Protein AF-A0A482WLS4-F1 (afdb_monomer_lite)

pLDDT: mean 76.69, std 19.65, range [25.05, 97.94]

InterPro domains:
  IPR033290 Coiled-coil domain-containing protein 39 [PF24161] (4-563)
  IPR033290 Coiled-coil domain-containing protein 39 [PF24161] (566-747)
  IPR033290 Coiled-coil domain-containing protein 39 [PTHR18962] (8-554)

Radius of gyration: 111.26 Å; chains: 1; bounding box: 276×121×359 Å

Sequence (842 aa):
MLYQRQGQLENHRNKLQITQMEQNRTTHDISDMEKELEKFKTMQSDLQTEIDKMMHKLNKLKAKVEWGDDALNMWKEFMARSHDETSLVERIYRDDESEFKNLELTRQKLRADVLERKELLEGIMTRFIQYELQLQHLGKVYRSTYRRHLKLLKLWNNTVGLLRGRDRVIKKLHHKIRDLRLGAAEKCKALQEKQKFFEQQKRNNAELELSMKDVMKQRDDMKAALLRKMDANEELYSELKIIQNVIADLGSKLVQKRGESSLMSHKVEECENEIDDINNQIIILKSQHDLLKSEVLTQAGRVSKLEEIY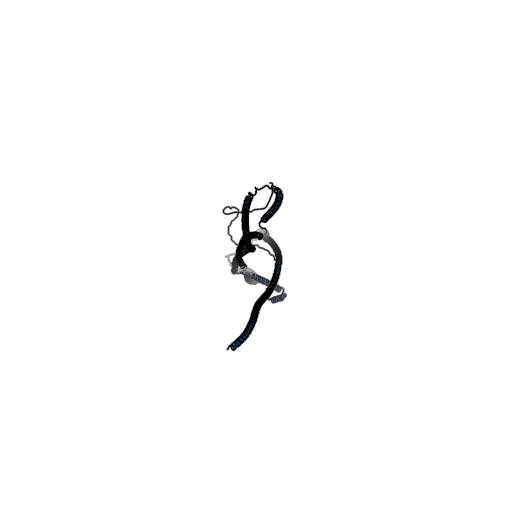EVSEKDLKKMDLEHEKLIDRHLSQQIQMEKARELDRLRSVDIKAHRLSSQATSKQTADISKELLRQLEIFHSSQFELKSLIAKICHLEGDHNSEERELHNRRIKELEKELQERKESCSLVEEQVKLAEQDSSKLALELQKGEVELQSLSDKKNERVRLAEGLQKTLSQRNRAYQQLQAELVLLQLKMSQAANLLKREGGAVFSLEKQRIEIETAMQEKKIEINAQKEVLHQQKRAILEEKSDVKHIIDHLTSRLLAQERTELQEKGDILDAKISSTEKEILAMENTLKLMNSTNHCYKQNLDSIDANSPEMADKQKLENECYSINSELRKKQKTLENVNSSIKHLEQMLLETEAADEAVQTEWRSKDREVRDLDRELGEQQAKLQRAGKQLKRVVRQVQLVKEPKFPVGLAERDIETREMQDINNAALQQLSDLCTRYIETVPVVNRYLTEKDLALPVVRSSMTASISSLTISRSGSEAASTSRSKVTSFGSEMSLTPSVINLDPFGKSDSQSAGRKSSQTRKSILKTKPPK

Secondary structure (DSSP, 8-state):
--HHHHHHHHHHHHHHHHHHHHHHHHHHHHHHHHHHHHHHHHHHHHHHHHHHHHHHHHHHHHHHHHHHHHHHHHHHHHHHHHHHHHHHHHHHHHHHHHHHHHHHHHHHHHHHHHHHHHHHHHHHHHHHHHHHHHHHHHHHHHHHHHHHHHHHHHHHHHHHHHHHHHHHHHHHHHHHHHHHHHHHHHHHHHHHHHHHHHHHHHHHHHHHHHHHHHHHHHHHHHHHHHHHHHHHHHHHHHHHHHHHHHHHHHHHHHHHHHHTTSSSSTTSTTSSSSSGGGSSSS-S----S-S-----SSS----TTSSHHHHHHHHHHHHHHHHHHHHHHHHHHHHHHHHHHHHHHHHHHHHHHHHHHHHHHHHHHHHHHHHHHHHHHHHHHHHHHHHHHHHHHHHHHTT---HHHHHHHHHHHHHHHHHHHHHHHHHHHHHHHHHHHHHHHHHHHHHHHHHHHHHHHHHHHHHHHHHHHHHHHHHHHHHHHHHHHHHHHHHHHHHHHHHHHHHHHHHHHHHHHHHHHHHHHHHHHHHHHHHHHHHHHHHHHHHHHHHHHHHHHHHHHH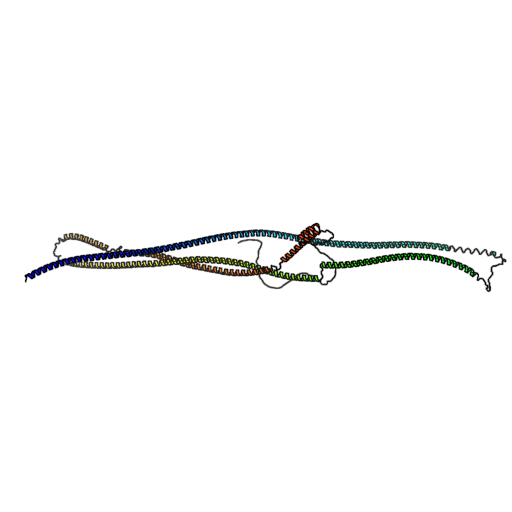HHHHHHTTSSTTS----STTTHHHHHHHHHHHHHHHHHHHHHHHHHHHHHHT---S-TT-HHHHHHHHHHHHHHHHHHHHHHHHHHHHHHHHHHHHHHHHHHHHHHHHHHHHHHHHHHHHHHHHHHHHHHHHHHHHHHHHHHHHHHHHHHHHHHS-SS-HHHHHHHHHHHHHHHHHHHHHHHHHHHHHH-GGGHHHHHHHHHTTT-------------------------------------------------------------------------------

Organism: Laodelphax striatellus (NCBI:txid195883)

Foldseek 3Di:
DPPVVVVVVVVVVVVVVVVVVVVVVVVVVVVVVVVVVVVVVVVVVVVVVVVVVVVVVVVVVVVVVVVVVVVVVVVVVVVVVVVVVVVVVVVVVVVVVVVVVVVVVVVVVVVVVVVVVVVVVVVVVVVVVVVVVVVVVVVVVVVVVVVVVVVVVVVVVVVVVVVVVVVVVVVVVQVVVFVVVVVVVVVVVVVVVVVVVVVVVVVVVVVVVVVVVVVVVVVVVVVVVVVVVVVVVVVVVVVVVVVVVVVVVVVVVVVVVVVVPPPPPPPPPPPPPPPPVVPPPVDDDPDDDDDDDDAAPPNDDDDPPPPVVPVVVVVVVVVVVVVVVVVVVVVVVVVVVVVVVVVVVVVVVVVVVVVVVVVVVVVVVVVVVVVVVVVVVVVVVVVVVVVVVVVVVVCVVVPVDPPVVVVVVVVVVVVVVVVVVVVVVVVVVLVVVLVVLVVVLVVLVVVLVVLVVVLVVLVVVLVVLVVVLVVLVVVLVVLVVVLVVLVVVLVVLVVVLVVLVVVLVVLVVVLVVLVVVLVVLVVVVVVVVVVVVVVVVVVVVVVVVVVVVVVVVVVVVVVVVVVVVPPPPPPDDPPDCVVVVVVVVVVVVVVVVVVVVVVVVVVVVVVVVVPDDDDCPDPSNVVSVVSVVVSVVSVVVSVVSVVVSVVSVVVSVVSVVVSVVSVVVSVVSVVVSVVSVVVSVVSVVVSVVSVVVSVVSVVVSVVSVVVSVVSPPPPDPPVVVVVVVVVVVVVVVVLVVLAVVVVVCVVDVVCVVVSVVVCVVVVHDRDDDDDDDDDDDDDDDDDDDDDDDDDDDDDDDDDDDDDDDDDDDDDDDDDDDDDDDDDDDDDDDDDDDDDDDDDDDD

Structure (mmCIF, N/CA/C/O backbone):
data_AF-A0A482WLS4-F1
#
_entry.id   AF-A0A482WLS4-F1
#
loop_
_atom_site.group_PDB
_atom_site.id
_atom_site.type_symbol
_atom_site.label_atom_id
_atom_site.label_alt_id
_atom_site.label_comp_id
_atom_site.label_asym_id
_atom_site.label_entity_id
_atom_site.label_seq_id
_atom_site.pdbx_PDB_ins_code
_atom_site.Cartn_x
_atom_site.Cartn_y
_atom_site.Cartn_z
_atom_site.occupancy
_atom_site.B_iso_or_equiv
_atom_site.auth_seq_id
_atom_site.auth_comp_id
_atom_site.auth_asym_id
_atom_site.auth_atom_id
_atom_site.pdbx_PDB_model_num
ATOM 1 N N . MET A 1 1 ? -142.259 -67.752 112.654 1.00 52.19 1 MET A N 1
ATOM 2 C CA . MET A 1 1 ? -141.551 -66.940 111.634 1.00 52.19 1 MET A CA 1
ATOM 3 C C . MET A 1 1 ? -140.225 -66.306 112.094 1.00 52.19 1 MET A C 1
ATOM 5 O O . MET A 1 1 ? -139.543 -65.747 111.249 1.00 52.19 1 MET A O 1
ATOM 9 N N . LEU A 1 2 ? -139.787 -66.416 113.360 1.00 54.00 2 LEU A N 1
ATOM 10 C CA . LEU A 1 2 ? -138.505 -65.824 113.806 1.00 54.00 2 LEU A CA 1
ATOM 11 C C . LEU A 1 2 ? -137.274 -66.743 113.642 1.00 54.00 2 LEU A C 1
ATOM 13 O O . LEU A 1 2 ? -136.176 -66.245 113.428 1.00 54.00 2 LEU A O 1
ATOM 17 N N . TYR A 1 3 ? -137.448 -68.067 113.617 1.00 54.66 3 TYR A N 1
ATOM 18 C CA . TYR A 1 3 ? -136.326 -69.018 113.525 1.00 54.66 3 TYR A CA 1
ATOM 19 C C . TYR A 1 3 ? -135.678 -69.123 112.129 1.00 54.66 3 TYR A C 1
ATOM 21 O O . TYR A 1 3 ? -134.498 -69.427 112.004 1.00 54.66 3 TYR A O 1
ATOM 29 N N . GLN A 1 4 ? -136.420 -68.822 111.059 1.00 55.22 4 GLN A N 1
ATOM 30 C CA . GLN A 1 4 ? -135.930 -68.948 109.676 1.00 55.22 4 GLN A CA 1
ATOM 31 C C . GLN A 1 4 ? -135.048 -67.763 109.242 1.00 55.22 4 GLN A C 1
ATOM 33 O O . GLN A 1 4 ? -134.226 -67.891 108.339 1.00 55.22 4 GLN A O 1
ATOM 38 N N . ARG A 1 5 ? -135.190 -66.609 109.909 1.00 56.56 5 ARG A N 1
ATOM 39 C CA . ARG A 1 5 ? -134.484 -65.367 109.560 1.00 56.56 5 ARG A CA 1
ATOM 40 C C . ARG A 1 5 ? -133.095 -65.275 110.199 1.00 56.56 5 ARG A C 1
ATOM 42 O O . ARG A 1 5 ? -132.216 -64.622 109.649 1.00 56.56 5 ARG A O 1
ATOM 49 N N . GLN A 1 6 ? -132.877 -65.969 111.317 1.00 59.75 6 GLN A N 1
ATOM 50 C CA . GLN A 1 6 ? -131.599 -65.960 112.032 1.00 59.75 6 GLN A CA 1
ATOM 51 C C . GLN A 1 6 ? -130.558 -66.878 111.363 1.00 59.75 6 GLN A C 1
ATOM 53 O O . GLN A 1 6 ? -129.430 -66.449 111.136 1.00 59.75 6 GLN A O 1
ATOM 58 N N . GLY A 1 7 ? -130.960 -68.070 110.901 1.00 61.22 7 GLY A N 1
ATOM 59 C CA . GLY A 1 7 ? -130.067 -68.982 110.169 1.00 61.22 7 GLY A CA 1
ATOM 60 C C . GLY A 1 7 ? -129.636 -68.478 108.781 1.00 61.22 7 GLY A C 1
ATOM 61 O O . GLY A 1 7 ? -128.541 -68.790 108.319 1.00 61.22 7 GLY A O 1
ATOM 62 N N . GLN A 1 8 ? -130.450 -67.651 108.114 1.00 60.88 8 GLN A N 1
ATOM 63 C CA . GLN A 1 8 ? -130.057 -67.017 106.847 1.00 60.88 8 GLN A CA 1
ATOM 64 C C . GLN A 1 8 ? -129.008 -65.914 107.055 1.00 60.88 8 GLN A C 1
ATOM 66 O O . GLN A 1 8 ? -128.083 -65.794 106.253 1.00 60.88 8 GLN A O 1
ATOM 71 N N . LEU A 1 9 ? -129.100 -65.150 108.148 1.00 62.94 9 LEU A N 1
ATOM 72 C CA . LEU A 1 9 ? -128.139 -64.088 108.462 1.00 62.94 9 LEU A CA 1
ATOM 73 C C . LEU A 1 9 ? -126.740 -64.632 108.777 1.00 62.94 9 LEU A C 1
ATOM 75 O O . LEU A 1 9 ? -125.756 -64.057 108.314 1.00 62.94 9 LEU A O 1
ATOM 79 N N . GLU A 1 10 ? -126.631 -65.752 109.494 1.00 63.16 10 GLU A N 1
ATOM 80 C CA . GLU A 1 10 ? -125.332 -66.395 109.755 1.00 63.16 10 GLU A CA 1
ATOM 81 C C . GLU A 1 10 ? -124.701 -66.977 108.486 1.00 63.16 10 GLU A C 1
ATOM 83 O O . GLU A 1 10 ? -123.506 -66.795 108.253 1.00 63.16 10 GLU A O 1
ATOM 88 N N . ASN A 1 11 ? -125.500 -67.583 107.603 1.00 69.81 11 ASN A N 1
ATOM 89 C CA . ASN A 1 11 ? -125.003 -68.093 106.324 1.00 69.81 11 ASN A CA 1
ATOM 90 C C . ASN A 1 11 ? -124.508 -66.969 105.397 1.00 69.81 11 ASN A C 1
ATOM 92 O O . ASN A 1 11 ? -123.493 -67.124 104.715 1.00 69.81 11 ASN A O 1
ATOM 96 N N . HIS A 1 12 ? -125.188 -65.818 105.387 1.00 68.19 12 HIS A N 1
ATOM 97 C CA . HIS A 1 12 ? -124.716 -64.639 104.660 1.00 68.19 12 HIS A CA 1
ATOM 98 C C . HIS A 1 12 ? -123.439 -64.054 105.268 1.00 68.19 12 HIS A C 1
ATOM 100 O O . HIS A 1 12 ? -122.561 -63.641 104.515 1.00 68.19 12 HIS A O 1
ATOM 106 N N . ARG A 1 13 ? -123.287 -64.078 106.598 1.00 69.06 13 ARG A N 1
ATOM 107 C CA . ARG A 1 13 ? -122.060 -63.627 107.273 1.00 69.06 13 ARG A CA 1
ATOM 108 C C . ARG A 1 13 ? -120.857 -64.502 106.933 1.00 69.06 13 ARG A C 1
ATOM 110 O O . ARG A 1 13 ? -119.821 -63.965 106.555 1.00 69.06 13 ARG A O 1
ATOM 117 N N . ASN A 1 14 ? -121.012 -65.825 106.985 1.00 71.94 14 ASN A N 1
ATOM 118 C CA . ASN A 1 14 ? -119.937 -66.749 106.614 1.00 71.94 14 ASN A CA 1
ATOM 119 C C . ASN A 1 14 ? -119.558 -66.626 105.133 1.00 71.94 14 ASN A C 1
ATOM 121 O O . ASN A 1 14 ? -118.374 -66.588 104.811 1.00 71.94 14 ASN A O 1
ATOM 125 N N . LYS A 1 15 ? -120.533 -66.486 104.223 1.00 71.06 15 LYS A N 1
ATOM 126 C CA . LYS A 1 15 ? -120.236 -66.239 102.802 1.00 71.06 15 LYS A CA 1
ATOM 127 C C . LYS A 1 15 ? -119.515 -64.910 102.584 1.00 71.06 15 LYS A C 1
ATOM 129 O O . LYS A 1 15 ? -118.549 -64.885 101.833 1.00 71.06 15 LYS A O 1
ATOM 134 N N . LEU A 1 16 ? -119.932 -63.844 103.271 1.00 72.44 16 LEU A N 1
ATOM 135 C CA . LEU A 1 16 ? -119.275 -62.538 103.188 1.00 72.44 16 LEU A CA 1
ATOM 136 C C . LEU A 1 16 ? -117.815 -62.617 103.659 1.00 72.44 16 LEU A C 1
ATOM 138 O O . LEU A 1 16 ? -116.928 -62.061 103.016 1.00 72.44 16 LEU A O 1
ATOM 142 N N . GLN A 1 17 ? -117.557 -63.347 104.745 1.00 71.44 17 GLN A N 1
ATOM 143 C CA . GLN A 1 17 ? -116.212 -63.508 105.289 1.00 71.44 17 GLN A CA 1
ATOM 144 C C . GLN A 1 17 ? -115.302 -64.314 104.351 1.00 71.44 17 GLN A C 1
ATOM 146 O O . GLN A 1 17 ? -114.150 -63.934 104.153 1.00 71.44 17 GLN A O 1
ATOM 151 N N . ILE A 1 18 ? -115.817 -65.373 103.715 1.00 73.62 18 ILE A N 1
ATOM 152 C CA . ILE A 1 18 ? -115.072 -66.137 102.700 1.00 73.62 18 ILE A CA 1
ATOM 153 C C . ILE A 1 18 ? -114.763 -65.250 101.490 1.00 73.62 18 ILE A C 1
ATOM 155 O O . ILE A 1 18 ? -113.607 -65.168 101.083 1.00 73.62 18 ILE A O 1
ATOM 159 N N . THR A 1 19 ? -115.747 -64.500 100.981 1.00 72.81 19 THR A N 1
ATOM 160 C CA . THR A 1 19 ? -115.513 -63.578 99.859 1.00 72.81 19 THR A CA 1
ATOM 161 C C . THR A 1 19 ? -114.537 -62.461 100.215 1.00 72.81 19 THR A C 1
ATOM 163 O O . THR A 1 19 ? -113.747 -62.067 99.371 1.00 72.81 19 THR A O 1
ATOM 166 N N . GLN A 1 20 ? -114.525 -61.979 101.464 1.00 73.50 20 GLN A N 1
ATOM 167 C CA . GLN A 1 20 ? -113.540 -60.997 101.926 1.00 73.50 20 GLN A CA 1
ATOM 168 C C . GLN A 1 20 ? -112.134 -61.592 102.006 1.00 73.50 20 GLN A C 1
ATOM 170 O O . GLN A 1 20 ? -111.171 -60.912 101.669 1.00 73.50 20 GLN A O 1
ATOM 175 N N . MET A 1 21 ? -111.987 -62.852 102.416 1.00 74.00 21 MET A N 1
ATOM 176 C CA . MET A 1 21 ? -110.680 -63.513 102.417 1.00 74.00 21 MET A CA 1
ATOM 177 C C . MET A 1 21 ? -110.175 -63.801 101.001 1.00 74.00 21 MET A C 1
ATOM 179 O O . MET A 1 21 ? -108.997 -63.591 100.730 1.00 74.00 21 MET A O 1
ATOM 183 N N . GLU A 1 22 ? -111.049 -64.211 100.082 1.00 74.31 22 GLU A N 1
ATOM 184 C CA . GLU A 1 22 ? -110.708 -64.381 98.664 1.00 74.31 22 GLU A CA 1
ATOM 185 C C . GLU A 1 22 ? -110.401 -63.042 97.986 1.00 74.31 22 GLU A C 1
ATOM 187 O O . GLU A 1 22 ? -109.456 -62.948 97.204 1.00 74.31 22 GLU A O 1
ATOM 192 N N . GLN A 1 23 ? -111.133 -61.982 98.330 1.00 76.81 23 GLN A N 1
ATOM 193 C CA . GLN A 1 23 ? -110.853 -60.630 97.860 1.00 76.81 23 GLN A CA 1
ATOM 194 C C . GLN A 1 23 ? -109.506 -60.138 98.394 1.00 76.81 23 GLN A C 1
ATOM 196 O O . GLN A 1 23 ? -108.692 -59.654 97.624 1.00 76.81 23 GLN A O 1
ATOM 201 N N . ASN A 1 24 ? -109.211 -60.343 99.678 1.00 79.06 24 ASN A N 1
ATOM 202 C CA . ASN A 1 24 ? -107.918 -59.967 100.245 1.00 79.06 24 ASN A CA 1
ATOM 203 C C . ASN A 1 24 ? -106.768 -60.776 99.626 1.00 79.06 24 ASN A C 1
ATOM 205 O O . ASN A 1 24 ? -105.720 -60.213 99.312 1.00 79.06 24 ASN A O 1
ATOM 209 N N . ARG A 1 25 ? -106.972 -62.075 99.381 1.00 81.00 25 ARG A N 1
ATOM 210 C CA . ARG A 1 25 ? -105.995 -62.933 98.700 1.00 81.00 25 ARG A CA 1
ATOM 211 C C . ARG A 1 25 ? -105.756 -62.482 97.262 1.00 81.00 25 ARG A C 1
ATOM 213 O O . ARG A 1 25 ? -104.613 -62.271 96.893 1.00 81.00 25 ARG A O 1
ATOM 220 N N . THR A 1 26 ? -106.812 -62.237 96.491 1.00 75.50 26 THR A N 1
ATOM 221 C CA . THR A 1 26 ? -106.688 -61.727 95.116 1.00 75.50 26 THR A CA 1
ATOM 222 C C . THR A 1 26 ? -106.094 -60.325 95.073 1.00 75.50 26 THR A C 1
ATOM 224 O O . THR A 1 26 ? -105.295 -60.056 94.191 1.00 75.50 26 THR A O 1
ATOM 227 N N . THR A 1 27 ? -106.385 -59.438 96.031 1.00 78.75 27 THR A N 1
ATOM 228 C CA . THR A 1 27 ? -105.711 -58.130 96.109 1.00 78.75 27 THR A CA 1
ATOM 229 C C . THR A 1 27 ? -104.231 -58.255 96.457 1.00 78.75 27 THR A C 1
ATOM 231 O O . THR A 1 27 ? -103.431 -57.457 95.980 1.00 78.75 27 THR A O 1
ATOM 234 N N . HIS A 1 28 ? -103.852 -59.256 97.257 1.00 80.25 28 HIS A N 1
ATOM 235 C CA . HIS A 1 28 ? -102.450 -59.532 97.550 1.00 80.25 28 HIS A CA 1
ATOM 236 C C . HIS A 1 28 ? -101.741 -60.112 96.324 1.00 80.25 28 HIS A C 1
ATOM 238 O O . HIS A 1 28 ? -100.707 -59.584 95.932 1.00 80.25 28 HIS A O 1
ATOM 244 N N . ASP A 1 29 ? -102.356 -61.091 95.655 1.00 80.56 29 ASP A N 1
ATOM 245 C CA . ASP A 1 29 ? -101.852 -61.671 94.408 1.00 80.56 29 ASP A CA 1
ATOM 246 C C . ASP A 1 29 ? -101.745 -60.594 93.307 1.00 80.56 29 ASP A C 1
ATOM 248 O O . ASP A 1 29 ? -100.746 -60.538 92.599 1.00 80.56 29 ASP A O 1
ATOM 252 N N . ILE A 1 30 ? -102.716 -59.676 93.195 1.00 76.56 30 ILE A N 1
ATOM 253 C CA . ILE A 1 30 ? -102.656 -58.522 92.279 1.00 76.56 30 ILE A CA 1
ATOM 254 C C . ILE A 1 30 ? -101.509 -57.588 92.665 1.00 76.56 30 ILE A C 1
ATOM 256 O O . ILE A 1 30 ? -100.737 -57.210 91.793 1.00 76.56 30 ILE A O 1
ATOM 260 N N . SER A 1 31 ? -101.352 -57.245 93.946 1.00 80.94 31 SER A N 1
ATOM 261 C CA . SER A 1 31 ? -100.256 -56.380 94.400 1.00 80.94 31 SER A CA 1
ATOM 262 C C . SER A 1 31 ? -98.884 -57.010 94.151 1.00 80.94 31 SER A C 1
ATOM 264 O O . SER A 1 31 ? -97.933 -56.311 93.801 1.00 80.94 31 SER A O 1
ATOM 266 N N . ASP A 1 32 ? -98.760 -58.326 94.303 1.00 80.62 32 ASP A N 1
ATOM 267 C CA . ASP A 1 32 ? -97.517 -59.035 94.027 1.00 80.62 32 ASP A CA 1
ATOM 268 C C . ASP A 1 32 ? -97.252 -59.139 92.520 1.00 80.62 32 ASP A C 1
ATOM 270 O O . ASP A 1 32 ? -96.129 -58.865 92.095 1.00 80.62 32 ASP A O 1
ATOM 274 N N . MET A 1 33 ? -98.276 -59.375 91.692 1.00 81.38 33 MET A N 1
ATOM 275 C CA . MET A 1 33 ? -98.160 -59.304 90.228 1.00 81.38 33 MET A CA 1
ATOM 276 C C . MET A 1 33 ? -97.856 -57.884 89.730 1.00 81.38 33 MET A C 1
ATOM 278 O O . MET A 1 33 ? -97.113 -57.726 88.765 1.00 81.38 33 MET A O 1
ATOM 282 N N . GLU A 1 34 ? -98.371 -56.841 90.385 1.00 80.94 34 GLU A N 1
ATOM 283 C CA . GLU A 1 34 ? -98.032 -55.440 90.106 1.00 80.94 34 GLU A CA 1
ATOM 284 C C . GLU A 1 34 ? -96.573 -55.143 90.457 1.00 80.94 34 GLU A C 1
ATOM 286 O O . GLU A 1 34 ? -95.877 -54.509 89.667 1.00 80.94 34 GLU A O 1
ATOM 291 N N . LYS A 1 35 ? -96.068 -55.650 91.590 1.00 83.31 35 LYS A N 1
ATOM 292 C CA . LYS A 1 35 ? -94.640 -55.546 91.933 1.00 83.31 35 LYS A CA 1
ATOM 293 C C . LYS A 1 35 ? -93.767 -56.312 90.946 1.00 83.31 35 LYS A C 1
ATOM 295 O O . LYS A 1 35 ? -92.684 -55.834 90.618 1.00 83.31 35 LYS A O 1
ATOM 300 N N . GLU A 1 36 ? -94.188 -57.488 90.483 1.00 84.31 36 GLU A N 1
ATOM 301 C CA . GLU A 1 36 ? -93.461 -58.219 89.442 1.00 84.31 36 GLU A CA 1
ATOM 302 C C . GLU A 1 36 ? -93.488 -57.478 88.106 1.00 84.31 36 GLU A C 1
ATOM 304 O O . GLU A 1 36 ? -92.442 -57.327 87.481 1.00 84.31 36 GLU A O 1
ATOM 309 N N . LEU A 1 37 ? -94.635 -56.928 87.701 1.00 82.19 37 LEU A N 1
ATOM 310 C CA . LEU A 1 37 ? -94.743 -56.071 86.521 1.00 82.19 37 LEU A CA 1
ATOM 311 C C . LEU A 1 37 ? -93.838 -54.848 86.626 1.00 82.19 37 LEU A C 1
ATOM 313 O O . LEU A 1 37 ? -93.180 -54.499 85.650 1.00 82.19 37 LEU A O 1
ATOM 317 N N . GLU A 1 38 ? -93.768 -54.211 87.791 1.00 85.12 38 GLU A N 1
ATOM 318 C CA . GLU A 1 38 ? -92.903 -53.054 87.994 1.00 85.12 38 GLU A CA 1
ATOM 319 C C . GLU A 1 38 ? -91.422 -53.453 87.942 1.00 85.12 38 GLU A C 1
ATOM 321 O O . GLU A 1 38 ? -90.645 -52.779 87.273 1.00 85.12 38 GLU A O 1
ATOM 326 N N . LYS A 1 39 ? -91.041 -54.609 88.510 1.00 85.12 39 LYS A N 1
ATOM 327 C CA . LYS A 1 39 ? -89.693 -55.187 88.340 1.00 85.12 39 LYS A CA 1
ATOM 328 C C . LYS A 1 39 ? -89.376 -55.494 86.874 1.00 85.12 39 LYS A C 1
ATOM 330 O O . LYS A 1 39 ? -88.262 -55.237 86.420 1.00 85.12 39 LYS A O 1
ATOM 335 N N . PHE A 1 40 ? -90.334 -56.033 86.119 1.00 85.06 40 PHE A N 1
ATOM 336 C CA . PHE A 1 40 ? -90.157 -56.298 84.691 1.00 85.06 40 PHE A CA 1
ATOM 337 C C . PHE A 1 40 ? -90.028 -55.002 83.889 1.00 85.06 40 PHE A C 1
ATOM 339 O O . PHE A 1 40 ? -89.175 -54.934 83.009 1.00 85.06 40 PHE A O 1
ATOM 346 N N . LYS A 1 41 ? -90.794 -53.955 84.217 1.00 83.25 41 LYS A N 1
ATOM 347 C CA . LYS A 1 41 ? -90.657 -52.630 83.592 1.00 83.25 41 LYS A CA 1
ATOM 348 C C . LYS A 1 41 ? -89.320 -51.977 83.920 1.00 83.25 41 LYS A C 1
ATOM 350 O O . LYS A 1 41 ? -88.698 -51.424 83.017 1.00 83.25 41 LYS A O 1
ATOM 355 N N . THR A 1 42 ? -88.850 -52.053 85.168 1.00 84.00 42 THR A N 1
ATOM 356 C CA . THR A 1 42 ? -87.521 -51.533 85.524 1.00 84.00 42 THR A CA 1
ATOM 357 C C . THR A 1 42 ? -86.433 -52.306 84.793 1.00 84.00 42 THR A C 1
ATOM 359 O O . THR A 1 42 ? -85.577 -51.691 84.171 1.00 84.00 42 THR A O 1
ATOM 362 N N . MET A 1 43 ? -86.528 -53.639 84.738 1.00 87.06 43 MET A N 1
ATOM 363 C CA . MET A 1 43 ? -85.579 -54.466 83.988 1.00 87.06 43 MET A CA 1
ATOM 364 C C . MET A 1 43 ? -85.620 -54.169 82.481 1.00 87.06 43 MET A C 1
ATOM 366 O O . MET A 1 43 ? -84.579 -54.125 81.834 1.00 87.06 43 MET A O 1
ATOM 370 N N . GLN A 1 44 ? -86.801 -53.915 81.913 1.00 87.06 44 GLN A N 1
ATOM 371 C CA . GLN A 1 44 ? -86.953 -53.503 80.518 1.00 87.06 44 GLN A CA 1
ATOM 372 C C . GLN A 1 44 ? -86.337 -52.122 80.265 1.00 87.06 44 GLN A C 1
ATOM 374 O O . GLN A 1 44 ? -85.656 -51.942 79.259 1.00 87.06 44 GLN A O 1
ATOM 379 N N . SER A 1 45 ? -86.548 -51.161 81.166 1.00 84.81 45 SER A N 1
ATOM 380 C CA . SER A 1 45 ? -85.923 -49.838 81.094 1.00 84.81 45 SER A CA 1
ATOM 381 C C . SER A 1 45 ? -84.400 -49.949 81.172 1.00 84.81 45 SER A C 1
ATOM 383 O O . SER A 1 45 ? -83.703 -49.355 80.353 1.00 84.81 45 SER A O 1
ATOM 385 N N . ASP A 1 46 ? -83.873 -50.754 82.096 1.00 87.62 46 ASP A N 1
ATOM 386 C CA . ASP A 1 46 ? -82.436 -50.975 82.252 1.00 87.62 46 ASP A CA 1
ATOM 387 C C . ASP A 1 46 ? -81.834 -51.607 80.992 1.00 87.62 46 ASP A C 1
ATOM 389 O O . ASP A 1 46 ? -80.873 -51.065 80.441 1.00 87.62 46 ASP A O 1
ATOM 393 N N . LEU A 1 47 ? -82.459 -52.669 80.465 1.00 88.69 47 LEU A N 1
ATOM 394 C CA . LEU A 1 47 ? -82.062 -53.301 79.205 1.00 88.69 47 LEU A CA 1
ATOM 395 C C . LEU A 1 47 ? -82.130 -52.325 78.026 1.00 88.69 47 LEU A C 1
ATOM 397 O O . LEU A 1 47 ? -81.223 -52.318 77.198 1.00 88.69 47 LEU A O 1
ATOM 401 N N . GLN A 1 48 ? -83.152 -51.470 77.956 1.00 89.44 48 GLN A N 1
ATOM 402 C CA . GLN A 1 48 ? -83.260 -50.456 76.908 1.00 89.44 48 GLN A CA 1
ATOM 403 C C . GLN A 1 48 ? -82.132 -49.424 77.017 1.00 89.44 48 GLN A C 1
ATOM 405 O O . GLN A 1 48 ? -81.481 -49.122 76.018 1.00 89.44 48 GLN A O 1
ATOM 410 N N . THR A 1 49 ? -81.826 -48.940 78.226 1.00 88.81 49 THR A N 1
ATOM 411 C CA . THR A 1 49 ? -80.695 -48.021 78.418 1.00 88.81 49 THR A CA 1
ATOM 412 C C . THR A 1 49 ? -79.360 -48.681 78.078 1.00 88.81 49 THR A C 1
ATOM 414 O O . THR A 1 49 ? -78.442 -48.020 77.588 1.00 88.81 49 THR A O 1
ATOM 417 N N . GLU A 1 50 ? -79.225 -49.984 78.323 1.00 91.62 50 GLU A N 1
ATOM 418 C CA . GLU A 1 50 ? -78.032 -50.747 77.984 1.00 91.62 50 GLU A CA 1
ATOM 419 C C . GLU A 1 50 ? -77.914 -50.969 76.471 1.00 91.62 50 GLU A C 1
ATOM 421 O O . GLU A 1 50 ? -76.831 -50.773 75.916 1.00 91.62 50 GLU A O 1
ATOM 426 N N . ILE A 1 51 ? -79.025 -51.240 75.780 1.00 89.25 51 ILE A N 1
ATOM 427 C CA . ILE A 1 51 ? -79.099 -51.277 74.313 1.00 89.25 51 ILE A CA 1
ATOM 428 C C . ILE A 1 51 ? -78.708 -49.922 73.721 1.00 89.25 51 ILE A C 1
ATOM 430 O O . ILE A 1 51 ? -77.859 -49.887 72.834 1.00 89.25 51 ILE A O 1
ATOM 434 N N . ASP A 1 52 ? -79.230 -48.808 74.235 1.00 90.69 52 ASP A N 1
ATOM 435 C CA . ASP A 1 52 ? -78.894 -47.470 73.737 1.00 90.69 52 ASP A CA 1
ATOM 436 C C . ASP A 1 52 ? -77.409 -47.143 73.956 1.00 90.69 52 ASP A C 1
ATOM 438 O O . ASP A 1 52 ? -76.735 -46.607 73.069 1.00 90.69 52 ASP A O 1
ATOM 442 N N . LYS A 1 53 ? -76.845 -47.540 75.107 1.00 91.56 53 LYS A N 1
ATOM 443 C CA . LYS A 1 53 ? -75.399 -47.448 75.366 1.00 91.56 53 LYS A CA 1
ATOM 444 C C . LYS A 1 53 ? -74.601 -48.294 74.372 1.00 91.56 53 LYS A C 1
ATOM 446 O O . LYS A 1 53 ? -73.580 -47.820 73.866 1.00 91.56 53 LYS A O 1
ATOM 451 N N . MET A 1 54 ? -75.035 -49.521 74.080 1.00 89.00 54 MET A N 1
ATOM 452 C CA . MET A 1 54 ? -74.377 -50.398 73.105 1.00 89.00 54 MET A CA 1
ATOM 453 C C . MET A 1 54 ? -74.512 -49.869 71.675 1.00 89.00 54 MET A C 1
ATOM 455 O O . MET A 1 54 ? -73.525 -49.871 70.944 1.00 89.00 54 MET A O 1
ATOM 459 N N . MET A 1 55 ? -75.665 -49.325 71.289 1.00 89.00 55 MET A N 1
ATOM 460 C CA . MET A 1 55 ? -75.878 -48.656 70.004 1.00 89.00 55 MET A CA 1
ATOM 461 C C . MET A 1 55 ? -74.994 -47.421 69.860 1.00 89.00 55 MET A C 1
ATOM 463 O O . MET A 1 55 ? -74.370 -47.220 68.820 1.00 89.00 55 MET A O 1
ATOM 467 N N . HIS A 1 56 ? -74.876 -46.607 70.907 1.00 90.88 56 HIS A N 1
ATOM 468 C CA . HIS A 1 56 ? -74.002 -45.443 70.879 1.00 90.88 56 HIS A CA 1
ATOM 469 C C . HIS A 1 56 ? -72.522 -45.848 70.781 1.00 90.88 56 HIS A C 1
ATOM 471 O O . HIS A 1 56 ? -71.763 -45.242 70.022 1.00 90.88 56 HIS A O 1
ATOM 477 N N . LYS A 1 57 ? -72.106 -46.909 71.489 1.00 92.50 57 LYS A N 1
ATOM 478 C CA . LYS A 1 57 ? -70.771 -47.510 71.328 1.00 92.50 57 LYS A CA 1
ATOM 479 C C . LYS A 1 57 ? -70.562 -48.049 69.912 1.00 92.50 57 LYS A C 1
ATOM 481 O O . LYS A 1 57 ? -69.509 -47.800 69.333 1.00 92.50 57 LYS A O 1
ATOM 486 N N . LEU A 1 58 ? -71.555 -48.727 69.339 1.00 92.69 58 LEU A N 1
ATOM 487 C CA . LEU A 1 58 ? -71.508 -49.255 67.978 1.00 92.69 58 LEU A CA 1
ATOM 488 C C . LEU A 1 58 ? -71.363 -48.129 66.952 1.00 92.69 58 LEU A C 1
ATOM 490 O O . LEU A 1 58 ? -70.501 -48.215 66.088 1.00 92.69 58 LEU A O 1
ATOM 494 N N . ASN A 1 59 ? -72.133 -47.048 67.075 1.00 91.19 59 ASN A N 1
ATOM 495 C CA . ASN A 1 59 ? -72.032 -45.891 66.183 1.00 91.19 59 ASN A CA 1
ATOM 496 C C . ASN A 1 59 ? -70.679 -45.181 66.326 1.00 91.19 59 ASN A C 1
ATOM 498 O O . ASN A 1 59 ? -70.084 -44.792 65.325 1.00 91.19 59 ASN A O 1
ATOM 502 N N . LYS A 1 60 ? -70.135 -45.084 67.548 1.00 91.00 60 LYS A N 1
ATOM 503 C CA . LYS A 1 60 ? -68.763 -44.599 67.771 1.00 91.00 60 LYS A CA 1
ATOM 504 C C . LYS A 1 60 ? -67.714 -45.492 67.109 1.00 91.00 60 LYS A C 1
ATOM 506 O O . LYS A 1 60 ? -66.735 -44.974 66.584 1.00 91.00 60 LYS A O 1
ATOM 511 N N . LEU A 1 61 ? -67.884 -46.814 67.149 1.00 91.19 61 LEU A N 1
ATOM 512 C CA . LEU A 1 61 ? -66.984 -47.748 66.471 1.00 91.19 61 LEU A CA 1
ATOM 513 C C . LEU A 1 61 ? -67.126 -47.658 64.949 1.00 91.19 61 LEU A C 1
ATOM 515 O O . LEU A 1 61 ? -66.106 -47.608 64.276 1.00 91.19 61 LEU A O 1
ATOM 519 N N . LYS A 1 62 ? -68.347 -47.550 64.415 1.00 91.88 62 LYS A N 1
ATOM 520 C CA . LYS A 1 62 ? -68.591 -47.339 62.980 1.00 91.88 62 LYS A CA 1
ATOM 521 C C . LYS A 1 62 ? -67.918 -46.069 62.473 1.00 91.88 62 LYS A C 1
ATOM 523 O O . LYS A 1 62 ? -67.128 -46.162 61.551 1.00 91.88 62 LYS A O 1
ATOM 528 N N . ALA A 1 63 ? -68.108 -44.936 63.149 1.00 91.12 63 ALA A N 1
ATOM 529 C CA . ALA A 1 63 ? -67.447 -43.685 62.777 1.00 91.12 63 ALA A CA 1
ATOM 530 C C . ALA A 1 63 ? -65.909 -43.786 62.836 1.00 91.12 63 ALA A C 1
ATOM 532 O O . ALA A 1 63 ? -65.215 -43.196 62.016 1.00 91.12 63 ALA A O 1
ATOM 533 N N . LYS A 1 64 ? -65.354 -44.551 63.791 1.00 89.81 64 LYS A N 1
ATOM 534 C CA . LYS A 1 64 ? -63.906 -44.827 63.842 1.00 89.81 64 LYS A CA 1
ATOM 535 C C . LYS A 1 64 ? -63.430 -45.702 62.683 1.00 89.81 64 LYS A C 1
ATOM 537 O O . LYS A 1 64 ? -62.317 -45.496 62.213 1.00 89.81 64 LYS A O 1
ATOM 542 N N . VAL A 1 65 ? -64.233 -46.679 62.265 1.00 92.25 65 VAL A N 1
ATOM 543 C CA . VAL A 1 65 ? -63.932 -47.545 61.117 1.00 92.25 65 VAL A CA 1
ATOM 544 C C . VAL A 1 65 ? -64.029 -46.752 59.819 1.00 92.25 65 VAL A C 1
ATOM 546 O O . VAL A 1 65 ? -63.078 -46.777 59.055 1.00 92.25 65 VAL A O 1
ATOM 549 N N . GLU A 1 66 ? -65.094 -45.975 59.623 1.00 90.88 66 GLU A N 1
ATOM 550 C CA . GLU A 1 66 ? -65.273 -45.086 58.466 1.00 90.88 66 GLU A CA 1
ATOM 551 C C . GLU A 1 66 ? -64.115 -44.089 58.353 1.00 90.88 66 GLU A C 1
ATOM 553 O O . GLU A 1 66 ? -63.489 -43.986 57.305 1.00 90.88 66 GLU A O 1
ATOM 558 N N . TRP A 1 67 ? -63.735 -43.442 59.460 1.00 93.38 67 TRP A N 1
ATOM 559 C CA . TRP A 1 67 ? -62.556 -42.575 59.480 1.00 93.38 67 TRP A CA 1
ATOM 560 C C . TRP A 1 67 ? -61.258 -43.333 59.156 1.00 93.38 67 TRP A C 1
ATOM 562 O O . TRP A 1 67 ? -60.380 -42.801 58.479 1.00 93.38 67 TRP A O 1
ATOM 572 N N . GLY A 1 68 ? -61.121 -44.573 59.637 1.00 91.00 68 GLY A N 1
ATOM 573 C CA . GLY A 1 68 ? -59.979 -45.434 59.333 1.00 91.00 68 GLY A CA 1
ATOM 574 C C . GLY A 1 68 ? -59.902 -45.820 57.853 1.00 91.00 68 GLY A C 1
ATOM 575 O O . GLY A 1 68 ? -58.813 -45.789 57.280 1.00 91.00 68 GLY A O 1
ATOM 576 N N . ASP A 1 69 ? -61.038 -46.128 57.232 1.00 91.81 69 ASP A N 1
ATOM 577 C CA . ASP A 1 69 ? -61.151 -46.451 55.808 1.00 91.81 69 ASP A CA 1
ATOM 578 C C . ASP A 1 69 ? -60.887 -45.221 54.931 1.00 91.81 69 ASP A C 1
ATOM 580 O O . ASP A 1 69 ? -60.133 -45.310 53.958 1.00 91.81 69 ASP A O 1
ATOM 584 N N . ASP A 1 70 ? -61.423 -44.057 55.307 1.00 92.06 70 ASP A N 1
ATOM 585 C CA . ASP A 1 70 ? -61.154 -42.784 54.634 1.00 92.06 70 ASP A CA 1
ATOM 586 C C . ASP A 1 70 ? -59.667 -42.429 54.706 1.00 92.06 70 ASP A C 1
ATOM 588 O O . ASP A 1 70 ? -59.043 -42.123 53.686 1.00 92.06 70 ASP A O 1
ATOM 592 N N . ALA A 1 71 ? -59.060 -42.547 55.892 1.00 92.19 71 ALA A N 1
ATOM 593 C CA . ALA A 1 71 ? -57.628 -42.345 56.058 1.00 92.19 71 ALA A CA 1
ATOM 594 C C . ALA A 1 71 ? -56.834 -43.323 55.179 1.00 92.19 71 ALA A C 1
ATOM 596 O O . ALA A 1 71 ? -55.952 -42.897 54.435 1.00 92.19 71 ALA A O 1
ATOM 597 N N . LEU A 1 72 ? -57.155 -44.621 55.208 1.00 93.12 72 LEU A N 1
ATOM 598 C CA . LEU A 1 72 ? -56.487 -45.641 54.395 1.00 93.12 72 LEU A CA 1
ATOM 599 C C . LEU A 1 72 ? -56.580 -45.331 52.893 1.00 93.12 72 LEU A C 1
ATOM 601 O O . LEU A 1 72 ? -55.591 -45.486 52.175 1.00 93.12 72 LEU A O 1
ATOM 605 N N . ASN A 1 73 ? -57.742 -44.892 52.410 1.00 92.94 73 ASN A N 1
ATOM 606 C CA . ASN A 1 73 ? -57.932 -44.519 51.010 1.00 92.94 73 ASN A CA 1
ATOM 607 C C . ASN A 1 73 ? -57.102 -43.287 50.638 1.00 92.94 73 ASN A C 1
ATOM 609 O O . ASN A 1 73 ? -56.424 -43.310 49.611 1.00 92.94 73 ASN A O 1
ATOM 613 N N . MET A 1 74 ? -57.045 -42.272 51.504 1.00 90.25 74 MET A N 1
ATOM 614 C CA . MET A 1 74 ? -56.146 -41.130 51.310 1.00 90.25 74 MET A CA 1
ATOM 615 C C . MET A 1 74 ? -54.673 -41.555 51.250 1.00 90.25 74 MET A C 1
ATOM 617 O O . MET A 1 74 ? -53.931 -41.074 50.394 1.00 90.25 74 MET A O 1
ATOM 621 N N . TRP A 1 75 ? -54.243 -42.484 52.109 1.00 90.69 75 TRP A N 1
ATOM 622 C CA . TRP A 1 75 ? -52.882 -43.028 52.067 1.00 90.69 75 TRP A CA 1
ATOM 623 C C . TRP A 1 75 ? -52.611 -43.803 50.774 1.00 90.69 75 TRP A C 1
ATOM 625 O O . TRP A 1 75 ? -51.548 -43.637 50.180 1.00 90.69 75 TRP A O 1
ATOM 635 N N . LYS A 1 76 ? -53.562 -44.613 50.294 1.00 89.69 76 LYS A N 1
ATOM 636 C CA . LYS A 1 76 ? -53.434 -45.330 49.013 1.00 89.69 76 LYS A CA 1
ATOM 637 C C . LYS A 1 76 ? -53.312 -44.369 47.833 1.00 89.69 76 LYS A C 1
ATOM 639 O O . LYS A 1 76 ? -52.438 -44.563 46.994 1.00 89.69 76 LYS A O 1
ATOM 644 N N . GLU A 1 77 ? -54.139 -43.328 47.784 1.00 89.81 77 GLU A N 1
ATOM 645 C CA . GLU A 1 77 ? -54.039 -42.291 46.753 1.00 89.81 77 GLU A CA 1
ATOM 646 C C . GLU A 1 77 ? -52.712 -41.535 46.825 1.00 89.81 77 GLU A C 1
ATOM 648 O O . GLU A 1 77 ? -52.097 -41.281 45.793 1.00 89.81 77 GLU A O 1
ATOM 653 N N . PHE A 1 78 ? -52.249 -41.190 48.028 1.00 88.62 78 PHE A N 1
ATOM 654 C CA . PHE A 1 78 ? -50.964 -40.520 48.215 1.00 88.62 78 PHE A CA 1
ATOM 655 C C . PHE A 1 78 ? -49.798 -41.388 47.730 1.00 88.62 78 PHE A C 1
ATOM 657 O O . PHE A 1 78 ? -48.926 -40.906 47.011 1.00 88.62 78 PHE A O 1
ATOM 664 N N . MET A 1 79 ? -49.811 -42.683 48.054 1.00 83.62 79 MET A N 1
ATOM 665 C CA . MET A 1 79 ? -48.801 -43.631 47.579 1.00 83.62 79 MET A CA 1
ATOM 666 C C . MET A 1 79 ? -48.854 -43.821 46.058 1.00 83.62 79 MET A C 1
ATOM 668 O O . MET A 1 79 ? -47.802 -43.903 45.430 1.00 83.62 79 MET A O 1
ATOM 672 N N . ALA A 1 80 ? -50.046 -43.845 45.455 1.00 90.00 80 ALA A N 1
ATOM 673 C CA . ALA A 1 80 ? -50.202 -43.912 44.003 1.00 90.00 80 ALA A CA 1
ATOM 674 C C . ALA A 1 80 ? -49.661 -42.648 43.315 1.00 90.00 80 ALA A C 1
ATOM 676 O O . ALA A 1 80 ? -48.848 -42.760 42.404 1.00 90.00 80 ALA A O 1
ATOM 677 N N . ARG A 1 81 ? -50.012 -41.452 43.812 1.00 86.88 81 ARG A N 1
ATOM 678 C CA . ARG A 1 81 ? -49.466 -40.177 43.309 1.00 86.88 81 ARG A CA 1
ATOM 679 C C . ARG A 1 81 ? -47.946 -40.121 43.447 1.00 86.88 81 ARG A C 1
ATOM 681 O O . ARG A 1 81 ? -47.269 -39.739 42.503 1.00 86.88 81 ARG A O 1
ATOM 688 N N . SER A 1 82 ? -47.400 -40.562 44.580 1.00 87.12 82 SER A N 1
ATOM 689 C CA . SER A 1 82 ? -45.950 -40.631 44.786 1.00 87.12 82 SER A CA 1
ATOM 690 C C . SER A 1 82 ? -45.271 -41.632 43.837 1.00 87.12 82 SER A C 1
ATOM 692 O O . SER A 1 82 ? -44.175 -41.369 43.338 1.00 87.12 82 SER A O 1
ATOM 694 N N . HIS A 1 83 ? -45.914 -42.763 43.529 1.00 90.12 83 HIS A N 1
ATOM 695 C CA . HIS A 1 83 ? -45.408 -43.707 42.531 1.00 90.12 83 HIS A CA 1
ATOM 696 C C . HIS A 1 83 ? -45.441 -43.120 41.111 1.00 90.12 83 HIS A C 1
ATOM 698 O O . HIS A 1 83 ? -44.468 -43.239 40.369 1.00 90.12 83 HIS A O 1
ATOM 704 N N . ASP A 1 84 ? -46.515 -42.417 40.753 1.00 91.12 84 ASP A N 1
ATOM 705 C CA . ASP A 1 84 ? -46.625 -41.728 39.467 1.00 91.12 84 ASP A CA 1
ATOM 706 C C . ASP A 1 84 ? -45.560 -40.626 39.337 1.00 91.12 84 ASP A C 1
ATOM 708 O O . ASP A 1 84 ? -44.870 -40.555 38.319 1.00 91.12 84 ASP A O 1
ATOM 712 N N . GLU A 1 85 ? -45.348 -39.826 40.387 1.00 91.25 85 GLU A N 1
ATOM 713 C CA . GLU A 1 85 ? -44.297 -38.802 40.455 1.00 91.25 85 GLU A CA 1
ATOM 714 C C . GLU A 1 85 ? -42.894 -39.408 40.331 1.00 91.25 85 GLU A C 1
ATOM 716 O O . GLU A 1 85 ? -42.081 -38.928 39.540 1.00 91.25 85 GLU A O 1
ATOM 721 N N . THR A 1 86 ? -42.603 -40.492 41.054 1.00 92.50 86 THR A N 1
ATOM 722 C CA . THR A 1 86 ? -41.308 -41.187 40.943 1.00 92.50 86 THR A CA 1
ATOM 723 C C . THR A 1 86 ? -41.104 -41.793 39.555 1.00 92.50 86 THR A C 1
ATOM 725 O O . THR A 1 86 ? -40.020 -41.659 38.990 1.00 92.50 86 THR A O 1
ATOM 728 N N . SER A 1 87 ? -42.147 -42.360 38.942 1.00 92.81 87 SER A N 1
ATOM 729 C CA . SER A 1 87 ? -42.085 -42.876 37.568 1.00 92.81 87 SER A CA 1
ATOM 730 C C . SER A 1 87 ? -41.849 -41.773 36.527 1.00 92.81 87 SER A C 1
ATOM 732 O O . SER A 1 87 ? -41.141 -41.983 35.536 1.00 92.81 87 SER A O 1
ATOM 734 N N . LEU A 1 88 ? -42.410 -40.579 36.751 1.00 93.31 88 LEU A N 1
ATOM 735 C CA . LEU A 1 88 ? -42.193 -39.410 35.905 1.00 93.31 88 LEU A CA 1
ATOM 736 C C . LEU A 1 88 ? -40.749 -38.918 36.025 1.00 93.31 88 LEU A C 1
ATOM 738 O O . LEU A 1 88 ? -40.110 -38.668 35.005 1.00 93.31 88 LEU A O 1
ATOM 742 N N . VAL A 1 89 ? -40.217 -38.839 37.247 1.00 94.69 89 VAL A N 1
ATOM 743 C CA . VAL A 1 89 ? -38.815 -38.472 37.499 1.00 94.69 89 VAL A CA 1
ATOM 744 C C . VAL A 1 89 ? -37.858 -39.472 36.850 1.00 94.69 89 VAL A C 1
ATOM 746 O O . VAL A 1 89 ? -36.906 -39.056 36.196 1.00 94.69 89 VAL A O 1
ATOM 749 N N . GLU A 1 90 ? -38.118 -40.778 36.955 1.00 93.88 90 GLU A N 1
ATOM 750 C CA . GLU A 1 90 ? -37.305 -41.794 36.274 1.00 93.88 90 GLU A CA 1
ATOM 751 C C . GLU A 1 90 ? -37.334 -41.647 34.750 1.00 93.88 90 GLU A C 1
ATOM 753 O O . GLU A 1 90 ? -36.316 -41.861 34.089 1.00 93.88 90 GLU A O 1
ATOM 758 N N . ARG A 1 91 ? -38.487 -41.285 34.176 1.00 95.38 91 ARG A N 1
ATOM 759 C CA . ARG A 1 91 ? -38.603 -41.041 32.736 1.00 95.38 91 ARG A CA 1
ATOM 760 C C . ARG A 1 91 ? -37.780 -39.828 32.316 1.00 95.38 91 ARG A C 1
ATOM 762 O O . ARG A 1 91 ? -36.969 -39.962 31.408 1.00 95.38 91 ARG A O 1
ATOM 769 N N . ILE A 1 92 ? -37.932 -38.704 33.021 1.00 94.38 92 ILE A N 1
ATOM 770 C CA . ILE A 1 92 ? -37.153 -37.481 32.773 1.00 94.38 92 ILE A CA 1
ATOM 771 C C . ILE A 1 92 ? -35.655 -37.776 32.899 1.00 94.38 92 ILE A C 1
ATOM 773 O O . ILE A 1 92 ? -34.886 -37.387 32.032 1.00 94.38 92 ILE A O 1
ATOM 777 N N . TYR A 1 93 ? -35.239 -38.551 33.905 1.00 95.06 93 TYR A N 1
ATOM 778 C CA . TYR A 1 93 ? -33.840 -38.951 34.063 1.00 95.06 93 TYR A CA 1
ATOM 779 C C . TYR A 1 93 ? -33.311 -39.754 32.866 1.00 95.06 93 TYR A C 1
ATOM 781 O O . TYR A 1 93 ? -32.196 -39.515 32.410 1.00 95.06 93 TYR A O 1
ATOM 789 N N . ARG A 1 94 ? -34.091 -40.707 32.337 1.00 95.62 94 ARG A N 1
ATOM 790 C CA . ARG A 1 94 ? -33.688 -41.487 31.152 1.00 95.62 94 ARG A CA 1
ATOM 791 C C . ARG A 1 94 ? -33.609 -40.621 29.899 1.00 95.62 94 ARG A C 1
ATOM 793 O O . ARG A 1 94 ? -32.691 -40.812 29.099 1.00 95.62 94 ARG A O 1
ATOM 800 N N . ASP A 1 95 ? -34.550 -39.695 29.741 1.00 95.00 95 ASP A N 1
ATOM 801 C CA . ASP A 1 95 ? -34.559 -38.749 28.628 1.00 95.00 95 ASP A CA 1
ATOM 802 C C . ASP A 1 95 ? -33.316 -37.846 28.708 1.00 95.00 95 ASP A C 1
ATOM 804 O O . ASP A 1 95 ? -32.530 -37.827 27.757 1.00 95.00 95 ASP A O 1
ATOM 808 N N . ASP A 1 96 ? -33.037 -37.252 29.873 1.00 95.62 96 ASP A N 1
ATOM 809 C CA . ASP A 1 96 ? -31.832 -36.455 30.146 1.00 95.62 96 ASP A CA 1
ATOM 810 C C . ASP A 1 96 ? -30.538 -37.259 29.924 1.00 95.62 96 ASP A C 1
ATOM 812 O O . ASP A 1 96 ? -29.570 -36.755 29.352 1.00 95.62 96 ASP A O 1
ATOM 816 N N . GLU A 1 97 ? -30.493 -38.532 30.331 1.00 95.81 97 GLU A N 1
ATOM 817 C CA . GLU A 1 97 ? -29.332 -39.402 30.114 1.00 95.81 97 GLU A CA 1
ATOM 818 C C . GLU A 1 97 ? -29.111 -39.686 28.617 1.00 95.81 97 GLU A C 1
ATOM 820 O O . GLU A 1 97 ? -27.970 -39.755 28.142 1.00 95.81 97 GLU A O 1
ATOM 825 N N . SER A 1 98 ? -30.194 -39.838 27.851 1.00 93.88 98 SER A N 1
ATOM 826 C CA . SER A 1 98 ? -30.133 -40.017 26.400 1.00 93.88 98 SER A CA 1
ATOM 827 C C . SER A 1 98 ? -29.677 -38.738 25.688 1.00 93.88 98 SER A C 1
ATOM 829 O O . SER A 1 98 ? -28.809 -38.797 24.810 1.00 93.88 98 SER A O 1
ATOM 831 N N . GLU A 1 99 ? -30.178 -37.575 26.111 1.00 97.31 99 GLU A N 1
ATOM 832 C CA . GLU A 1 99 ? -29.754 -36.272 25.603 1.00 97.31 99 GLU A CA 1
ATOM 833 C C . GLU A 1 99 ? -28.290 -36.006 25.936 1.00 97.31 99 GLU A C 1
ATOM 835 O O . GLU A 1 99 ? -27.518 -35.616 25.059 1.00 97.31 99 GLU A O 1
ATOM 840 N N . PHE A 1 100 ? -27.863 -36.311 27.162 1.00 96.56 100 PHE A N 1
ATOM 841 C CA . PHE A 1 100 ? -26.469 -36.216 27.572 1.00 96.56 100 PHE A CA 1
ATOM 842 C C . PHE A 1 100 ? -25.561 -37.081 26.691 1.00 96.56 100 PHE A C 1
ATOM 844 O O . PHE A 1 100 ? -24.538 -36.597 26.207 1.00 96.56 100 PHE A O 1
ATOM 851 N N . LYS A 1 101 ? -25.940 -38.337 26.413 1.00 97.38 101 LYS A N 1
ATOM 852 C CA . LYS A 1 101 ? -25.182 -39.220 25.506 1.00 97.38 101 LYS A CA 1
ATOM 853 C C . LYS A 1 101 ? -25.096 -38.642 24.091 1.00 97.38 101 LYS A C 1
ATOM 855 O O . LYS A 1 101 ? -24.023 -38.669 23.487 1.00 97.38 101 LYS A O 1
ATOM 860 N N . ASN A 1 102 ? -26.183 -38.070 23.574 1.00 96.69 102 ASN A N 1
ATOM 861 C CA . ASN A 1 102 ? -26.194 -37.410 22.266 1.00 96.69 102 ASN A CA 1
ATOM 862 C C . ASN A 1 102 ? -25.291 -36.166 22.241 1.00 96.69 102 ASN A C 1
ATOM 864 O O . ASN A 1 102 ? -24.499 -35.983 21.311 1.00 96.69 102 ASN A O 1
ATOM 868 N N . LEU A 1 103 ? -25.350 -35.328 23.277 1.00 95.62 103 LEU A N 1
ATOM 869 C CA . LEU A 1 103 ? -24.485 -34.157 23.424 1.00 95.62 103 LEU A CA 1
ATOM 870 C C . LEU A 1 103 ? -23.012 -34.554 23.577 1.00 95.62 103 LEU A C 1
ATOM 872 O O . LEU A 1 103 ? -22.135 -33.936 22.978 1.00 95.62 103 LEU A O 1
ATOM 876 N N . GLU A 1 104 ? -22.716 -35.628 24.299 1.00 96.12 104 GLU A N 1
ATOM 877 C CA . GLU A 1 104 ? -21.354 -36.132 24.450 1.00 96.12 104 GLU A CA 1
ATOM 878 C C . GLU A 1 104 ? -20.805 -36.689 23.124 1.00 96.12 104 GLU A C 1
ATOM 880 O O . GLU A 1 104 ? -19.668 -36.392 22.752 1.00 96.12 104 GLU A O 1
ATOM 885 N N . LEU A 1 105 ? -21.624 -37.401 22.341 1.00 97.38 105 LEU A N 1
ATOM 886 C CA . LEU A 1 105 ? -21.255 -37.851 20.994 1.00 97.38 105 LEU A CA 1
ATOM 887 C C . LEU A 1 105 ? -21.026 -36.680 20.032 1.00 97.38 105 LEU A C 1
ATOM 889 O O . LEU A 1 105 ? -20.060 -36.689 19.266 1.00 97.38 105 LEU A O 1
ATOM 893 N N . THR A 1 106 ? -21.883 -35.656 20.058 1.00 96.25 106 THR A N 1
ATOM 894 C CA . THR A 1 106 ? -21.683 -34.457 19.224 1.00 96.25 106 THR A CA 1
ATOM 895 C C . THR A 1 106 ? -20.427 -33.696 19.641 1.00 96.25 106 THR A C 1
ATOM 897 O O . THR A 1 106 ? -19.644 -33.299 18.777 1.00 96.25 106 THR A O 1
ATOM 900 N N . ARG A 1 107 ? -20.149 -33.584 20.945 1.00 95.75 107 ARG A N 1
ATOM 901 C CA . ARG A 1 107 ? -18.899 -33.020 21.470 1.00 95.75 107 ARG A CA 1
ATOM 902 C C . ARG A 1 107 ? -17.677 -33.787 20.968 1.00 95.75 107 ARG A C 1
ATOM 904 O O . ARG A 1 107 ? -16.694 -33.160 20.576 1.00 95.75 107 ARG A O 1
ATOM 911 N N . GLN A 1 108 ? -17.714 -35.118 20.969 1.00 96.44 108 GLN A N 1
ATOM 912 C CA . GLN A 1 108 ? -16.614 -35.951 20.472 1.00 96.44 108 GLN A CA 1
ATOM 913 C C . GLN A 1 108 ? -16.389 -35.777 18.966 1.00 96.44 108 GLN A C 1
ATOM 915 O O . GLN A 1 108 ? -15.247 -35.590 18.552 1.00 96.44 108 GLN A O 1
ATOM 920 N N . LYS A 1 109 ? -17.459 -35.741 18.162 1.00 97.06 109 LYS A N 1
ATOM 921 C CA . LYS A 1 109 ? -17.370 -35.456 16.718 1.00 97.06 109 LYS A CA 1
ATOM 922 C C . LYS A 1 109 ? -16.757 -34.083 16.451 1.00 97.06 109 LYS A C 1
ATOM 924 O O . LYS A 1 109 ? -15.784 -33.979 15.718 1.00 97.06 109 LYS A O 1
ATOM 929 N N . LEU A 1 110 ? -17.241 -33.044 17.132 1.00 96.50 110 LEU A N 1
ATOM 930 C CA . LEU A 1 110 ? -16.688 -31.694 16.995 1.00 96.50 110 LEU A CA 1
ATOM 931 C C . LEU A 1 110 ? -15.218 -31.618 17.430 1.00 96.50 110 LEU A C 1
ATOM 933 O O . LEU A 1 110 ? -14.437 -30.881 16.834 1.00 96.50 110 LEU A O 1
ATOM 937 N N . ARG A 1 111 ? -14.813 -32.381 18.453 1.00 95.69 111 ARG A N 1
ATOM 938 C CA . ARG A 1 111 ? -13.401 -32.485 18.852 1.00 95.69 111 ARG A CA 1
ATOM 939 C C . ARG A 1 111 ? -12.542 -33.130 17.765 1.00 95.69 111 ARG A C 1
ATOM 941 O O . ARG A 1 111 ? -11.443 -32.632 17.533 1.00 95.69 111 ARG A O 1
ATOM 948 N N . ALA A 1 112 ? -13.035 -34.181 17.112 1.00 97.62 112 ALA A N 1
ATOM 949 C CA . ALA A 1 112 ? -12.353 -34.813 15.986 1.00 97.62 112 ALA A CA 1
ATOM 950 C C . ALA A 1 112 ? -12.213 -33.838 14.805 1.00 97.62 112 ALA A C 1
ATOM 952 O O . ALA A 1 112 ? -11.097 -33.601 14.356 1.00 97.62 112 ALA A O 1
ATOM 953 N N . ASP A 1 113 ? -13.293 -33.154 14.411 1.00 96.88 113 ASP A N 1
ATOM 954 C CA . ASP A 1 113 ? -13.269 -32.153 13.333 1.00 96.88 113 ASP A CA 1
ATOM 955 C C . ASP A 1 113 ? -12.283 -31.007 13.616 1.00 96.88 113 ASP A C 1
ATOM 957 O O . ASP A 1 113 ? -11.619 -30.485 12.718 1.00 96.88 113 ASP A O 1
ATOM 961 N N . VAL A 1 114 ? -12.196 -30.562 14.875 1.00 97.25 114 VAL A N 1
ATOM 962 C CA . VAL A 1 114 ? -11.228 -29.534 15.287 1.00 97.25 114 VAL A CA 1
ATOM 963 C C . VAL A 1 114 ? -9.798 -30.051 15.158 1.00 97.25 114 VAL A C 1
ATOM 965 O O . VAL A 1 114 ? -8.918 -29.283 14.768 1.00 97.25 114 VAL A O 1
ATOM 968 N N . LEU A 1 115 ? -9.551 -31.319 15.484 1.00 96.69 115 LEU A N 1
ATOM 969 C CA . LEU A 1 115 ? -8.231 -31.930 15.379 1.00 96.69 115 LEU A CA 1
ATOM 970 C C . LEU A 1 115 ? -7.821 -32.108 13.910 1.00 96.69 115 LEU A C 1
ATOM 972 O O . LEU A 1 115 ? -6.751 -31.637 13.538 1.00 96.69 115 LEU A O 1
ATOM 976 N N . GLU A 1 116 ? -8.705 -32.626 13.054 1.00 96.62 116 GLU A N 1
ATOM 977 C CA . GLU A 1 116 ? -8.461 -32.732 11.606 1.00 96.62 116 GLU A CA 1
ATOM 978 C C . GLU A 1 116 ? -8.167 -31.364 10.972 1.00 96.62 116 GLU A C 1
ATOM 980 O O . GLU A 1 116 ? -7.223 -31.203 10.196 1.00 96.62 116 GLU A O 1
ATOM 985 N N . ARG A 1 117 ? -8.933 -30.325 11.337 1.00 95.19 117 ARG A N 1
ATOM 986 C CA . ARG A 1 117 ? -8.679 -28.958 10.852 1.00 95.19 117 ARG A CA 1
ATOM 987 C C . ARG A 1 117 ? -7.331 -28.410 11.320 1.00 95.19 117 ARG A C 1
ATOM 989 O O . ARG A 1 117 ? -6.700 -27.671 10.564 1.00 95.19 117 ARG A O 1
ATOM 996 N N . LYS A 1 118 ? -6.886 -28.747 12.535 1.00 97.06 118 LYS A N 1
ATOM 997 C CA . LYS A 1 118 ? -5.556 -28.364 13.034 1.00 97.06 118 LYS A CA 1
ATOM 998 C C . LYS A 1 118 ? -4.447 -29.062 12.254 1.00 97.06 118 LYS A C 1
ATOM 1000 O O . LYS A 1 118 ? -3.529 -28.379 11.817 1.00 97.06 118 LYS A O 1
ATOM 1005 N N . GLU A 1 119 ? -4.566 -30.362 12.001 1.00 96.62 119 GLU A N 1
ATOM 1006 C CA . GLU A 1 119 ? -3.590 -31.112 11.197 1.00 96.62 119 GLU A CA 1
ATOM 1007 C C . GLU A 1 119 ? -3.502 -30.574 9.761 1.00 96.62 119 GLU A C 1
ATOM 1009 O O . GLU A 1 119 ? -2.410 -30.370 9.224 1.00 96.62 119 GLU A O 1
ATOM 1014 N N . LEU A 1 120 ? -4.645 -30.250 9.144 1.00 97.12 120 LEU A N 1
ATOM 1015 C CA . LEU A 1 120 ? -4.681 -29.601 7.831 1.00 97.12 120 LEU A CA 1
ATOM 1016 C C . LEU A 1 120 ? -3.990 -28.232 7.852 1.00 97.12 120 LEU A C 1
ATOM 1018 O O . LEU A 1 120 ? -3.224 -27.917 6.936 1.00 97.12 120 LEU A O 1
ATOM 1022 N N . LEU A 1 121 ? -4.240 -27.426 8.887 1.00 97.06 121 LEU A N 1
ATOM 1023 C CA . LEU A 1 121 ? -3.607 -26.120 9.053 1.00 97.06 121 LEU A CA 1
ATOM 1024 C C . LEU A 1 121 ? -2.090 -26.250 9.230 1.00 97.06 121 LEU A C 1
ATOM 1026 O O . LEU A 1 121 ? -1.344 -25.539 8.560 1.00 97.06 121 LEU A O 1
ATOM 1030 N N . GLU A 1 122 ? -1.624 -27.179 10.064 1.00 96.81 122 GLU A N 1
ATOM 1031 C CA . GLU A 1 122 ? -0.198 -27.477 10.247 1.00 96.81 122 GLU A CA 1
ATOM 1032 C C . GLU A 1 122 ? 0.449 -27.952 8.937 1.00 96.81 122 GLU A C 1
ATOM 1034 O O . GLU A 1 122 ? 1.535 -27.492 8.568 1.00 96.81 122 GLU A O 1
ATOM 1039 N N . GLY A 1 123 ? -0.246 -28.791 8.165 1.00 97.50 123 GLY A N 1
ATOM 1040 C CA . GLY A 1 123 ? 0.199 -29.231 6.844 1.00 97.50 123 GLY A CA 1
ATOM 1041 C C . GLY A 1 123 ? 0.269 -28.101 5.808 1.00 97.50 123 GLY A C 1
ATOM 1042 O O . GLY A 1 123 ? 1.157 -28.097 4.949 1.00 97.50 123 GLY A O 1
ATOM 1043 N N . ILE A 1 124 ? -0.645 -27.126 5.855 1.00 96.56 124 ILE A N 1
ATOM 1044 C CA . ILE A 1 124 ? -0.588 -25.920 5.010 1.00 96.56 124 ILE A CA 1
ATOM 1045 C C . ILE A 1 124 ? 0.552 -25.005 5.466 1.00 96.56 124 ILE A C 1
ATOM 1047 O O . ILE A 1 124 ? 1.319 -24.534 4.628 1.00 96.56 124 ILE A O 1
ATOM 1051 N N . MET A 1 125 ? 0.712 -24.797 6.773 1.00 97.19 125 MET A N 1
ATOM 1052 C CA . MET A 1 125 ? 1.753 -23.936 7.336 1.00 97.19 125 MET A CA 1
ATOM 1053 C C . MET A 1 125 ? 3.156 -24.480 7.037 1.00 97.19 125 MET A C 1
ATOM 1055 O O . MET A 1 125 ? 4.040 -23.729 6.633 1.00 97.19 125 MET A O 1
ATOM 1059 N N . THR A 1 126 ? 3.341 -25.799 7.114 1.00 97.31 126 THR A N 1
ATOM 1060 C CA . THR A 1 126 ? 4.600 -26.463 6.741 1.00 97.31 126 THR A CA 1
ATOM 1061 C C . THR A 1 126 ? 4.930 -26.256 5.261 1.00 97.31 126 THR A C 1
ATOM 1063 O O . THR A 1 126 ? 6.060 -25.905 4.918 1.00 97.31 126 THR A O 1
ATOM 1066 N N . ARG A 1 127 ? 3.940 -26.407 4.369 1.00 97.75 127 ARG A N 1
ATOM 1067 C CA . ARG A 1 127 ? 4.107 -26.142 2.928 1.00 97.75 127 ARG A CA 1
ATOM 1068 C C . ARG A 1 127 ? 4.408 -24.671 2.648 1.00 97.75 127 ARG A C 1
ATOM 1070 O O . ARG A 1 127 ? 5.263 -24.372 1.821 1.00 97.75 127 ARG A O 1
ATOM 1077 N N . PHE A 1 128 ? 3.749 -23.756 3.354 1.00 97.12 128 PHE A N 1
ATOM 1078 C CA . PHE A 1 128 ? 4.014 -22.324 3.251 1.00 97.12 128 PHE A CA 1
ATOM 1079 C C . PHE A 1 128 ? 5.470 -21.998 3.611 1.00 97.12 128 PHE A C 1
ATOM 1081 O O . PHE A 1 128 ? 6.167 -21.377 2.810 1.00 97.12 128 PHE A O 1
ATOM 1088 N N . ILE A 1 129 ? 5.967 -22.516 4.739 1.00 96.12 129 ILE A N 1
ATOM 1089 C CA . ILE A 1 129 ? 7.367 -22.349 5.162 1.00 96.12 129 ILE A CA 1
ATOM 1090 C C . ILE A 1 129 ? 8.338 -22.913 4.109 1.00 96.12 129 ILE A C 1
ATOM 1092 O O . ILE A 1 129 ? 9.363 -22.299 3.808 1.00 96.12 129 ILE A O 1
ATOM 1096 N N . GLN A 1 130 ? 8.020 -24.061 3.501 1.00 95.94 130 GLN A N 1
ATOM 1097 C CA . GLN A 1 130 ? 8.831 -24.628 2.418 1.00 95.94 130 GLN A CA 1
ATOM 1098 C C . GLN A 1 130 ? 8.883 -23.705 1.192 1.00 95.94 130 GLN A C 1
ATOM 1100 O O . GLN A 1 130 ? 9.968 -23.481 0.649 1.00 95.94 130 GLN A O 1
ATOM 1105 N N . TYR A 1 131 ? 7.749 -23.141 0.768 1.00 97.19 131 TYR A N 1
ATOM 1106 C CA . TYR A 1 131 ? 7.711 -22.196 -0.351 1.00 97.19 131 TYR A CA 1
ATOM 1107 C C . TYR A 1 131 ? 8.467 -20.903 -0.046 1.00 97.19 131 TYR A C 1
ATOM 1109 O O . TYR A 1 131 ? 9.207 -20.416 -0.903 1.00 97.19 131 TYR A O 1
ATOM 1117 N N . GLU A 1 132 ? 8.360 -20.372 1.173 1.00 94.94 132 GLU A N 1
ATOM 1118 C CA . GLU A 1 132 ? 9.156 -19.217 1.593 1.00 94.94 132 GLU A CA 1
ATOM 1119 C C . GLU A 1 132 ? 10.658 -19.511 1.521 1.00 94.94 132 GLU A C 1
ATOM 1121 O O . GLU A 1 132 ? 11.426 -18.709 0.981 1.00 94.94 132 GLU A O 1
ATOM 1126 N N . LEU A 1 133 ? 11.092 -20.684 1.992 1.00 95.94 133 LEU A N 1
ATOM 1127 C CA . LEU A 1 133 ? 12.494 -21.094 1.923 1.00 95.94 133 LEU A CA 1
ATOM 1128 C C . LEU A 1 133 ? 12.977 -21.234 0.469 1.00 95.94 133 LEU A C 1
ATOM 1130 O O . LEU A 1 133 ? 14.074 -20.776 0.131 1.00 95.94 133 LEU A O 1
ATOM 1134 N N . GLN A 1 134 ? 12.158 -21.821 -0.409 1.00 95.88 134 GLN A N 1
ATOM 1135 C CA . GLN A 1 134 ? 12.450 -21.922 -1.842 1.00 95.88 134 GLN A CA 1
ATOM 1136 C C . GLN A 1 134 ? 12.574 -20.539 -2.490 1.00 95.88 134 GLN A C 1
ATOM 1138 O O . GLN A 1 134 ? 13.521 -20.298 -3.243 1.00 95.88 134 GLN A O 1
ATOM 1143 N N . LEU A 1 135 ? 11.680 -19.606 -2.153 1.00 96.75 135 LEU A N 1
ATOM 1144 C CA . LEU A 1 135 ? 11.721 -18.230 -2.645 1.00 96.75 135 LEU A CA 1
ATOM 1145 C C . LEU A 1 135 ? 12.994 -17.509 -2.176 1.00 96.75 135 LEU A C 1
ATOM 1147 O O . LEU A 1 135 ? 13.667 -16.843 -2.966 1.00 96.75 135 LEU A O 1
ATOM 1151 N N . GLN A 1 136 ? 13.378 -17.679 -0.908 1.00 96.69 136 GLN A N 1
ATOM 1152 C CA . GLN A 1 136 ? 14.623 -17.126 -0.372 1.00 96.69 136 GLN A CA 1
ATOM 1153 C C . GLN A 1 136 ? 15.856 -17.708 -1.074 1.00 96.69 136 GLN A C 1
ATOM 1155 O O . GLN A 1 136 ? 16.795 -16.970 -1.394 1.00 96.69 136 GLN A O 1
ATOM 1160 N N . HIS A 1 137 ? 15.866 -19.017 -1.338 1.00 96.69 137 HIS A N 1
ATOM 1161 C CA . HIS A 1 137 ? 16.936 -19.670 -2.086 1.00 96.69 137 HIS A CA 1
ATOM 1162 C C . HIS A 1 137 ? 17.019 -19.142 -3.525 1.00 96.69 137 HIS A C 1
ATOM 1164 O O . HIS A 1 137 ? 18.096 -18.729 -3.964 1.00 96.69 137 HIS A O 1
ATOM 1170 N N . LEU A 1 138 ? 15.887 -19.051 -4.230 1.00 97.44 138 LEU A N 1
ATOM 1171 C CA . LEU A 1 138 ? 15.817 -18.483 -5.576 1.00 97.44 138 LEU A CA 1
ATOM 1172 C C . LEU A 1 138 ? 16.315 -17.031 -5.592 1.00 97.44 138 LEU A C 1
ATOM 1174 O O . LEU A 1 138 ? 17.118 -16.659 -6.448 1.00 97.44 138 LEU A O 1
ATOM 1178 N N . GLY A 1 139 ? 15.940 -16.234 -4.589 1.00 96.69 139 GLY A N 1
ATOM 1179 C CA . GLY A 1 139 ? 16.443 -14.874 -4.404 1.00 96.69 139 GLY A CA 1
ATOM 1180 C C . GLY A 1 139 ? 17.965 -14.812 -4.220 1.00 96.69 139 GLY A C 1
ATOM 1181 O O . GLY A 1 139 ? 18.625 -13.938 -4.790 1.00 96.69 139 GLY A O 1
ATOM 1182 N N . LYS A 1 140 ? 18.564 -15.751 -3.472 1.00 96.81 140 LYS A N 1
ATOM 1183 C CA . LYS A 1 140 ? 20.030 -15.854 -3.328 1.00 96.81 140 LYS A CA 1
ATOM 1184 C C . LYS A 1 140 ? 20.706 -16.200 -4.657 1.00 96.81 140 LYS A C 1
ATOM 1186 O O . LYS A 1 140 ? 21.696 -15.551 -5.013 1.00 96.81 140 LYS A O 1
ATOM 1191 N N . VAL A 1 141 ? 20.169 -17.171 -5.398 1.00 96.44 141 VAL A N 1
ATOM 1192 C CA . VAL A 1 141 ? 20.688 -17.568 -6.718 1.00 96.44 141 VAL A CA 1
ATOM 1193 C C . VAL A 1 141 ? 20.603 -16.399 -7.696 1.00 96.44 141 VAL A C 1
ATOM 1195 O O . VAL A 1 141 ? 21.619 -16.049 -8.295 1.00 96.44 141 VAL A O 1
ATOM 1198 N N . TYR A 1 142 ? 19.457 -15.721 -7.769 1.00 96.62 142 TYR A N 1
ATOM 1199 C CA . TYR A 1 142 ? 19.250 -14.556 -8.630 1.00 96.62 142 TYR A CA 1
ATOM 1200 C C . TYR A 1 142 ? 20.251 -13.427 -8.343 1.00 96.62 142 TYR A C 1
ATOM 1202 O O . TYR A 1 142 ? 20.891 -12.891 -9.244 1.00 96.62 142 TYR A O 1
ATOM 1210 N N . ARG A 1 143 ? 20.485 -13.088 -7.068 1.00 97.94 143 ARG A N 1
ATOM 1211 C CA . ARG A 1 143 ? 21.497 -12.074 -6.709 1.00 97.94 143 ARG A CA 1
ATOM 1212 C C . ARG A 1 143 ? 22.921 -12.512 -7.068 1.00 97.94 143 ARG A C 1
ATOM 1214 O O . ARG A 1 143 ? 23.779 -11.665 -7.324 1.00 97.94 143 ARG A O 1
ATOM 1221 N N . SER A 1 144 ? 23.214 -13.811 -7.032 1.00 94.25 144 SER A N 1
ATOM 1222 C CA . SER A 1 144 ? 24.520 -14.355 -7.423 1.00 94.25 144 SER A CA 1
ATOM 1223 C C . SER A 1 144 ? 24.730 -14.279 -8.937 1.00 94.25 144 SER A C 1
ATOM 1225 O O . SER A 1 144 ? 25.754 -13.759 -9.389 1.00 94.25 144 SER A O 1
ATOM 1227 N N . THR A 1 145 ? 23.744 -14.713 -9.727 1.00 93.75 145 THR A N 1
ATOM 1228 C CA . THR A 1 145 ? 23.786 -14.631 -11.194 1.00 93.75 145 THR A CA 1
ATOM 1229 C C . THR A 1 145 ? 23.842 -13.181 -11.657 1.00 93.75 145 THR A C 1
ATOM 1231 O O . THR A 1 145 ? 24.710 -12.837 -12.455 1.00 93.75 145 THR A O 1
ATOM 1234 N N . TYR A 1 146 ? 23.039 -12.292 -11.071 1.00 96.19 146 TYR A N 1
ATOM 1235 C CA . TYR A 1 146 ? 23.076 -10.862 -11.376 1.00 96.19 146 TYR A CA 1
ATOM 1236 C C . TYR A 1 146 ? 24.455 -10.239 -11.102 1.00 96.19 146 TYR A C 1
ATOM 1238 O O . TYR A 1 146 ? 24.997 -9.511 -11.935 1.00 96.19 146 TYR A O 1
ATOM 1246 N N . ARG A 1 147 ? 25.098 -10.591 -9.976 1.00 97.75 147 ARG A N 1
ATOM 1247 C CA . ARG A 1 147 ? 26.482 -10.165 -9.695 1.00 97.75 147 ARG A CA 1
ATOM 1248 C C . ARG A 1 147 ? 27.479 -10.679 -10.736 1.00 97.75 147 ARG A C 1
ATOM 1250 O O . ARG A 1 147 ? 28.418 -9.955 -11.065 1.00 97.75 147 ARG A O 1
ATOM 1257 N N . ARG A 1 148 ? 27.301 -11.895 -11.263 1.00 95.94 148 ARG A N 1
ATOM 1258 C CA . ARG A 1 148 ? 28.133 -12.427 -12.360 1.00 95.94 148 ARG A CA 1
ATOM 1259 C C . ARG A 1 148 ? 27.888 -11.673 -13.668 1.00 95.94 148 ARG A C 1
ATOM 1261 O O . ARG A 1 148 ? 28.862 -11.269 -14.296 1.00 95.94 148 ARG A O 1
ATOM 1268 N N . HIS A 1 149 ? 26.634 -11.394 -14.021 1.00 96.25 149 HIS A N 1
ATOM 1269 C CA . HIS A 1 149 ? 26.296 -10.590 -15.200 1.00 96.25 149 HIS A CA 1
ATOM 1270 C C . HIS A 1 149 ? 26.905 -9.190 -15.136 1.00 96.25 149 HIS A C 1
ATOM 1272 O O . HIS A 1 149 ? 27.536 -8.760 -16.095 1.00 96.25 149 HIS A O 1
ATOM 1278 N N . LEU A 1 150 ? 26.820 -8.507 -13.992 1.00 97.19 150 LEU A N 1
ATOM 1279 C CA . LEU A 1 150 ? 27.462 -7.203 -13.807 1.00 97.19 150 LEU A CA 1
ATOM 1280 C C . LEU A 1 150 ? 28.986 -7.259 -13.985 1.00 97.19 150 LEU A C 1
ATOM 1282 O O . LEU A 1 150 ? 29.573 -6.343 -14.559 1.00 97.19 150 LEU A O 1
ATOM 1286 N N . LYS A 1 151 ? 29.646 -8.322 -13.505 1.00 96.94 151 LYS A N 1
ATOM 1287 C CA . LYS A 1 151 ? 31.088 -8.522 -13.732 1.00 96.94 151 LYS A CA 1
ATOM 1288 C C . LYS A 1 151 ? 31.392 -8.736 -15.214 1.00 96.94 151 LYS A C 1
ATOM 1290 O O . LYS A 1 151 ? 32.317 -8.111 -15.723 1.00 96.94 151 LYS A O 1
ATOM 1295 N N . LEU A 1 152 ? 30.604 -9.562 -15.901 1.00 97.31 152 LEU A N 1
ATOM 1296 C CA . LEU A 1 152 ? 30.764 -9.807 -17.333 1.00 97.31 152 LEU A CA 1
ATOM 1297 C C . LEU A 1 152 ? 30.546 -8.526 -18.146 1.00 97.31 152 LEU A C 1
ATOM 1299 O O . LEU A 1 152 ? 31.342 -8.225 -19.025 1.00 97.31 152 LEU A O 1
ATOM 1303 N N . LEU A 1 153 ? 29.540 -7.724 -17.794 1.00 97.06 153 LEU A N 1
ATOM 1304 C CA . LEU A 1 153 ? 29.263 -6.445 -18.445 1.00 97.06 153 LEU A CA 1
ATOM 1305 C C . LEU A 1 153 ? 30.416 -5.449 -18.251 1.00 97.06 153 LEU A C 1
ATOM 1307 O O . LEU A 1 153 ? 30.791 -4.747 -19.185 1.00 97.06 153 LEU A O 1
ATOM 1311 N N . LYS A 1 154 ? 31.020 -5.406 -17.054 1.00 97.00 154 LYS A N 1
ATOM 1312 C CA . LYS A 1 154 ? 32.224 -4.599 -16.796 1.00 97.00 154 LYS A CA 1
ATOM 1313 C C . LYS A 1 154 ? 33.401 -5.055 -17.655 1.00 97.00 154 LYS A C 1
ATOM 1315 O O . LYS A 1 154 ? 34.065 -4.217 -18.257 1.00 97.00 154 LYS A O 1
ATOM 1320 N N . LEU A 1 155 ? 33.646 -6.364 -17.731 1.00 96.62 155 LEU A N 1
ATOM 1321 C CA . LEU A 1 155 ? 34.692 -6.917 -18.593 1.00 96.62 155 LEU A CA 1
ATOM 1322 C C . LEU A 1 155 ? 34.429 -6.574 -20.061 1.00 96.62 155 LEU A C 1
ATOM 1324 O O . LEU A 1 155 ? 35.329 -6.090 -20.740 1.00 96.62 155 LEU A O 1
ATOM 1328 N N . TRP A 1 156 ? 33.191 -6.732 -20.522 1.00 97.19 156 TRP A N 1
ATOM 1329 C CA . TRP A 1 156 ? 32.798 -6.401 -21.884 1.00 97.19 156 TRP A CA 1
ATOM 1330 C C . TRP A 1 156 ? 32.998 -4.912 -22.190 1.00 97.19 156 TRP A C 1
ATOM 1332 O O . TRP A 1 156 ? 33.681 -4.576 -23.155 1.00 97.19 156 TRP A O 1
ATOM 1342 N N . ASN A 1 157 ? 32.544 -4.008 -21.318 1.00 97.75 157 ASN A N 1
ATOM 1343 C CA . ASN A 1 157 ? 32.792 -2.570 -21.469 1.00 97.75 157 ASN A CA 1
ATOM 1344 C C . ASN A 1 157 ? 34.287 -2.234 -21.526 1.00 97.75 157 ASN A C 1
ATOM 1346 O O . ASN A 1 157 ? 34.702 -1.423 -22.355 1.00 97.75 157 ASN A O 1
ATOM 1350 N N . ASN A 1 158 ? 35.108 -2.886 -20.701 1.00 97.31 158 ASN A N 1
ATOM 1351 C CA . ASN A 1 158 ? 36.558 -2.717 -20.755 1.00 97.31 158 ASN A CA 1
ATOM 1352 C C . ASN A 1 158 ? 37.124 -3.194 -22.103 1.00 97.31 158 ASN A C 1
ATOM 1354 O O . ASN A 1 158 ? 37.924 -2.483 -22.710 1.00 97.31 158 ASN A O 1
ATOM 1358 N N . THR A 1 159 ? 36.682 -4.349 -22.615 1.00 97.19 159 THR A N 1
ATOM 1359 C CA . THR A 1 159 ? 37.117 -4.850 -23.933 1.00 97.19 159 THR A CA 1
ATOM 1360 C C . THR A 1 159 ? 36.684 -3.936 -25.077 1.00 97.19 159 THR A C 1
ATOM 1362 O O . THR A 1 159 ? 37.495 -3.637 -25.949 1.00 97.19 159 THR A O 1
ATOM 1365 N N . VAL A 1 160 ? 35.463 -3.397 -25.040 1.00 97.06 160 VAL A N 1
ATOM 1366 C CA . VAL A 1 160 ? 34.982 -2.407 -26.014 1.00 97.06 160 VAL A CA 1
ATOM 1367 C C . VAL A 1 160 ? 35.810 -1.123 -25.931 1.00 97.06 160 VAL A C 1
ATOM 1369 O O . VAL A 1 160 ? 36.169 -0.551 -26.959 1.00 97.06 160 VAL A O 1
ATOM 1372 N N . GLY A 1 161 ? 36.176 -0.683 -24.724 1.00 96.94 161 GLY A N 1
ATOM 1373 C CA . GLY A 1 161 ? 37.097 0.435 -24.517 1.00 96.94 161 GLY A CA 1
ATOM 1374 C C . GLY A 1 161 ? 38.467 0.196 -25.159 1.00 96.94 161 GLY A C 1
ATOM 1375 O O . GLY A 1 161 ? 38.973 1.070 -25.866 1.00 96.94 161 GLY A O 1
ATOM 1376 N N . LEU A 1 162 ? 39.037 -1.001 -24.981 1.00 96.00 162 LEU A N 1
ATOM 1377 C CA . LEU A 1 162 ? 40.298 -1.401 -25.613 1.00 96.00 162 LEU A CA 1
ATOM 1378 C C . LEU A 1 162 ? 40.188 -1.451 -27.143 1.00 96.00 162 LEU A C 1
ATOM 1380 O O . LEU A 1 162 ? 41.082 -0.951 -27.825 1.00 96.00 162 LEU A O 1
ATOM 1384 N N . LEU A 1 163 ? 39.095 -1.995 -27.689 1.00 94.62 163 LEU A N 1
ATOM 1385 C CA . LEU A 1 163 ? 38.841 -2.033 -29.134 1.00 94.62 163 LEU A CA 1
ATOM 1386 C C . LEU A 1 163 ? 38.731 -0.623 -29.719 1.00 94.62 163 LEU A C 1
ATOM 1388 O O . LEU A 1 163 ? 39.463 -0.296 -30.648 1.00 94.62 163 LEU A O 1
ATOM 1392 N N . ARG A 1 164 ? 37.949 0.267 -29.095 1.00 94.81 164 ARG A N 1
ATOM 1393 C CA . ARG A 1 164 ? 37.879 1.686 -29.489 1.00 94.81 164 ARG A CA 1
ATOM 1394 C C . ARG A 1 164 ? 39.247 2.370 -29.413 1.00 94.81 164 ARG A C 1
ATOM 1396 O O . ARG A 1 164 ? 39.560 3.220 -30.246 1.00 94.81 164 ARG A O 1
ATOM 1403 N N . GLY A 1 165 ? 40.066 2.023 -28.418 1.00 95.75 165 GLY A N 1
ATOM 1404 C CA . GLY A 1 165 ? 41.452 2.479 -28.309 1.00 95.75 165 GLY A CA 1
ATOM 1405 C C . GLY A 1 165 ? 42.305 2.030 -29.498 1.00 95.75 165 GLY A C 1
ATOM 1406 O O . GLY A 1 165 ? 42.982 2.857 -30.110 1.00 95.75 165 GLY A O 1
ATOM 1407 N N . ARG A 1 166 ? 42.217 0.749 -29.874 1.00 96.62 166 ARG A N 1
ATOM 1408 C CA . ARG A 1 166 ? 42.893 0.185 -31.053 1.00 96.62 166 ARG A CA 1
ATOM 1409 C C . ARG A 1 166 ? 42.413 0.830 -32.351 1.00 96.62 166 ARG A C 1
ATOM 1411 O O . ARG A 1 166 ? 43.254 1.228 -33.149 1.00 96.62 166 ARG A O 1
ATOM 1418 N N . ASP A 1 167 ? 41.114 1.053 -32.525 1.00 97.12 167 ASP A N 1
ATOM 1419 C CA . ASP A 1 167 ? 40.566 1.720 -33.715 1.00 97.12 167 ASP A CA 1
ATOM 1420 C C . ASP A 1 167 ? 41.110 3.139 -33.886 1.00 97.12 167 ASP A C 1
ATOM 1422 O O . ASP A 1 167 ? 41.435 3.563 -34.996 1.00 97.12 167 ASP A O 1
ATOM 1426 N N . ARG A 1 168 ? 41.271 3.889 -32.787 1.00 96.88 168 ARG A N 1
ATOM 1427 C CA . ARG A 1 168 ? 41.916 5.213 -32.832 1.00 96.88 168 ARG A CA 1
ATOM 1428 C C . ARG A 1 168 ? 43.364 5.112 -33.305 1.00 96.88 168 ARG A C 1
ATOM 1430 O O . ARG A 1 168 ? 43.799 5.956 -34.087 1.00 96.88 168 ARG A O 1
ATOM 1437 N N . VAL A 1 169 ? 44.108 4.101 -32.853 1.00 97.19 169 VAL A N 1
ATOM 1438 C CA . VAL A 1 169 ? 45.487 3.858 -33.304 1.00 97.19 169 VAL A CA 1
ATOM 1439 C C . VAL A 1 169 ? 45.513 3.468 -34.783 1.00 97.19 169 VAL A C 1
ATOM 1441 O O . VAL A 1 169 ? 46.280 4.058 -35.539 1.00 97.19 169 VAL A O 1
ATOM 1444 N N . ILE A 1 170 ? 44.634 2.567 -35.228 1.00 96.06 170 ILE A N 1
ATOM 1445 C CA . ILE A 1 170 ? 44.513 2.165 -36.638 1.00 96.06 170 ILE A CA 1
ATOM 1446 C C . ILE A 1 170 ? 44.190 3.373 -37.519 1.00 96.06 170 ILE A C 1
ATOM 1448 O O . ILE A 1 170 ? 44.807 3.542 -38.569 1.00 96.06 170 ILE A O 1
ATOM 1452 N N . LYS A 1 171 ? 43.286 4.258 -37.080 1.00 96.62 171 LYS A N 1
ATOM 1453 C CA . LYS A 1 171 ? 42.994 5.514 -37.784 1.00 96.62 171 LYS A CA 1
ATOM 1454 C C . LYS A 1 171 ? 44.234 6.399 -37.884 1.00 96.62 171 LYS A C 1
ATOM 1456 O O . LYS A 1 171 ? 44.522 6.882 -38.974 1.00 96.62 171 LYS A O 1
ATOM 1461 N N . LYS A 1 172 ? 44.996 6.591 -36.800 1.00 96.25 172 LYS A N 1
ATOM 1462 C CA . LYS A 1 172 ? 46.256 7.362 -36.838 1.00 96.25 172 LYS A CA 1
ATOM 1463 C C . LYS A 1 172 ? 47.275 6.747 -37.803 1.00 96.25 172 LYS A C 1
ATOM 1465 O O . LYS A 1 172 ? 47.875 7.475 -38.587 1.00 96.25 172 LYS A O 1
ATOM 1470 N N . LEU A 1 173 ? 47.430 5.422 -37.791 1.00 95.75 173 LEU A N 1
ATOM 1471 C CA . LEU A 1 173 ? 48.308 4.712 -38.725 1.00 95.75 173 LEU A CA 1
ATOM 1472 C C . LEU A 1 173 ? 47.843 4.870 -40.176 1.00 95.75 173 LEU A C 1
ATOM 1474 O O . LEU A 1 173 ? 48.668 5.126 -41.044 1.00 95.75 173 LEU A O 1
ATOM 1478 N N . HIS A 1 174 ? 46.537 4.805 -40.438 1.00 95.06 174 HIS A N 1
ATOM 1479 C CA . HIS A 1 174 ? 45.976 5.067 -41.764 1.00 95.06 174 HIS A CA 1
ATOM 1480 C C . HIS A 1 174 ? 46.303 6.474 -42.270 1.00 95.06 174 HIS A C 1
ATOM 1482 O O . HIS A 1 174 ? 46.712 6.618 -43.419 1.00 95.06 174 HIS A O 1
ATOM 1488 N N . HIS A 1 175 ? 46.168 7.499 -41.421 1.00 95.75 175 HIS A N 1
ATOM 1489 C CA . HIS A 1 175 ? 46.569 8.864 -41.780 1.00 95.75 175 HIS A CA 1
ATOM 1490 C C . HIS A 1 175 ? 48.071 8.930 -42.065 1.00 95.75 175 HIS A C 1
ATOM 1492 O O . HIS A 1 175 ? 48.472 9.466 -43.087 1.00 95.75 175 HIS A O 1
ATOM 1498 N N . LYS A 1 176 ? 48.908 8.284 -41.244 1.00 96.25 176 LYS A N 1
ATOM 1499 C CA . LYS A 1 176 ? 50.353 8.279 -41.489 1.00 96.25 176 LYS A CA 1
ATOM 1500 C C . LYS A 1 176 ? 50.736 7.577 -42.796 1.00 96.25 176 LYS A C 1
ATOM 1502 O O . LYS A 1 176 ? 51.620 8.050 -43.503 1.00 96.25 176 LYS A O 1
ATOM 1507 N N . ILE A 1 177 ? 50.075 6.466 -43.131 1.00 95.00 177 ILE A N 1
ATOM 1508 C CA . ILE A 1 177 ? 50.263 5.761 -44.408 1.00 95.00 177 ILE A CA 1
ATOM 1509 C C . ILE A 1 177 ? 49.847 6.658 -45.574 1.00 95.00 177 ILE A C 1
ATOM 1511 O O . ILE A 1 177 ? 50.550 6.701 -46.580 1.00 95.00 177 ILE A O 1
ATOM 1515 N N . ARG A 1 178 ? 48.732 7.379 -45.434 1.00 96.25 178 ARG A N 1
ATOM 1516 C CA . ARG A 1 178 ? 48.263 8.354 -46.417 1.00 96.25 178 ARG A CA 1
ATOM 1517 C C . ARG A 1 178 ? 49.310 9.435 -46.681 1.00 96.25 178 ARG A C 1
ATOM 1519 O O . ARG A 1 178 ? 49.736 9.595 -47.818 1.00 96.25 178 ARG A O 1
ATOM 1526 N N . ASP A 1 179 ? 49.790 10.092 -45.629 1.00 95.19 179 ASP A N 1
ATOM 1527 C CA . ASP A 1 179 ? 50.796 11.154 -45.741 1.00 95.19 179 ASP A CA 1
ATOM 1528 C C . ASP A 1 179 ? 52.074 10.646 -46.429 1.00 95.19 179 ASP A C 1
ATOM 1530 O O . ASP A 1 179 ? 52.656 11.323 -47.274 1.00 95.19 179 ASP A O 1
ATOM 1534 N N . LEU A 1 180 ? 52.498 9.417 -46.108 1.00 95.06 180 LEU A N 1
ATOM 1535 C CA . LEU A 1 180 ? 53.646 8.781 -46.758 1.00 95.06 180 LEU A CA 1
ATOM 1536 C C . LEU A 1 180 ? 53.393 8.484 -48.243 1.00 95.06 180 LEU A C 1
ATOM 1538 O O . LEU A 1 180 ? 54.314 8.630 -49.045 1.00 95.06 180 LEU A O 1
ATOM 1542 N N . ARG A 1 181 ? 52.175 8.082 -48.626 1.00 94.88 181 ARG A N 1
ATOM 1543 C CA . ARG A 1 181 ? 51.801 7.864 -50.034 1.00 94.88 181 ARG A CA 1
ATOM 1544 C C . ARG A 1 181 ? 51.773 9.170 -50.816 1.00 94.88 181 ARG A C 1
ATOM 1546 O O . ARG A 1 181 ? 52.330 9.204 -51.910 1.00 94.88 181 ARG A O 1
ATOM 1553 N N . LEU A 1 182 ? 51.208 10.233 -50.244 1.00 94.19 182 LEU A N 1
ATOM 1554 C CA . LEU A 1 182 ? 51.223 11.568 -50.845 1.00 94.19 182 LEU A CA 1
ATOM 1555 C C . LEU A 1 182 ? 52.661 12.056 -51.049 1.00 94.19 182 LEU A C 1
ATOM 1557 O O . LEU A 1 182 ? 53.041 12.380 -52.173 1.00 94.19 182 LEU A O 1
ATOM 1561 N N . GLY A 1 183 ? 53.504 11.975 -50.015 1.00 94.50 183 GLY A N 1
ATOM 1562 C CA . GLY A 1 183 ? 54.918 12.343 -50.130 1.00 94.50 183 GLY A CA 1
ATOM 1563 C C . GLY A 1 183 ? 55.698 11.480 -51.135 1.00 94.50 183 GLY A C 1
ATOM 1564 O O . GLY A 1 183 ? 56.599 11.971 -51.816 1.00 94.50 183 GLY A O 1
ATOM 1565 N N . ALA A 1 184 ? 55.362 10.193 -51.279 1.00 91.38 184 ALA A N 1
ATOM 1566 C CA . ALA A 1 184 ? 55.945 9.336 -52.312 1.00 91.38 184 ALA A CA 1
ATOM 1567 C C . ALA A 1 184 ? 55.482 9.735 -53.723 1.00 91.38 184 ALA A C 1
ATOM 1569 O O . ALA A 1 184 ? 56.304 9.779 -54.639 1.00 91.38 184 ALA A O 1
ATOM 1570 N N . ALA A 1 185 ? 54.199 10.063 -53.901 1.00 93.69 185 ALA A N 1
ATOM 1571 C CA . ALA A 1 185 ? 53.646 10.517 -55.173 1.00 93.69 185 ALA A CA 1
ATOM 1572 C C . ALA A 1 185 ? 54.266 11.850 -55.620 1.00 93.69 185 ALA A C 1
ATOM 1574 O O . ALA A 1 185 ? 54.641 11.987 -56.784 1.00 93.69 185 ALA A O 1
ATOM 1575 N N . GLU A 1 186 ? 54.452 12.800 -54.701 1.00 94.62 186 GLU A N 1
ATOM 1576 C CA . GLU A 1 186 ? 55.159 14.062 -54.958 1.00 94.62 186 GLU A CA 1
ATOM 1577 C C . GLU A 1 186 ? 56.602 13.823 -55.418 1.00 94.62 186 GLU A C 1
ATOM 1579 O O . GLU A 1 186 ? 57.029 14.364 -56.439 1.00 94.62 186 GLU A O 1
ATOM 1584 N N . LYS A 1 187 ? 57.344 12.942 -54.732 1.00 94.19 187 LYS A N 1
ATOM 1585 C CA . LYS A 1 187 ? 58.701 12.559 -55.155 1.00 94.19 187 LYS A CA 1
ATOM 1586 C C . LYS A 1 187 ? 58.712 11.880 -56.524 1.00 94.19 187 LYS A C 1
ATOM 1588 O O . LYS A 1 187 ? 59.605 12.155 -57.321 1.00 94.19 187 LYS A O 1
ATOM 1593 N N . CYS A 1 188 ? 57.733 11.025 -56.821 1.00 93.00 188 CYS A N 1
ATOM 1594 C CA . CYS A 1 188 ? 57.610 10.390 -58.134 1.00 93.00 188 CYS A CA 1
ATOM 1595 C C . CYS A 1 188 ? 57.345 11.422 -59.236 1.00 93.00 188 CYS A C 1
ATOM 1597 O O . CYS A 1 188 ? 57.986 11.352 -60.281 1.00 93.00 188 CYS A O 1
ATOM 1599 N N . LYS A 1 189 ? 56.468 12.407 -58.996 1.00 93.31 189 LYS A N 1
ATOM 1600 C CA . LYS A 1 189 ? 56.236 13.522 -59.929 1.00 93.31 189 LYS A CA 1
ATOM 1601 C C . LYS A 1 189 ? 57.521 14.314 -60.176 1.00 93.31 189 LYS A C 1
ATOM 1603 O O . LYS A 1 189 ? 57.903 14.494 -61.328 1.00 93.31 189 LYS A O 1
ATOM 1608 N N . ALA A 1 190 ? 58.250 14.672 -59.118 1.00 93.25 190 ALA A N 1
ATOM 1609 C CA . ALA A 1 190 ? 59.532 15.367 -59.244 1.00 93.25 190 ALA A CA 1
ATOM 1610 C C . ALA A 1 190 ? 60.579 14.545 -60.023 1.00 93.25 190 ALA A C 1
ATOM 1612 O O . ALA A 1 190 ? 61.337 15.091 -60.825 1.00 93.25 190 ALA A O 1
ATOM 1613 N N . LEU A 1 191 ? 60.628 13.222 -59.825 1.00 92.38 191 LEU A N 1
ATOM 1614 C CA . LEU A 1 191 ? 61.503 12.336 -60.601 1.00 92.38 191 LEU A CA 1
ATOM 1615 C C . LEU A 1 191 ? 61.075 12.241 -62.069 1.00 92.38 191 LEU A C 1
ATOM 1617 O O . LEU A 1 191 ? 61.936 12.269 -62.942 1.00 92.38 191 LEU A O 1
ATOM 1621 N N . GLN A 1 192 ? 59.773 12.176 -62.360 1.00 93.69 192 GLN A N 1
ATOM 1622 C CA . GLN A 1 192 ? 59.258 12.191 -63.732 1.00 93.69 192 GLN A CA 1
ATOM 1623 C C . GLN A 1 192 ? 59.577 13.506 -64.449 1.00 93.69 192 GLN A C 1
ATOM 1625 O O . GLN A 1 192 ? 59.953 13.485 -65.616 1.00 93.69 192 GLN A O 1
ATOM 1630 N N . GLU A 1 193 ? 59.461 14.646 -63.770 1.00 93.62 193 GLU A N 1
ATOM 1631 C CA . GLU A 1 193 ? 59.856 15.950 -64.315 1.00 93.62 193 GLU A CA 1
ATOM 1632 C C . GLU A 1 193 ? 61.357 15.998 -64.614 1.00 93.62 193 GLU A C 1
ATOM 1634 O O . GLU A 1 193 ? 61.750 16.390 -65.713 1.00 93.62 193 GLU A O 1
ATOM 1639 N N . LYS A 1 194 ? 62.198 15.512 -63.690 1.00 91.31 194 LYS A N 1
ATOM 1640 C CA . LYS A 1 194 ? 63.646 15.380 -63.919 1.00 91.31 194 LYS A CA 1
ATOM 1641 C C . LYS A 1 194 ? 63.970 14.438 -65.079 1.00 91.31 194 LYS A C 1
ATOM 1643 O O . LYS A 1 194 ? 64.850 14.751 -65.875 1.00 91.31 194 LYS A O 1
ATOM 1648 N N . GLN A 1 195 ? 63.253 13.323 -65.207 1.00 91.94 195 GLN A N 1
ATOM 1649 C CA . GLN A 1 195 ? 63.420 12.378 -66.312 1.00 91.94 195 GLN A CA 1
ATOM 1650 C C . GLN A 1 195 ? 63.037 13.014 -67.653 1.00 91.94 195 GLN A C 1
ATOM 1652 O O . GLN A 1 195 ? 63.803 12.927 -68.607 1.00 91.94 195 GLN A O 1
ATOM 1657 N N . LYS A 1 196 ? 61.896 13.713 -67.723 1.00 92.31 196 LYS A N 1
ATOM 1658 C CA . LYS A 1 196 ? 61.479 14.457 -68.923 1.00 92.31 196 LYS A CA 1
ATOM 1659 C C . LYS A 1 196 ? 62.495 15.529 -69.299 1.00 92.31 196 LYS A C 1
ATOM 1661 O O . LYS A 1 196 ? 62.828 15.663 -70.472 1.00 92.31 196 LYS A O 1
ATOM 1666 N N . PHE A 1 197 ? 63.013 16.261 -68.314 1.00 92.62 197 PHE A N 1
ATOM 1667 C CA . PHE A 1 197 ? 64.074 17.238 -68.533 1.00 92.62 197 PHE A CA 1
ATOM 1668 C C . PHE A 1 197 ? 65.341 16.577 -69.085 1.00 92.62 197 PHE A C 1
ATOM 1670 O O . PHE A 1 197 ? 65.906 17.056 -70.062 1.00 92.62 197 PHE A O 1
ATOM 1677 N N . PHE A 1 198 ? 65.762 15.447 -68.517 1.00 90.31 198 PHE A N 1
ATOM 1678 C CA . PHE A 1 198 ? 66.919 14.700 -69.002 1.00 90.31 198 PHE A CA 1
ATOM 1679 C C . PHE A 1 198 ? 66.727 14.168 -70.428 1.00 90.31 198 PHE A C 1
ATOM 1681 O O . PHE A 1 198 ? 67.629 14.283 -71.254 1.00 90.31 198 PHE A O 1
ATOM 1688 N N . GLU A 1 199 ? 65.552 13.629 -70.753 1.00 92.88 199 GLU A N 1
ATOM 1689 C CA . GLU A 1 199 ? 65.220 13.225 -72.122 1.00 92.88 199 GLU A CA 1
ATOM 1690 C C . GLU A 1 199 ? 65.213 14.411 -73.085 1.00 92.88 199 GLU A C 1
ATOM 1692 O O . GLU A 1 199 ? 65.696 14.280 -74.207 1.00 92.88 199 GLU A O 1
ATOM 1697 N N . GLN A 1 200 ? 64.717 15.574 -72.655 1.00 93.50 200 GLN A N 1
ATOM 1698 C CA . GLN A 1 200 ? 64.793 16.790 -73.456 1.00 93.50 200 GLN A CA 1
ATOM 1699 C C . GLN A 1 200 ? 66.245 17.208 -73.696 1.00 93.50 200 GLN A C 1
ATOM 1701 O O . GLN A 1 200 ? 66.597 17.520 -74.826 1.00 93.50 200 GLN A O 1
ATOM 1706 N N . GLN A 1 201 ? 67.109 17.148 -72.678 1.00 87.69 201 GLN A N 1
ATOM 1707 C CA . GLN A 1 201 ? 68.539 17.423 -72.847 1.00 87.69 201 GLN A CA 1
ATOM 1708 C C . GLN A 1 201 ? 69.211 16.413 -73.783 1.00 87.69 201 GLN A C 1
ATOM 1710 O O . GLN A 1 201 ? 70.028 16.800 -74.610 1.00 87.69 201 GLN A O 1
ATOM 1715 N N . LYS A 1 202 ? 68.830 15.129 -73.729 1.00 89.69 202 LYS A N 1
ATOM 1716 C CA . LYS A 1 202 ? 69.296 14.126 -74.698 1.00 89.69 202 LYS A CA 1
ATOM 1717 C C . LYS A 1 202 ? 68.862 14.450 -76.128 1.00 89.69 202 LYS A C 1
ATOM 1719 O O . LYS A 1 202 ? 69.682 14.325 -77.030 1.00 89.69 202 LYS A O 1
ATOM 1724 N N . ARG A 1 203 ? 67.604 14.861 -76.339 1.00 91.88 203 ARG A N 1
ATOM 1725 C CA . ARG A 1 203 ? 67.103 15.280 -77.662 1.00 91.88 203 ARG A CA 1
ATOM 1726 C C . ARG A 1 203 ? 67.848 16.514 -78.164 1.00 91.88 203 ARG A C 1
ATOM 1728 O O . ARG A 1 203 ? 68.379 16.469 -79.264 1.00 91.88 203 ARG A O 1
ATOM 1735 N N . ASN A 1 204 ? 67.986 17.540 -77.325 1.00 93.00 204 ASN A N 1
ATOM 1736 C CA . ASN A 1 204 ? 68.747 18.745 -77.655 1.00 93.00 204 ASN A CA 1
ATOM 1737 C C . ASN A 1 204 ? 70.204 18.409 -78.014 1.00 93.00 204 ASN A C 1
ATOM 1739 O O . ASN A 1 204 ? 70.722 18.908 -79.005 1.00 93.00 204 ASN A O 1
ATOM 1743 N N . ASN A 1 205 ? 70.865 17.533 -77.250 1.00 90.38 205 ASN A N 1
ATOM 1744 C CA . ASN A 1 205 ? 72.226 17.099 -77.564 1.00 90.38 205 ASN A CA 1
ATOM 1745 C C . ASN A 1 205 ? 72.293 16.332 -78.891 1.00 90.38 205 ASN A C 1
ATOM 1747 O O . ASN A 1 205 ? 73.207 16.574 -79.669 1.00 90.38 205 ASN A O 1
ATOM 1751 N N . ALA A 1 206 ? 71.326 15.459 -79.189 1.00 91.50 206 ALA A N 1
ATOM 1752 C CA . ALA A 1 206 ? 71.267 14.755 -80.470 1.00 91.50 206 ALA A CA 1
ATOM 1753 C C . ALA A 1 206 ? 71.030 15.713 -81.653 1.00 91.50 206 ALA A C 1
ATOM 1755 O O . ALA A 1 206 ? 71.645 15.551 -82.704 1.00 91.50 206 ALA A O 1
ATOM 1756 N N . GLU A 1 207 ? 70.178 16.729 -81.486 1.00 90.88 207 GLU A N 1
ATOM 1757 C CA . GLU A 1 207 ? 69.964 17.793 -82.477 1.00 90.88 207 GLU A CA 1
ATOM 1758 C C . GLU A 1 207 ? 71.236 18.624 -82.692 1.00 90.88 207 GLU A C 1
ATOM 1760 O O . GLU A 1 207 ? 71.602 18.906 -83.833 1.00 90.88 207 GLU A O 1
ATOM 1765 N N . LEU A 1 208 ? 71.955 18.956 -81.614 1.00 88.25 208 LEU A N 1
ATOM 1766 C CA . LEU A 1 208 ? 73.256 19.620 -81.692 1.00 88.25 208 LEU A CA 1
ATOM 1767 C C . LEU A 1 208 ? 74.300 18.742 -82.388 1.00 88.25 208 LEU A C 1
ATOM 1769 O O . LEU A 1 208 ? 75.034 19.247 -83.229 1.00 88.25 208 LEU A O 1
ATOM 1773 N N . GLU A 1 209 ? 74.353 17.439 -82.106 1.00 88.50 209 GLU A N 1
ATOM 1774 C CA . GLU A 1 209 ? 75.233 16.501 -82.814 1.00 88.50 209 GLU A CA 1
ATOM 1775 C C . GLU A 1 209 ? 74.907 16.426 -84.311 1.00 88.50 209 GLU A C 1
ATOM 1777 O O . GLU A 1 209 ? 75.815 16.322 -85.137 1.00 88.50 209 GLU A O 1
ATOM 1782 N N . LEU A 1 210 ? 73.624 16.477 -84.681 1.00 90.88 210 LEU A N 1
ATOM 1783 C CA . LEU A 1 210 ? 73.179 16.453 -86.076 1.00 90.88 210 LEU A CA 1
ATOM 1784 C C . LEU A 1 210 ? 73.545 17.761 -86.791 1.00 90.88 210 LEU A C 1
ATOM 1786 O O . LEU A 1 210 ? 74.144 17.720 -87.861 1.00 90.88 210 LEU A O 1
ATOM 1790 N N . SER A 1 211 ? 73.321 18.903 -86.137 1.00 89.81 211 SER A N 1
ATOM 1791 C CA . SER A 1 211 ? 73.781 20.218 -86.600 1.00 89.81 211 SER A CA 1
ATOM 1792 C C . SER A 1 211 ? 75.307 20.276 -86.743 1.00 89.81 211 SER A C 1
ATOM 1794 O O . SER A 1 211 ? 75.821 20.723 -87.766 1.00 89.81 211 SER A O 1
ATOM 1796 N N . MET A 1 212 ? 76.063 19.736 -85.778 1.00 82.62 212 MET A N 1
ATOM 1797 C CA . MET A 1 212 ? 77.521 19.618 -85.885 1.00 82.62 212 MET A CA 1
ATOM 1798 C C . MET A 1 212 ? 77.928 18.744 -87.073 1.00 82.62 212 MET A C 1
ATOM 1800 O O . MET A 1 212 ? 78.854 19.112 -87.792 1.00 82.62 212 MET A O 1
ATOM 1804 N N . LYS A 1 213 ? 77.242 17.620 -87.326 1.00 89.19 213 LYS A N 1
ATOM 1805 C CA . LYS A 1 213 ? 77.494 16.775 -88.507 1.00 89.19 213 LYS A CA 1
ATOM 1806 C C . LYS A 1 213 ? 77.214 17.517 -89.812 1.00 89.19 213 LYS A C 1
ATOM 1808 O O . LYS A 1 213 ? 78.001 17.381 -90.745 1.00 89.19 213 LYS A O 1
ATOM 1813 N N . ASP A 1 214 ? 76.149 18.307 -89.882 1.00 88.50 214 ASP A N 1
ATOM 1814 C CA . ASP A 1 214 ? 75.825 19.101 -91.070 1.00 88.50 214 ASP A CA 1
ATOM 1815 C C . ASP A 1 214 ? 76.857 20.209 -91.304 1.00 88.50 214 ASP A C 1
ATOM 1817 O O . ASP A 1 214 ? 77.346 20.365 -92.422 1.00 88.50 214 ASP A O 1
ATOM 1821 N N . VAL A 1 215 ? 77.290 20.908 -90.250 1.00 88.38 215 VAL A N 1
ATOM 1822 C CA . VAL A 1 215 ? 78.394 21.881 -90.325 1.00 88.38 215 VAL A CA 1
ATOM 1823 C C . VAL A 1 215 ? 79.706 21.199 -90.733 1.00 88.38 215 VAL A C 1
ATOM 1825 O O . VAL A 1 215 ? 80.465 21.741 -91.537 1.00 88.38 215 VAL A O 1
ATOM 1828 N N . MET A 1 216 ? 79.985 19.989 -90.237 1.00 86.50 216 MET A N 1
ATOM 1829 C CA . MET A 1 216 ? 81.153 19.206 -90.657 1.00 86.50 216 MET A CA 1
ATOM 1830 C C . MET A 1 216 ? 81.081 18.813 -92.137 1.00 86.50 216 MET A C 1
ATOM 1832 O O . MET A 1 216 ? 82.091 18.932 -92.827 1.00 86.50 216 MET A O 1
ATOM 1836 N N . LYS A 1 217 ? 79.908 18.410 -92.642 1.00 89.88 217 LYS A N 1
ATOM 1837 C CA . LYS A 1 217 ? 79.699 18.151 -94.074 1.00 89.88 217 LYS A CA 1
ATOM 1838 C C . LYS A 1 217 ? 79.908 19.410 -94.906 1.00 89.88 217 LYS A C 1
ATOM 1840 O O . LYS A 1 217 ? 80.677 19.364 -95.853 1.00 89.88 217 LYS A O 1
ATOM 1845 N N . GLN A 1 218 ? 79.324 20.542 -94.508 1.00 86.56 218 GLN A N 1
ATOM 1846 C CA . GLN A 1 218 ? 79.534 21.824 -95.191 1.00 86.56 218 GLN A CA 1
ATOM 1847 C C . GLN A 1 218 ? 81.018 22.206 -95.241 1.00 86.56 218 GLN A C 1
ATOM 1849 O O . GLN A 1 218 ? 81.518 22.633 -96.280 1.00 86.56 218 GLN A O 1
ATOM 1854 N N . ARG A 1 219 ? 81.751 22.004 -94.139 1.00 87.62 219 ARG A N 1
ATOM 1855 C CA . ARG A 1 219 ? 83.207 22.187 -94.095 1.00 87.62 219 ARG A CA 1
ATOM 1856 C C . ARG A 1 219 ? 83.921 21.268 -95.092 1.00 87.62 219 ARG A C 1
ATOM 1858 O O . ARG A 1 219 ? 84.853 21.713 -95.757 1.00 87.62 219 ARG A O 1
ATOM 1865 N N . ASP A 1 220 ? 83.537 20.000 -95.172 1.00 86.88 220 ASP A N 1
ATOM 1866 C CA . ASP A 1 220 ? 84.180 19.027 -96.061 1.00 86.88 220 ASP A CA 1
ATOM 1867 C C . ASP A 1 220 ? 83.851 19.280 -97.538 1.00 86.88 220 ASP A C 1
ATOM 1869 O O . ASP A 1 220 ? 84.750 19.218 -98.376 1.00 86.88 220 ASP A O 1
ATOM 1873 N N . ASP A 1 221 ? 82.625 19.699 -97.848 1.00 88.50 221 ASP A N 1
ATOM 1874 C CA . ASP A 1 221 ? 82.224 20.153 -99.181 1.00 88.50 221 ASP A CA 1
ATOM 1875 C C . ASP A 1 221 ? 83.005 21.406 -99.602 1.00 88.50 221 ASP A C 1
ATOM 1877 O O . ASP A 1 221 ? 83.501 21.481 -100.729 1.00 88.50 221 ASP A O 1
ATOM 1881 N N . MET A 1 222 ? 83.192 22.370 -98.690 1.00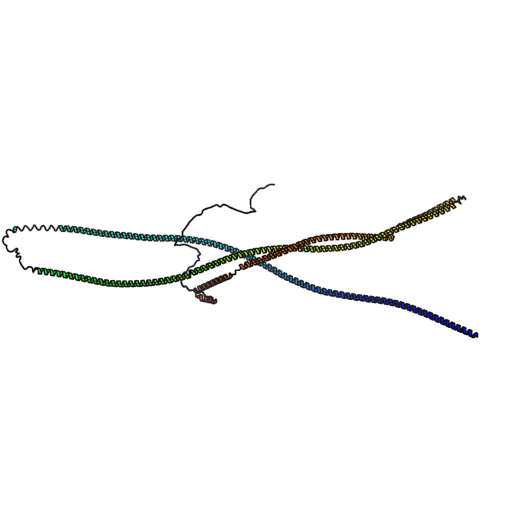 83.25 222 MET A N 1
ATOM 1882 C CA . MET A 1 222 ? 84.045 23.543 -98.922 1.00 83.25 222 MET A CA 1
ATOM 1883 C C . MET A 1 222 ? 85.505 23.150 -99.171 1.00 83.25 222 MET A C 1
ATOM 1885 O O . MET A 1 222 ? 86.134 23.690 -100.081 1.00 83.25 222 MET A O 1
ATOM 1889 N N . LYS A 1 223 ? 86.049 22.189 -98.412 1.00 86.94 223 LYS A N 1
ATOM 1890 C CA . LYS A 1 223 ? 87.402 21.658 -98.648 1.00 86.94 223 LYS A CA 1
ATOM 1891 C C . LYS A 1 223 ? 87.517 20.982 -100.013 1.00 86.94 223 LYS A C 1
ATOM 1893 O O . LYS A 1 223 ? 88.482 21.236 -100.724 1.00 86.94 223 LYS A O 1
ATOM 1898 N N . ALA A 1 224 ? 86.539 20.166 -100.404 1.00 85.56 224 ALA A N 1
ATOM 1899 C CA . ALA A 1 224 ? 86.520 19.516 -101.713 1.00 85.56 224 ALA A CA 1
ATOM 1900 C C . ALA A 1 224 ? 86.397 20.536 -102.858 1.00 85.56 224 ALA A C 1
ATOM 1902 O O . ALA A 1 224 ? 87.052 20.395 -103.888 1.00 85.56 224 ALA A O 1
ATOM 1903 N N . ALA A 1 225 ? 85.591 21.588 -102.681 1.00 85.75 225 ALA A N 1
ATOM 1904 C CA . ALA A 1 225 ? 85.487 22.682 -103.642 1.00 85.75 225 ALA A CA 1
ATOM 1905 C C . ALA A 1 225 ? 86.809 23.451 -103.783 1.00 85.75 225 ALA A C 1
ATOM 1907 O O . ALA A 1 225 ? 87.210 23.751 -104.905 1.00 85.75 225 ALA A O 1
ATOM 1908 N N . LEU A 1 226 ? 87.503 23.723 -102.673 1.00 83.44 226 LEU A N 1
ATOM 1909 C CA . LEU A 1 226 ? 88.843 24.314 -102.696 1.00 83.44 226 LEU A CA 1
ATOM 1910 C C . LEU A 1 226 ? 89.844 23.419 -103.431 1.00 83.44 226 LEU A C 1
ATOM 1912 O O . LEU A 1 226 ? 90.601 23.937 -104.245 1.00 83.44 226 LEU A O 1
ATOM 1916 N N . LEU A 1 227 ? 89.805 22.100 -103.210 1.00 87.94 227 LEU A N 1
ATOM 1917 C CA . LEU A 1 227 ? 90.676 21.153 -103.911 1.00 87.94 227 LEU A CA 1
ATOM 1918 C C . LEU A 1 227 ? 90.450 21.205 -105.429 1.00 87.94 227 LEU A C 1
ATOM 1920 O O . LEU A 1 227 ? 91.389 21.443 -106.172 1.00 87.94 227 LEU A O 1
ATOM 1924 N N . ARG A 1 228 ? 89.189 21.143 -105.885 1.00 85.94 228 ARG A N 1
ATOM 1925 C CA . ARG A 1 228 ? 88.852 21.274 -107.318 1.00 85.94 228 ARG A CA 1
ATOM 1926 C C . ARG A 1 228 ? 89.319 22.599 -107.921 1.00 85.94 228 ARG A C 1
ATOM 1928 O O . ARG A 1 228 ? 89.668 22.655 -109.094 1.00 85.94 228 ARG A O 1
ATOM 1935 N N . LYS A 1 229 ? 89.273 23.691 -107.148 1.00 80.50 229 LYS A N 1
ATOM 1936 C CA . LYS A 1 229 ? 89.793 24.996 -107.587 1.00 80.50 229 LYS A CA 1
ATOM 1937 C C . LYS A 1 229 ? 91.319 25.015 -107.651 1.00 80.50 229 LYS A C 1
ATOM 1939 O O . LYS A 1 229 ? 91.859 25.721 -108.494 1.00 80.50 229 LYS A O 1
ATOM 1944 N N . MET A 1 230 ? 91.992 24.259 -106.788 1.00 83.50 230 MET A N 1
ATOM 1945 C CA . MET A 1 230 ? 93.438 24.075 -106.832 1.00 83.50 230 MET A CA 1
ATOM 1946 C C . MET A 1 230 ? 93.843 23.266 -108.070 1.00 83.50 230 MET A C 1
ATOM 1948 O O . MET A 1 230 ? 94.669 23.748 -108.836 1.00 83.50 230 MET A O 1
ATOM 1952 N N . ASP A 1 231 ? 93.174 22.138 -108.328 1.00 86.00 231 ASP A N 1
ATOM 1953 C CA . ASP A 1 231 ? 93.410 21.294 -109.509 1.00 86.00 231 ASP A CA 1
ATOM 1954 C C . ASP A 1 231 ? 93.192 22.087 -110.812 1.00 86.00 231 ASP A C 1
ATOM 1956 O O . ASP A 1 231 ? 94.049 22.105 -111.690 1.00 86.00 231 ASP A O 1
ATOM 1960 N N . ALA A 1 232 ? 92.098 22.855 -110.906 1.00 84.25 232 ALA A N 1
ATOM 1961 C CA . ALA A 1 232 ? 91.837 23.722 -112.060 1.00 84.25 232 ALA A CA 1
ATOM 1962 C C . ALA A 1 232 ? 92.901 24.825 -112.241 1.00 84.25 232 ALA A C 1
ATOM 1964 O O . ALA A 1 232 ? 93.201 25.229 -113.362 1.00 84.25 232 ALA A O 1
ATOM 1965 N N . ASN A 1 233 ? 93.483 25.335 -111.150 1.00 79.31 233 ASN A N 1
ATOM 1966 C CA . ASN A 1 233 ? 94.596 26.282 -111.234 1.00 79.31 233 ASN A CA 1
ATOM 1967 C C . ASN A 1 233 ? 95.884 25.610 -111.727 1.00 79.31 233 ASN A C 1
ATOM 1969 O O . ASN A 1 233 ? 96.640 26.241 -112.463 1.00 79.31 233 ASN A O 1
ATOM 1973 N N . GLU A 1 234 ? 96.145 24.360 -111.340 1.00 85.06 234 GLU A N 1
ATOM 1974 C CA . GLU A 1 234 ? 97.274 23.585 -111.868 1.00 85.06 234 GLU A CA 1
ATOM 1975 C C . GLU A 1 234 ? 97.106 23.304 -113.368 1.00 85.06 234 GLU A C 1
ATOM 1977 O O . GLU A 1 234 ? 98.057 23.478 -114.134 1.00 85.06 234 GLU A O 1
ATOM 1982 N N . GLU A 1 235 ? 95.890 22.971 -113.810 1.00 82.88 235 GLU A N 1
ATOM 1983 C CA . GLU A 1 235 ? 95.547 22.835 -115.230 1.00 82.88 235 GLU A CA 1
ATOM 1984 C C . GLU A 1 235 ? 95.809 24.144 -115.991 1.00 82.88 235 GLU A C 1
ATOM 1986 O O . GLU A 1 235 ? 96.572 24.146 -116.959 1.00 82.88 235 GLU A O 1
ATOM 1991 N N . LEU A 1 236 ? 95.298 25.282 -115.505 1.00 82.88 236 LEU A N 1
ATOM 1992 C CA . LEU A 1 236 ? 95.558 26.600 -116.103 1.00 82.88 236 LEU A CA 1
ATOM 1993 C C . LEU A 1 236 ? 97.055 26.950 -116.136 1.00 82.88 236 LEU A C 1
ATOM 1995 O O . LEU A 1 236 ? 97.544 27.552 -117.096 1.00 82.88 236 LEU A O 1
ATOM 1999 N N . TYR A 1 237 ? 97.814 26.563 -115.109 1.00 81.81 237 TYR A N 1
ATOM 2000 C CA . TYR A 1 237 ? 99.263 26.756 -115.084 1.00 81.81 237 TYR A CA 1
ATOM 2001 C C . TYR A 1 237 ? 99.967 25.918 -116.163 1.00 81.81 237 TYR A C 1
ATOM 2003 O O . TYR A 1 237 ? 100.911 26.387 -116.808 1.00 81.81 237 TYR A O 1
ATOM 2011 N N . SER A 1 238 ? 99.492 24.693 -116.400 1.00 81.50 238 SER A N 1
ATOM 2012 C CA . SER A 1 238 ? 99.997 23.831 -117.470 1.00 81.50 238 SER A CA 1
ATOM 2013 C C . SER A 1 238 ? 99.672 24.384 -118.866 1.00 81.50 238 SER A C 1
ATOM 2015 O O . SER A 1 238 ? 100.549 24.404 -119.732 1.00 81.50 238 SER A O 1
ATOM 2017 N N . GLU A 1 239 ? 98.472 24.939 -119.064 1.00 81.69 239 GLU A N 1
ATOM 2018 C CA . GLU A 1 239 ? 98.063 25.588 -120.317 1.00 81.69 239 GLU A CA 1
ATOM 2019 C C . GLU A 1 239 ? 98.923 26.818 -120.632 1.00 81.69 239 GLU A C 1
ATOM 2021 O O . GLU A 1 239 ? 99.424 26.962 -121.751 1.00 81.69 239 GLU A O 1
ATOM 2026 N N . LEU A 1 240 ? 99.184 27.672 -119.635 1.00 76.62 240 LEU A N 1
ATOM 2027 C CA . LEU A 1 240 ? 100.095 28.813 -119.784 1.00 76.62 240 LEU A CA 1
ATOM 2028 C C . LEU A 1 240 ? 101.498 28.379 -120.224 1.00 76.62 240 LEU A C 1
ATOM 2030 O O . LEU A 1 240 ? 102.123 29.043 -121.054 1.00 76.62 240 LEU A O 1
ATOM 2034 N N . LYS A 1 241 ? 101.985 27.243 -119.716 1.00 79.12 241 LYS A N 1
ATOM 2035 C CA . LYS A 1 241 ? 103.297 26.704 -120.085 1.00 79.12 241 LYS A CA 1
ATOM 2036 C C . LYS A 1 241 ? 103.345 26.211 -121.533 1.00 79.12 241 LYS A C 1
ATOM 2038 O O . LYS A 1 241 ? 104.352 26.406 -122.212 1.00 79.12 241 LYS A O 1
ATOM 2043 N N . ILE A 1 242 ? 102.257 25.624 -122.031 1.00 78.75 242 ILE A N 1
ATOM 2044 C CA . ILE A 1 242 ? 102.135 25.220 -123.440 1.00 78.75 242 ILE A CA 1
ATOM 2045 C C . ILE A 1 242 ? 102.151 26.457 -124.346 1.00 78.75 242 ILE A C 1
ATOM 2047 O O . ILE A 1 242 ? 102.899 26.489 -125.324 1.00 78.75 242 ILE A O 1
ATOM 2051 N N . ILE A 1 243 ? 101.396 27.503 -123.996 1.00 77.00 243 ILE A N 1
ATOM 2052 C CA . ILE A 1 243 ? 101.366 28.767 -124.751 1.00 77.00 243 ILE A CA 1
ATOM 2053 C C . ILE A 1 243 ? 102.757 29.415 -124.793 1.00 77.00 243 ILE A C 1
ATOM 2055 O O . ILE A 1 243 ? 103.189 29.891 -125.844 1.00 77.00 243 ILE A O 1
ATOM 2059 N N . GLN A 1 244 ? 103.497 29.378 -123.683 1.00 76.94 244 GLN A N 1
ATOM 2060 C CA . GLN A 1 244 ? 104.868 29.883 -123.622 1.00 76.94 244 GLN A CA 1
ATOM 2061 C C . GLN A 1 244 ? 105.805 29.161 -124.611 1.00 76.94 244 GLN A C 1
ATOM 2063 O O . GLN A 1 244 ? 106.610 29.815 -125.276 1.00 76.94 244 GLN A O 1
ATOM 2068 N N . ASN A 1 245 ? 105.669 27.840 -124.764 1.00 75.12 245 ASN A N 1
ATOM 2069 C CA . ASN A 1 245 ? 106.475 27.058 -125.708 1.00 75.12 245 ASN A CA 1
ATOM 2070 C C . ASN A 1 245 ? 106.124 27.363 -127.178 1.00 75.12 245 ASN A C 1
ATOM 2072 O O . ASN A 1 245 ? 107.019 27.469 -128.013 1.00 75.12 245 ASN A O 1
ATOM 2076 N N . VAL A 1 246 ? 104.844 27.584 -127.500 1.00 77.00 246 VAL A N 1
ATOM 2077 C CA . VAL A 1 246 ? 104.404 27.930 -128.870 1.00 77.00 246 VAL A CA 1
ATOM 2078 C C . VAL A 1 246 ? 104.950 29.291 -129.324 1.00 77.00 246 VAL A C 1
ATOM 2080 O O . VAL A 1 246 ? 105.319 29.459 -130.487 1.00 77.00 246 VAL A O 1
ATOM 2083 N N . ILE A 1 247 ? 105.051 30.264 -128.414 1.00 74.69 247 ILE A N 1
ATOM 2084 C CA . ILE A 1 247 ? 105.649 31.576 -128.712 1.00 74.69 247 ILE A CA 1
ATOM 2085 C C . ILE A 1 247 ? 107.144 31.437 -129.054 1.00 74.69 247 ILE A C 1
ATOM 2087 O O . ILE A 1 247 ? 107.625 32.111 -129.968 1.00 74.69 247 ILE A O 1
ATOM 2091 N N . ALA A 1 248 ? 107.870 30.538 -128.381 1.00 75.81 248 ALA A N 1
ATOM 2092 C CA . ALA A 1 248 ? 109.279 30.277 -128.679 1.00 75.81 248 ALA A CA 1
ATOM 2093 C C . ALA A 1 248 ? 109.482 29.689 -130.095 1.00 75.81 248 ALA A C 1
ATOM 2095 O O . ALA A 1 248 ? 110.384 30.124 -130.816 1.00 75.81 248 ALA A O 1
ATOM 2096 N N . ASP A 1 249 ? 108.602 28.784 -130.539 1.00 73.12 249 ASP A N 1
ATOM 2097 C CA . ASP A 1 249 ? 108.651 28.171 -131.879 1.00 73.12 249 ASP A CA 1
ATOM 2098 C C . ASP A 1 249 ? 108.285 29.134 -133.022 1.00 73.12 249 ASP A C 1
ATOM 2100 O O . ASP A 1 249 ? 108.779 29.006 -134.146 1.00 73.12 249 ASP A O 1
ATOM 2104 N N . LEU A 1 250 ? 107.424 30.123 -132.770 1.00 71.81 250 LEU A N 1
ATOM 2105 C CA . LEU A 1 250 ? 107.132 31.169 -133.758 1.00 71.81 250 LEU A CA 1
ATOM 2106 C C . LEU A 1 250 ? 108.311 32.139 -133.930 1.00 71.81 250 LEU A C 1
ATOM 2108 O O . LEU A 1 250 ? 108.544 32.629 -135.038 1.00 71.81 250 LEU A O 1
ATOM 2112 N N . GLY A 1 251 ? 109.099 32.365 -132.874 1.00 70.62 251 GLY A N 1
ATOM 2113 C CA . GLY A 1 251 ? 110.319 33.171 -132.937 1.00 70.62 251 GLY A CA 1
ATOM 2114 C C . GLY A 1 251 ? 111.400 32.576 -133.848 1.00 70.62 251 GLY A C 1
ATOM 2115 O O . GLY A 1 251 ? 112.070 33.317 -134.570 1.00 70.62 251 GLY A O 1
ATOM 2116 N N . SER A 1 252 ? 111.545 31.248 -133.884 1.00 71.88 252 SER A N 1
ATOM 2117 C CA . SER A 1 252 ? 112.588 30.571 -134.672 1.00 71.88 252 SER A CA 1
ATOM 2118 C C . SER A 1 252 ? 112.302 30.553 -136.185 1.00 71.88 252 SER A C 1
ATOM 2120 O O . SER A 1 252 ? 113.217 30.752 -136.988 1.00 71.88 252 SER A O 1
ATOM 2122 N N . LYS A 1 253 ? 111.036 30.427 -136.607 1.00 71.56 253 LYS A N 1
ATOM 2123 C CA . LYS A 1 253 ? 110.639 30.401 -138.036 1.00 71.56 253 LYS A CA 1
ATOM 2124 C C . LYS A 1 253 ? 110.828 31.737 -138.768 1.00 71.56 253 LYS A C 1
ATOM 2126 O O . LYS A 1 253 ? 111.073 31.751 -139.974 1.00 71.56 253 LYS A O 1
ATOM 2131 N N . LEU A 1 254 ? 110.750 32.865 -138.060 1.00 72.50 254 LEU A N 1
ATOM 2132 C CA . LEU A 1 254 ? 110.887 34.200 -138.658 1.00 72.50 254 LEU A CA 1
ATOM 2133 C C . LEU A 1 254 ? 112.342 34.536 -139.044 1.00 72.50 254 LEU A C 1
ATOM 2135 O O . LEU A 1 254 ? 112.578 35.303 -139.977 1.00 72.50 254 LEU A O 1
ATOM 2139 N N . VAL A 1 255 ? 113.321 33.920 -138.375 1.00 73.94 255 VAL A N 1
ATOM 2140 C CA . VAL A 1 255 ? 114.755 34.081 -138.674 1.00 73.94 255 VAL A CA 1
ATOM 2141 C C . VAL A 1 255 ? 115.147 33.335 -139.955 1.00 73.94 255 VAL A C 1
ATOM 2143 O O . VAL A 1 255 ? 115.898 33.868 -140.769 1.00 73.94 255 VAL A O 1
ATOM 2146 N N . GLN A 1 256 ? 114.574 32.151 -140.197 1.00 70.81 256 GLN A N 1
ATOM 2147 C CA . GLN A 1 256 ? 114.872 31.321 -141.371 1.00 70.81 256 GLN A CA 1
ATOM 2148 C C . GLN A 1 256 ? 114.501 32.011 -142.697 1.00 70.81 256 GLN A C 1
ATOM 2150 O O . GLN A 1 256 ? 115.263 31.968 -143.660 1.00 70.81 256 GLN A O 1
ATOM 2155 N N . LYS A 1 257 ? 113.371 32.729 -142.738 1.00 63.69 257 LYS A N 1
ATOM 2156 C CA . LYS A 1 257 ? 112.894 33.406 -143.957 1.00 63.69 257 LYS A CA 1
ATOM 2157 C C . LYS A 1 257 ? 113.717 34.626 -144.380 1.00 63.69 257 LYS A C 1
ATOM 2159 O O . LYS A 1 257 ? 113.635 35.031 -145.534 1.00 63.69 257 LYS A O 1
ATOM 2164 N N . ARG A 1 258 ? 114.541 35.195 -143.494 1.00 69.00 258 ARG A N 1
ATOM 2165 C CA . ARG A 1 258 ? 115.425 36.322 -143.839 1.00 69.00 258 ARG A CA 1
ATOM 2166 C C . ARG A 1 258 ? 116.718 35.891 -144.546 1.00 69.00 258 ARG A C 1
ATOM 2168 O O . ARG A 1 258 ? 117.309 36.714 -145.234 1.00 69.00 258 ARG A O 1
ATOM 2175 N N . GLY A 1 259 ? 117.132 34.626 -144.429 1.00 64.69 259 GLY A N 1
ATOM 2176 C CA . GLY A 1 259 ? 118.356 34.111 -145.063 1.00 64.69 259 GLY A CA 1
ATOM 2177 C C . GLY A 1 259 ? 118.216 33.768 -146.553 1.00 64.69 259 GLY A C 1
ATOM 2178 O O . GLY A 1 259 ? 119.187 33.848 -147.294 1.00 64.69 259 GLY A O 1
ATOM 2179 N N . GLU A 1 260 ? 117.012 33.433 -147.020 1.00 64.81 260 GLU A N 1
ATOM 2180 C CA . GLU A 1 260 ? 116.772 32.970 -148.400 1.00 64.81 260 GLU A CA 1
ATOM 2181 C C . GLU A 1 260 ? 116.767 34.119 -149.438 1.00 64.81 260 GLU A C 1
ATOM 2183 O O . GLU A 1 260 ? 116.937 33.878 -150.630 1.00 64.81 260 GLU A O 1
ATOM 2188 N N . SER A 1 261 ? 116.626 35.380 -149.007 1.00 46.47 261 SER A N 1
ATOM 2189 C CA . SER A 1 261 ? 116.449 36.538 -149.902 1.00 46.47 261 SER A CA 1
ATOM 2190 C C . SER A 1 261 ? 117.750 37.179 -150.415 1.00 46.47 261 SER A C 1
ATOM 2192 O O . SER A 1 261 ? 117.678 37.988 -151.337 1.00 46.47 261 SER A O 1
ATOM 2194 N N . SER A 1 262 ? 118.928 36.861 -149.863 1.00 58.50 262 SER A N 1
ATOM 2195 C CA . SER A 1 262 ? 120.195 37.489 -150.292 1.00 58.50 262 SER A CA 1
ATOM 2196 C C . SER A 1 262 ? 120.903 36.761 -151.446 1.00 58.50 262 SER A C 1
ATOM 2198 O O . SER A 1 262 ? 121.741 37.351 -152.120 1.00 58.50 262 SER A O 1
ATOM 2200 N N . LEU A 1 263 ? 120.547 35.503 -151.730 1.00 55.47 263 LEU A N 1
ATOM 2201 C CA . LEU A 1 263 ? 121.256 34.630 -152.681 1.00 55.47 263 LEU A CA 1
ATOM 2202 C C . LEU A 1 263 ? 120.848 34.797 -154.158 1.00 55.47 263 LEU A C 1
ATOM 2204 O O . LEU A 1 263 ? 121.583 34.356 -155.039 1.00 55.47 263 LEU A O 1
ATOM 2208 N N . MET A 1 264 ? 119.711 35.434 -154.453 1.00 52.06 264 MET A N 1
ATOM 2209 C CA . MET A 1 264 ? 119.211 35.578 -155.833 1.00 52.06 264 MET A CA 1
ATOM 2210 C C . MET A 1 264 ? 119.711 36.836 -156.561 1.00 52.06 264 MET A C 1
ATOM 2212 O O . MET A 1 264 ? 119.575 36.916 -157.775 1.00 52.06 264 MET A O 1
ATOM 2216 N N . SER A 1 265 ? 120.325 37.796 -155.861 1.00 58.25 265 SER A N 1
ATOM 2217 C CA . SER A 1 265 ? 120.759 39.067 -156.466 1.00 58.25 265 SER A CA 1
ATOM 2218 C C . SER A 1 265 ? 122.136 39.003 -157.142 1.00 58.25 265 SER A C 1
ATOM 2220 O O . SER A 1 265 ? 122.417 39.821 -158.005 1.00 58.25 265 SER A O 1
ATOM 2222 N N . HIS A 1 266 ? 122.992 38.043 -156.777 1.00 56.38 266 HIS A N 1
ATOM 2223 C CA . HIS A 1 266 ? 124.414 38.038 -157.161 1.00 56.38 266 HIS A CA 1
ATOM 2224 C C . HIS A 1 266 ? 124.717 37.328 -158.499 1.00 56.38 266 HIS A C 1
ATOM 2226 O O . HIS A 1 266 ? 125.857 37.324 -158.941 1.00 56.38 266 HIS A O 1
ATOM 2232 N N . LYS A 1 267 ? 123.717 36.706 -159.146 1.00 55.38 267 LYS A N 1
ATOM 2233 C CA . LYS A 1 267 ? 123.895 35.899 -160.375 1.00 55.38 267 LYS A CA 1
ATOM 2234 C C . LYS A 1 267 ? 123.577 36.635 -161.686 1.00 55.38 267 LYS A C 1
ATOM 2236 O O . LYS A 1 267 ? 123.739 36.045 -162.746 1.00 55.38 267 LYS A O 1
ATOM 2241 N N . VAL A 1 268 ? 123.095 37.879 -161.631 1.00 54.75 268 VAL A N 1
ATOM 2242 C CA . VAL A 1 268 ? 122.691 38.644 -162.831 1.00 54.75 268 VAL A CA 1
ATOM 2243 C C . VAL A 1 268 ? 123.848 39.475 -163.410 1.00 54.75 268 VAL A C 1
ATOM 2245 O O . VAL A 1 268 ? 123.891 39.667 -164.617 1.00 54.75 268 VAL A O 1
ATOM 2248 N N . GLU A 1 269 ? 124.833 39.879 -162.601 1.00 53.78 269 GLU A N 1
ATOM 2249 C CA . GLU A 1 269 ? 125.949 40.745 -163.038 1.00 53.78 269 GLU A CA 1
ATOM 2250 C C . GLU A 1 269 ? 127.068 40.029 -163.825 1.00 53.78 269 GLU A C 1
ATOM 2252 O O . GLU A 1 269 ? 127.838 40.682 -164.521 1.00 53.78 269 GLU A O 1
ATOM 2257 N N . GLU A 1 270 ? 127.183 38.699 -163.770 1.00 58.03 270 GLU A N 1
ATOM 2258 C CA . GLU A 1 270 ? 128.348 37.988 -164.336 1.00 58.03 270 GLU A CA 1
ATOM 2259 C C . GLU A 1 270 ? 128.173 37.534 -165.802 1.00 58.03 270 GLU A C 1
ATOM 2261 O O . GLU A 1 270 ? 129.122 37.037 -166.398 1.00 58.03 270 GLU A O 1
ATOM 2266 N N . CYS A 1 271 ? 127.002 37.728 -166.427 1.00 56.19 271 CYS A N 1
ATOM 2267 C CA . CYS A 1 271 ? 126.751 37.300 -167.818 1.00 56.19 271 CYS A CA 1
ATOM 2268 C C . CYS 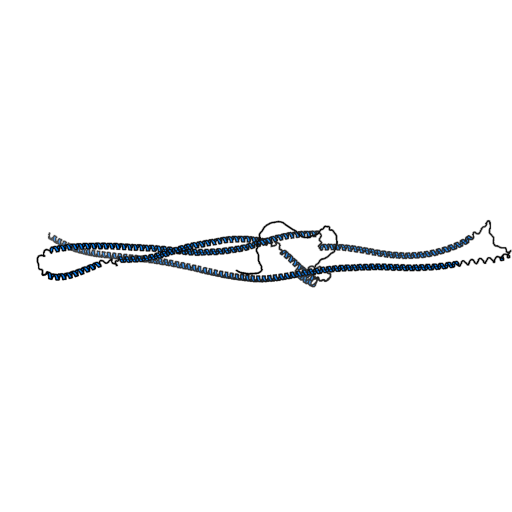A 1 271 ? 126.849 38.417 -168.882 1.00 56.19 271 CYS A C 1
ATOM 2270 O O . CYS A 1 271 ? 126.817 38.105 -170.070 1.00 56.19 271 CYS A O 1
ATOM 2272 N N . GLU A 1 272 ? 126.969 39.697 -168.505 1.00 53.38 272 GLU A N 1
ATOM 2273 C CA . GLU A 1 272 ? 126.910 40.829 -169.455 1.00 53.38 272 GLU A CA 1
ATOM 2274 C C . GLU A 1 272 ? 128.240 41.130 -170.186 1.00 53.38 272 GLU A C 1
ATOM 2276 O O . GLU A 1 272 ? 128.208 41.724 -171.257 1.00 53.38 272 GLU A O 1
ATOM 2281 N N . ASN A 1 273 ? 129.402 40.676 -169.691 1.00 52.75 273 ASN A N 1
ATOM 2282 C CA . ASN A 1 273 ? 130.713 41.157 -170.175 1.00 52.75 273 ASN A CA 1
ATOM 2283 C C . ASN A 1 273 ? 131.479 40.223 -171.136 1.00 52.75 273 ASN A C 1
ATOM 2285 O O . ASN A 1 273 ? 132.467 40.646 -171.727 1.00 52.75 273 ASN A O 1
ATOM 2289 N N . GLU A 1 274 ? 131.041 38.981 -171.354 1.00 57.41 274 GLU A N 1
ATOM 2290 C CA . GLU A 1 274 ? 131.723 38.034 -172.263 1.00 57.41 274 GLU A CA 1
ATOM 2291 C C . GLU A 1 274 ? 131.010 37.890 -173.639 1.00 57.41 274 GLU A C 1
ATOM 2293 O O . GLU A 1 274 ? 131.316 36.978 -174.407 1.00 57.41 274 GLU A O 1
ATOM 2298 N N . ILE A 1 275 ? 130.091 38.820 -173.984 1.00 50.97 275 ILE A N 1
ATOM 2299 C CA . ILE A 1 275 ? 129.324 38.881 -175.258 1.00 50.97 275 ILE A CA 1
ATOM 2300 C C . ILE A 1 275 ? 129.770 40.028 -176.210 1.00 50.97 275 ILE A C 1
ATOM 2302 O O . ILE A 1 275 ? 129.584 39.907 -177.424 1.00 50.97 275 ILE A O 1
ATOM 2306 N N . ASP A 1 276 ? 130.424 41.097 -175.733 1.00 51.22 276 ASP A N 1
ATOM 2307 C CA . ASP A 1 276 ? 130.724 42.292 -176.556 1.00 51.22 276 ASP A CA 1
ATOM 2308 C C . ASP A 1 276 ? 131.942 42.168 -177.509 1.00 51.22 276 ASP A C 1
ATOM 2310 O O . ASP A 1 276 ? 131.963 42.821 -178.554 1.00 51.22 276 ASP A O 1
ATOM 2314 N N . ASP A 1 277 ? 132.892 41.253 -177.267 1.00 48.31 277 ASP A N 1
ATOM 2315 C CA . ASP A 1 277 ? 134.098 41.061 -178.109 1.00 48.31 277 ASP A CA 1
ATOM 2316 C C . ASP A 1 277 ? 133.973 39.940 -179.176 1.00 48.31 277 ASP A C 1
ATOM 2318 O O . ASP A 1 277 ? 134.909 39.661 -179.929 1.00 48.31 277 ASP A O 1
ATOM 2322 N N . ILE A 1 278 ? 132.775 39.353 -179.331 1.00 52.72 278 ILE A N 1
ATOM 2323 C CA . ILE A 1 278 ? 132.396 38.449 -180.443 1.00 52.72 278 ILE A CA 1
ATOM 2324 C C . ILE A 1 278 ? 131.736 39.227 -181.625 1.00 52.72 278 ILE A C 1
ATOM 2326 O O . ILE A 1 278 ? 131.535 38.672 -182.707 1.00 52.72 278 ILE A O 1
ATOM 2330 N N . ASN A 1 279 ? 131.481 40.543 -181.501 1.00 46.53 279 ASN A N 1
ATOM 2331 C CA . ASN A 1 279 ? 130.603 41.327 -182.400 1.00 46.53 279 ASN A CA 1
ATOM 2332 C C . ASN A 1 279 ? 131.245 42.062 -183.603 1.00 46.53 279 ASN A C 1
ATOM 2334 O O . ASN A 1 279 ? 130.517 42.691 -184.370 1.00 46.53 279 ASN A O 1
ATOM 2338 N N . ASN A 1 280 ? 132.560 41.961 -183.843 1.00 49.38 280 ASN A N 1
ATOM 2339 C CA . ASN A 1 280 ? 133.193 42.581 -185.023 1.00 49.38 280 ASN A CA 1
ATOM 2340 C C . ASN A 1 280 ? 133.842 41.614 -186.032 1.00 49.38 280 ASN A C 1
ATOM 2342 O O . ASN A 1 280 ? 134.232 42.102 -187.082 1.00 49.38 280 ASN A O 1
ATOM 2346 N N . GLN A 1 281 ? 133.914 40.282 -185.830 1.00 42.78 281 GLN A N 1
ATOM 2347 C CA . GLN A 1 281 ? 134.592 39.386 -186.806 1.00 42.78 281 GLN A CA 1
ATOM 2348 C C . GLN A 1 281 ? 134.064 37.927 -186.970 1.00 42.78 281 GLN A C 1
ATOM 2350 O O . GLN A 1 281 ? 134.776 37.078 -187.496 1.00 42.78 281 GLN A O 1
ATOM 2355 N N . ILE A 1 282 ? 132.797 37.647 -186.630 1.00 45.50 282 ILE A N 1
ATOM 2356 C CA . ILE A 1 282 ? 131.919 36.615 -187.253 1.00 45.50 282 ILE A CA 1
ATOM 2357 C C . ILE A 1 282 ? 130.585 37.337 -187.591 1.00 45.50 282 ILE A C 1
ATOM 2359 O O . ILE A 1 282 ? 129.523 37.011 -187.082 1.00 45.50 282 ILE A O 1
ATOM 2363 N N . ILE A 1 283 ? 130.577 38.564 -188.130 1.00 42.09 283 ILE A N 1
ATOM 2364 C CA . ILE A 1 283 ? 130.763 38.981 -189.533 1.00 42.09 283 ILE A CA 1
ATOM 2365 C C . ILE A 1 283 ? 130.089 38.080 -190.567 1.00 42.09 283 ILE A C 1
ATOM 2367 O O . ILE A 1 283 ? 130.409 36.906 -190.701 1.00 42.09 283 ILE A O 1
ATOM 2371 N N . ILE A 1 284 ? 129.214 38.727 -191.349 1.00 38.75 284 ILE A N 1
ATOM 2372 C CA . ILE A 1 284 ? 129.035 38.548 -192.796 1.00 38.75 284 ILE A CA 1
ATOM 2373 C C . ILE A 1 284 ? 129.376 37.133 -193.253 1.00 38.75 284 ILE A C 1
ATOM 2375 O O . ILE A 1 284 ? 130.451 36.871 -193.787 1.00 38.75 284 ILE A O 1
ATOM 2379 N N . LEU A 1 285 ? 128.351 36.293 -193.134 1.00 34.38 285 LEU A N 1
ATOM 2380 C CA . LEU A 1 285 ? 128.229 34.939 -193.654 1.00 34.38 285 LEU A CA 1
ATOM 2381 C C . LEU A 1 285 ? 128.558 33.887 -192.576 1.00 34.38 285 LEU A C 1
ATOM 2383 O O . LEU A 1 285 ? 129.684 33.437 -192.430 1.00 34.38 285 LEU A O 1
ATOM 2387 N N . LYS A 1 286 ? 127.571 33.344 -191.874 1.00 34.06 286 LYS A N 1
ATOM 2388 C CA . LYS A 1 286 ? 126.359 32.838 -192.509 1.00 34.06 286 LYS A CA 1
ATOM 2389 C C . LYS A 1 286 ? 125.165 33.048 -191.595 1.00 34.06 286 LYS A C 1
ATOM 2391 O O . LYS A 1 286 ? 124.985 32.348 -190.614 1.00 34.06 286 LYS A O 1
ATOM 2396 N N . SER A 1 287 ? 124.380 34.101 -191.841 1.00 35.59 287 SER A N 1
ATOM 2397 C CA . SER A 1 287 ? 123.578 34.223 -193.067 1.00 35.59 287 SER A CA 1
ATOM 2398 C C . SER A 1 287 ? 122.999 32.874 -193.401 1.00 35.59 287 SER A C 1
ATOM 2400 O O . SER A 1 287 ? 123.749 31.982 -193.778 1.00 35.59 287 SER A O 1
ATOM 2402 N N . GLN A 1 288 ? 121.680 32.809 -193.423 1.00 34.34 288 GLN A N 1
ATOM 2403 C CA . GLN A 1 288 ? 120.998 31.667 -193.993 1.00 34.34 288 GLN A CA 1
ATOM 2404 C C . GLN A 1 288 ? 121.231 30.452 -193.080 1.00 34.34 288 GLN A C 1
ATOM 2406 O O . GLN A 1 288 ? 122.248 29.779 -193.099 1.00 34.34 288 GLN A O 1
ATOM 2411 N N . HIS A 1 289 ? 120.307 30.100 -192.230 1.00 32.66 289 HIS A N 1
ATOM 2412 C CA . HIS A 1 289 ? 118.906 30.105 -192.548 1.00 32.66 289 HIS A CA 1
ATOM 2413 C C . HIS A 1 289 ? 118.258 29.962 -191.192 1.00 32.66 289 HIS A C 1
ATOM 2415 O O . HIS A 1 289 ? 118.236 28.894 -190.594 1.00 32.66 289 HIS A O 1
ATOM 2421 N N . ASP A 1 290 ? 117.841 31.128 -190.732 1.00 40.53 290 ASP A N 1
ATOM 2422 C CA . ASP A 1 290 ? 116.533 31.319 -190.162 1.00 40.53 290 ASP A CA 1
ATOM 2423 C C . ASP A 1 290 ? 116.302 30.684 -188.785 1.00 40.53 290 ASP A C 1
ATOM 2425 O O . ASP A 1 290 ? 116.170 29.480 -188.625 1.00 40.53 290 ASP A O 1
ATOM 2429 N N . LEU A 1 291 ? 116.181 31.448 -187.701 1.00 28.78 291 LEU A N 1
ATOM 2430 C CA . LEU A 1 291 ? 115.553 32.763 -187.599 1.00 28.78 291 LEU A CA 1
ATOM 2431 C C . LEU A 1 291 ? 114.382 32.949 -188.567 1.00 28.78 291 LEU A C 1
ATOM 2433 O O . LEU A 1 291 ? 114.539 33.501 -189.647 1.00 28.78 291 LEU A O 1
ATOM 2437 N N . LEU A 1 292 ? 113.211 32.588 -188.049 1.00 33.78 292 LEU A N 1
ATOM 2438 C CA . LEU A 1 292 ? 111.994 33.378 -188.182 1.00 33.78 292 LEU A CA 1
ATOM 2439 C C . LEU A 1 292 ? 111.594 33.736 -189.604 1.00 33.78 292 LEU A C 1
ATOM 2441 O O . LEU A 1 292 ? 112.186 34.615 -190.222 1.00 33.78 292 LEU A O 1
ATOM 2445 N N . LYS A 1 293 ? 110.438 33.224 -190.004 1.00 25.05 293 LYS A N 1
ATOM 2446 C CA . LYS A 1 293 ? 109.402 33.973 -190.723 1.00 25.05 293 LYS A CA 1
ATOM 2447 C C . LYS A 1 293 ? 108.352 32.964 -191.163 1.00 25.05 293 LYS A C 1
ATOM 2449 O O . LYS A 1 293 ? 108.685 31.877 -191.604 1.00 25.05 293 LYS A O 1
ATOM 2454 N N . SER A 1 294 ? 107.070 33.237 -191.082 1.00 27.50 294 SER A N 1
ATOM 2455 C CA . SER A 1 294 ? 106.362 34.444 -190.679 1.00 27.50 294 SER A CA 1
ATOM 2456 C C . SER A 1 294 ? 104.891 34.083 -190.835 1.00 27.50 294 SER A C 1
ATOM 2458 O O . SER A 1 294 ? 104.543 33.336 -191.743 1.00 27.50 294 SER A O 1
ATOM 2460 N N . GLU A 1 295 ? 104.057 34.568 -189.924 1.00 27.25 295 GLU A N 1
ATOM 2461 C CA . GLU A 1 295 ? 103.094 35.616 -190.257 1.00 27.25 295 GLU A CA 1
ATOM 2462 C C . GLU A 1 295 ? 102.380 35.538 -191.635 1.00 27.25 295 GLU A C 1
ATOM 2464 O O . GLU A 1 295 ? 102.989 35.340 -192.686 1.00 27.25 295 GLU A O 1
ATOM 2469 N N . VAL A 1 296 ? 101.109 35.966 -191.602 1.00 28.47 296 VAL A N 1
ATOM 2470 C CA . VAL A 1 296 ? 100.574 37.037 -192.468 1.00 28.47 296 VAL A CA 1
ATOM 2471 C C . VAL A 1 296 ? 99.552 36.672 -193.578 1.00 28.47 296 VAL A C 1
ATOM 2473 O O . VAL A 1 296 ? 99.805 35.920 -194.508 1.00 28.47 296 VAL A O 1
ATOM 2476 N N . LEU A 1 297 ? 98.431 37.410 -193.495 1.00 39.09 297 LEU A N 1
ATOM 2477 C CA . LEU A 1 297 ? 97.567 37.987 -194.549 1.00 39.09 297 LEU A CA 1
ATOM 2478 C C . LEU A 1 297 ? 96.722 37.064 -195.462 1.00 39.09 297 LEU A C 1
ATOM 2480 O O . LEU A 1 297 ? 97.221 36.150 -196.086 1.00 39.09 297 LEU A O 1
ATOM 2484 N N . THR A 1 298 ? 95.415 37.286 -195.682 1.00 43.78 298 THR A N 1
ATOM 2485 C CA . THR A 1 298 ? 94.512 38.433 -195.402 1.00 43.78 298 THR A CA 1
ATOM 2486 C C . THR A 1 298 ? 93.378 38.193 -194.363 1.00 43.78 298 THR A C 1
ATOM 2488 O O . THR A 1 298 ? 92.229 37.946 -194.696 1.00 43.78 298 THR A O 1
ATOM 2491 N N . GLN A 1 299 ? 93.649 38.206 -193.056 1.00 45.56 299 GLN A N 1
ATOM 2492 C CA . GLN A 1 299 ? 94.874 37.621 -192.527 1.00 45.56 299 GLN A CA 1
ATOM 2493 C C . GLN A 1 299 ? 94.788 36.093 -192.422 1.00 45.56 299 GLN A C 1
ATOM 2495 O O . GLN A 1 299 ? 94.793 35.517 -191.351 1.00 45.56 299 GLN A O 1
ATOM 2500 N N . ALA A 1 300 ? 94.589 35.498 -193.606 1.00 41.34 300 ALA A N 1
ATOM 2501 C CA . ALA A 1 300 ? 94.459 34.105 -194.013 1.00 41.34 300 ALA A CA 1
ATOM 2502 C C . ALA A 1 300 ? 95.499 33.159 -193.384 1.00 41.34 300 ALA A C 1
ATOM 2504 O O . ALA A 1 300 ? 96.579 33.585 -193.012 1.00 41.34 300 ALA A O 1
ATOM 2505 N N . GLY A 1 301 ? 95.258 31.851 -193.266 1.00 39.34 301 GLY A N 1
ATOM 2506 C CA . GLY A 1 301 ? 94.224 31.014 -193.873 1.00 39.34 301 GLY A CA 1
ATOM 2507 C C . GLY A 1 301 ? 93.975 29.709 -193.092 1.00 39.34 301 GLY A C 1
ATOM 2508 O O . GLY A 1 301 ? 94.482 29.497 -191.998 1.00 39.34 301 GLY A O 1
ATOM 2509 N N . ARG A 1 302 ? 93.105 28.863 -193.654 1.00 48.28 302 ARG A N 1
ATOM 2510 C CA . ARG A 1 302 ? 92.486 27.642 -193.092 1.00 48.28 302 ARG A CA 1
ATOM 2511 C C . ARG A 1 302 ? 93.498 26.555 -192.648 1.00 48.28 302 ARG A C 1
ATOM 2513 O O . ARG A 1 302 ? 94.412 26.280 -193.412 1.00 48.28 302 ARG A O 1
ATOM 2520 N N . VAL A 1 303 ? 93.224 25.877 -191.508 1.00 40.62 303 VAL A N 1
ATOM 2521 C CA . VAL A 1 303 ? 93.219 24.390 -191.263 1.00 40.62 303 VAL A CA 1
ATOM 2522 C C . VAL A 1 303 ? 93.562 23.932 -189.809 1.00 40.62 303 VAL A C 1
ATOM 2524 O O . VAL A 1 303 ? 93.129 22.858 -189.412 1.00 40.62 303 VAL A O 1
ATOM 2527 N N . SER A 1 304 ? 94.147 24.742 -188.918 1.00 38.12 304 SER A N 1
ATOM 2528 C CA . SER A 1 304 ? 94.623 24.289 -187.575 1.00 38.12 304 SER A CA 1
ATOM 2529 C C . SER A 1 304 ? 93.569 24.116 -186.444 1.00 38.12 304 SER A C 1
ATOM 2531 O O . SER A 1 304 ? 93.908 24.202 -185.268 1.00 38.12 304 SER A O 1
ATOM 2533 N N . LYS A 1 305 ? 92.284 23.885 -186.754 1.00 41.03 305 LYS A N 1
ATOM 2534 C CA . LYS A 1 305 ? 91.184 23.794 -185.756 1.00 41.03 305 LYS A CA 1
ATOM 2535 C C . LYS A 1 305 ? 90.603 22.383 -185.549 1.00 41.03 305 LYS A C 1
ATOM 2537 O O . LYS A 1 305 ? 89.551 22.257 -184.934 1.00 41.03 305 LYS A O 1
ATOM 2542 N N . LEU A 1 306 ? 91.258 21.333 -186.057 1.00 46.69 306 LEU A N 1
ATOM 2543 C CA . LEU A 1 306 ? 90.797 19.938 -185.915 1.00 46.69 306 LEU A CA 1
ATOM 2544 C C . LEU A 1 306 ? 91.752 19.006 -185.141 1.00 46.69 306 LEU A C 1
ATOM 2546 O O . LEU A 1 306 ? 91.317 17.929 -184.749 1.00 46.69 306 LEU A O 1
ATOM 2550 N N . GLU A 1 307 ? 92.986 19.417 -184.824 1.00 49.38 307 GLU A N 1
ATOM 2551 C CA . GLU A 1 307 ? 93.928 18.604 -184.019 1.00 49.38 307 GLU A CA 1
ATOM 2552 C C . GLU A 1 307 ? 93.899 18.955 -182.514 1.00 49.38 307 GLU A C 1
ATOM 2554 O O . GLU A 1 307 ? 94.025 18.068 -181.675 1.00 49.38 307 GLU A O 1
ATOM 2559 N N . GLU A 1 308 ? 93.563 20.200 -182.146 1.00 54.56 308 GLU A N 1
ATOM 2560 C CA . GLU A 1 308 ? 93.343 20.636 -180.748 1.00 54.56 308 GLU A CA 1
ATOM 2561 C C . GLU A 1 308 ? 92.086 19.996 -180.112 1.00 54.56 308 GLU A C 1
ATOM 2563 O O . GLU A 1 308 ? 91.962 19.901 -178.893 1.00 54.56 308 GLU A O 1
ATOM 2568 N N . ILE A 1 309 ? 91.165 19.482 -180.939 1.00 58.03 309 ILE A N 1
ATOM 2569 C CA . ILE A 1 309 ? 89.940 18.814 -180.475 1.00 58.03 309 ILE A CA 1
ATOM 2570 C C . ILE A 1 309 ? 90.211 17.359 -180.026 1.00 58.03 309 ILE A C 1
ATOM 2572 O O . ILE A 1 309 ? 89.468 16.849 -179.188 1.00 58.03 309 ILE A O 1
ATOM 2576 N N . TYR A 1 310 ? 91.288 16.692 -180.478 1.00 59.00 310 TYR A N 1
ATOM 2577 C CA . TYR A 1 310 ? 91.564 15.293 -180.095 1.00 59.00 310 TYR A CA 1
ATOM 2578 C C . TYR A 1 310 ? 92.332 15.170 -178.758 1.00 59.00 310 TYR A C 1
ATOM 2580 O O . TYR A 1 310 ? 91.932 14.382 -177.902 1.00 59.00 310 TYR A O 1
ATOM 2588 N N . GLU A 1 311 ? 93.352 16.001 -178.495 1.00 59.66 311 GLU A N 1
ATOM 2589 C CA . GLU A 1 311 ? 94.129 15.958 -177.231 1.00 59.66 311 GLU A CA 1
ATOM 2590 C C . GLU A 1 311 ? 93.349 16.435 -175.993 1.00 59.66 311 GLU A C 1
ATOM 2592 O O . GLU A 1 311 ? 93.617 15.987 -174.872 1.00 59.66 311 GLU A O 1
ATOM 2597 N N . VAL A 1 312 ? 92.371 17.331 -176.172 1.00 62.69 312 VAL A N 1
ATOM 2598 C CA . VAL A 1 312 ? 91.461 17.739 -175.088 1.00 62.69 312 VAL A CA 1
ATOM 2599 C C . VAL A 1 312 ? 90.500 16.593 -174.747 1.00 62.69 312 VAL A C 1
ATOM 2601 O O . VAL A 1 312 ? 90.295 16.304 -173.569 1.00 62.69 312 VAL A O 1
ATOM 2604 N N . SER A 1 313 ? 90.016 15.848 -175.752 1.00 59.53 313 SER A N 1
ATOM 2605 C CA . SER A 1 313 ? 89.132 14.694 -175.529 1.00 59.53 313 SER A CA 1
ATOM 2606 C C . SER A 1 313 ? 89.814 13.531 -174.785 1.00 59.53 313 SER A C 1
ATOM 2608 O O . SER A 1 313 ? 89.190 12.882 -173.946 1.00 59.53 313 SER A O 1
ATOM 2610 N N . GLU A 1 314 ? 91.116 13.307 -175.000 1.00 62.00 314 GLU A N 1
ATOM 2611 C CA . GLU A 1 314 ? 91.864 12.219 -174.349 1.00 62.00 314 GLU A CA 1
ATOM 2612 C C . GLU A 1 314 ? 92.213 12.522 -172.874 1.00 62.00 314 GLU A C 1
ATOM 2614 O O . GLU A 1 314 ? 92.285 11.618 -172.034 1.00 62.00 314 GLU A O 1
ATOM 2619 N N . LYS A 1 315 ? 92.387 13.806 -172.521 1.00 65.25 315 LYS A N 1
ATOM 2620 C CA . LYS A 1 315 ? 92.611 14.259 -171.133 1.00 65.25 315 LYS A CA 1
ATOM 2621 C C . LYS A 1 315 ? 91.325 14.297 -170.306 1.00 65.25 315 LYS A C 1
ATOM 2623 O O . LYS A 1 315 ? 91.397 14.123 -169.088 1.00 65.25 315 LYS A O 1
ATOM 2628 N N . ASP A 1 316 ? 90.172 14.483 -170.944 1.00 62.75 316 ASP A N 1
ATOM 2629 C CA . ASP A 1 316 ? 88.874 14.455 -170.267 1.00 62.75 316 ASP A CA 1
ATOM 2630 C C . ASP A 1 316 ? 88.388 13.019 -169.989 1.00 62.75 316 ASP A C 1
ATOM 2632 O O . ASP A 1 316 ? 87.791 12.781 -168.937 1.00 62.75 316 ASP A O 1
ATOM 2636 N N . LEU A 1 317 ? 88.754 12.030 -170.822 1.00 61.00 317 LEU A N 1
ATOM 2637 C CA . LEU A 1 317 ? 88.432 10.615 -170.570 1.00 61.00 317 LEU A CA 1
ATOM 2638 C C . LEU A 1 317 ? 89.109 10.071 -169.288 1.00 61.00 317 LEU A C 1
ATOM 2640 O O . LEU A 1 317 ? 88.458 9.445 -168.457 1.00 61.00 317 LEU A O 1
ATOM 2644 N N . LYS A 1 318 ? 90.390 10.395 -169.049 1.00 64.88 318 LYS A N 1
ATOM 2645 C CA . LYS A 1 318 ? 91.141 9.918 -167.862 1.00 64.88 318 LYS A CA 1
ATOM 2646 C C . LYS A 1 318 ? 90.692 10.540 -166.532 1.00 64.88 318 LYS A C 1
ATOM 2648 O O . LYS A 1 318 ? 90.918 9.951 -165.477 1.00 64.88 318 LYS A O 1
ATOM 2653 N N . LYS A 1 319 ? 90.072 11.727 -166.548 1.00 70.62 319 LYS A N 1
ATOM 2654 C CA . LYS A 1 319 ? 89.497 12.339 -165.333 1.00 70.62 319 LYS A CA 1
ATOM 2655 C C . LYS A 1 319 ? 88.193 11.655 -164.926 1.00 70.62 319 LYS A C 1
ATOM 2657 O O . LYS A 1 319 ? 87.982 11.448 -163.734 1.00 70.62 319 LYS A O 1
ATOM 2662 N N . MET A 1 320 ? 87.371 11.265 -165.902 1.00 60.81 320 MET A N 1
ATOM 2663 C CA . MET A 1 320 ? 86.125 10.532 -165.657 1.00 60.81 320 MET A CA 1
ATOM 2664 C C . MET A 1 320 ? 86.386 9.148 -165.048 1.00 60.81 320 MET A C 1
ATOM 2666 O O . MET A 1 320 ? 85.696 8.768 -164.103 1.00 60.81 320 MET A O 1
ATOM 2670 N N . ASP A 1 321 ? 87.429 8.439 -165.490 1.00 69.75 321 ASP A N 1
ATOM 2671 C CA . ASP A 1 321 ? 87.789 7.134 -164.912 1.00 69.75 321 ASP A CA 1
ATOM 2672 C C . ASP A 1 321 ? 88.222 7.246 -163.434 1.00 69.75 321 ASP A C 1
ATOM 2674 O O . ASP A 1 321 ? 87.773 6.470 -162.588 1.00 69.75 321 ASP A O 1
ATOM 2678 N N . LEU A 1 322 ? 89.011 8.271 -163.077 1.00 73.88 322 LEU A N 1
ATOM 2679 C CA . LEU A 1 322 ? 89.455 8.492 -161.692 1.00 73.88 322 LEU A CA 1
ATOM 2680 C C . LEU A 1 322 ? 88.312 8.947 -160.757 1.00 73.88 322 LEU A C 1
ATOM 2682 O O . LEU A 1 322 ? 88.356 8.716 -159.545 1.00 73.88 322 LEU A O 1
ATOM 2686 N N . GLU A 1 323 ? 87.293 9.622 -161.295 1.00 71.69 323 GLU A N 1
ATOM 2687 C CA . GLU A 1 323 ? 86.069 9.959 -160.559 1.00 71.69 323 GLU A CA 1
ATOM 2688 C C . GLU A 1 323 ? 85.167 8.733 -160.364 1.00 71.69 323 GLU A C 1
ATOM 2690 O O . GLU A 1 323 ? 84.590 8.566 -159.283 1.00 71.69 323 GLU A O 1
ATOM 2695 N N . HIS A 1 324 ? 85.096 7.837 -161.352 1.00 73.69 324 HIS A N 1
ATOM 2696 C CA . HIS A 1 324 ? 84.304 6.616 -161.244 1.00 73.69 324 HIS A CA 1
ATOM 2697 C C . HIS A 1 324 ? 84.854 5.663 -160.169 1.00 73.69 324 HIS A C 1
ATOM 2699 O O . HIS A 1 324 ? 84.073 5.106 -159.391 1.00 73.69 324 HIS A O 1
ATOM 2705 N N . GLU A 1 325 ? 86.177 5.525 -160.059 1.00 72.19 325 GLU A N 1
ATOM 2706 C CA . GLU A 1 325 ? 86.821 4.651 -159.068 1.00 72.19 325 GLU A CA 1
ATOM 2707 C C . GLU A 1 325 ? 86.601 5.158 -157.625 1.00 72.19 325 GLU A C 1
ATOM 2709 O O . GLU A 1 325 ? 86.201 4.400 -156.740 1.00 72.19 325 GLU A O 1
ATOM 2714 N N . LYS A 1 326 ? 86.679 6.479 -157.399 1.00 77.38 326 LYS A N 1
ATOM 2715 C CA . LYS A 1 326 ? 86.339 7.099 -156.099 1.00 77.38 326 LYS A CA 1
ATOM 2716 C C . LYS A 1 326 ? 84.870 6.917 -155.708 1.00 77.38 326 LYS A C 1
ATOM 2718 O O . LYS A 1 326 ? 84.552 6.808 -154.519 1.00 77.38 326 LYS A O 1
ATOM 2723 N N . LEU A 1 327 ? 83.958 6.915 -156.682 1.00 75.31 327 LEU A N 1
ATOM 2724 C CA . LEU A 1 327 ? 82.538 6.666 -156.425 1.00 75.31 327 LEU A CA 1
ATOM 2725 C C . LEU A 1 327 ? 82.282 5.214 -155.999 1.00 75.31 327 LEU A C 1
ATOM 2727 O O . LEU A 1 327 ? 81.446 4.993 -155.118 1.00 75.31 327 LEU A O 1
ATOM 2731 N N . ILE A 1 328 ? 83.023 4.250 -156.552 1.00 77.56 328 ILE A N 1
ATOM 2732 C CA . ILE A 1 328 ? 82.927 2.832 -156.174 1.00 77.56 328 ILE A CA 1
ATOM 2733 C C . ILE A 1 328 ? 83.392 2.621 -154.724 1.00 77.56 328 ILE A C 1
ATOM 2735 O O . ILE A 1 328 ? 82.658 2.020 -153.933 1.00 77.56 328 ILE A O 1
ATOM 2739 N N . ASP A 1 329 ? 84.527 3.196 -154.321 1.00 77.31 329 ASP A N 1
ATOM 2740 C CA . ASP A 1 329 ? 85.031 3.081 -152.941 1.00 77.31 329 ASP A CA 1
ATOM 2741 C C . ASP A 1 329 ? 84.087 3.713 -151.906 1.00 77.31 329 ASP A C 1
ATOM 2743 O O . ASP A 1 329 ? 83.866 3.174 -150.809 1.00 77.31 329 ASP A O 1
ATOM 2747 N N . ARG A 1 330 ? 83.465 4.847 -152.258 1.00 77.12 330 ARG A N 1
ATOM 2748 C CA . ARG A 1 330 ? 82.458 5.494 -151.406 1.00 77.12 330 ARG A CA 1
ATOM 2749 C C . ARG A 1 330 ? 81.205 4.630 -151.272 1.00 77.12 330 ARG A C 1
ATOM 2751 O O . ARG A 1 330 ? 80.636 4.559 -150.182 1.00 77.12 330 ARG A O 1
ATOM 2758 N N . HIS A 1 331 ? 80.793 3.971 -152.355 1.00 79.50 331 HIS A N 1
ATOM 2759 C CA . HIS A 1 331 ? 79.636 3.083 -152.356 1.00 79.50 331 HIS A CA 1
ATOM 2760 C C . HIS A 1 331 ? 79.864 1.852 -151.467 1.00 79.50 331 HIS A C 1
ATOM 2762 O O . HIS A 1 331 ? 79.048 1.582 -150.583 1.00 79.50 331 HIS A O 1
ATOM 2768 N N . LEU A 1 332 ? 81.011 1.178 -151.606 1.00 78.94 332 LEU A N 1
ATOM 2769 C CA . LEU A 1 332 ? 81.388 0.035 -150.763 1.00 78.94 332 LEU A CA 1
ATOM 2770 C C . LEU A 1 332 ? 81.477 0.416 -149.276 1.00 78.94 332 LEU A C 1
ATOM 2772 O O . LEU A 1 332 ? 80.937 -0.285 -148.417 1.00 78.94 332 LEU A O 1
ATOM 2776 N N . SER A 1 333 ? 82.080 1.565 -148.960 1.00 80.50 333 SER A N 1
ATOM 2777 C CA . SER A 1 333 ? 82.176 2.055 -147.576 1.00 80.50 333 SER A CA 1
ATOM 2778 C C . SER A 1 333 ? 80.804 2.345 -146.954 1.00 80.50 333 SER A C 1
ATOM 2780 O O . SER A 1 333 ? 80.556 1.993 -145.798 1.00 80.50 333 SER A O 1
ATOM 2782 N N . GLN A 1 334 ? 79.886 2.950 -147.716 1.00 79.38 334 GLN A N 1
ATOM 2783 C CA . GLN A 1 334 ? 78.509 3.184 -147.266 1.00 79.38 334 GLN A CA 1
ATOM 2784 C C . GLN A 1 334 ? 77.742 1.874 -147.065 1.00 79.38 334 GLN A C 1
ATOM 2786 O O . GLN A 1 334 ? 76.997 1.748 -146.093 1.00 79.38 334 GLN A O 1
ATOM 2791 N N . GLN A 1 335 ? 77.949 0.878 -147.928 1.00 80.38 335 GLN A N 1
ATOM 2792 C CA . GLN A 1 335 ? 77.281 -0.417 -147.816 1.00 80.38 335 GLN A CA 1
ATOM 2793 C C . GLN A 1 335 ? 77.675 -1.159 -146.529 1.00 80.38 335 GLN A C 1
ATOM 2795 O O . GLN A 1 335 ? 76.797 -1.636 -145.806 1.00 80.38 335 GLN A O 1
ATOM 2800 N N . ILE A 1 336 ? 78.961 -1.142 -146.161 1.00 81.06 336 ILE A N 1
ATOM 2801 C CA . ILE A 1 336 ? 79.448 -1.720 -144.894 1.00 81.06 336 ILE A CA 1
ATOM 2802 C C . ILE A 1 336 ? 78.852 -0.993 -143.674 1.00 81.06 336 ILE A C 1
ATOM 2804 O O . ILE A 1 336 ? 78.500 -1.628 -142.676 1.00 81.06 336 ILE A O 1
ATOM 2808 N N . GLN A 1 337 ? 78.715 0.338 -143.720 1.00 80.94 337 GLN A N 1
ATOM 2809 C CA . GLN A 1 337 ? 78.084 1.098 -142.629 1.00 80.94 337 GLN A CA 1
ATOM 2810 C C . GLN A 1 337 ? 76.595 0.761 -142.477 1.00 80.94 337 GLN A C 1
ATOM 2812 O O . GLN A 1 337 ? 76.112 0.609 -141.353 1.00 80.94 337 GLN A O 1
ATOM 2817 N N . MET A 1 338 ? 75.881 0.587 -143.592 1.00 80.06 338 MET A N 1
ATOM 2818 C CA . MET A 1 338 ? 74.465 0.218 -143.585 1.00 80.06 338 MET A CA 1
ATOM 2819 C C . MET A 1 338 ? 74.227 -1.184 -143.011 1.00 80.06 338 MET A C 1
ATOM 2821 O O . MET A 1 338 ? 73.252 -1.382 -142.286 1.00 80.06 338 MET A O 1
ATOM 2825 N N . GLU A 1 339 ? 75.106 -2.154 -143.273 1.00 83.25 339 GLU A N 1
ATOM 2826 C CA . GLU A 1 339 ? 74.999 -3.493 -142.673 1.00 83.25 339 GLU A CA 1
ATOM 2827 C C . GLU A 1 339 ? 75.244 -3.479 -141.160 1.00 83.25 339 GLU A C 1
ATOM 2829 O O . GLU A 1 339 ? 74.467 -4.070 -140.409 1.00 83.25 339 GLU A O 1
ATOM 2834 N N . LYS A 1 340 ? 76.246 -2.728 -140.684 1.00 82.88 340 LYS A N 1
ATOM 2835 C CA . LYS A 1 340 ? 76.479 -2.558 -139.237 1.00 82.88 340 LYS A CA 1
ATOM 2836 C C . LYS A 1 340 ? 75.294 -1.892 -138.533 1.00 82.88 340 LYS A C 1
ATOM 2838 O O . LYS A 1 340 ? 74.930 -2.305 -137.433 1.00 82.88 340 LYS A O 1
ATOM 2843 N N . ALA A 1 341 ? 74.679 -0.888 -139.161 1.00 79.56 341 ALA A N 1
ATOM 2844 C CA . ALA A 1 341 ? 73.482 -0.241 -138.628 1.00 79.56 341 ALA A CA 1
ATOM 2845 C C . ALA A 1 341 ? 72.297 -1.220 -138.537 1.00 79.56 341 ALA A C 1
ATOM 2847 O O . ALA A 1 341 ? 71.630 -1.276 -137.504 1.00 79.56 341 ALA A O 1
ATOM 2848 N N . ARG A 1 342 ? 72.084 -2.054 -139.567 1.00 83.50 342 ARG A N 1
ATOM 2849 C CA . ARG A 1 342 ? 71.029 -3.083 -139.568 1.00 83.50 342 ARG A CA 1
ATOM 2850 C C . ARG A 1 342 ? 71.215 -4.122 -138.462 1.00 83.50 342 ARG A C 1
ATOM 2852 O O . ARG A 1 342 ? 70.231 -4.492 -137.823 1.00 83.50 342 ARG A O 1
ATOM 2859 N N . GLU A 1 343 ? 72.444 -4.569 -138.204 1.00 81.81 343 GLU A N 1
ATOM 2860 C CA . GLU A 1 343 ? 72.701 -5.539 -137.130 1.00 81.81 343 GLU A CA 1
ATOM 2861 C C . GLU A 1 343 ? 72.457 -4.927 -135.738 1.00 81.81 343 GLU A C 1
ATOM 2863 O O . GLU A 1 343 ? 71.826 -5.553 -134.884 1.00 81.81 343 GLU A O 1
ATOM 2868 N N . LEU A 1 344 ? 72.858 -3.666 -135.521 1.00 86.19 344 LEU A N 1
ATOM 2869 C CA . LEU A 1 344 ? 72.563 -2.939 -134.278 1.00 86.19 344 LEU A CA 1
ATOM 2870 C C . LEU A 1 344 ? 71.058 -2.743 -134.053 1.00 86.19 344 LEU A C 1
ATOM 2872 O O . LEU A 1 344 ? 70.579 -2.920 -132.930 1.00 86.19 344 LEU A O 1
ATOM 2876 N N . ASP A 1 345 ? 70.301 -2.418 -135.101 1.00 82.88 345 ASP A N 1
ATOM 2877 C CA . ASP A 1 345 ? 68.842 -2.310 -135.015 1.00 82.88 345 ASP A CA 1
ATOM 2878 C C . ASP A 1 345 ? 68.192 -3.661 -134.695 1.00 82.88 345 ASP A C 1
ATOM 2880 O O . ASP A 1 345 ? 67.246 -3.730 -133.902 1.00 82.88 345 ASP A O 1
ATOM 2884 N N . ARG A 1 346 ? 68.736 -4.761 -135.233 1.00 86.06 346 ARG A N 1
ATOM 2885 C CA . ARG A 1 346 ? 68.271 -6.115 -134.911 1.00 86.06 346 ARG A CA 1
ATOM 2886 C C . ARG A 1 346 ? 68.469 -6.432 -133.430 1.00 86.06 346 ARG A C 1
ATOM 2888 O O . ARG A 1 346 ? 67.512 -6.876 -132.793 1.00 86.06 346 ARG A O 1
ATOM 2895 N N . LEU A 1 347 ? 69.650 -6.157 -132.871 1.00 86.62 347 LEU A N 1
ATOM 2896 C CA . LEU A 1 347 ? 69.945 -6.370 -131.447 1.00 86.62 347 LEU A CA 1
ATOM 2897 C C . LEU A 1 347 ? 69.029 -5.533 -130.544 1.00 86.62 347 LEU A C 1
ATOM 2899 O O . LEU A 1 347 ? 68.349 -6.082 -129.678 1.00 86.62 347 LEU A O 1
ATOM 2903 N N . ARG A 1 348 ? 68.888 -4.232 -130.827 1.00 85.62 348 ARG A N 1
ATOM 2904 C CA . ARG A 1 348 ? 67.975 -3.345 -130.083 1.00 85.62 348 ARG A CA 1
ATOM 2905 C C . ARG A 1 348 ? 66.525 -3.820 -130.139 1.00 85.62 348 ARG A C 1
ATOM 2907 O O . ARG A 1 348 ? 65.805 -3.719 -129.149 1.00 85.62 348 ARG A O 1
ATOM 2914 N N . SER A 1 349 ? 66.082 -4.367 -131.272 1.00 88.31 349 SER A N 1
ATOM 2915 C CA . SER A 1 349 ? 64.723 -4.906 -131.398 1.00 88.31 349 SER A CA 1
ATOM 2916 C C . SER A 1 349 ? 64.473 -6.106 -130.474 1.00 88.31 349 SER A C 1
ATOM 2918 O O . SER A 1 349 ? 63.354 -6.277 -129.982 1.00 88.31 349 SER A O 1
ATOM 2920 N N . VAL A 1 350 ? 65.499 -6.926 -130.218 1.00 87.81 350 VAL A N 1
ATOM 2921 C CA . VAL A 1 350 ? 65.426 -8.060 -129.287 1.00 87.81 350 VAL A CA 1
ATOM 2922 C C . VAL A 1 350 ? 65.391 -7.556 -127.845 1.00 87.81 350 VAL A C 1
ATOM 2924 O O . VAL A 1 350 ? 64.512 -7.975 -127.092 1.00 87.81 350 VAL A O 1
ATOM 2927 N N . ASP A 1 351 ? 66.239 -6.591 -127.489 1.00 86.75 351 ASP A N 1
ATOM 2928 C CA . ASP A 1 351 ? 66.254 -5.994 -126.145 1.00 86.75 351 ASP A CA 1
ATOM 2929 C C . ASP A 1 351 ? 64.931 -5.295 -125.812 1.00 86.75 351 ASP A C 1
ATOM 2931 O O . ASP A 1 351 ? 64.365 -5.489 -124.734 1.00 86.75 351 ASP A O 1
ATOM 2935 N N . ILE A 1 352 ? 64.356 -4.550 -126.763 1.00 87.06 352 ILE A N 1
ATOM 2936 C CA . ILE A 1 352 ? 63.037 -3.923 -126.597 1.00 87.06 352 ILE A CA 1
ATOM 2937 C C . ILE A 1 352 ? 61.961 -4.987 -126.341 1.00 87.06 352 ILE A C 1
ATOM 2939 O O . ILE A 1 352 ? 61.097 -4.792 -125.483 1.00 87.06 352 ILE A O 1
ATOM 2943 N N . LYS A 1 353 ? 62.002 -6.128 -127.044 1.00 88.75 353 LYS A N 1
ATOM 2944 C CA . LYS A 1 353 ? 61.067 -7.238 -126.795 1.00 88.75 353 LYS A CA 1
ATOM 2945 C C . LYS A 1 353 ? 61.268 -7.839 -125.401 1.00 88.75 353 LYS A C 1
ATOM 2947 O O . LYS A 1 353 ? 60.275 -8.066 -124.711 1.00 88.75 353 LYS A O 1
ATOM 2952 N N . ALA A 1 354 ? 62.511 -8.037 -124.961 1.00 85.81 354 ALA A N 1
ATOM 2953 C CA . ALA A 1 354 ? 62.823 -8.555 -123.629 1.00 85.81 354 ALA A CA 1
ATOM 2954 C C . ALA A 1 354 ? 62.331 -7.613 -122.514 1.00 85.81 354 ALA A C 1
ATOM 2956 O O . ALA A 1 354 ? 61.618 -8.043 -121.603 1.00 85.81 354 ALA A O 1
ATOM 2957 N N . HIS A 1 355 ? 62.605 -6.311 -122.624 1.00 88.06 355 HIS A N 1
ATOM 2958 C CA . HIS A 1 355 ? 62.110 -5.310 -121.677 1.00 88.06 355 HIS A CA 1
ATOM 2959 C C . HIS A 1 355 ? 60.582 -5.210 -121.672 1.00 88.06 355 HIS A C 1
ATOM 2961 O O . HIS A 1 355 ? 59.981 -5.063 -120.608 1.00 88.06 355 HIS A O 1
ATOM 2967 N N . ARG A 1 356 ? 59.929 -5.347 -122.833 1.00 89.62 356 ARG A N 1
ATOM 2968 C CA . ARG A 1 356 ? 58.462 -5.335 -122.928 1.00 89.62 356 ARG A CA 1
ATOM 2969 C C . ARG A 1 356 ? 57.834 -6.524 -122.203 1.00 89.62 356 ARG A C 1
ATOM 2971 O O . ARG A 1 356 ? 56.855 -6.338 -121.486 1.00 89.62 356 ARG A O 1
ATOM 2978 N N . LEU A 1 357 ? 58.415 -7.717 -122.338 1.00 89.12 357 LEU A N 1
ATOM 2979 C CA . LEU A 1 357 ? 57.973 -8.904 -121.600 1.00 89.12 357 LEU A CA 1
ATOM 2980 C C . LEU A 1 357 ? 58.201 -8.745 -120.089 1.00 89.12 357 LEU A C 1
ATOM 2982 O O . LEU A 1 357 ? 57.297 -9.028 -119.304 1.00 89.12 357 LEU A O 1
ATOM 2986 N N . SER A 1 358 ? 59.356 -8.213 -119.677 1.00 87.25 358 SER A N 1
ATOM 2987 C CA . SER A 1 358 ? 59.638 -7.927 -118.264 1.00 87.25 358 SER A CA 1
ATOM 2988 C C . SER A 1 358 ? 58.676 -6.888 -117.674 1.00 87.25 358 SER A C 1
ATOM 2990 O O . SER A 1 358 ? 58.203 -7.060 -116.555 1.00 87.25 358 SER A O 1
ATOM 2992 N N . SER A 1 359 ? 58.352 -5.830 -118.420 1.00 88.06 359 SER A N 1
ATOM 2993 C CA . SER A 1 359 ? 57.399 -4.794 -118.000 1.00 88.06 359 SER A CA 1
ATOM 2994 C C . SER A 1 359 ? 55.969 -5.334 -117.890 1.00 88.06 359 SER A C 1
ATOM 2996 O O . SER A 1 359 ? 55.242 -4.989 -116.959 1.00 88.06 359 SER A O 1
ATOM 2998 N N . GLN A 1 360 ? 55.563 -6.237 -118.786 1.00 91.12 360 GLN A N 1
ATOM 2999 C CA . GLN A 1 360 ? 54.276 -6.925 -118.662 1.00 91.12 360 GLN A CA 1
ATOM 3000 C C . GLN A 1 360 ? 54.229 -7.848 -117.438 1.00 91.12 360 GLN A C 1
ATOM 3002 O O . GLN A 1 360 ? 53.191 -7.929 -116.783 1.00 91.12 360 GLN A O 1
ATOM 3007 N N . ALA A 1 361 ? 55.332 -8.522 -117.099 1.00 88.12 361 ALA A N 1
ATOM 3008 C CA . ALA A 1 361 ? 55.405 -9.363 -115.907 1.00 88.12 361 ALA A CA 1
ATOM 3009 C C . ALA A 1 361 ? 55.274 -8.542 -114.610 1.00 88.12 361 ALA A C 1
ATOM 3011 O O . ALA A 1 361 ? 54.465 -8.890 -113.748 1.00 88.12 361 ALA A O 1
ATOM 3012 N N . THR A 1 362 ? 55.984 -7.414 -114.493 1.00 87.69 362 THR A N 1
ATOM 3013 C CA . THR A 1 362 ? 55.875 -6.525 -113.321 1.00 87.69 362 THR A CA 1
ATOM 3014 C C . THR A 1 362 ? 54.508 -5.841 -113.236 1.00 87.69 362 THR A C 1
ATOM 3016 O O . THR A 1 362 ? 53.956 -5.684 -112.145 1.00 87.69 362 THR A O 1
ATOM 3019 N N . SER A 1 363 ? 53.902 -5.496 -114.376 1.00 91.56 363 SER A N 1
ATOM 3020 C CA . SER A 1 363 ? 52.533 -4.970 -114.431 1.00 91.56 363 SER A CA 1
ATOM 3021 C C . SER A 1 363 ? 51.490 -5.985 -113.940 1.00 91.56 363 SER A C 1
ATOM 3023 O O . SER A 1 363 ? 50.561 -5.614 -113.225 1.00 91.56 363 SER A O 1
ATOM 3025 N N . LYS A 1 364 ? 51.650 -7.278 -114.252 1.00 89.44 364 LYS A N 1
ATOM 3026 C CA . LYS A 1 364 ? 50.767 -8.327 -113.714 1.00 89.44 364 LYS A CA 1
ATOM 3027 C C . LYS A 1 364 ? 50.937 -8.491 -112.203 1.00 89.44 364 LYS A C 1
ATOM 3029 O O . LYS A 1 364 ? 49.944 -8.481 -111.486 1.00 89.44 364 LYS A O 1
ATOM 3034 N N . GLN A 1 365 ? 52.176 -8.538 -111.709 1.00 89.75 365 GLN A N 1
ATOM 3035 C CA . GLN A 1 365 ? 52.445 -8.640 -110.268 1.00 89.75 365 GLN A CA 1
ATOM 3036 C C . GLN A 1 365 ? 51.871 -7.457 -109.475 1.00 89.75 365 GLN A C 1
ATOM 3038 O O . GLN A 1 365 ? 51.290 -7.646 -108.410 1.00 89.75 365 GLN A O 1
ATOM 3043 N N . THR A 1 366 ? 51.984 -6.236 -109.999 1.00 87.06 366 THR A N 1
ATOM 3044 C CA . THR A 1 366 ? 51.396 -5.047 -109.357 1.00 87.06 366 THR A CA 1
ATOM 3045 C C . THR A 1 366 ? 49.866 -5.086 -109.348 1.00 87.06 366 THR A C 1
ATOM 3047 O O . THR A 1 366 ? 49.253 -4.693 -108.351 1.00 87.06 366 THR A O 1
ATOM 3050 N N . ALA A 1 367 ? 49.234 -5.615 -110.400 1.00 91.56 367 ALA A N 1
ATOM 3051 C CA . ALA A 1 367 ? 47.788 -5.827 -110.432 1.00 91.56 367 ALA A CA 1
ATOM 3052 C C . ALA A 1 367 ? 47.331 -6.885 -109.409 1.00 91.56 367 ALA A C 1
ATOM 3054 O O . ALA A 1 367 ? 46.325 -6.680 -108.731 1.00 91.56 367 ALA A O 1
ATOM 3055 N N . ASP A 1 368 ? 48.077 -7.980 -109.252 1.00 90.88 368 ASP A N 1
ATOM 3056 C CA . ASP A 1 368 ? 47.753 -9.038 -108.287 1.00 90.88 368 ASP A CA 1
ATOM 3057 C C . ASP A 1 368 ? 47.915 -8.563 -106.833 1.00 90.88 368 ASP A C 1
ATOM 3059 O O . ASP A 1 368 ? 47.032 -8.803 -106.009 1.00 90.88 368 ASP A O 1
ATOM 3063 N N . ILE A 1 369 ? 48.964 -7.785 -106.528 1.00 90.31 369 ILE A N 1
ATOM 3064 C CA . ILE A 1 369 ? 49.132 -7.139 -105.212 1.00 90.31 369 ILE A CA 1
ATOM 3065 C C . ILE A 1 369 ? 47.977 -6.170 -104.926 1.00 90.31 369 ILE A C 1
ATOM 3067 O O . ILE A 1 369 ? 47.455 -6.133 -103.812 1.00 90.31 369 ILE A O 1
ATOM 3071 N N . SER A 1 370 ? 47.541 -5.406 -105.932 1.00 89.19 370 SER A N 1
ATOM 3072 C CA . SER A 1 370 ? 46.423 -4.464 -105.781 1.00 89.19 370 SER A CA 1
ATOM 3073 C C . SER A 1 370 ? 45.102 -5.182 -105.473 1.00 89.19 370 SER A C 1
ATOM 3075 O O . SER A 1 370 ? 44.312 -4.696 -104.664 1.00 89.19 370 SER A O 1
ATOM 3077 N N . LYS A 1 371 ? 44.870 -6.360 -106.072 1.00 90.50 371 LYS A N 1
ATOM 3078 C CA . LYS A 1 371 ? 43.700 -7.201 -105.770 1.00 90.50 371 LYS A CA 1
ATOM 3079 C C . LYS A 1 371 ? 43.752 -7.775 -104.355 1.00 90.50 371 LYS A C 1
ATOM 3081 O O . LYS A 1 371 ? 42.739 -7.742 -103.662 1.00 90.50 371 LYS A O 1
ATOM 3086 N N . GLU A 1 372 ? 44.911 -8.263 -103.913 1.00 90.12 372 GLU A N 1
ATOM 3087 C CA . GLU A 1 372 ? 45.060 -8.783 -102.548 1.00 90.12 372 GLU A CA 1
ATOM 3088 C C . GLU A 1 372 ? 44.860 -7.674 -101.504 1.00 90.12 372 GLU A C 1
ATOM 3090 O O . GLU A 1 372 ? 44.184 -7.888 -100.502 1.00 90.12 372 GLU A O 1
ATOM 3095 N N . LEU A 1 373 ? 45.343 -6.455 -101.765 1.00 90.88 373 LEU A N 1
ATOM 3096 C CA . LEU A 1 373 ? 45.114 -5.311 -100.879 1.00 90.88 373 LEU A CA 1
ATOM 3097 C C . LEU A 1 373 ? 43.620 -4.982 -100.720 1.00 90.88 373 LEU A C 1
ATOM 3099 O O . LEU A 1 373 ? 43.163 -4.742 -99.603 1.00 90.88 373 LEU A O 1
ATOM 3103 N N . LEU A 1 374 ? 42.850 -4.998 -101.815 1.00 91.50 374 LEU A N 1
ATOM 3104 C CA . LEU A 1 374 ? 41.398 -4.780 -101.770 1.00 91.50 374 LEU A CA 1
ATOM 3105 C C . LEU A 1 374 ? 40.692 -5.843 -100.922 1.00 91.50 374 LEU A C 1
ATOM 3107 O O . LEU A 1 374 ? 39.894 -5.501 -100.051 1.00 91.50 374 LEU A O 1
ATOM 3111 N N . ARG A 1 375 ? 41.051 -7.117 -101.104 1.00 92.31 375 ARG A N 1
ATOM 3112 C CA . ARG A 1 375 ? 40.521 -8.221 -100.295 1.00 92.31 375 ARG A CA 1
ATOM 3113 C C . ARG A 1 375 ? 40.833 -8.037 -98.803 1.00 92.31 375 ARG A C 1
ATOM 3115 O O . ARG A 1 375 ? 39.963 -8.251 -97.963 1.00 92.31 375 ARG A O 1
ATOM 3122 N N . GLN A 1 376 ? 42.050 -7.614 -98.456 1.00 88.06 376 GLN A N 1
ATOM 3123 C CA . GLN A 1 376 ? 42.432 -7.348 -97.062 1.00 88.06 376 GLN A CA 1
ATOM 3124 C C . GLN A 1 376 ? 41.657 -6.162 -96.459 1.00 88.06 376 GLN A C 1
ATOM 3126 O O . GLN A 1 376 ? 41.276 -6.210 -95.289 1.00 88.06 376 GLN A O 1
ATOM 3131 N N . LEU A 1 377 ? 41.365 -5.120 -97.247 1.00 88.75 377 LEU A N 1
ATOM 3132 C CA . LEU A 1 377 ? 40.536 -3.990 -96.806 1.00 88.75 377 LEU A CA 1
ATOM 3133 C C . LEU A 1 377 ? 39.085 -4.404 -96.525 1.00 88.75 377 LEU A C 1
ATOM 3135 O O . LEU A 1 377 ? 38.507 -3.961 -95.532 1.00 88.75 377 LEU A O 1
ATOM 3139 N N . GLU A 1 378 ? 38.504 -5.275 -97.350 1.00 90.94 378 GLU A N 1
ATOM 3140 C CA . GLU A 1 378 ? 37.161 -5.822 -97.117 1.00 90.94 378 GLU A CA 1
ATOM 3141 C C . GLU A 1 378 ? 37.097 -6.629 -95.814 1.00 90.94 378 GLU A C 1
ATOM 3143 O O . GLU A 1 378 ? 36.198 -6.410 -95.000 1.00 90.94 378 GLU A O 1
ATOM 3148 N N . ILE A 1 379 ? 38.094 -7.489 -95.569 1.00 91.56 379 ILE A N 1
ATOM 3149 C CA . ILE A 1 379 ? 38.213 -8.265 -94.321 1.00 91.56 379 ILE A CA 1
ATOM 3150 C C . ILE A 1 379 ? 38.384 -7.338 -93.108 1.00 91.56 379 ILE A C 1
ATOM 3152 O O . ILE A 1 379 ? 37.803 -7.572 -92.045 1.00 91.56 379 ILE A O 1
ATOM 3156 N N . PHE A 1 380 ? 39.165 -6.263 -93.240 1.00 90.56 380 PHE A N 1
ATOM 3157 C CA . PHE A 1 380 ? 39.321 -5.283 -92.168 1.00 90.56 380 PHE A CA 1
ATOM 3158 C C . PHE A 1 380 ? 37.991 -4.590 -91.846 1.00 90.56 380 PHE A C 1
ATOM 3160 O O . PHE A 1 380 ? 37.624 -4.476 -90.676 1.00 90.56 380 PHE A O 1
ATOM 3167 N N . HIS A 1 381 ? 37.237 -4.167 -92.862 1.00 92.62 381 HIS A N 1
ATOM 3168 C CA . HIS A 1 381 ? 35.938 -3.528 -92.659 1.00 92.62 381 HIS A CA 1
ATOM 3169 C C . HIS A 1 381 ? 34.891 -4.476 -92.061 1.00 92.62 381 HIS A C 1
ATOM 3171 O O . HIS A 1 381 ? 34.160 -4.056 -91.160 1.00 92.62 381 HIS A O 1
ATOM 3177 N N . SER A 1 382 ? 34.836 -5.743 -92.489 1.00 91.25 382 SER A N 1
ATOM 3178 C CA . SER A 1 382 ? 33.931 -6.730 -91.884 1.00 91.25 382 SER A CA 1
ATOM 3179 C C . SER A 1 382 ? 34.273 -6.959 -90.409 1.00 91.25 382 SER A C 1
ATOM 3181 O O . SER A 1 382 ? 33.395 -6.882 -89.549 1.00 91.25 382 SER A O 1
ATOM 3183 N N . SER A 1 383 ? 35.563 -7.103 -90.095 1.00 83.50 383 SER A N 1
ATOM 3184 C CA . SER A 1 383 ? 36.048 -7.272 -88.719 1.00 83.50 383 SER A CA 1
ATOM 3185 C C . SER A 1 383 ? 35.746 -6.048 -87.842 1.00 83.50 383 SER A C 1
ATOM 3187 O O . SER A 1 383 ? 35.359 -6.185 -86.684 1.00 83.50 383 SER A O 1
ATOM 3189 N N . GLN A 1 384 ? 35.870 -4.831 -88.384 1.00 89.12 384 GLN A N 1
ATOM 3190 C CA . GLN A 1 384 ? 35.523 -3.587 -87.680 1.00 89.12 384 GLN A CA 1
ATOM 3191 C C . GLN A 1 384 ? 34.028 -3.492 -87.358 1.00 89.12 384 GLN A C 1
ATOM 3193 O O . GLN A 1 384 ? 33.650 -2.975 -86.305 1.00 89.12 384 GLN A O 1
ATOM 3198 N N . PHE A 1 385 ? 33.165 -3.977 -88.250 1.00 91.19 385 PHE A N 1
ATOM 3199 C CA . PHE A 1 385 ? 31.727 -3.997 -88.010 1.00 91.19 385 PHE A CA 1
ATOM 3200 C C . PHE A 1 385 ? 31.353 -4.985 -86.898 1.00 91.19 385 PHE A C 1
ATOM 3202 O O . PHE A 1 385 ? 30.617 -4.626 -85.977 1.00 91.19 385 PHE A O 1
ATOM 3209 N N . GLU A 1 386 ? 31.919 -6.192 -86.931 1.00 89.81 386 GLU A N 1
ATOM 3210 C CA . GLU A 1 386 ? 31.740 -7.188 -85.870 1.00 89.81 386 GLU A CA 1
ATOM 3211 C C . GLU A 1 386 ? 32.230 -6.662 -84.518 1.00 89.81 386 GLU A C 1
ATOM 3213 O O . GLU A 1 386 ? 31.521 -6.763 -83.516 1.00 89.81 386 GLU A O 1
ATOM 3218 N N . LEU A 1 387 ? 33.394 -6.007 -84.495 1.00 86.25 387 LEU A N 1
ATOM 3219 C CA . LEU A 1 387 ? 33.948 -5.405 -83.286 1.00 86.25 387 LEU A CA 1
ATOM 3220 C C . LEU A 1 387 ? 33.024 -4.317 -82.717 1.00 86.25 387 LEU A C 1
ATOM 3222 O O . LEU A 1 387 ? 32.768 -4.299 -81.516 1.00 86.25 387 LEU A O 1
ATOM 3226 N N . LYS A 1 388 ? 32.448 -3.453 -83.563 1.00 85.31 388 LYS A N 1
ATOM 3227 C CA . LYS A 1 388 ? 31.456 -2.451 -83.130 1.00 85.31 388 LYS A CA 1
ATOM 3228 C C . LYS A 1 388 ? 30.174 -3.084 -82.589 1.00 85.31 388 LYS A C 1
ATOM 3230 O O . LYS A 1 388 ? 29.638 -2.600 -81.596 1.00 85.31 388 LYS A O 1
ATOM 3235 N N . SER A 1 389 ? 29.695 -4.161 -83.210 1.00 84.81 389 SER A N 1
ATOM 3236 C CA . SER A 1 389 ? 28.520 -4.898 -82.731 1.00 84.81 389 SER A CA 1
ATOM 3237 C C . SER A 1 389 ? 28.772 -5.533 -81.358 1.00 84.81 389 SER A C 1
ATOM 3239 O O . SER A 1 389 ? 27.937 -5.422 -80.458 1.00 84.81 389 SER A O 1
ATOM 3241 N N . LEU A 1 390 ? 29.953 -6.127 -81.159 1.00 81.81 390 LEU A N 1
ATOM 3242 C CA . LEU A 1 390 ? 30.364 -6.686 -79.873 1.00 81.81 390 LEU A CA 1
ATOM 3243 C C . LEU A 1 390 ? 30.532 -5.606 -78.804 1.00 81.81 390 LEU A C 1
ATOM 3245 O O . LEU A 1 390 ? 30.055 -5.803 -77.692 1.00 81.81 390 LEU A O 1
ATOM 3249 N N . ILE A 1 391 ? 31.122 -4.453 -79.137 1.00 80.88 391 ILE A N 1
ATOM 3250 C CA . ILE A 1 391 ? 31.212 -3.307 -78.219 1.00 80.88 391 ILE A CA 1
ATOM 3251 C C . ILE A 1 391 ? 29.812 -2.851 -77.799 1.00 80.88 391 ILE A C 1
ATOM 3253 O O . ILE A 1 391 ? 29.561 -2.710 -76.610 1.00 80.88 391 ILE A O 1
ATOM 3257 N N . ALA A 1 392 ? 28.874 -2.698 -78.738 1.00 76.25 392 ALA A N 1
ATOM 3258 C CA . ALA A 1 392 ? 27.501 -2.314 -78.410 1.00 76.25 392 ALA A CA 1
ATOM 3259 C C . ALA A 1 392 ? 26.814 -3.341 -77.492 1.00 76.25 392 ALA A C 1
ATOM 3261 O O . ALA A 1 392 ? 26.107 -2.973 -76.554 1.00 76.25 392 ALA A O 1
ATOM 3262 N N . LYS A 1 393 ? 27.058 -4.636 -77.722 1.00 80.75 393 LYS A N 1
ATOM 3263 C CA . LYS A 1 393 ? 26.522 -5.709 -76.879 1.00 80.75 393 LYS A CA 1
ATOM 3264 C C . LYS A 1 393 ? 27.157 -5.734 -75.488 1.00 80.75 393 LYS A C 1
ATOM 3266 O O . LYS A 1 393 ? 26.451 -5.987 -74.518 1.00 80.75 393 LYS A O 1
ATOM 3271 N N . ILE A 1 394 ? 28.452 -5.441 -75.382 1.00 76.62 394 ILE A N 1
ATOM 3272 C CA . ILE A 1 394 ? 29.155 -5.286 -74.104 1.00 76.62 394 ILE A CA 1
ATOM 3273 C C . ILE A 1 394 ? 28.602 -4.078 -73.347 1.00 76.62 394 ILE A C 1
ATOM 3275 O O . ILE A 1 394 ? 28.199 -4.250 -72.206 1.00 76.62 394 ILE A O 1
ATOM 3279 N N . CYS A 1 395 ? 28.454 -2.909 -73.978 1.00 75.88 395 CYS A N 1
ATOM 3280 C CA . CYS A 1 395 ? 27.876 -1.725 -73.330 1.00 75.88 395 CYS A CA 1
ATOM 3281 C C . CYS A 1 395 ? 26.450 -1.976 -72.809 1.00 75.88 395 CYS A C 1
ATOM 3283 O O . CYS A 1 395 ? 26.096 -1.527 -71.720 1.00 75.88 395 CYS A O 1
ATOM 3285 N N . HIS A 1 396 ? 25.645 -2.744 -73.551 1.00 66.50 396 HIS A N 1
ATOM 3286 C CA . HIS A 1 396 ? 24.318 -3.156 -73.096 1.00 66.50 396 HIS A CA 1
ATOM 3287 C C . HIS A 1 396 ? 24.384 -4.080 -71.866 1.00 66.50 396 HIS A C 1
ATOM 3289 O O . HIS A 1 396 ? 23.648 -3.881 -70.904 1.00 66.50 396 HIS A O 1
ATOM 3295 N N . LEU A 1 397 ? 25.297 -5.059 -71.863 1.00 70.56 397 LEU A N 1
ATOM 3296 C CA . LEU A 1 397 ? 25.501 -5.976 -70.733 1.00 70.56 397 LEU A CA 1
ATOM 3297 C C . LEU A 1 397 ? 26.157 -5.304 -69.513 1.00 70.56 397 LEU A C 1
ATOM 3299 O O . LEU A 1 397 ? 25.907 -5.718 -68.385 1.00 70.56 397 LEU A O 1
ATOM 3303 N N . GLU A 1 398 ? 26.961 -4.260 -69.721 1.00 68.12 398 GLU A N 1
ATOM 3304 C CA . GLU A 1 398 ? 27.585 -3.436 -68.675 1.00 68.12 398 GLU A CA 1
ATOM 3305 C C . GLU A 1 398 ? 26.604 -2.436 -68.030 1.00 68.12 398 GLU A C 1
ATOM 3307 O O . GLU A 1 398 ? 26.963 -1.748 -67.075 1.00 68.12 398 GLU A O 1
ATOM 3312 N N . GLY A 1 399 ? 25.345 -2.393 -68.486 1.00 59.84 399 GLY A N 1
ATOM 3313 C CA . GLY A 1 399 ? 24.259 -1.661 -67.830 1.00 59.84 399 GLY A CA 1
ATOM 3314 C C . GLY A 1 399 ? 23.918 -0.301 -68.441 1.00 59.84 399 GLY A C 1
ATOM 3315 O O . GLY A 1 399 ? 23.063 0.405 -67.895 1.00 59.84 399 GLY A O 1
ATOM 3316 N N . ASP A 1 400 ? 24.502 0.061 -69.584 1.00 58.31 400 ASP A N 1
ATOM 3317 C CA . ASP A 1 400 ? 24.127 1.259 -70.339 1.00 58.31 400 ASP A CA 1
ATOM 3318 C C . ASP A 1 400 ? 22.844 0.970 -71.155 1.00 58.31 400 ASP A C 1
ATOM 3320 O O . ASP A 1 400 ? 22.850 0.756 -72.366 1.00 58.31 400 ASP A O 1
ATOM 3324 N N . HIS A 1 401 ? 21.709 0.909 -70.451 1.00 57.28 401 HIS A N 1
ATOM 3325 C CA . HIS A 1 401 ? 20.372 0.751 -71.038 1.00 57.28 401 HIS A CA 1
ATOM 3326 C C . HIS A 1 401 ? 19.976 2.012 -71.821 1.00 57.28 401 HIS A C 1
ATOM 3328 O O . HIS A 1 401 ? 20.477 3.103 -71.529 1.00 57.28 401 HIS A O 1
ATOM 3334 N N . ASN A 1 402 ? 19.055 1.906 -72.783 1.00 62.62 402 ASN A N 1
ATOM 3335 C CA . ASN A 1 402 ? 18.546 3.054 -73.544 1.00 62.62 402 ASN A CA 1
ATOM 3336 C C . ASN A 1 402 ? 18.108 4.202 -72.603 1.00 62.62 402 ASN A C 1
ATOM 3338 O O . ASN A 1 402 ? 17.591 3.959 -71.512 1.00 62.62 402 ASN A O 1
ATOM 3342 N N . SER A 1 403 ? 18.318 5.458 -73.018 1.00 66.44 403 SER A N 1
ATOM 3343 C CA . SER A 1 403 ? 18.021 6.677 -72.232 1.00 66.44 403 SER A CA 1
ATOM 3344 C C . SER A 1 403 ? 16.646 6.649 -71.538 1.00 66.44 403 SER A C 1
ATOM 3346 O O . SER A 1 403 ? 16.512 7.101 -70.403 1.00 66.44 403 SER A O 1
ATOM 3348 N N . GLU A 1 404 ? 15.634 6.072 -72.189 1.00 68.25 404 GLU A N 1
ATOM 3349 C CA . GLU A 1 404 ? 14.246 6.032 -71.712 1.00 68.25 404 GLU A CA 1
ATOM 3350 C C . GLU A 1 404 ? 14.026 5.111 -70.497 1.00 68.25 404 GLU A C 1
ATOM 3352 O O . GLU A 1 404 ? 13.312 5.481 -69.563 1.00 68.25 404 GLU A O 1
ATOM 3357 N N . GLU A 1 405 ? 14.665 3.939 -70.445 1.00 67.38 405 GLU A N 1
ATOM 3358 C CA . GLU A 1 405 ? 14.519 3.001 -69.318 1.00 67.38 405 GLU A CA 1
ATOM 3359 C C . GLU A 1 405 ? 15.185 3.553 -68.053 1.00 67.38 405 GLU A C 1
ATOM 3361 O O . GLU A 1 405 ? 14.631 3.475 -66.954 1.00 67.38 405 GLU A O 1
ATOM 3366 N N . ARG A 1 406 ? 16.338 4.218 -68.210 1.00 70.44 406 ARG A N 1
ATOM 3367 C CA . ARG A 1 406 ? 16.999 4.947 -67.117 1.00 70.44 406 ARG A CA 1
ATOM 3368 C C . ARG A 1 406 ? 16.122 6.062 -66.563 1.00 70.44 406 ARG A C 1
ATOM 3370 O O . ARG A 1 406 ? 16.067 6.246 -65.348 1.00 70.44 406 ARG A O 1
ATOM 3377 N N . GLU A 1 407 ? 15.416 6.795 -67.417 1.00 77.25 407 GLU A N 1
ATOM 3378 C CA . GLU A 1 407 ? 14.472 7.814 -66.962 1.00 77.25 407 GLU A CA 1
ATOM 3379 C C . GLU A 1 407 ? 13.288 7.220 -66.195 1.00 77.25 407 GLU A C 1
ATOM 3381 O O . GLU A 1 407 ? 12.917 7.766 -65.157 1.00 77.25 407 GLU A O 1
ATOM 3386 N N . LEU A 1 408 ? 12.722 6.099 -66.651 1.00 82.06 408 LEU A N 1
ATOM 3387 C CA . LEU A 1 408 ? 11.641 5.405 -65.944 1.00 82.06 408 LEU A CA 1
ATOM 3388 C C . LEU A 1 408 ? 12.092 4.895 -64.570 1.00 82.06 408 LEU A C 1
ATOM 3390 O O . LEU A 1 408 ? 11.405 5.132 -63.575 1.00 82.06 408 LEU A O 1
ATOM 3394 N N . HIS A 1 409 ? 13.271 4.275 -64.484 1.00 79.31 409 HIS A N 1
ATOM 3395 C CA . HIS A 1 409 ? 13.838 3.849 -63.205 1.00 79.31 409 HIS A CA 1
ATOM 3396 C C . HIS A 1 409 ? 14.133 5.036 -62.283 1.00 79.31 409 HIS A C 1
ATOM 3398 O O . HIS A 1 409 ? 13.790 4.984 -61.106 1.00 79.31 409 HIS A O 1
ATOM 3404 N N . ASN A 1 410 ? 14.673 6.140 -62.804 1.00 82.69 410 ASN A N 1
ATOM 3405 C CA . ASN A 1 410 ? 14.913 7.353 -62.017 1.00 82.69 410 ASN A CA 1
ATOM 3406 C C . ASN A 1 410 ? 13.614 8.008 -61.525 1.00 82.69 410 ASN A C 1
ATOM 3408 O O . ASN A 1 410 ? 13.571 8.511 -60.403 1.00 82.69 410 ASN A O 1
ATOM 3412 N N . ARG A 1 411 ? 12.541 8.000 -62.328 1.00 85.38 411 ARG A N 1
ATOM 3413 C CA . ARG A 1 411 ? 11.209 8.448 -61.886 1.00 85.38 411 ARG A CA 1
ATOM 3414 C C . ARG A 1 411 ? 10.687 7.546 -60.772 1.00 85.38 411 ARG A C 1
ATOM 3416 O O . ARG A 1 411 ? 10.268 8.056 -59.738 1.00 85.38 411 ARG A O 1
ATOM 3423 N N . ARG A 1 412 ? 10.815 6.224 -60.929 1.00 90.12 412 ARG A N 1
ATOM 3424 C CA . ARG A 1 412 ? 10.389 5.263 -59.909 1.00 90.12 412 ARG A CA 1
ATOM 3425 C C . ARG A 1 412 ? 11.180 5.393 -58.607 1.00 90.12 412 ARG A C 1
ATOM 3427 O O . ARG A 1 412 ? 10.594 5.302 -57.536 1.00 90.12 412 ARG A O 1
ATOM 3434 N N . ILE A 1 413 ? 12.486 5.645 -58.685 1.00 84.81 413 ILE A N 1
ATOM 3435 C CA . ILE A 1 413 ? 13.329 5.920 -57.514 1.00 84.81 413 ILE A CA 1
ATOM 3436 C C . ILE A 1 413 ? 12.840 7.181 -56.801 1.00 84.81 413 ILE A C 1
ATOM 3438 O O . ILE A 1 413 ? 12.615 7.130 -55.599 1.00 84.81 413 ILE A O 1
ATOM 3442 N N . LYS A 1 414 ? 12.582 8.275 -57.528 1.00 90.69 414 LYS A N 1
ATOM 3443 C CA . LYS A 1 414 ? 12.060 9.518 -56.933 1.00 90.69 414 LYS A CA 1
ATOM 3444 C C . LYS A 1 414 ? 10.696 9.333 -56.267 1.00 90.69 414 LYS A C 1
ATOM 3446 O O . LYS A 1 414 ? 10.456 9.900 -55.205 1.00 90.69 414 LYS A O 1
ATOM 3451 N N . GLU A 1 415 ? 9.802 8.551 -56.872 1.00 91.88 415 GLU A N 1
ATOM 3452 C CA . GLU A 1 415 ? 8.514 8.192 -56.264 1.00 91.88 415 GLU A CA 1
ATOM 3453 C C . GLU A 1 415 ? 8.713 7.414 -54.961 1.00 91.88 415 GLU A C 1
ATOM 3455 O O . GLU A 1 415 ? 8.153 7.790 -53.935 1.00 91.88 415 GLU A O 1
ATOM 3460 N N . LEU A 1 416 ? 9.560 6.381 -54.976 1.00 88.88 416 LEU A N 1
ATOM 3461 C CA . LEU A 1 416 ? 9.860 5.575 -53.791 1.00 88.88 416 LEU A CA 1
ATOM 3462 C C . LEU A 1 416 ? 10.576 6.384 -52.701 1.00 88.88 416 LEU A C 1
ATOM 3464 O O . LEU A 1 416 ? 10.315 6.179 -51.519 1.00 88.88 416 LEU A O 1
ATOM 3468 N N . GLU A 1 417 ? 11.451 7.320 -53.065 1.00 89.25 417 GLU A N 1
ATOM 3469 C CA . GLU A 1 417 ? 12.095 8.248 -52.129 1.00 89.25 417 GLU A CA 1
ATOM 3470 C C . GLU A 1 417 ? 11.073 9.179 -51.472 1.00 89.25 417 GLU A C 1
ATOM 3472 O O . GLU A 1 417 ? 11.140 9.408 -50.262 1.00 89.25 417 GLU A O 1
ATOM 3477 N N . LYS A 1 418 ? 10.097 9.671 -52.245 1.00 92.81 418 LYS A N 1
ATOM 3478 C CA . LYS A 1 418 ? 8.999 10.490 -51.728 1.00 92.81 418 LYS A CA 1
ATOM 3479 C C . LYS A 1 418 ? 8.097 9.685 -50.791 1.00 92.81 418 LYS A C 1
ATOM 3481 O O . LYS A 1 418 ? 7.846 10.129 -49.674 1.00 92.81 418 LYS A O 1
ATOM 3486 N N . GLU A 1 419 ? 7.682 8.486 -51.195 1.00 90.06 419 GLU A N 1
ATOM 3487 C CA . GLU A 1 419 ? 6.898 7.576 -50.350 1.00 90.06 419 GLU A CA 1
ATOM 3488 C C . GLU A 1 419 ? 7.654 7.228 -49.059 1.00 90.06 419 GLU A C 1
ATOM 3490 O O . GLU A 1 419 ? 7.080 7.247 -47.971 1.00 90.06 419 GLU A O 1
ATOM 3495 N N . LEU A 1 420 ? 8.961 6.959 -49.144 1.00 87.94 420 LEU A N 1
ATOM 3496 C CA . LEU A 1 420 ? 9.802 6.696 -47.977 1.00 87.94 420 LEU A CA 1
ATOM 3497 C C . LEU A 1 420 ? 9.843 7.903 -47.033 1.00 87.94 420 LEU A C 1
ATOM 3499 O O . LEU A 1 420 ? 9.787 7.722 -45.816 1.00 87.94 420 LEU A O 1
ATOM 3503 N N . GLN A 1 421 ? 9.952 9.119 -47.569 1.00 91.19 421 GLN A N 1
ATOM 3504 C CA . GLN A 1 421 ? 9.974 10.344 -46.776 1.00 91.19 421 GLN A CA 1
ATOM 3505 C C . GLN A 1 421 ? 8.626 10.591 -46.079 1.00 91.19 421 GLN A C 1
ATOM 3507 O O . GLN A 1 421 ? 8.606 10.786 -44.864 1.00 91.19 421 GLN A O 1
ATOM 3512 N N . GLU A 1 422 ? 7.506 10.460 -46.795 1.00 88.38 422 GLU A N 1
ATOM 3513 C CA . GLU A 1 422 ? 6.151 10.564 -46.228 1.00 88.38 422 GLU A CA 1
ATOM 3514 C C . GLU A 1 422 ? 5.916 9.515 -45.122 1.00 88.38 422 GLU A C 1
ATOM 3516 O O . GLU A 1 422 ? 5.318 9.796 -44.075 1.00 88.38 422 GLU A O 1
ATOM 3521 N N . ARG A 1 423 ? 6.438 8.293 -45.305 1.00 84.38 423 ARG A N 1
ATOM 3522 C CA . ARG A 1 423 ? 6.380 7.229 -44.290 1.00 84.38 423 ARG A CA 1
ATOM 3523 C C . ARG A 1 423 ? 7.275 7.514 -43.087 1.00 84.38 423 ARG A C 1
ATOM 3525 O O . ARG A 1 423 ? 6.849 7.243 -41.968 1.00 84.38 423 ARG A O 1
ATOM 3532 N N . LYS A 1 424 ? 8.473 8.075 -43.279 1.00 85.75 424 LYS A N 1
ATOM 3533 C CA . LYS A 1 424 ? 9.360 8.502 -42.181 1.00 85.75 424 LYS A CA 1
ATOM 3534 C C . LYS A 1 424 ? 8.723 9.605 -41.345 1.00 85.75 424 LYS A C 1
ATOM 3536 O O . LYS A 1 424 ? 8.748 9.517 -40.122 1.00 85.75 424 LYS A O 1
ATOM 3541 N N . GLU A 1 425 ? 8.113 10.594 -41.990 1.00 88.88 425 GLU A N 1
ATOM 3542 C CA . GLU A 1 425 ? 7.382 11.672 -41.316 1.00 88.88 425 GLU A CA 1
ATOM 3543 C C . GLU A 1 425 ? 6.195 11.110 -40.525 1.00 88.88 425 GLU A C 1
ATOM 3545 O O . GLU A 1 425 ? 6.062 11.385 -39.331 1.00 88.88 425 GLU A O 1
ATOM 3550 N N . SER A 1 426 ? 5.411 10.214 -41.134 1.00 81.12 426 SER A N 1
ATOM 3551 C CA . SER A 1 426 ? 4.312 9.512 -40.458 1.00 81.12 426 SER A CA 1
ATOM 3552 C C . SER A 1 426 ? 4.787 8.695 -39.246 1.00 81.12 426 SER A C 1
ATOM 3554 O O . SER A 1 426 ? 4.172 8.762 -38.184 1.00 81.12 426 SER A O 1
ATOM 3556 N N . CYS A 1 427 ? 5.894 7.953 -39.366 1.00 82.69 427 CYS A N 1
ATOM 3557 C CA . CYS A 1 427 ? 6.487 7.218 -38.245 1.00 82.69 427 CYS A CA 1
ATOM 3558 C C . CYS A 1 427 ? 6.969 8.161 -37.140 1.00 82.69 427 CYS A C 1
ATOM 3560 O O . CYS A 1 427 ? 6.682 7.906 -35.976 1.00 82.69 427 CYS A O 1
ATOM 3562 N N . SER A 1 428 ? 7.637 9.266 -37.487 1.00 86.19 428 SER A N 1
ATOM 3563 C CA . SER A 1 428 ? 8.116 10.243 -36.501 1.00 86.19 428 SER A CA 1
ATOM 3564 C C . SER A 1 428 ? 6.970 10.866 -35.695 1.00 86.19 428 SER A C 1
ATOM 3566 O O . SER A 1 428 ? 7.066 10.981 -34.473 1.00 86.19 428 SER A O 1
ATOM 3568 N N . LEU A 1 429 ? 5.838 11.157 -36.347 1.00 84.38 429 LEU A N 1
ATOM 3569 C CA . LEU A 1 429 ? 4.634 11.666 -35.692 1.00 84.38 429 LEU A CA 1
ATOM 3570 C C . LEU A 1 429 ? 4.026 10.626 -34.738 1.00 84.38 429 LEU A C 1
ATOM 3572 O O . LEU A 1 429 ? 3.649 10.955 -33.613 1.00 84.38 429 LEU A O 1
ATOM 3576 N N . VAL A 1 430 ? 3.948 9.362 -35.162 1.00 83.88 430 VAL A N 1
ATOM 3577 C CA . VAL A 1 430 ? 3.459 8.265 -34.311 1.00 83.88 430 VAL A CA 1
ATOM 3578 C C . VAL A 1 430 ? 4.404 8.025 -33.129 1.00 83.88 430 VAL A C 1
ATOM 3580 O O . VAL A 1 430 ? 3.936 7.818 -32.011 1.00 83.88 430 VAL A O 1
ATOM 3583 N N . GLU A 1 431 ? 5.720 8.108 -33.324 1.00 83.38 431 GLU A N 1
ATOM 3584 C CA . GLU A 1 431 ? 6.707 8.009 -32.243 1.00 83.38 431 GLU A CA 1
ATOM 3585 C C . GLU A 1 431 ? 6.546 9.124 -31.201 1.00 83.38 431 GLU A C 1
ATOM 3587 O O . GLU A 1 431 ? 6.636 8.859 -30.000 1.00 83.38 431 GLU A O 1
ATOM 3592 N N . GLU A 1 432 ? 6.289 10.365 -31.625 1.00 87.62 432 GLU A N 1
ATOM 3593 C CA . GLU A 1 432 ? 5.977 11.467 -30.707 1.00 87.62 432 GLU A CA 1
ATOM 3594 C C . GLU A 1 432 ? 4.676 11.219 -29.938 1.00 87.62 432 GLU A C 1
ATOM 3596 O O . GLU A 1 432 ? 4.643 11.382 -28.715 1.00 87.62 432 GLU A O 1
ATOM 3601 N N . GLN A 1 433 ? 3.627 10.746 -30.616 1.00 84.19 433 GLN A N 1
ATOM 3602 C CA . GLN A 1 433 ? 2.358 10.393 -29.974 1.00 84.19 433 GLN A CA 1
ATOM 3603 C C . GLN A 1 433 ? 2.519 9.260 -28.949 1.00 84.19 433 GLN A C 1
ATOM 3605 O O . GLN A 1 433 ? 1.949 9.333 -27.858 1.00 84.19 433 GLN A O 1
ATOM 3610 N N . VAL A 1 434 ? 3.335 8.243 -29.247 1.00 85.69 434 VAL A N 1
ATOM 3611 C CA . VAL A 1 434 ? 3.657 7.159 -28.304 1.00 85.69 434 VAL A CA 1
ATOM 3612 C C . VAL A 1 434 ? 4.408 7.699 -27.093 1.00 85.69 434 VAL A C 1
ATOM 3614 O O . VAL A 1 434 ? 4.034 7.373 -25.969 1.00 85.69 434 VAL A O 1
ATOM 3617 N N . LYS A 1 435 ? 5.414 8.562 -27.288 1.00 88.31 435 LYS A N 1
ATOM 3618 C CA . LYS A 1 435 ? 6.162 9.177 -26.177 1.00 88.31 435 LYS A CA 1
ATOM 3619 C C . LYS A 1 435 ? 5.249 9.985 -25.256 1.00 88.31 435 LYS A C 1
ATOM 3621 O O . LYS A 1 435 ? 5.376 9.881 -24.037 1.00 88.31 435 LYS A O 1
ATOM 3626 N N . LEU A 1 436 ? 4.320 10.766 -25.811 1.00 89.56 436 LEU A N 1
ATOM 3627 C CA . LEU A 1 436 ? 3.346 11.523 -25.017 1.00 89.56 436 LEU A CA 1
ATOM 3628 C C . LEU A 1 436 ? 2.420 10.585 -24.227 1.00 89.56 436 LEU A C 1
ATOM 3630 O O . LEU A 1 436 ? 2.267 10.749 -23.016 1.00 89.56 436 LEU A O 1
ATOM 3634 N N . ALA A 1 437 ? 1.886 9.544 -24.868 1.00 85.56 437 ALA A N 1
ATOM 3635 C CA . ALA A 1 437 ? 1.037 8.556 -24.203 1.00 85.56 437 ALA A CA 1
ATOM 3636 C C . ALA A 1 437 ? 1.784 7.758 -23.111 1.00 85.56 437 ALA A C 1
ATOM 3638 O O . ALA A 1 437 ? 1.212 7.445 -22.066 1.00 85.56 437 ALA A O 1
ATOM 3639 N N . GLU A 1 438 ? 3.072 7.460 -23.297 1.00 86.44 438 GLU A N 1
ATOM 3640 C CA . GLU A 1 438 ? 3.933 6.838 -22.281 1.00 86.44 438 GLU A CA 1
ATOM 3641 C C . GLU A 1 438 ? 4.200 7.759 -21.087 1.00 86.44 438 GLU A C 1
ATOM 3643 O O . GLU A 1 438 ? 4.188 7.307 -19.937 1.00 86.44 438 GLU A O 1
ATOM 3648 N N . GLN A 1 439 ? 4.425 9.052 -21.335 1.00 89.19 439 GLN A N 1
ATOM 3649 C CA . GLN A 1 439 ? 4.583 10.045 -20.274 1.00 89.19 439 GLN A CA 1
ATOM 3650 C C . GLN A 1 439 ? 3.296 10.181 -19.463 1.00 89.19 439 GLN A C 1
ATOM 3652 O O . GLN A 1 439 ? 3.349 10.168 -18.234 1.00 89.19 439 GLN A O 1
ATOM 3657 N N . ASP A 1 440 ? 2.142 10.251 -20.122 1.00 87.75 440 ASP A N 1
ATOM 3658 C CA . ASP A 1 440 ? 0.847 10.353 -19.450 1.00 87.75 440 ASP A CA 1
ATOM 3659 C C . ASP A 1 440 ? 0.484 9.066 -18.702 1.00 87.75 440 ASP A C 1
ATOM 3661 O O . ASP A 1 440 ? 0.025 9.126 -17.561 1.00 87.75 440 ASP A O 1
ATOM 3665 N N . SER A 1 441 ? 0.799 7.894 -19.265 1.00 88.00 441 SER A N 1
ATOM 3666 C CA . SER A 1 441 ? 0.722 6.614 -18.552 1.00 88.00 441 SER A CA 1
ATOM 3667 C C . SER A 1 441 ? 1.593 6.621 -17.291 1.00 88.00 441 SER A C 1
ATOM 3669 O O . SER A 1 441 ? 1.179 6.120 -16.247 1.00 88.00 441 SER A O 1
ATOM 3671 N N . SER A 1 442 ? 2.800 7.184 -17.370 1.00 88.25 442 SER A N 1
ATOM 3672 C CA . SER A 1 442 ? 3.732 7.242 -16.239 1.00 88.25 442 SER A CA 1
ATOM 3673 C C . SER A 1 442 ? 3.255 8.210 -15.150 1.00 88.25 442 SER A C 1
ATOM 3675 O O . SER A 1 442 ? 3.338 7.885 -13.965 1.00 88.25 442 SER A O 1
ATOM 3677 N N . LYS A 1 443 ? 2.701 9.372 -15.530 1.00 89.88 443 LYS A N 1
ATOM 3678 C CA . LYS A 1 443 ? 2.083 10.335 -14.598 1.00 89.88 443 LYS A CA 1
ATOM 3679 C C . LYS A 1 443 ? 0.879 9.721 -13.881 1.00 89.88 443 LYS A C 1
ATOM 3681 O O . LYS A 1 443 ? 0.834 9.753 -12.655 1.00 89.88 443 LYS A O 1
ATOM 3686 N N . LEU A 1 444 ? -0.038 9.094 -14.625 1.00 89.81 444 LEU A N 1
ATOM 3687 C CA . LEU A 1 444 ? -1.215 8.420 -14.063 1.00 89.81 444 LEU A CA 1
ATOM 3688 C C . LEU A 1 444 ? -0.831 7.268 -13.124 1.00 89.81 444 LEU A C 1
ATOM 3690 O O . LEU A 1 444 ? -1.473 7.076 -12.094 1.00 89.81 444 LEU A O 1
ATOM 3694 N N . ALA A 1 445 ? 0.227 6.514 -13.438 1.00 90.12 445 ALA A N 1
ATOM 3695 C CA . ALA A 1 445 ? 0.741 5.472 -12.548 1.00 90.12 445 ALA A CA 1
ATOM 3696 C C . ALA A 1 445 ? 1.288 6.050 -11.229 1.00 90.12 445 ALA A C 1
ATOM 3698 O O . ALA A 1 445 ? 1.029 5.494 -10.163 1.00 90.12 445 ALA A O 1
ATOM 3699 N N . LEU A 1 446 ? 1.994 7.184 -11.283 1.00 91.31 446 LEU A N 1
ATOM 3700 C CA . LEU A 1 446 ? 2.496 7.871 -10.090 1.00 91.31 446 LEU A CA 1
ATOM 3701 C C . LEU A 1 446 ? 1.355 8.452 -9.235 1.00 91.31 446 LEU A C 1
ATOM 3703 O O . LEU A 1 446 ? 1.409 8.387 -8.009 1.00 91.31 446 LEU A O 1
ATOM 3707 N N . GLU A 1 447 ? 0.323 9.016 -9.863 1.00 89.38 447 GLU A N 1
ATOM 3708 C CA . GLU A 1 447 ? -0.880 9.505 -9.174 1.00 89.38 447 GLU A CA 1
ATOM 3709 C C . GLU A 1 447 ? -1.657 8.370 -8.501 1.00 89.38 447 GLU A C 1
ATOM 3711 O O . GLU A 1 447 ? -2.082 8.522 -7.357 1.00 89.38 447 GLU A O 1
ATOM 3716 N N . LEU A 1 448 ? -1.776 7.212 -9.161 1.00 91.38 448 LEU A N 1
ATOM 3717 C CA . LEU A 1 448 ? -2.352 6.006 -8.560 1.00 91.38 448 LEU A CA 1
ATOM 3718 C C . LEU A 1 448 ? -1.556 5.548 -7.340 1.00 91.38 448 LEU A C 1
ATOM 3720 O O . LEU A 1 448 ? -2.148 5.321 -6.292 1.00 91.38 448 LEU A O 1
ATOM 3724 N N . GLN A 1 449 ? -0.227 5.485 -7.443 1.00 92.00 449 GLN A N 1
ATOM 3725 C CA . GLN A 1 449 ? 0.624 5.096 -6.319 1.00 92.00 449 GLN A CA 1
ATOM 3726 C C . GLN A 1 449 ? 0.476 6.060 -5.131 1.00 92.00 449 GLN A C 1
ATOM 3728 O O . GLN A 1 449 ? 0.378 5.625 -3.985 1.00 92.00 449 GLN A O 1
ATOM 3733 N N . LYS A 1 450 ? 0.440 7.376 -5.383 1.00 92.56 450 LYS A N 1
ATOM 3734 C CA . LYS A 1 450 ? 0.200 8.378 -4.331 1.00 92.56 450 LYS A CA 1
ATOM 3735 C C . LYS A 1 450 ? -1.173 8.193 -3.688 1.00 92.56 450 LYS A C 1
ATOM 3737 O O . LYS A 1 450 ? -1.263 8.167 -2.465 1.00 92.56 450 LYS A O 1
ATOM 3742 N N . GLY A 1 451 ? -2.216 8.012 -4.497 1.00 92.00 451 GLY A N 1
ATOM 3743 C CA . GLY A 1 451 ? -3.567 7.798 -3.989 1.00 92.00 451 GLY A CA 1
ATOM 3744 C C . GLY A 1 451 ? -3.720 6.480 -3.217 1.00 92.00 451 GLY A C 1
ATOM 3745 O O . GLY A 1 451 ? -4.463 6.442 -2.244 1.00 92.00 451 GLY A O 1
ATOM 3746 N N . GLU A 1 452 ? -2.996 5.415 -3.579 1.00 91.38 452 GLU A N 1
ATOM 3747 C CA . GLU A 1 452 ? -2.955 4.157 -2.815 1.00 91.38 452 GLU A CA 1
ATOM 3748 C C . GLU A 1 452 ? -2.342 4.359 -1.422 1.00 91.38 452 GLU A C 1
ATOM 3750 O O . GLU A 1 452 ? -2.890 3.872 -0.432 1.00 91.38 452 GLU A O 1
ATOM 3755 N N . VAL A 1 453 ? -1.255 5.134 -1.323 1.00 93.69 453 VAL A N 1
ATOM 3756 C CA . VAL A 1 453 ? -0.641 5.499 -0.034 1.00 93.69 453 VAL A CA 1
ATOM 3757 C C . VAL A 1 453 ? -1.589 6.362 0.805 1.00 93.69 453 VAL A C 1
ATOM 3759 O O . VAL A 1 453 ? -1.739 6.123 2.004 1.00 93.69 453 VAL A O 1
ATOM 3762 N N . GLU A 1 454 ? -2.262 7.342 0.194 1.00 92.81 454 GLU A N 1
ATOM 3763 C CA . GLU A 1 454 ? -3.275 8.156 0.877 1.00 92.81 454 GLU A CA 1
ATOM 3764 C C . GLU A 1 454 ? -4.433 7.292 1.393 1.00 92.81 454 GLU A C 1
ATOM 3766 O O . GLU A 1 454 ? -4.817 7.424 2.556 1.00 92.81 454 GLU A O 1
ATOM 3771 N N . LEU A 1 455 ? -4.936 6.360 0.578 1.00 94.06 455 LEU A N 1
ATOM 3772 C CA . LEU A 1 455 ? -6.007 5.435 0.952 1.00 94.06 455 LEU A CA 1
ATOM 3773 C C . LEU A 1 455 ? -5.594 4.526 2.115 1.00 94.06 455 LEU A C 1
ATOM 3775 O O . LEU A 1 455 ? -6.376 4.338 3.047 1.00 94.06 455 LEU A O 1
ATOM 3779 N N . GLN A 1 456 ? -4.357 4.025 2.111 1.00 93.50 456 GLN A N 1
ATOM 3780 C CA . GLN A 1 456 ? -3.815 3.260 3.232 1.00 93.50 456 GLN A CA 1
ATOM 3781 C C . GLN A 1 456 ? -3.726 4.118 4.503 1.00 93.50 456 GLN A C 1
ATOM 3783 O O . GLN A 1 456 ? -4.176 3.691 5.562 1.00 93.50 456 GLN A O 1
ATOM 3788 N N . SER A 1 457 ? -3.264 5.368 4.394 1.00 94.44 457 SER A N 1
ATOM 3789 C CA . SER A 1 457 ? -3.197 6.285 5.540 1.00 94.44 457 SER A CA 1
ATOM 3790 C C . SER A 1 457 ? -4.576 6.640 6.120 1.00 94.44 457 SER A C 1
ATOM 3792 O O . SER A 1 457 ? -4.720 6.761 7.338 1.00 94.44 457 SER A O 1
ATOM 3794 N N . LEU A 1 458 ? -5.605 6.788 5.274 1.00 94.69 458 LEU A N 1
ATOM 3795 C CA . LEU A 1 458 ? -6.991 7.001 5.704 1.00 94.69 458 LEU A CA 1
ATOM 3796 C C . LEU A 1 458 ? -7.562 5.740 6.357 1.00 94.69 458 LEU A C 1
ATOM 3798 O O . LEU A 1 458 ? -8.218 5.837 7.393 1.00 94.69 458 LEU A O 1
ATOM 3802 N N . SER A 1 459 ? -7.261 4.564 5.801 1.00 95.50 459 SER A N 1
ATOM 3803 C CA . SER A 1 459 ? -7.624 3.275 6.393 1.00 95.50 459 SER A CA 1
ATOM 3804 C C . SER A 1 459 ? -7.009 3.095 7.782 1.00 95.50 459 SER A C 1
ATOM 3806 O O . SER A 1 459 ? -7.698 2.665 8.705 1.00 95.50 459 SER A O 1
ATOM 3808 N N . ASP A 1 460 ? -5.738 3.452 7.964 1.00 94.81 460 ASP A N 1
ATOM 3809 C CA . ASP A 1 460 ? -5.056 3.349 9.256 1.00 94.81 460 ASP A CA 1
ATOM 3810 C C . ASP A 1 460 ? -5.668 4.301 10.291 1.00 94.81 460 ASP A C 1
ATOM 3812 O O . ASP A 1 460 ? -6.000 3.878 11.401 1.00 94.81 460 ASP A O 1
ATOM 3816 N N . LYS A 1 461 ? -5.919 5.562 9.905 1.00 96.00 461 LYS A N 1
ATOM 3817 C CA . LYS A 1 461 ? -6.631 6.535 10.751 1.00 96.00 461 LYS A CA 1
ATOM 3818 C C . LYS A 1 461 ? -8.026 6.042 11.124 1.00 96.00 461 LYS A C 1
ATOM 3820 O O . LYS A 1 461 ? -8.419 6.156 12.283 1.00 96.00 461 LYS A O 1
ATOM 3825 N N . LYS A 1 462 ? -8.773 5.469 10.174 1.00 95.69 462 LYS A N 1
ATOM 3826 C CA . LYS A 1 462 ? -10.092 4.885 10.441 1.00 95.69 462 LYS A CA 1
ATOM 3827 C C . LYS A 1 462 ? -9.976 3.773 11.478 1.00 95.69 462 LYS A C 1
ATOM 3829 O O . LYS A 1 462 ? -10.696 3.800 12.470 1.00 95.69 462 LYS A O 1
ATOM 3834 N N . ASN A 1 463 ? -9.058 2.830 11.282 1.00 94.38 463 ASN A N 1
ATOM 3835 C CA . ASN A 1 463 ? -8.853 1.712 12.202 1.00 94.38 463 ASN A CA 1
ATOM 3836 C C . ASN A 1 463 ? -8.494 2.190 13.619 1.00 94.38 463 ASN A C 1
ATOM 3838 O O . ASN A 1 463 ? -8.972 1.622 14.600 1.00 94.38 463 ASN A O 1
ATOM 3842 N N . GLU A 1 464 ? -7.697 3.252 13.741 1.00 95.38 464 GLU A N 1
ATOM 3843 C CA . GLU A 1 464 ? -7.402 3.891 15.025 1.00 95.38 464 GLU A CA 1
ATOM 3844 C C . GLU A 1 464 ? -8.666 4.475 15.678 1.00 95.38 464 GLU A C 1
ATOM 3846 O O . GLU A 1 464 ? -8.946 4.181 16.842 1.00 95.38 464 GLU A O 1
ATOM 3851 N N . ARG A 1 465 ? -9.476 5.243 14.934 1.00 94.12 465 ARG A N 1
ATOM 3852 C CA . ARG A 1 465 ? -10.733 5.813 15.457 1.00 94.12 465 ARG A CA 1
ATOM 3853 C C . ARG A 1 465 ? -11.760 4.740 15.815 1.00 94.12 465 ARG A C 1
ATOM 3855 O O . ARG A 1 465 ? -12.411 4.871 16.848 1.00 94.12 465 ARG A O 1
ATOM 3862 N N . VAL A 1 466 ? -11.844 3.656 15.042 1.00 96.31 466 VAL A N 1
ATOM 3863 C CA . VAL A 1 466 ? -12.679 2.484 15.352 1.00 96.31 466 VAL A CA 1
ATOM 3864 C C . VAL A 1 466 ? -12.239 1.849 16.667 1.00 96.31 466 VAL A C 1
ATOM 3866 O O . VAL A 1 466 ? -13.074 1.643 17.540 1.00 96.31 466 VAL A O 1
ATOM 3869 N N . ARG A 1 467 ? -10.936 1.614 16.871 1.00 95.62 467 ARG A N 1
ATOM 3870 C CA . ARG A 1 467 ? -10.427 1.060 18.140 1.00 95.62 467 ARG A CA 1
ATOM 3871 C C . ARG A 1 467 ? -10.754 1.952 19.336 1.00 95.62 467 ARG A C 1
ATOM 3873 O O . ARG A 1 467 ? -11.109 1.436 20.394 1.00 95.62 467 ARG A O 1
ATOM 3880 N N . LEU A 1 468 ? -10.648 3.274 19.179 1.00 95.00 468 LEU A N 1
ATOM 3881 C CA . LEU A 1 468 ? -11.037 4.224 20.225 1.00 95.00 468 LEU A CA 1
ATOM 3882 C C . LEU A 1 468 ? -12.545 4.165 20.505 1.00 95.00 468 LEU A C 1
ATOM 3884 O O . LEU A 1 468 ? -12.938 4.096 21.666 1.00 95.00 468 LEU A O 1
ATOM 3888 N N . ALA A 1 469 ? -13.386 4.127 19.468 1.00 95.19 469 ALA A N 1
ATOM 3889 C CA . ALA A 1 469 ? -14.834 3.999 19.618 1.00 95.19 469 ALA A CA 1
ATOM 3890 C C . ALA A 1 469 ? -15.230 2.665 20.279 1.00 95.19 469 ALA A C 1
ATOM 3892 O O . ALA A 1 469 ? -16.024 2.659 21.214 1.00 95.19 469 ALA A O 1
ATOM 3893 N N . GLU A 1 470 ? -14.638 1.539 19.878 1.00 95.25 470 GLU A N 1
ATOM 3894 C CA . GLU A 1 470 ? -14.855 0.234 20.521 1.00 95.25 470 GLU A CA 1
ATOM 3895 C C . GLU A 1 470 ? -14.401 0.233 21.988 1.00 95.25 470 GLU A C 1
ATOM 3897 O O . GLU A 1 470 ? -15.067 -0.345 22.850 1.00 95.25 470 GLU A O 1
ATOM 3902 N N . GLY A 1 471 ? -13.276 0.892 22.288 1.00 94.38 471 GLY A N 1
ATOM 3903 C CA . GLY A 1 471 ? -12.790 1.091 23.651 1.00 94.38 471 GLY A CA 1
ATOM 3904 C C . GLY A 1 471 ? -13.796 1.859 24.508 1.00 94.38 471 GLY A C 1
ATOM 3905 O O . GLY A 1 471 ? -14.179 1.378 25.574 1.00 94.38 471 GLY A O 1
ATOM 3906 N N . LEU A 1 472 ? -14.287 2.997 24.008 1.00 95.00 472 LEU A N 1
ATOM 3907 C CA . LEU A 1 472 ? -15.301 3.820 24.678 1.00 95.00 472 LEU A CA 1
ATOM 3908 C C . LEU A 1 472 ? -16.656 3.101 24.805 1.00 95.00 472 LEU A C 1
ATOM 3910 O O . LEU A 1 472 ? -17.359 3.242 25.801 1.00 95.00 472 LEU A O 1
ATOM 3914 N N . GLN A 1 473 ? -17.029 2.271 23.831 1.00 94.06 473 GLN A N 1
ATOM 3915 C CA . GLN A 1 473 ? -18.240 1.453 23.913 1.00 94.06 473 GLN A CA 1
ATOM 3916 C C . GLN A 1 473 ? -18.132 0.402 25.024 1.00 94.06 473 GLN A C 1
ATOM 3918 O O . GLN A 1 473 ? -19.090 0.163 25.764 1.00 94.06 473 GLN A O 1
ATOM 3923 N N . LYS A 1 474 ? -16.958 -0.225 25.168 1.00 94.44 474 LYS A N 1
ATOM 3924 C CA . LYS A 1 474 ? -16.692 -1.168 26.259 1.00 94.44 474 LYS A CA 1
ATOM 3925 C C . LYS A 1 474 ? -16.741 -0.468 27.612 1.00 94.44 474 LYS A C 1
ATOM 3927 O O . LYS A 1 474 ? -17.410 -0.990 28.504 1.00 94.44 474 LYS A O 1
ATOM 3932 N N . THR A 1 475 ? -16.111 0.699 27.761 1.00 92.94 475 THR A N 1
ATOM 3933 C CA . THR A 1 475 ? -16.176 1.460 29.020 1.00 92.94 475 THR A CA 1
ATOM 3934 C C . THR A 1 475 ? -17.612 1.870 29.346 1.00 92.94 475 THR A C 1
ATOM 3936 O O . THR A 1 475 ? -18.037 1.642 30.472 1.00 92.94 475 THR A O 1
ATOM 3939 N N . LEU A 1 476 ? -18.409 2.331 28.374 1.00 93.50 476 LEU A N 1
ATOM 3940 C CA . LEU A 1 476 ? -19.847 2.587 28.562 1.00 93.50 476 LEU A CA 1
ATOM 3941 C C . LEU A 1 476 ? -20.606 1.347 29.032 1.00 93.50 476 LEU A C 1
ATOM 3943 O O . LEU A 1 476 ? -21.397 1.424 29.963 1.00 93.50 476 LEU A O 1
ATOM 3947 N N . SER A 1 477 ? -20.361 0.182 28.427 1.00 93.19 477 SER A N 1
ATOM 3948 C CA . SER A 1 477 ? -21.036 -1.056 28.838 1.00 93.19 47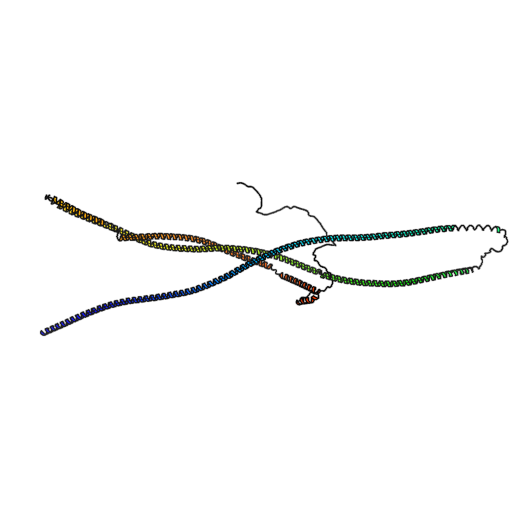7 SER A CA 1
ATOM 3949 C C . SER A 1 477 ? -20.667 -1.491 30.261 1.00 93.19 477 SER A C 1
ATOM 3951 O O . SER A 1 477 ? -21.516 -2.001 30.988 1.00 93.19 477 SER A O 1
ATOM 3953 N N . GLN A 1 478 ? -19.414 -1.279 30.675 1.00 92.81 478 GLN A N 1
ATOM 3954 C CA . GLN A 1 478 ? -18.949 -1.563 32.033 1.00 92.81 478 GLN A CA 1
ATOM 3955 C C . GLN A 1 478 ? -19.554 -0.582 33.036 1.00 92.81 478 GLN A C 1
ATOM 3957 O O . GLN A 1 478 ? -20.028 -1.006 34.087 1.00 92.81 478 GLN A O 1
ATOM 3962 N N . ARG A 1 479 ? -19.580 0.707 32.692 1.00 90.88 479 ARG A N 1
ATOM 3963 C CA . ARG A 1 479 ? -20.152 1.753 33.538 1.00 90.88 479 ARG A CA 1
ATOM 3964 C C . ARG A 1 479 ? -21.664 1.605 33.687 1.00 90.88 479 ARG A C 1
ATOM 3966 O O . ARG A 1 479 ? -22.125 1.577 34.816 1.00 90.88 479 ARG A O 1
ATOM 3973 N N . ASN A 1 480 ? -22.396 1.305 32.613 1.00 91.25 480 ASN A N 1
ATOM 3974 C CA . ASN A 1 480 ? -23.823 0.965 32.684 1.00 91.25 480 ASN A CA 1
ATOM 3975 C C . ASN A 1 480 ? -24.101 -0.218 33.624 1.00 91.25 480 ASN A C 1
ATOM 3977 O O . ASN A 1 480 ? -25.081 -0.202 34.363 1.00 91.25 480 ASN A O 1
ATOM 3981 N N . ARG A 1 481 ? -23.246 -1.252 33.629 1.00 92.50 481 ARG A N 1
ATOM 3982 C CA . ARG A 1 481 ? -23.379 -2.365 34.587 1.00 92.50 481 ARG A CA 1
ATOM 3983 C C . ARG A 1 481 ? -23.137 -1.903 36.024 1.00 92.50 481 ARG A C 1
ATOM 3985 O O . ARG A 1 481 ? -23.877 -2.316 36.909 1.00 92.50 481 ARG A O 1
ATOM 3992 N N . ALA A 1 482 ? -22.126 -1.065 36.257 1.00 91.00 482 ALA A N 1
ATOM 3993 C CA . ALA A 1 482 ? -21.845 -0.505 37.580 1.00 91.00 482 ALA A CA 1
ATOM 3994 C C . ALA A 1 482 ? -22.983 0.411 38.067 1.00 91.00 482 ALA A C 1
ATOM 3996 O O . ALA A 1 482 ? -23.409 0.300 39.212 1.00 91.00 482 ALA A O 1
ATOM 3997 N N . TYR A 1 483 ? -23.535 1.244 37.182 1.00 92.31 483 TYR A N 1
ATOM 3998 C CA . TYR A 1 483 ? -24.713 2.067 37.440 1.00 92.31 483 TYR A CA 1
ATOM 3999 C C . TYR A 1 483 ? -25.918 1.203 37.842 1.00 92.31 483 TYR A C 1
ATOM 4001 O O . TYR A 1 483 ? -26.520 1.428 38.886 1.00 92.31 483 TYR A O 1
ATOM 4009 N N . GLN A 1 484 ? -26.214 0.139 37.084 1.00 91.50 484 GLN A N 1
ATOM 4010 C CA . GLN A 1 484 ? -27.290 -0.807 37.415 1.00 91.50 484 GLN A CA 1
ATOM 4011 C C . GLN A 1 484 ? -27.074 -1.501 38.770 1.00 91.50 484 GLN A C 1
ATOM 4013 O O . GLN A 1 484 ? -28.037 -1.733 39.500 1.00 91.50 484 GLN A O 1
ATOM 4018 N N . GLN A 1 485 ? -25.826 -1.827 39.124 1.00 92.50 485 GLN A N 1
ATOM 4019 C CA . GLN A 1 485 ? -25.486 -2.401 40.431 1.00 92.50 485 GLN A CA 1
ATOM 4020 C C . GLN A 1 485 ? -25.739 -1.407 41.571 1.00 92.50 485 GLN A C 1
ATOM 4022 O O . GLN A 1 485 ? -26.406 -1.768 42.540 1.00 92.50 485 GLN A O 1
ATOM 4027 N N . LEU A 1 486 ? -25.275 -0.161 41.432 1.00 92.81 486 LEU A N 1
ATOM 4028 C CA . LEU A 1 486 ? -25.526 0.909 42.404 1.00 92.81 486 LEU A CA 1
ATOM 4029 C C . LEU A 1 486 ? -27.025 1.198 42.546 1.00 92.81 486 LEU A C 1
ATOM 4031 O O . LEU A 1 486 ? -27.524 1.360 43.656 1.00 92.81 486 LEU A O 1
ATOM 4035 N N . GLN A 1 487 ? -27.765 1.200 41.437 1.00 92.81 487 GLN A N 1
ATOM 4036 C CA . GLN A 1 487 ? -29.212 1.393 41.439 1.00 92.81 487 GLN A CA 1
ATOM 4037 C C . GLN A 1 487 ? -29.932 0.255 42.177 1.00 92.81 487 GLN A C 1
ATOM 4039 O O . GLN A 1 487 ? -30.838 0.507 42.972 1.00 92.81 487 GLN A O 1
ATOM 4044 N N . ALA A 1 488 ? -29.514 -0.997 41.970 1.00 94.56 488 ALA A N 1
ATOM 4045 C CA . ALA A 1 488 ? -30.054 -2.141 42.702 1.00 94.56 488 ALA A CA 1
ATOM 4046 C C . ALA A 1 488 ? -29.739 -2.067 44.208 1.00 94.56 488 ALA A C 1
ATOM 4048 O O . ALA A 1 488 ? -30.608 -2.360 45.034 1.00 94.56 488 ALA A O 1
ATOM 4049 N N . GLU A 1 489 ? -28.525 -1.646 44.577 1.00 93.88 489 GLU A N 1
ATOM 4050 C CA . GLU A 1 489 ? -28.126 -1.441 45.973 1.00 93.88 489 GLU A CA 1
ATOM 4051 C C . GLU A 1 489 ? -28.948 -0.330 46.641 1.00 93.88 489 GLU A C 1
ATOM 4053 O O . GLU A 1 489 ? -29.445 -0.516 47.756 1.00 93.88 489 GLU A O 1
ATOM 4058 N N . LEU A 1 490 ? -29.172 0.780 45.931 1.00 93.19 490 LEU A N 1
ATOM 4059 C CA . LEU A 1 490 ? -30.026 1.873 46.384 1.00 93.19 490 LEU A CA 1
ATOM 4060 C C . LEU A 1 490 ? -31.450 1.380 46.668 1.00 93.19 490 LEU A C 1
ATOM 4062 O O . LEU A 1 490 ? -31.966 1.606 47.762 1.00 93.19 490 LEU A O 1
ATOM 4066 N N . VAL A 1 491 ? -32.070 0.663 45.724 1.00 93.50 491 VAL A N 1
ATOM 4067 C CA . VAL A 1 491 ? -33.430 0.118 45.891 1.00 93.50 491 VAL A CA 1
ATOM 4068 C C . VAL A 1 491 ? -33.493 -0.844 47.082 1.00 93.50 491 VAL A C 1
ATOM 4070 O O . VAL A 1 491 ? -34.436 -0.797 47.876 1.00 93.50 491 VAL A O 1
ATOM 4073 N N . LEU A 1 492 ? -32.473 -1.688 47.262 1.00 92.94 492 LEU A N 1
ATOM 4074 C CA . LEU A 1 492 ? -32.386 -2.600 48.402 1.00 92.94 492 LEU A CA 1
ATOM 4075 C C . LEU A 1 492 ? -32.291 -1.841 49.738 1.00 92.94 492 LEU A C 1
ATOM 4077 O O . LEU A 1 492 ? -32.966 -2.211 50.703 1.00 92.94 492 LEU A O 1
ATOM 4081 N N . LEU A 1 493 ? -31.471 -0.787 49.820 1.00 91.12 493 LEU A N 1
ATOM 4082 C CA . LEU A 1 493 ? -31.362 0.038 51.026 1.00 91.12 493 LEU A CA 1
ATOM 4083 C C . LEU A 1 493 ? -32.640 0.835 51.295 1.00 91.12 493 LEU A C 1
ATOM 4085 O O . LEU A 1 493 ? -33.076 0.878 52.443 1.00 91.12 493 LEU A O 1
ATOM 4089 N N . GLN A 1 494 ? -33.279 1.401 50.270 1.00 92.25 494 GLN A N 1
ATOM 4090 C CA . GLN A 1 494 ? -34.573 2.076 50.402 1.00 92.25 494 GLN A CA 1
ATOM 4091 C C . GLN A 1 494 ? -35.647 1.116 50.933 1.00 92.25 494 GLN A C 1
ATOM 4093 O O . GLN A 1 494 ? -36.406 1.466 51.842 1.00 92.25 494 GLN A O 1
ATOM 4098 N N . LEU A 1 495 ? -35.663 -0.133 50.455 1.00 90.00 495 LEU A N 1
ATOM 4099 C CA . LEU A 1 495 ? -36.544 -1.173 50.982 1.00 90.00 495 LEU A CA 1
ATOM 4100 C C . LEU A 1 495 ? -36.229 -1.483 52.454 1.00 90.00 495 LEU A C 1
ATOM 4102 O O . LEU A 1 495 ? -37.142 -1.460 53.282 1.00 90.00 495 LEU A O 1
ATOM 4106 N N . LYS A 1 496 ? -34.956 -1.687 52.817 1.00 88.94 496 LYS A N 1
ATOM 4107 C CA . LYS A 1 496 ? -34.537 -1.884 54.219 1.00 88.94 496 LYS A CA 1
ATOM 4108 C C . LYS A 1 496 ? -34.922 -0.700 55.112 1.00 88.94 496 LYS A C 1
ATOM 4110 O O . LYS A 1 496 ? -35.405 -0.911 56.222 1.00 88.94 496 LYS A O 1
ATOM 4115 N N . MET A 1 497 ? -34.766 0.532 54.629 1.00 90.38 497 MET A N 1
ATOM 4116 C CA . MET A 1 497 ? -35.175 1.747 55.335 1.00 90.38 497 MET A CA 1
ATOM 4117 C C . MET A 1 497 ? -36.688 1.769 55.557 1.00 90.38 497 MET A C 1
ATOM 4119 O O . MET A 1 497 ? -37.129 2.033 56.671 1.00 90.38 497 MET A O 1
ATOM 4123 N N . SER A 1 498 ? -37.488 1.443 54.538 1.00 89.25 498 SER A N 1
ATOM 4124 C CA . SER A 1 498 ? -38.950 1.388 54.667 1.00 89.25 498 SER A CA 1
ATOM 4125 C C . SER A 1 498 ? -39.402 0.335 55.689 1.00 89.25 498 SER A C 1
ATOM 4127 O O . SER A 1 498 ? -40.279 0.595 56.515 1.00 89.25 498 SER A O 1
ATOM 4129 N N . GLN A 1 499 ? -38.754 -0.834 55.705 1.00 87.69 499 GLN A N 1
ATOM 4130 C CA . GLN A 1 499 ? -39.010 -1.888 56.686 1.00 87.69 499 GLN A CA 1
ATOM 4131 C C . GLN A 1 499 ? -38.633 -1.434 58.101 1.00 87.69 499 GLN A C 1
ATOM 4133 O O . GLN A 1 499 ? -39.440 -1.575 59.022 1.00 87.69 499 GLN A O 1
ATOM 4138 N N . ALA A 1 500 ? -37.452 -0.833 58.272 1.00 84.94 500 ALA A N 1
ATOM 4139 C CA . ALA A 1 500 ? -37.001 -0.288 59.549 1.00 84.94 500 ALA A CA 1
ATOM 4140 C C . ALA A 1 500 ? -37.919 0.838 60.055 1.00 84.94 500 ALA A C 1
ATOM 4142 O O . ALA A 1 500 ? -38.266 0.856 61.234 1.00 84.94 500 ALA A O 1
ATOM 4143 N N . ALA A 1 501 ? -38.376 1.732 59.173 1.00 87.94 501 ALA A N 1
ATOM 4144 C CA . ALA A 1 501 ? -39.311 2.806 59.503 1.00 87.94 501 ALA A CA 1
ATOM 4145 C C . ALA A 1 501 ? -40.668 2.262 59.972 1.00 87.94 501 ALA A C 1
ATOM 4147 O O . ALA A 1 501 ? -41.227 2.740 60.960 1.00 87.94 501 ALA A O 1
ATOM 4148 N N . ASN A 1 502 ? -41.181 1.221 59.310 1.00 87.12 502 ASN A N 1
ATOM 4149 C CA . ASN A 1 502 ? -42.427 0.565 59.704 1.00 87.12 502 ASN A CA 1
ATOM 4150 C C . ASN A 1 502 ? -42.306 -0.147 61.059 1.00 87.12 502 ASN A C 1
ATOM 4152 O O . ASN A 1 502 ? -43.226 -0.068 61.875 1.00 87.12 502 ASN A O 1
ATOM 4156 N N . LEU A 1 503 ? -41.177 -0.816 61.321 1.00 84.94 503 LEU A N 1
ATOM 4157 C CA . LEU A 1 503 ? -40.895 -1.415 62.629 1.00 84.94 503 LEU A CA 1
ATOM 4158 C C . LEU A 1 503 ? -40.804 -0.345 63.722 1.00 84.94 503 LEU A C 1
ATOM 4160 O O . LEU A 1 503 ? -41.440 -0.492 64.763 1.00 84.94 503 LEU A O 1
ATOM 4164 N N . LEU A 1 504 ? -40.108 0.763 63.453 1.00 87.19 504 LEU A N 1
ATOM 4165 C CA . LEU A 1 504 ? -40.006 1.887 64.380 1.00 87.19 504 LEU A CA 1
ATOM 4166 C C . LEU A 1 504 ? -41.380 2.492 64.699 1.00 87.19 504 LEU A C 1
ATOM 4168 O O . LEU A 1 504 ? -41.658 2.817 65.848 1.00 87.19 504 LEU A O 1
ATOM 4172 N N . LYS A 1 505 ? -42.265 2.613 63.702 1.00 86.44 505 LYS A N 1
ATOM 4173 C CA . LYS A 1 505 ? -43.630 3.120 63.897 1.00 86.44 505 LYS A CA 1
ATOM 4174 C C . LYS A 1 505 ? -44.466 2.196 64.789 1.00 86.44 505 LYS A C 1
ATOM 4176 O O . LYS A 1 505 ? -45.234 2.686 65.613 1.00 86.44 505 LYS A O 1
ATOM 4181 N N . ARG A 1 506 ? -44.310 0.873 64.649 1.00 86.38 506 ARG A N 1
ATOM 4182 C CA . ARG A 1 506 ? -44.976 -0.119 65.513 1.00 86.38 506 ARG A CA 1
ATOM 4183 C C . ARG A 1 506 ? -44.466 -0.050 66.950 1.00 86.38 506 ARG A C 1
ATOM 4185 O O . ARG A 1 506 ? -45.274 0.057 67.866 1.00 86.38 506 ARG A O 1
ATOM 4192 N N . GLU A 1 507 ? -43.148 -0.058 67.140 1.00 84.19 507 GLU A N 1
ATOM 4193 C CA . GLU A 1 507 ? -42.538 0.018 68.475 1.00 84.19 507 GLU A CA 1
ATOM 4194 C C . GLU A 1 507 ? -42.801 1.367 69.147 1.00 84.19 507 GLU A C 1
ATOM 4196 O O . GLU A 1 507 ? -43.130 1.402 70.326 1.00 84.19 507 GLU A O 1
ATOM 4201 N N . GLY A 1 508 ? -42.777 2.471 68.396 1.00 84.56 508 GLY A N 1
ATOM 4202 C CA . GLY A 1 508 ? -43.179 3.786 68.896 1.00 84.56 508 GLY A CA 1
ATOM 4203 C C . GLY A 1 508 ? -44.642 3.826 69.351 1.00 84.56 508 GLY A C 1
ATOM 4204 O O . GLY A 1 508 ? -44.945 4.438 70.371 1.00 84.56 508 GLY A O 1
ATOM 4205 N N . GLY A 1 509 ? -45.543 3.127 68.649 1.00 84.56 509 GLY A N 1
ATOM 4206 C CA . GLY A 1 509 ? -46.934 2.952 69.076 1.00 84.56 509 GLY A CA 1
ATOM 4207 C C . GLY A 1 509 ? -47.068 2.146 70.373 1.00 84.56 509 GLY A C 1
ATOM 4208 O O . GLY A 1 509 ? -47.851 2.524 71.243 1.00 84.56 509 GLY A O 1
ATOM 4209 N N . ALA A 1 510 ? -46.270 1.085 70.534 1.00 82.75 510 ALA A N 1
ATOM 4210 C CA . ALA A 1 510 ? -46.230 0.290 71.762 1.00 82.75 510 ALA A CA 1
ATOM 4211 C C . ALA A 1 510 ? -45.699 1.109 72.953 1.00 82.75 510 ALA A C 1
ATOM 4213 O O . ALA A 1 510 ? -46.357 1.161 73.992 1.00 82.75 510 ALA A O 1
ATOM 4214 N N . VAL A 1 511 ? -44.582 1.829 72.780 1.00 85.81 511 VAL A N 1
ATOM 4215 C CA . VAL A 1 511 ? -44.038 2.748 73.800 1.00 85.81 511 VAL A CA 1
ATOM 4216 C C . VAL A 1 511 ? -45.074 3.799 74.183 1.00 85.81 511 VAL A C 1
ATOM 4218 O O . VAL A 1 511 ? -45.298 4.020 75.365 1.00 85.81 511 VAL A O 1
ATOM 4221 N N . PHE A 1 512 ? -45.759 4.406 73.209 1.00 84.75 512 PHE A N 1
ATOM 4222 C CA . PHE A 1 512 ? -46.816 5.378 73.486 1.00 84.75 512 PHE A CA 1
ATOM 4223 C C . PHE A 1 512 ? -47.965 4.774 74.308 1.00 84.75 512 PHE A C 1
ATOM 4225 O O . PHE A 1 512 ? -48.451 5.411 75.239 1.00 84.75 512 PHE A O 1
ATOM 4232 N N . SER A 1 513 ? -48.391 3.543 73.999 1.00 85.81 513 SER A N 1
ATOM 4233 C CA . SER A 1 513 ? -49.453 2.869 74.757 1.00 85.81 513 SER A CA 1
ATOM 4234 C C . SER A 1 513 ? -49.042 2.517 76.191 1.00 85.81 513 SER A C 1
ATOM 4236 O O . SER A 1 513 ? -49.835 2.731 77.106 1.00 85.81 513 SER A O 1
ATOM 4238 N N . LEU A 1 514 ? -47.803 2.059 76.400 1.00 83.62 514 LEU A N 1
ATOM 4239 C CA . LEU A 1 514 ? -47.259 1.763 77.729 1.00 83.62 514 LEU A CA 1
ATOM 4240 C C . LEU A 1 514 ? -47.055 3.041 78.548 1.00 83.62 514 LEU A C 1
ATOM 4242 O O . LEU A 1 514 ? -47.393 3.082 79.726 1.00 83.62 514 LEU A O 1
ATOM 4246 N N . GLU A 1 515 ? -46.561 4.108 77.920 1.00 82.44 515 GLU A N 1
ATOM 4247 C CA . GLU A 1 515 ? -46.403 5.418 78.553 1.00 82.44 515 GLU A CA 1
ATOM 4248 C C . GLU A 1 515 ? -47.758 5.993 78.981 1.00 82.44 515 GLU A C 1
ATOM 4250 O O . GLU A 1 515 ? -47.898 6.501 80.093 1.00 82.44 515 GLU A O 1
ATOM 4255 N N . LYS A 1 516 ? -48.781 5.851 78.130 1.00 86.62 516 LYS A N 1
ATOM 4256 C CA . LYS A 1 516 ? -50.159 6.223 78.459 1.00 86.62 516 LYS A CA 1
ATOM 4257 C C . LYS A 1 516 ? -50.679 5.430 79.663 1.00 86.62 516 LYS A C 1
ATOM 4259 O O . LYS A 1 516 ? -51.183 6.044 80.597 1.00 86.62 516 LYS A O 1
ATOM 4264 N N . GLN A 1 517 ? -50.507 4.106 79.677 1.00 80.69 517 GLN A N 1
ATOM 4265 C CA . GLN A 1 517 ? -50.899 3.260 80.813 1.00 80.69 517 GLN A CA 1
ATOM 4266 C C . GLN A 1 517 ? -50.142 3.626 82.098 1.00 80.69 517 GLN A C 1
ATOM 4268 O O . GLN A 1 517 ? -50.750 3.680 83.165 1.00 80.69 517 GLN A O 1
ATOM 4273 N N . ARG A 1 518 ? -48.839 3.943 82.014 1.00 84.12 518 ARG A N 1
ATOM 4274 C CA . ARG A 1 518 ? -48.058 4.415 83.169 1.00 84.12 518 ARG A CA 1
ATOM 4275 C C . ARG A 1 518 ? -48.652 5.697 83.744 1.00 84.12 518 ARG A C 1
ATOM 4277 O O . ARG A 1 518 ? -48.835 5.780 84.955 1.00 84.12 518 ARG A O 1
ATOM 4284 N N . ILE A 1 519 ? -48.948 6.678 82.888 1.00 80.50 519 ILE A N 1
ATOM 4285 C CA . ILE A 1 519 ? -49.529 7.959 83.307 1.00 80.50 519 ILE A CA 1
ATOM 4286 C C . ILE A 1 519 ? -50.914 7.741 83.920 1.00 80.50 519 ILE A C 1
ATOM 4288 O O . ILE A 1 519 ? -51.177 8.289 84.982 1.00 80.50 519 ILE A O 1
ATOM 4292 N N . GLU A 1 520 ? -51.767 6.911 83.314 1.00 84.00 520 GLU A N 1
ATOM 4293 C CA . GLU A 1 520 ? -53.102 6.591 83.844 1.00 84.00 520 GLU A CA 1
ATOM 4294 C C . GLU A 1 520 ? -53.027 5.967 85.250 1.00 84.00 520 GLU A C 1
ATOM 4296 O O . GLU A 1 520 ? -53.717 6.421 86.167 1.00 84.00 520 GLU A O 1
ATOM 4301 N N . ILE A 1 521 ? -52.136 4.989 85.459 1.00 80.81 521 ILE A N 1
ATOM 4302 C CA . ILE A 1 521 ? -51.910 4.366 86.775 1.00 80.81 521 ILE A CA 1
ATOM 4303 C C . ILE A 1 521 ? -51.333 5.382 87.769 1.00 80.81 521 ILE A C 1
ATOM 4305 O O . ILE A 1 521 ? -51.748 5.425 88.925 1.00 80.81 521 ILE A O 1
ATOM 4309 N N . GLU A 1 522 ? -50.399 6.232 87.342 1.00 81.69 522 GLU A N 1
ATOM 4310 C CA . GLU A 1 522 ? -49.810 7.277 88.182 1.00 81.69 522 GLU A CA 1
ATOM 4311 C C . GLU A 1 522 ? -50.843 8.320 88.623 1.00 81.69 522 GLU A C 1
ATOM 4313 O O . GLU A 1 522 ? -50.882 8.675 89.803 1.00 81.69 522 GLU A O 1
ATOM 4318 N N . THR A 1 523 ? -51.731 8.745 87.722 1.00 82.00 523 THR A N 1
ATOM 4319 C CA . THR A 1 523 ? -52.852 9.628 88.060 1.00 82.00 523 THR A CA 1
ATOM 4320 C C . THR A 1 523 ? -53.839 8.950 89.008 1.00 82.00 523 THR A C 1
ATOM 4322 O O . THR A 1 523 ? -54.175 9.534 90.036 1.00 82.00 523 THR A O 1
ATOM 4325 N N . ALA A 1 524 ? -54.215 7.692 88.755 1.00 81.94 524 ALA A N 1
ATOM 4326 C CA . ALA A 1 524 ? -55.115 6.939 89.627 1.00 81.94 524 ALA A CA 1
ATOM 4327 C C . ALA A 1 524 ? -54.521 6.733 91.034 1.00 81.94 524 ALA A C 1
ATOM 4329 O O . ALA A 1 524 ? -55.226 6.850 92.038 1.00 81.94 524 ALA A O 1
ATOM 4330 N N . MET A 1 525 ? -53.208 6.491 91.138 1.00 79.25 525 MET A N 1
ATOM 4331 C CA . MET A 1 525 ? -52.507 6.414 92.424 1.00 79.25 525 MET A CA 1
ATOM 4332 C C . MET A 1 525 ? -52.500 7.756 93.163 1.00 79.25 525 MET A C 1
ATOM 4334 O O . MET A 1 525 ? -52.683 7.784 94.381 1.00 79.25 525 MET A O 1
ATOM 4338 N N . GLN A 1 526 ? -52.295 8.875 92.461 1.00 81.00 526 GLN A N 1
ATOM 4339 C CA . GLN A 1 526 ? -52.359 10.209 93.066 1.00 81.00 526 GLN A CA 1
ATOM 4340 C C . GLN A 1 526 ? -53.773 10.539 93.560 1.00 81.00 526 GLN A C 1
ATOM 4342 O O . GLN A 1 526 ? -53.919 11.026 94.681 1.00 81.00 526 GLN A O 1
ATOM 4347 N N . GLU A 1 527 ? -54.805 10.213 92.782 1.00 80.44 527 GLU A N 1
ATOM 4348 C CA . GLU A 1 527 ? -56.209 10.362 93.181 1.00 80.44 527 GLU A CA 1
ATOM 4349 C C . GLU A 1 527 ? -56.530 9.528 94.424 1.00 80.44 527 GLU A C 1
ATOM 4351 O O . GLU A 1 527 ? -57.042 10.065 95.406 1.00 80.44 527 GLU A O 1
ATOM 4356 N N . LYS A 1 528 ? -56.141 8.245 94.444 1.00 79.00 528 LYS A N 1
ATOM 4357 C CA . LYS A 1 528 ? -56.314 7.375 95.618 1.00 79.00 528 LYS A CA 1
ATOM 4358 C C . LYS A 1 528 ? -55.570 7.895 96.841 1.00 79.00 528 LYS A C 1
ATOM 4360 O O . LYS A 1 528 ? -56.095 7.837 97.949 1.00 79.00 528 LYS A O 1
ATOM 4365 N N . LYS A 1 529 ? -54.374 8.460 96.662 1.00 79.56 529 LYS A N 1
ATOM 4366 C CA . LYS A 1 529 ? -53.611 9.085 97.751 1.00 79.56 529 LYS A CA 1
ATOM 4367 C C . LYS A 1 529 ? -54.331 10.308 98.326 1.00 79.56 529 LYS A C 1
ATOM 4369 O O . LYS A 1 529 ? -54.355 10.473 99.544 1.00 79.56 529 LYS A O 1
ATOM 4374 N N . ILE A 1 530 ? -54.918 11.151 97.475 1.00 79.06 530 ILE A N 1
ATOM 4375 C CA . ILE A 1 530 ? -55.725 12.303 97.907 1.00 79.06 530 ILE A CA 1
ATOM 4376 C C . ILE A 1 530 ? -56.997 11.823 98.620 1.00 79.06 530 ILE A C 1
ATOM 4378 O O . ILE A 1 530 ? -57.318 12.342 99.686 1.00 79.06 530 ILE A O 1
ATOM 4382 N N . GLU A 1 531 ? -57.673 10.798 98.095 1.00 81.94 531 GLU A N 1
ATOM 4383 C CA . GLU A 1 531 ? -58.875 10.206 98.695 1.00 81.94 531 GLU A CA 1
ATOM 4384 C C . GLU A 1 531 ? -58.594 9.625 100.090 1.00 81.94 531 GLU A C 1
ATOM 4386 O O . GLU A 1 531 ? -59.300 9.946 101.044 1.00 81.94 531 GLU A O 1
ATOM 4391 N N . ILE A 1 532 ? -57.523 8.839 100.242 1.00 80.81 532 ILE A N 1
ATOM 4392 C CA . ILE A 1 532 ? -57.094 8.291 101.539 1.00 80.81 532 ILE A CA 1
ATOM 4393 C C . ILE A 1 532 ? -56.747 9.420 102.513 1.00 80.81 532 ILE A C 1
ATOM 4395 O O . ILE A 1 532 ? -57.122 9.355 103.683 1.00 80.81 532 ILE A O 1
ATOM 4399 N N . ASN A 1 533 ? -56.057 10.469 102.057 1.00 80.62 533 ASN A N 1
ATOM 4400 C CA . ASN A 1 533 ? -55.744 11.620 102.903 1.00 80.62 533 ASN A CA 1
ATOM 4401 C C . ASN A 1 533 ? -57.013 12.353 103.361 1.00 80.62 533 ASN A C 1
ATOM 4403 O O . ASN A 1 533 ? -57.121 12.677 104.541 1.00 80.62 533 ASN A O 1
ATOM 4407 N N . ALA A 1 534 ? -57.994 12.546 102.477 1.00 81.81 534 ALA A N 1
ATOM 4408 C CA . ALA A 1 534 ? -59.282 13.137 102.832 1.00 81.81 534 ALA A CA 1
ATOM 4409 C C . ALA A 1 534 ? -60.061 12.252 103.823 1.00 81.81 534 ALA A C 1
ATOM 4411 O O . ALA A 1 534 ? -60.560 12.745 104.833 1.00 81.81 534 ALA A O 1
ATOM 4412 N N . GLN A 1 535 ? -60.107 10.932 103.603 1.00 78.50 535 GLN A N 1
ATOM 4413 C CA . GLN A 1 535 ? -60.705 9.978 104.549 1.00 78.50 535 GLN A CA 1
ATOM 4414 C C . GLN A 1 535 ? -60.002 10.022 105.913 1.00 78.50 535 GLN A C 1
ATOM 4416 O O . GLN A 1 535 ? -60.654 10.016 106.958 1.00 78.50 535 GLN A O 1
ATOM 4421 N N . LYS A 1 536 ? -58.671 10.129 105.919 1.00 81.62 536 LYS A N 1
ATOM 4422 C CA . LYS A 1 536 ? -57.865 10.275 107.134 1.00 81.62 536 LYS A CA 1
ATOM 4423 C C . LYS A 1 536 ? -58.164 11.587 107.862 1.00 81.62 536 LYS A C 1
ATOM 4425 O O . LYS A 1 536 ? -58.267 11.581 109.087 1.00 81.62 536 LYS A O 1
ATOM 4430 N N . GLU A 1 537 ? -58.344 12.694 107.145 1.00 80.31 537 GLU A N 1
ATOM 4431 C CA . GLU A 1 537 ? -58.770 13.974 107.726 1.00 80.31 537 GLU A CA 1
ATOM 4432 C C . GLU A 1 537 ? -60.172 13.894 108.341 1.00 80.31 537 GLU A C 1
ATOM 4434 O O . GLU A 1 537 ? -60.360 14.357 109.466 1.00 80.31 537 GLU A O 1
ATOM 4439 N N . VAL A 1 538 ? -61.130 13.242 107.674 1.00 81.38 538 VAL A N 1
ATOM 4440 C CA . VAL A 1 538 ? -62.479 13.007 108.218 1.00 81.38 538 VAL A CA 1
ATOM 4441 C C . VAL A 1 538 ? -62.416 12.167 109.495 1.00 81.38 538 VAL A C 1
ATOM 4443 O O . VAL A 1 538 ? -63.027 12.530 110.499 1.00 81.38 538 VAL A O 1
ATOM 4446 N N . LEU A 1 539 ? -61.625 11.090 109.513 1.00 79.75 539 LEU A N 1
ATOM 4447 C CA . LEU A 1 539 ? -61.408 10.285 110.720 1.00 79.75 539 LEU A CA 1
ATOM 4448 C C . LEU A 1 539 ? -60.738 11.098 111.839 1.00 79.75 539 LEU A C 1
ATOM 4450 O O . LEU A 1 539 ? -61.099 10.964 113.010 1.00 79.75 539 LEU A O 1
ATOM 4454 N N . HIS A 1 540 ? -59.790 11.979 111.506 1.00 80.50 540 HIS A N 1
ATOM 4455 C CA . HIS A 1 540 ? -59.195 12.904 112.472 1.00 80.50 540 HIS A CA 1
ATOM 4456 C C . HIS A 1 540 ? -60.219 13.901 113.035 1.00 80.50 540 HIS A C 1
ATOM 4458 O O . HIS A 1 540 ? -60.175 14.183 114.235 1.00 80.50 540 HIS A O 1
ATOM 4464 N N . GLN A 1 541 ? -61.144 14.408 112.216 1.00 79.56 541 GLN A N 1
ATOM 4465 C CA . GLN A 1 541 ? -62.234 15.286 112.654 1.00 79.56 541 GLN A CA 1
ATOM 4466 C C . GLN A 1 541 ? -63.241 14.543 113.545 1.00 79.56 541 GLN A C 1
ATOM 4468 O O . GLN A 1 541 ? -63.553 15.030 114.628 1.00 79.56 541 GLN A O 1
ATOM 4473 N N . GLN A 1 542 ? -63.669 13.333 113.167 1.00 77.88 542 GLN A N 1
ATOM 4474 C CA . GLN A 1 542 ? -64.537 12.482 113.997 1.00 77.88 542 GLN A CA 1
ATOM 4475 C C . GLN A 1 542 ? -63.895 12.168 115.352 1.00 77.88 542 GLN A C 1
ATOM 4477 O O . GLN A 1 542 ? -64.540 12.263 116.395 1.00 77.88 542 GLN A O 1
ATOM 4482 N N . LYS A 1 543 ? -62.591 11.868 115.361 1.00 80.12 543 LYS A N 1
ATOM 4483 C CA . LYS A 1 543 ? -61.830 11.673 116.599 1.00 80.12 543 LYS A CA 1
ATOM 4484 C C . LYS A 1 543 ? -61.829 12.927 117.480 1.00 80.12 543 LYS A C 1
ATOM 4486 O O . LYS A 1 543 ? -61.900 12.789 118.697 1.00 80.12 543 LYS A O 1
ATOM 4491 N N . ARG A 1 544 ? -61.724 14.131 116.901 1.00 82.56 544 ARG A N 1
ATOM 4492 C CA . ARG A 1 544 ? -61.807 15.390 117.664 1.00 82.56 544 ARG A CA 1
ATOM 4493 C C . ARG A 1 544 ? -63.198 15.601 118.261 1.00 82.56 544 ARG A C 1
ATOM 4495 O O . ARG A 1 544 ? -63.268 15.867 119.451 1.00 82.56 544 ARG A O 1
ATOM 4502 N N . ALA A 1 545 ? -64.264 15.385 117.491 1.00 79.50 545 ALA A N 1
ATOM 4503 C CA . ALA A 1 545 ? -65.640 15.512 117.979 1.00 79.50 545 ALA A CA 1
ATOM 4504 C C . ALA A 1 545 ? -65.926 14.576 119.171 1.00 79.50 545 ALA A C 1
ATOM 4506 O O . ALA A 1 545 ? -66.424 15.016 120.200 1.00 79.50 545 ALA A O 1
ATOM 4507 N N . ILE A 1 546 ? -65.498 13.309 119.098 1.00 78.69 546 ILE A N 1
ATOM 4508 C CA . ILE A 1 546 ? -65.643 12.351 120.212 1.00 78.69 546 ILE A CA 1
ATOM 4509 C C . ILE A 1 546 ? -64.830 12.785 121.447 1.00 78.69 546 ILE A C 1
ATOM 4511 O O . ILE A 1 546 ? -65.230 12.542 122.587 1.00 78.69 546 ILE A O 1
ATOM 4515 N N . LEU A 1 547 ? -63.663 13.409 121.251 1.00 78.31 547 LEU A N 1
ATOM 4516 C CA . LEU A 1 547 ? -62.868 13.942 122.360 1.00 78.31 547 LEU A CA 1
ATOM 4517 C C . LEU A 1 547 ? -63.539 15.151 123.025 1.00 78.31 547 LEU A C 1
ATOM 4519 O O . LEU A 1 547 ? -63.450 15.262 124.247 1.00 78.31 547 LEU A O 1
ATOM 4523 N N . GLU A 1 548 ? -64.212 16.005 122.253 1.00 80.00 548 GLU A N 1
ATOM 4524 C CA . GLU A 1 548 ? -65.004 17.134 122.760 1.00 80.00 548 GLU A CA 1
ATOM 4525 C C . GLU A 1 548 ? -66.228 16.643 123.555 1.00 80.00 548 GLU A C 1
ATOM 4527 O O . GLU A 1 548 ? -66.408 17.033 124.709 1.00 80.00 548 GLU A O 1
ATOM 4532 N N . GLU A 1 549 ? -66.974 15.663 123.035 1.00 77.62 549 GLU A N 1
ATOM 4533 C CA . GLU A 1 549 ? -68.077 15.020 123.771 1.00 77.62 549 GLU A CA 1
ATOM 4534 C C . GLU A 1 549 ? -67.592 14.367 125.078 1.00 77.62 549 GLU A C 1
ATOM 4536 O O . GLU A 1 549 ? -68.230 14.473 126.129 1.00 77.62 549 GLU A O 1
ATOM 4541 N N . LYS A 1 550 ? -66.414 13.727 125.054 1.00 74.94 550 LYS A N 1
ATOM 4542 C CA . LYS A 1 550 ? -65.784 13.173 126.261 1.00 74.94 550 LYS A CA 1
ATOM 4543 C C . LYS A 1 550 ? -65.423 14.266 127.275 1.00 74.94 550 LYS A C 1
ATOM 4545 O O . LYS A 1 550 ? -65.546 14.020 128.478 1.00 74.94 550 LYS A O 1
ATOM 4550 N N . SER A 1 551 ? -64.952 15.437 126.836 1.00 73.62 551 SER A N 1
ATOM 4551 C CA . SER A 1 551 ? -64.691 16.559 127.749 1.00 73.62 551 SER A CA 1
ATOM 4552 C C . SER A 1 551 ? -65.973 17.142 128.338 1.00 73.62 551 SER A C 1
ATOM 4554 O O . SER A 1 551 ? -65.986 17.443 129.529 1.00 73.62 551 SER A O 1
ATOM 4556 N N . ASP A 1 552 ? -67.067 17.200 127.583 1.00 75.38 552 ASP A N 1
ATOM 4557 C CA . ASP A 1 552 ? -68.349 17.711 128.082 1.00 75.38 552 ASP A CA 1
ATOM 4558 C C . ASP A 1 552 ? -68.966 16.783 129.136 1.00 75.38 552 ASP A C 1
ATOM 4560 O O . ASP A 1 552 ? -69.407 17.235 130.195 1.00 75.38 552 ASP A O 1
ATOM 4564 N N . VAL A 1 553 ? -68.897 15.463 128.926 1.00 69.94 553 VAL A N 1
ATOM 4565 C CA . VAL A 1 553 ? -69.298 14.469 129.940 1.00 69.94 553 VAL A CA 1
ATOM 4566 C C . VAL A 1 553 ? -68.439 14.591 131.201 1.00 69.94 553 VAL A C 1
ATOM 4568 O O . VAL A 1 553 ? -68.952 14.480 132.316 1.00 69.94 553 VAL A O 1
ATOM 4571 N N . LYS A 1 554 ? -67.140 14.876 131.051 1.00 71.50 554 LYS A N 1
ATOM 4572 C CA . LYS A 1 554 ? -66.247 15.127 132.187 1.00 71.50 554 LYS A CA 1
ATOM 4573 C C . LYS A 1 554 ? -66.645 16.394 132.953 1.00 71.50 554 LYS A C 1
ATOM 4575 O O . LYS A 1 554 ? -66.719 16.349 134.175 1.00 71.50 554 LYS A O 1
ATOM 4580 N N . HIS A 1 555 ? -66.982 17.480 132.260 1.00 69.31 555 HIS A N 1
ATOM 4581 C CA . HIS A 1 555 ? -67.456 18.714 132.893 1.00 69.31 555 HIS A CA 1
ATOM 4582 C C . HIS A 1 555 ? -68.785 18.529 133.645 1.00 69.31 555 HIS A C 1
ATOM 4584 O O . HIS A 1 555 ? -68.970 19.113 134.715 1.00 69.31 555 HIS A O 1
ATOM 4590 N N . ILE A 1 556 ? -69.687 17.678 133.144 1.00 72.56 556 ILE A N 1
ATOM 4591 C CA . ILE A 1 556 ? -70.938 17.321 133.833 1.00 72.56 556 ILE A CA 1
ATOM 4592 C C . ILE A 1 556 ? -70.656 16.505 135.104 1.00 72.56 556 ILE A C 1
ATOM 4594 O O . ILE A 1 556 ? -71.272 16.759 136.142 1.00 72.56 556 ILE A O 1
ATOM 4598 N N . ILE A 1 557 ? -69.708 15.565 135.052 1.00 64.69 557 ILE A N 1
ATOM 4599 C CA . ILE A 1 557 ? -69.265 14.799 136.226 1.00 64.69 557 ILE A CA 1
ATOM 4600 C C . ILE A 1 557 ? -68.657 15.743 137.270 1.00 64.69 557 ILE A C 1
ATOM 4602 O O . ILE A 1 557 ? -69.093 15.714 138.420 1.00 64.69 557 ILE A O 1
ATOM 4606 N N . ASP A 1 558 ? -67.754 16.637 136.858 1.00 58.44 558 ASP A N 1
ATOM 4607 C CA . ASP A 1 558 ? -67.083 17.595 137.743 1.00 58.44 558 ASP A CA 1
ATOM 4608 C C . ASP A 1 558 ? -68.101 18.510 138.460 1.00 58.44 558 ASP A C 1
ATOM 4610 O O . ASP A 1 558 ? -68.035 18.691 139.682 1.00 58.44 558 ASP A O 1
ATOM 4614 N N . HIS A 1 559 ? -69.112 19.001 137.732 1.00 60.28 559 HIS A N 1
ATOM 4615 C CA . HIS A 1 559 ? -70.187 19.842 138.271 1.00 60.28 559 HIS A CA 1
ATOM 4616 C C . HIS A 1 559 ? -71.092 19.103 139.281 1.00 60.28 559 HIS A C 1
ATOM 4618 O O . HIS A 1 559 ? -71.560 19.701 140.254 1.00 60.28 559 HIS A O 1
ATOM 4624 N N . LEU A 1 560 ? -71.319 17.797 139.099 1.00 58.66 560 LEU A N 1
ATOM 4625 C CA . LEU A 1 560 ? -72.090 16.973 140.039 1.00 58.66 560 LEU A CA 1
ATOM 4626 C C . LEU A 1 560 ? -71.290 16.642 141.308 1.00 58.66 560 LEU A C 1
ATOM 4628 O O . LEU A 1 560 ? -71.853 16.651 142.405 1.00 58.66 560 LEU A O 1
ATOM 4632 N N . THR A 1 561 ? -69.975 16.449 141.197 1.00 56.94 561 THR A N 1
ATOM 4633 C CA . THR A 1 561 ? -69.095 16.230 142.357 1.00 56.94 561 THR A CA 1
ATOM 4634 C C . THR A 1 561 ? -68.900 17.477 143.221 1.00 56.94 561 THR A C 1
ATOM 4636 O O . THR A 1 561 ? -68.906 17.370 144.446 1.00 56.94 561 THR A O 1
ATOM 4639 N N . SER A 1 562 ? -68.806 18.680 142.643 1.00 53.91 562 SER A N 1
ATOM 4640 C CA . SER A 1 562 ? -68.676 19.914 143.439 1.00 53.91 562 SER A CA 1
ATOM 4641 C C . SER A 1 562 ? -69.939 20.275 144.231 1.00 53.91 562 SER A C 1
ATOM 4643 O O . SER A 1 562 ? -69.841 20.952 145.254 1.00 53.91 562 SER A O 1
ATOM 4645 N N . ARG A 1 563 ? -71.118 19.802 143.806 1.00 45.66 563 ARG A N 1
ATOM 4646 C CA . ARG A 1 563 ? -72.397 20.069 144.484 1.00 45.66 563 ARG A CA 1
ATOM 4647 C C . ARG A 1 563 ? -72.641 19.168 145.705 1.00 45.66 563 ARG A C 1
ATOM 4649 O O . ARG A 1 563 ? -73.309 19.608 146.634 1.00 45.66 563 ARG A O 1
ATOM 4656 N N . LEU A 1 564 ? -72.082 17.956 145.734 1.00 49.69 564 LEU A N 1
ATOM 4657 C CA . LEU A 1 564 ? -72.188 17.025 146.873 1.00 49.69 564 LEU A CA 1
ATOM 4658 C C . LEU A 1 564 ? -71.169 17.326 147.992 1.00 49.69 564 LEU A C 1
ATOM 4660 O O . LEU A 1 564 ? -71.468 17.142 149.166 1.00 49.69 564 LEU A O 1
ATOM 4664 N N . LEU A 1 565 ? -70.001 17.887 147.660 1.00 51.41 565 LEU A N 1
ATOM 4665 C CA . LEU A 1 565 ? -68.893 18.113 148.607 1.00 51.41 565 LEU A CA 1
ATOM 4666 C C . LEU A 1 565 ? -69.034 19.353 149.521 1.00 51.41 565 LEU A C 1
ATOM 4668 O O . LEU A 1 565 ? -68.177 19.589 150.376 1.00 51.41 565 LEU A O 1
ATOM 4672 N N . ALA A 1 566 ? -70.091 20.157 149.368 1.00 50.34 566 ALA A N 1
ATOM 4673 C CA . ALA A 1 566 ? -70.315 21.368 150.170 1.00 50.34 566 ALA A CA 1
ATOM 4674 C C . ALA A 1 566 ? -71.197 21.145 151.417 1.00 50.34 566 ALA A C 1
ATOM 4676 O O . ALA A 1 566 ? -71.202 21.999 152.302 1.00 50.34 566 ALA A O 1
ATOM 4677 N N . GLN A 1 567 ? -71.923 20.021 151.506 1.00 44.00 567 GLN A N 1
ATOM 4678 C CA . GLN A 1 567 ? -72.976 19.814 152.513 1.00 44.00 567 GLN A CA 1
ATOM 4679 C C . GLN A 1 567 ? -72.545 18.963 153.729 1.00 44.00 567 GLN A C 1
ATOM 4681 O O . GLN A 1 567 ? -73.140 19.095 154.789 1.00 44.00 567 GLN A O 1
ATOM 4686 N N . GLU A 1 568 ? -71.473 18.168 153.624 1.00 49.34 568 GLU A N 1
ATOM 4687 C CA . GLU A 1 568 ? -70.999 17.253 154.690 1.00 49.34 568 GLU A CA 1
ATOM 4688 C C . GLU A 1 568 ? -69.795 17.800 155.492 1.00 49.34 568 GLU A C 1
ATOM 4690 O O . GLU A 1 568 ? -69.271 17.157 156.396 1.00 49.34 568 GLU A O 1
ATOM 4695 N N . ARG A 1 569 ? -69.328 19.016 155.179 1.00 46.59 569 ARG A N 1
ATOM 4696 C CA . ARG A 1 569 ? -68.015 19.528 155.614 1.00 46.59 569 ARG A CA 1
ATOM 4697 C C . ARG A 1 569 ? -68.010 20.270 156.965 1.00 46.59 569 ARG A C 1
ATOM 4699 O O . ARG A 1 569 ? -66.955 20.743 157.385 1.00 46.59 569 ARG A O 1
ATOM 4706 N N . THR A 1 570 ? -69.148 20.389 157.656 1.00 41.66 570 THR A N 1
ATOM 4707 C CA . THR A 1 570 ? -69.251 21.125 158.936 1.00 41.66 570 THR A CA 1
ATOM 4708 C C . THR A 1 570 ? -69.259 20.252 160.190 1.00 41.66 570 THR A C 1
ATOM 4710 O O . THR A 1 570 ? -69.047 20.788 161.274 1.00 41.66 570 THR A O 1
ATOM 4713 N N . GLU A 1 571 ? -69.414 18.931 160.087 1.00 43.84 571 GLU A N 1
ATOM 4714 C CA . GLU A 1 571 ? -69.582 18.068 161.269 1.00 43.84 571 GLU A CA 1
ATOM 4715 C C . GLU A 1 571 ? -68.350 17.230 161.606 1.00 43.84 571 GLU A C 1
ATOM 4717 O O . GLU A 1 571 ? -68.404 16.024 161.778 1.00 43.84 571 GLU A O 1
ATOM 4722 N N . LEU A 1 572 ? -67.274 17.967 161.886 1.00 35.28 572 LEU A N 1
ATOM 4723 C CA . LEU A 1 572 ? -66.251 17.596 162.869 1.00 35.28 572 LEU A CA 1
ATOM 4724 C C . LEU A 1 572 ? -65.037 16.835 162.328 1.00 35.28 572 LEU A C 1
ATOM 4726 O O . LEU A 1 572 ? -65.066 15.696 161.895 1.00 35.28 572 LEU A O 1
ATOM 4730 N N . GLN A 1 573 ? -63.885 17.481 162.474 1.00 42.41 573 GLN A N 1
ATOM 4731 C CA . GLN A 1 573 ? -63.066 17.272 163.671 1.00 42.41 573 GLN A CA 1
ATOM 4732 C C . GLN A 1 573 ? -63.029 15.863 164.301 1.00 42.41 573 GLN A C 1
ATOM 4734 O O . GLN A 1 573 ? -62.886 15.752 165.510 1.00 42.41 573 GLN A O 1
ATOM 4739 N N . GLU A 1 574 ? -62.931 14.816 163.495 1.00 41.41 574 GLU A N 1
ATOM 4740 C CA . GLU A 1 574 ? -61.974 13.740 163.773 1.00 41.41 574 GLU A CA 1
ATOM 4741 C C . GLU A 1 574 ? -60.786 13.891 162.824 1.00 41.41 574 GLU A C 1
ATOM 4743 O O . GLU A 1 574 ? -60.520 13.147 161.888 1.00 41.41 574 GLU A O 1
ATOM 4748 N N . LYS A 1 575 ? -60.047 14.961 163.118 1.00 53.16 575 LYS A N 1
ATOM 4749 C CA . LYS A 1 575 ? -58.724 15.335 162.611 1.00 53.16 575 LYS A CA 1
ATOM 4750 C C . LYS A 1 575 ? -57.625 14.310 162.985 1.00 53.16 575 LYS A C 1
ATOM 4752 O O . LYS A 1 575 ? -56.487 14.712 163.197 1.00 53.16 575 LYS A O 1
ATOM 4757 N N . GLY A 1 576 ? -57.944 13.020 163.097 1.00 50.16 576 GLY A N 1
ATOM 4758 C CA . GLY A 1 576 ? -57.034 11.958 163.551 1.00 50.16 576 GLY A CA 1
ATOM 4759 C C . GLY A 1 576 ? -56.573 11.040 162.420 1.00 50.16 576 GLY A C 1
ATOM 4760 O O . GLY A 1 576 ? -55.387 10.993 162.111 1.00 50.16 576 GLY A O 1
ATOM 4761 N N . ASP A 1 577 ? -57.510 10.409 161.712 1.00 50.38 577 ASP A N 1
ATOM 4762 C CA . ASP A 1 577 ? -57.203 9.402 160.674 1.00 50.38 577 ASP A CA 1
ATOM 4763 C C . ASP A 1 577 ? -56.639 10.010 159.372 1.00 50.38 577 ASP A C 1
ATOM 4765 O O . ASP A 1 577 ? -56.104 9.327 158.496 1.00 50.38 577 ASP A O 1
ATOM 4769 N N . ILE A 1 578 ? -56.713 11.340 159.269 1.00 59.47 578 ILE A N 1
ATOM 4770 C CA . ILE A 1 578 ? -56.276 12.168 158.137 1.00 59.47 578 ILE A CA 1
ATOM 4771 C C . ILE A 1 578 ? -54.741 12.153 157.945 1.00 59.47 578 ILE A C 1
ATOM 4773 O O . ILE A 1 578 ? -54.257 12.556 156.883 1.00 59.47 578 ILE A O 1
ATOM 4777 N N . LEU A 1 579 ? -53.957 11.659 158.912 1.00 58.72 579 LEU A N 1
ATOM 4778 C CA . LEU A 1 579 ? -52.505 11.477 158.753 1.00 58.72 579 LEU A CA 1
ATOM 4779 C C . LEU A 1 579 ? -52.116 10.056 158.304 1.00 58.72 579 LEU A C 1
ATOM 4781 O O . LEU A 1 579 ? -51.262 9.939 157.424 1.00 58.72 579 LEU A O 1
ATOM 4785 N N . ASP A 1 580 ? -52.805 9.008 158.765 1.00 52.28 580 ASP A N 1
ATOM 4786 C CA . ASP A 1 580 ? -52.507 7.618 158.373 1.00 52.28 580 ASP A CA 1
ATOM 4787 C C . ASP A 1 580 ? -53.075 7.251 156.986 1.00 52.28 580 ASP A C 1
ATOM 4789 O O . ASP A 1 580 ? -52.458 6.499 156.227 1.00 52.28 580 ASP A O 1
ATOM 4793 N N . ALA A 1 581 ? -54.173 7.885 156.556 1.00 62.44 581 ALA A N 1
ATOM 4794 C CA . ALA A 1 581 ? -54.676 7.766 155.182 1.00 62.44 581 ALA A CA 1
ATOM 4795 C C . ALA A 1 581 ? -53.743 8.411 154.133 1.00 62.44 581 ALA A C 1
ATOM 4797 O O . ALA A 1 581 ? -53.757 8.035 152.957 1.00 62.44 581 ALA A O 1
ATOM 4798 N N . LYS A 1 582 ? -52.895 9.365 154.540 1.00 63.22 582 LYS A N 1
ATOM 4799 C CA . LYS A 1 582 ? -52.050 10.146 153.623 1.00 63.22 582 LYS A CA 1
ATOM 4800 C C . LYS A 1 582 ? -50.820 9.376 153.133 1.00 63.22 582 LYS A C 1
ATOM 4802 O O . LYS A 1 582 ? -50.345 9.661 152.039 1.00 63.22 582 LYS A O 1
ATOM 4807 N N . ILE A 1 583 ? -50.365 8.371 153.886 1.00 60.16 583 ILE A N 1
ATOM 4808 C CA . ILE A 1 583 ? -49.249 7.488 153.501 1.00 60.16 583 ILE A CA 1
ATOM 4809 C C . ILE A 1 583 ? -49.732 6.366 152.558 1.00 60.16 583 ILE A C 1
ATOM 4811 O O . ILE A 1 583 ? -49.073 6.071 151.568 1.00 60.16 583 ILE A O 1
ATOM 4815 N N . SER A 1 584 ? -50.940 5.819 152.757 1.00 66.81 584 SER A N 1
ATOM 4816 C CA . SER A 1 584 ? -51.527 4.834 151.822 1.00 66.81 584 SER A CA 1
ATOM 4817 C C . SER A 1 584 ? -52.010 5.461 150.498 1.00 66.81 584 SER A C 1
ATOM 4819 O O . SER A 1 584 ? -52.101 4.780 149.474 1.00 66.81 584 SER A O 1
ATOM 4821 N N . SER A 1 585 ? -52.311 6.765 150.498 1.00 60.56 585 SER A N 1
ATOM 4822 C CA . SER A 1 585 ? -52.733 7.515 149.308 1.00 60.56 585 SER A CA 1
ATOM 4823 C C . SER A 1 585 ? -51.585 7.757 148.323 1.00 60.56 585 SER A C 1
ATOM 4825 O O . SER A 1 585 ? -51.796 7.620 147.122 1.00 60.56 585 SER A O 1
ATOM 4827 N N . THR A 1 586 ? -50.374 8.068 148.796 1.00 66.38 586 THR A N 1
ATOM 4828 C CA . THR A 1 586 ? -49.223 8.356 147.920 1.00 66.38 586 THR A CA 1
ATOM 4829 C C . THR A 1 586 ? -48.616 7.088 147.309 1.00 66.38 586 THR A C 1
ATOM 4831 O O . THR A 1 586 ? -48.182 7.110 146.159 1.00 66.38 586 THR A O 1
ATOM 4834 N N . GLU A 1 587 ? -48.665 5.946 148.004 1.00 66.88 587 GLU A N 1
ATOM 4835 C CA . GLU A 1 587 ? -48.216 4.652 147.458 1.00 66.88 587 GLU A CA 1
ATOM 4836 C C . GLU A 1 587 ? -49.158 4.104 146.364 1.00 66.88 587 GLU A C 1
ATOM 4838 O O . GLU A 1 587 ? -48.704 3.485 145.398 1.00 66.88 587 GLU A O 1
ATOM 4843 N N . LYS A 1 588 ? -50.466 4.396 146.442 1.00 67.62 588 LYS A N 1
ATOM 4844 C CA . LYS A 1 588 ? -51.440 4.071 145.379 1.00 67.62 588 LYS A CA 1
ATOM 4845 C C . LYS A 1 588 ? -51.360 5.032 144.184 1.00 67.62 588 LYS A C 1
ATOM 4847 O O . LYS A 1 588 ? -51.641 4.621 143.059 1.00 67.62 588 LYS A O 1
ATOM 4852 N N . GLU A 1 589 ? -50.930 6.275 144.401 1.00 64.06 589 GLU A N 1
ATOM 4853 C CA . GLU A 1 589 ? -50.740 7.288 143.352 1.00 64.06 589 GLU A CA 1
ATOM 4854 C C . GLU A 1 589 ? -49.508 6.989 142.470 1.00 64.06 589 GLU A C 1
ATOM 4856 O O . GLU A 1 589 ? -49.569 7.157 141.252 1.00 64.06 589 GLU A O 1
ATOM 4861 N N . ILE A 1 590 ? -48.436 6.414 143.038 1.00 63.38 590 ILE A N 1
ATOM 4862 C CA . ILE A 1 590 ? -47.244 5.969 142.284 1.00 63.38 590 ILE A CA 1
ATOM 4863 C C . ILE A 1 590 ? -47.555 4.743 141.401 1.00 63.38 590 ILE A C 1
ATOM 4865 O O . ILE A 1 590 ? -47.184 4.722 140.225 1.00 63.38 590 ILE A O 1
ATOM 4869 N N . LEU A 1 591 ? -48.320 3.764 141.906 1.00 69.56 591 LEU A N 1
ATOM 4870 C CA . LEU A 1 591 ? -48.772 2.603 141.118 1.00 69.56 591 LEU A CA 1
ATOM 4871 C C . LEU A 1 591 ? -49.785 2.982 140.016 1.00 69.56 591 LEU A C 1
ATOM 4873 O O . LEU A 1 591 ? -49.791 2.386 138.934 1.00 69.56 591 LEU A O 1
ATOM 4877 N N . ALA A 1 592 ? -50.623 3.997 140.249 1.00 64.19 592 ALA A N 1
ATOM 4878 C CA . ALA A 1 592 ? -51.532 4.536 139.237 1.00 64.19 592 ALA A CA 1
ATOM 4879 C C . ALA A 1 592 ? -50.789 5.343 138.153 1.00 64.19 592 ALA A C 1
ATOM 4881 O O . ALA A 1 592 ? -51.117 5.229 136.967 1.00 64.19 592 ALA A O 1
ATOM 4882 N N . MET A 1 593 ? -49.745 6.098 138.515 1.00 67.44 593 MET A N 1
ATOM 4883 C CA . MET A 1 593 ? -48.888 6.797 137.552 1.00 67.44 593 MET A CA 1
ATOM 4884 C C . MET A 1 593 ? -48.084 5.828 136.674 1.00 67.44 593 MET A C 1
ATOM 4886 O O . MET A 1 593 ? -48.035 6.036 135.462 1.00 67.44 593 MET A O 1
ATOM 4890 N N . GLU A 1 594 ? -47.536 4.735 137.219 1.00 69.38 594 GLU A N 1
ATOM 4891 C CA . GLU A 1 594 ? -46.834 3.709 136.425 1.00 69.38 594 GLU A CA 1
ATOM 4892 C C . GLU A 1 594 ? -47.746 3.001 135.408 1.00 69.38 594 GLU A C 1
ATOM 4894 O O . GLU A 1 594 ? -47.355 2.804 134.252 1.00 69.38 594 GLU A O 1
ATOM 4899 N N . ASN A 1 595 ? -48.981 2.663 135.792 1.00 64.00 595 ASN A N 1
ATOM 4900 C CA . ASN A 1 595 ? -49.951 2.058 134.872 1.00 64.00 595 ASN A CA 1
ATOM 4901 C C . ASN A 1 595 ? -50.417 3.038 133.782 1.00 64.00 595 ASN A C 1
ATOM 4903 O O . ASN A 1 595 ? -50.612 2.638 132.632 1.00 64.00 595 ASN A O 1
ATOM 4907 N N . THR A 1 596 ? -50.512 4.332 134.097 1.00 67.62 596 THR A N 1
ATOM 4908 C CA . THR A 1 596 ? -50.872 5.369 133.115 1.00 67.62 596 THR A CA 1
ATOM 4909 C C . THR A 1 596 ? -49.722 5.647 132.137 1.00 67.62 596 THR A C 1
ATOM 4911 O O . THR A 1 596 ? -49.959 5.838 130.944 1.00 67.62 596 THR A O 1
ATOM 4914 N N . LEU A 1 597 ? -48.465 5.574 132.592 1.00 67.62 597 LEU A N 1
ATOM 4915 C CA . LEU A 1 597 ? -47.270 5.733 131.751 1.00 67.62 597 LEU A CA 1
ATOM 4916 C C . LEU A 1 597 ? -47.052 4.524 130.821 1.00 67.62 597 LEU A C 1
ATOM 4918 O O . LEU A 1 597 ? -46.695 4.704 129.655 1.00 67.62 597 LEU A O 1
ATOM 4922 N N . LYS A 1 598 ? -47.357 3.298 131.279 1.00 71.62 598 LYS A N 1
ATOM 4923 C CA . LYS A 1 598 ? -47.396 2.094 130.423 1.00 71.62 598 LYS A CA 1
ATOM 4924 C C . LYS A 1 598 ? -48.489 2.173 129.355 1.00 71.62 598 LYS A C 1
ATOM 4926 O O . LYS A 1 598 ? -48.219 1.870 128.193 1.00 71.62 598 LYS A O 1
ATOM 4931 N N . LEU A 1 599 ? -49.689 2.642 129.706 1.00 70.06 599 LEU A N 1
ATOM 4932 C CA . LEU A 1 599 ? -50.776 2.826 128.741 1.00 70.06 599 LEU A CA 1
ATOM 4933 C C . LEU A 1 599 ? -50.436 3.931 127.722 1.00 70.06 599 LEU A C 1
ATOM 4935 O O . LEU A 1 599 ? -50.576 3.721 126.517 1.00 70.06 599 LEU A O 1
ATOM 4939 N N . MET A 1 600 ? -49.879 5.062 128.168 1.00 62.28 600 MET A N 1
ATOM 4940 C CA . MET A 1 600 ? -49.464 6.165 127.294 1.00 62.28 600 MET A CA 1
ATOM 4941 C C . MET A 1 600 ? -48.327 5.759 126.342 1.00 62.28 600 MET A C 1
ATOM 4943 O O . MET A 1 600 ? -48.409 6.042 125.150 1.00 62.28 600 MET A O 1
ATOM 4947 N N . ASN A 1 601 ? -47.319 5.017 126.813 1.00 70.38 601 ASN A N 1
ATOM 4948 C CA . ASN A 1 601 ? -46.255 4.496 125.949 1.00 70.38 601 ASN A CA 1
ATOM 4949 C C . ASN A 1 601 ? -46.764 3.436 124.957 1.00 70.38 601 ASN A C 1
ATOM 4951 O O . ASN A 1 601 ? -46.340 3.447 123.802 1.00 70.38 601 ASN A O 1
ATOM 4955 N N . SER A 1 602 ? -47.718 2.581 125.349 1.00 69.50 602 SER A N 1
ATOM 4956 C CA . SER A 1 602 ? -48.349 1.621 124.427 1.00 69.50 602 SER A CA 1
ATOM 4957 C C . SER A 1 602 ? -49.181 2.313 123.337 1.00 69.50 602 SER A C 1
ATOM 4959 O O . SER A 1 602 ? -49.101 1.947 122.165 1.00 69.50 602 SER A O 1
ATOM 4961 N N . THR A 1 603 ? -49.899 3.389 123.680 1.00 66.75 603 THR A N 1
ATOM 4962 C CA . THR A 1 603 ? -50.659 4.180 122.699 1.00 66.75 603 THR A CA 1
ATOM 4963 C C . THR A 1 603 ? -49.750 5.001 121.782 1.00 66.75 603 THR A C 1
ATOM 4965 O O . THR A 1 603 ? -50.007 5.062 120.583 1.00 66.75 603 THR A O 1
ATOM 4968 N N . ASN A 1 604 ? -48.634 5.545 122.284 1.00 60.56 604 ASN A N 1
ATOM 4969 C CA . ASN A 1 604 ? -47.624 6.214 121.453 1.00 60.56 604 ASN A CA 1
ATOM 4970 C C . ASN A 1 604 ? -46.917 5.244 120.490 1.00 60.56 604 ASN A C 1
ATOM 4972 O O . ASN A 1 604 ? -46.622 5.614 119.352 1.00 60.56 604 ASN A O 1
ATOM 4976 N N . HIS A 1 605 ? -46.681 3.995 120.909 1.00 67.38 605 HIS A N 1
ATOM 4977 C CA . HIS A 1 605 ? -46.161 2.945 120.029 1.00 67.38 605 HIS A CA 1
ATOM 4978 C C . HIS A 1 605 ? -47.171 2.591 118.923 1.00 67.38 605 HIS A C 1
ATOM 4980 O O . HIS A 1 605 ? -46.806 2.527 117.750 1.00 67.38 605 HIS A O 1
ATOM 4986 N N . CYS A 1 606 ? -48.460 2.499 119.266 1.00 61.31 606 CYS A N 1
ATOM 4987 C CA . CYS A 1 606 ? -49.535 2.235 118.309 1.00 61.31 606 CYS A CA 1
ATOM 4988 C C . CYS A 1 606 ? -49.787 3.402 117.326 1.00 61.31 606 CYS A C 1
ATOM 4990 O O . CYS A 1 606 ? -50.199 3.170 116.191 1.00 61.31 606 CYS A O 1
ATOM 4992 N N . TYR A 1 607 ? -49.522 4.658 117.710 1.00 54.38 607 TYR A N 1
ATOM 4993 C CA . TYR A 1 607 ? -49.613 5.801 116.788 1.00 54.38 607 TYR A CA 1
ATOM 4994 C C . TYR A 1 607 ? -48.448 5.874 115.796 1.00 54.38 607 TYR A C 1
ATOM 4996 O O . TYR A 1 607 ? -48.671 6.274 114.656 1.00 54.38 607 TYR A O 1
ATOM 5004 N N . LYS A 1 608 ? -47.234 5.455 116.184 1.00 57.34 608 LYS A N 1
ATOM 5005 C CA . LYS A 1 608 ? -46.098 5.360 115.250 1.00 57.34 608 LYS A CA 1
ATOM 5006 C C . LYS A 1 608 ? -46.311 4.270 114.198 1.00 57.34 608 LYS A C 1
ATOM 5008 O O . LYS A 1 608 ? -46.047 4.512 113.031 1.00 57.34 608 LYS A O 1
ATOM 5013 N N . GLN A 1 609 ? -46.867 3.125 114.592 1.00 56.97 609 GLN A N 1
ATOM 5014 C CA . GLN A 1 609 ? -47.105 1.996 113.685 1.00 56.97 609 GLN A CA 1
ATOM 5015 C C . GLN A 1 609 ? -48.222 2.255 112.650 1.00 56.97 609 GLN A C 1
ATOM 5017 O O . GLN A 1 609 ? -48.219 1.659 111.582 1.00 56.97 609 GLN A O 1
ATOM 5022 N N . ASN A 1 610 ? -49.147 3.183 112.930 1.00 55.28 610 ASN A N 1
ATOM 5023 C CA . ASN A 1 610 ? -50.248 3.561 112.028 1.00 55.28 610 ASN A CA 1
ATOM 5024 C C . ASN A 1 610 ? -49.941 4.791 111.142 1.00 55.28 610 ASN A C 1
ATOM 5026 O O . ASN A 1 610 ? -50.832 5.300 110.457 1.00 55.28 610 ASN A O 1
ATOM 5030 N N . LEU A 1 611 ? -48.710 5.314 111.185 1.00 50.12 611 LEU A N 1
ATOM 5031 C CA . LEU A 1 611 ? -48.277 6.483 110.408 1.00 50.12 611 LEU A CA 1
ATOM 5032 C C . LEU A 1 611 ? -47.167 6.184 109.391 1.00 50.12 611 LEU A C 1
ATOM 5034 O O . LEU A 1 611 ? -46.772 7.110 108.680 1.00 50.12 611 LEU A O 1
ATOM 5038 N N . ASP A 1 612 ? -46.710 4.935 109.267 1.00 49.06 612 ASP A N 1
ATOM 5039 C CA . ASP A 1 612 ? -45.754 4.571 108.222 1.00 49.06 612 ASP A CA 1
ATOM 5040 C C . ASP A 1 612 ? -46.407 4.634 106.832 1.00 49.06 612 ASP A C 1
ATOM 5042 O O . ASP A 1 612 ? -47.511 4.149 106.577 1.00 49.06 612 ASP A O 1
ATOM 5046 N N . SER A 1 613 ? -45.715 5.344 105.947 1.00 58.72 613 SER A N 1
ATOM 5047 C CA . SER A 1 613 ? -46.067 5.618 104.560 1.00 58.72 613 SER A CA 1
ATOM 5048 C C . SER A 1 613 ? -46.219 4.338 103.738 1.00 58.72 613 SER A C 1
ATOM 5050 O O . SER A 1 613 ? -45.357 3.477 103.843 1.00 58.72 613 SER A O 1
ATOM 5052 N N . ILE A 1 614 ? -47.267 4.294 102.901 1.00 57.28 614 ILE A N 1
ATOM 5053 C CA . ILE A 1 614 ? -47.495 3.442 101.711 1.00 57.28 614 ILE A CA 1
ATOM 5054 C C . ILE A 1 614 ? -46.575 2.213 101.624 1.00 57.28 614 ILE A C 1
ATOM 5056 O O . ILE A 1 614 ? -45.387 2.342 101.334 1.00 57.28 614 ILE A O 1
ATOM 5060 N N . ASP A 1 615 ? -47.163 1.028 101.795 1.00 55.47 615 ASP A N 1
ATOM 5061 C CA . ASP A 1 615 ? -46.488 -0.264 101.672 1.00 55.47 615 ASP A CA 1
ATOM 5062 C C . ASP A 1 615 ? -45.714 -0.378 100.345 1.00 55.47 615 ASP A C 1
ATOM 5064 O O . ASP A 1 615 ? -46.294 -0.425 99.257 1.00 55.47 615 ASP A O 1
ATOM 5068 N N . ALA A 1 616 ? -44.383 -0.422 100.443 1.00 58.78 616 ALA A N 1
ATOM 5069 C CA . ALA A 1 616 ? -43.479 -0.583 99.308 1.00 58.78 616 ALA A CA 1
ATOM 5070 C C . ALA A 1 616 ? -43.665 -1.931 98.580 1.00 58.78 616 ALA A C 1
ATOM 5072 O O . ALA A 1 616 ? -43.185 -2.075 97.458 1.00 58.78 616 ALA A O 1
ATOM 5073 N N . ASN A 1 617 ? -44.379 -2.887 99.189 1.00 58.59 617 ASN A N 1
ATOM 5074 C CA . ASN A 1 617 ? -44.674 -4.204 98.630 1.00 58.59 617 ASN A CA 1
ATOM 5075 C C . ASN A 1 617 ? -46.125 -4.365 98.138 1.00 58.59 617 ASN A C 1
ATOM 5077 O O . ASN A 1 617 ? -46.548 -5.497 97.889 1.00 58.59 617 ASN A O 1
ATOM 5081 N N . SER A 1 618 ? -46.890 -3.277 97.952 1.00 68.06 618 SER A N 1
ATOM 5082 C CA . SER A 1 618 ? -48.202 -3.391 97.293 1.00 68.06 618 SER A CA 1
ATOM 5083 C C . SER A 1 618 ? -48.047 -3.985 95.877 1.00 68.06 618 SER A C 1
ATOM 5085 O O . SER A 1 618 ? -47.152 -3.553 95.134 1.00 68.06 618 SER A O 1
ATOM 5087 N N . PRO A 1 619 ? -48.919 -4.929 95.458 1.00 72.31 619 PRO A N 1
ATOM 5088 C CA . PRO A 1 619 ? -48.914 -5.478 94.099 1.00 72.31 619 PRO A CA 1
ATOM 5089 C C . PRO A 1 619 ? -48.961 -4.386 93.016 1.00 72.31 619 PRO A C 1
ATOM 5091 O O . PRO A 1 619 ? -48.309 -4.524 91.983 1.00 72.31 619 PRO A O 1
ATOM 5094 N N . GLU A 1 620 ? -49.627 -3.257 93.276 1.00 67.88 620 GLU A N 1
ATOM 5095 C CA . GLU A 1 620 ? -49.743 -2.149 92.318 1.00 67.88 620 GLU A CA 1
ATOM 5096 C C . GLU A 1 620 ? -48.420 -1.379 92.118 1.00 67.88 620 GLU A C 1
ATOM 5098 O O . GLU A 1 620 ? -48.125 -0.925 91.011 1.00 67.88 620 GLU A O 1
ATOM 5103 N N . MET A 1 621 ? -47.577 -1.268 93.155 1.00 72.44 621 MET A N 1
ATOM 5104 C CA . MET A 1 621 ? -46.251 -0.631 93.056 1.00 72.44 621 MET A CA 1
ATOM 5105 C C . MET A 1 621 ? -45.241 -1.525 92.327 1.00 72.44 621 MET A C 1
ATOM 5107 O O . MET A 1 621 ? -44.412 -1.032 91.556 1.00 72.44 621 MET A O 1
ATOM 5111 N N . ALA A 1 622 ? -45.340 -2.842 92.528 1.00 76.19 622 ALA A N 1
ATOM 5112 C CA . ALA A 1 622 ? -44.542 -3.819 91.795 1.00 76.19 622 ALA A CA 1
ATOM 5113 C C . ALA A 1 622 ? -44.886 -3.811 90.296 1.00 76.19 622 ALA A C 1
ATOM 5115 O O . ALA A 1 622 ? -43.988 -3.881 89.456 1.00 76.19 622 ALA A O 1
ATOM 5116 N N . ASP A 1 623 ? -46.167 -3.674 89.948 1.00 75.50 623 ASP A N 1
ATOM 5117 C CA . ASP A 1 623 ? -46.603 -3.590 88.554 1.00 75.50 623 ASP A CA 1
ATOM 5118 C C . ASP A 1 623 ? -46.204 -2.256 87.898 1.00 75.50 623 ASP A C 1
ATOM 5120 O O . ASP A 1 623 ? -45.757 -2.261 86.748 1.00 75.50 623 ASP A O 1
ATOM 5124 N N . LYS A 1 624 ? -46.210 -1.134 88.642 1.00 78.25 624 LYS A N 1
ATOM 5125 C CA . LYS A 1 624 ? -45.627 0.141 88.176 1.00 78.25 624 LYS A CA 1
ATOM 5126 C C . LYS A 1 624 ? -44.142 -0.009 87.825 1.00 78.25 624 LYS A C 1
ATOM 5128 O O . LYS A 1 624 ? -43.724 0.399 86.744 1.00 78.25 624 LYS A O 1
ATOM 5133 N N . GLN A 1 625 ? -43.348 -0.623 88.707 1.00 80.19 625 GLN A N 1
ATOM 5134 C CA . GLN A 1 625 ? -41.913 -0.832 88.470 1.00 80.19 625 GLN A CA 1
ATOM 5135 C C . GLN A 1 625 ? -41.632 -1.759 87.282 1.00 80.19 625 GLN A C 1
ATOM 5137 O O . GLN A 1 625 ? -40.697 -1.506 86.520 1.00 80.19 625 GLN A O 1
ATOM 5142 N N . LYS A 1 626 ? -42.427 -2.820 87.090 1.00 82.69 626 LYS A N 1
ATOM 5143 C CA . LYS A 1 626 ? -42.303 -3.694 85.911 1.00 82.69 626 LYS A CA 1
ATOM 5144 C C . LYS A 1 626 ? -42.564 -2.918 84.619 1.00 82.69 626 LYS A C 1
ATOM 5146 O O . LYS A 1 626 ? -41.725 -2.960 83.723 1.00 82.69 626 LYS A O 1
ATOM 5151 N N . LEU A 1 627 ? -43.657 -2.151 84.560 1.00 80.88 627 LEU A N 1
ATOM 5152 C CA . LEU A 1 627 ? -44.001 -1.326 83.396 1.00 80.88 627 LEU A CA 1
ATOM 5153 C C . LEU A 1 627 ? -42.956 -0.233 83.122 1.00 80.88 627 LEU A C 1
ATOM 5155 O O . LEU A 1 627 ? -42.633 0.033 81.966 1.00 80.88 627 LEU A O 1
ATOM 5159 N N . GLU A 1 628 ? -42.383 0.379 84.162 1.00 80.19 628 GLU A N 1
ATOM 5160 C CA . GLU A 1 628 ? -41.290 1.349 84.021 1.00 80.19 628 GLU A CA 1
ATOM 5161 C C . GLU A 1 628 ? -40.039 0.700 83.414 1.00 80.19 628 GLU A C 1
ATOM 5163 O O . GL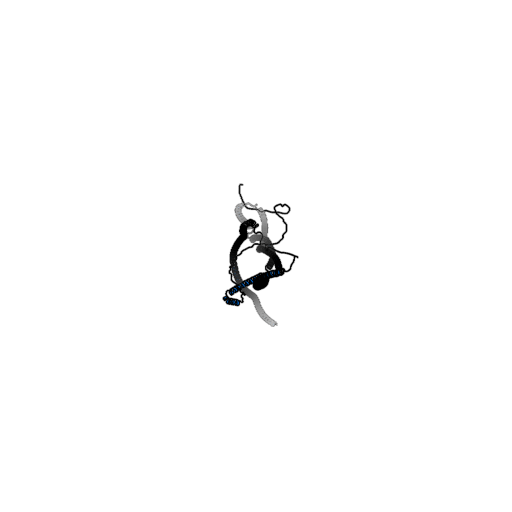U A 1 628 ? -39.494 1.216 82.437 1.00 80.19 628 GLU A O 1
ATOM 5168 N N . ASN A 1 629 ? -39.616 -0.457 83.929 1.00 84.94 629 ASN A N 1
ATOM 5169 C CA . ASN A 1 629 ? -38.455 -1.185 83.413 1.00 84.94 629 ASN A CA 1
ATOM 5170 C C . ASN A 1 629 ? -38.652 -1.639 81.958 1.00 84.94 629 ASN A C 1
ATOM 5172 O O . ASN A 1 629 ? -37.739 -1.505 81.137 1.00 84.94 629 ASN A O 1
ATOM 5176 N N . GLU A 1 630 ? -39.845 -2.129 81.618 1.00 82.75 630 GLU A N 1
ATOM 5177 C CA . GLU A 1 630 ? -40.208 -2.496 80.248 1.00 82.75 630 GLU A CA 1
ATOM 5178 C C . GLU A 1 630 ? -40.208 -1.274 79.320 1.00 82.75 630 GLU A C 1
ATOM 5180 O O . GLU A 1 630 ? -39.607 -1.323 78.243 1.00 82.75 630 GLU A O 1
ATOM 5185 N N . CYS A 1 631 ? -40.777 -0.143 79.754 1.00 81.50 631 CYS A N 1
ATOM 5186 C CA . CYS A 1 631 ? -40.767 1.099 78.982 1.00 81.50 631 CYS A CA 1
ATOM 5187 C C . CYS A 1 631 ? -39.332 1.593 78.733 1.00 81.50 631 CYS A C 1
ATOM 5189 O O . CYS A 1 631 ? -38.977 1.904 77.595 1.00 81.50 631 CYS A O 1
ATOM 5191 N N . TYR A 1 632 ? -38.460 1.590 79.748 1.00 84.00 632 TYR A N 1
ATOM 5192 C CA . TYR A 1 632 ? -37.049 1.962 79.583 1.00 84.00 632 TYR A CA 1
ATOM 5193 C C . TYR A 1 632 ? -36.297 1.039 78.621 1.00 84.00 632 TYR A C 1
ATOM 5195 O O . TYR A 1 632 ? -35.519 1.526 77.792 1.00 84.00 632 TYR A O 1
ATOM 5203 N N . SER A 1 633 ? -36.532 -0.274 78.704 1.00 83.88 633 SER A N 1
ATOM 5204 C CA . SER A 1 633 ? -35.910 -1.254 77.811 1.00 83.88 633 SER A CA 1
ATOM 5205 C C . SER A 1 633 ? -36.311 -1.008 76.353 1.00 83.88 633 SER A C 1
ATOM 5207 O O . SER A 1 633 ? -35.447 -0.780 75.500 1.00 83.88 633 SER A O 1
ATOM 5209 N N . ILE A 1 634 ? -37.618 -0.922 76.080 1.00 83.62 634 ILE A N 1
ATOM 5210 C CA . ILE A 1 634 ? -38.149 -0.699 74.727 1.00 83.62 634 ILE A CA 1
ATOM 5211 C C . ILE A 1 634 ? -37.698 0.667 74.187 1.00 83.62 634 ILE A C 1
ATOM 5213 O O . ILE A 1 634 ? -37.339 0.787 73.018 1.00 83.62 634 ILE A O 1
ATOM 5217 N N . ASN A 1 635 ? -37.632 1.706 75.023 1.00 82.88 635 ASN A N 1
ATOM 5218 C CA . ASN A 1 635 ? -37.213 3.045 74.600 1.00 82.88 635 ASN A CA 1
ATOM 5219 C C . ASN A 1 635 ? -35.697 3.121 74.293 1.00 82.88 635 ASN A C 1
ATOM 5221 O O . ASN A 1 635 ? -35.267 3.815 73.368 1.00 82.88 635 ASN A O 1
ATOM 5225 N N . SER A 1 636 ? -34.867 2.362 75.019 1.00 84.50 636 SER A N 1
ATOM 5226 C CA . SER A 1 636 ? -33.440 2.184 74.703 1.00 84.50 636 SER A CA 1
ATOM 5227 C C . SER A 1 636 ? -33.242 1.476 73.358 1.00 84.50 636 SER A C 1
ATOM 5229 O O . SER A 1 636 ? -32.420 1.901 72.538 1.00 84.50 636 SER A O 1
ATOM 5231 N N . GLU A 1 637 ? -34.028 0.431 73.086 1.00 86.19 637 GLU A N 1
ATOM 5232 C CA . GLU A 1 637 ? -34.025 -0.273 71.800 1.00 86.19 637 GLU A CA 1
ATOM 5233 C C . GLU A 1 637 ? -34.534 0.604 70.649 1.00 86.19 637 GLU A C 1
ATOM 5235 O O . GLU A 1 637 ? -33.896 0.654 69.593 1.00 86.19 637 GLU A O 1
ATOM 5240 N N . LEU A 1 638 ? -35.599 1.381 70.872 1.00 86.00 638 LEU A N 1
ATOM 5241 C CA . LEU A 1 638 ? -36.142 2.347 69.915 1.00 86.00 638 LEU A CA 1
ATOM 5242 C C . LEU A 1 638 ? -35.070 3.361 69.482 1.00 86.00 638 LEU A C 1
ATOM 5244 O O . LEU A 1 638 ? -34.886 3.597 68.288 1.00 86.00 638 LEU A O 1
ATOM 5248 N N . ARG A 1 639 ? -34.300 3.912 70.432 1.00 86.88 639 ARG A N 1
ATOM 5249 C CA . ARG A 1 639 ? -33.191 4.842 70.138 1.00 86.88 639 ARG A CA 1
ATOM 5250 C C . ARG A 1 639 ? -32.081 4.190 69.317 1.00 86.88 639 ARG A C 1
ATOM 5252 O O . ARG A 1 639 ? -31.558 4.808 68.388 1.00 86.88 639 ARG A O 1
ATOM 5259 N N . LYS A 1 640 ? -31.717 2.940 69.627 1.00 87.00 640 LYS A N 1
ATOM 5260 C CA . LYS A 1 640 ? -30.737 2.185 68.826 1.00 87.00 640 LYS A CA 1
ATOM 5261 C C . LYS A 1 640 ? -31.241 2.015 67.393 1.00 87.00 640 LYS A C 1
ATOM 5263 O O . LYS A 1 640 ? -30.488 2.283 66.458 1.00 87.00 640 LYS A O 1
ATOM 5268 N N . LYS A 1 641 ? -32.517 1.657 67.212 1.00 85.06 641 LYS A N 1
ATOM 5269 C CA . LYS A 1 641 ? -33.127 1.505 65.883 1.00 85.06 641 LYS A CA 1
ATOM 5270 C C . LYS A 1 641 ? -33.236 2.825 65.117 1.00 85.06 641 LYS A C 1
ATOM 5272 O O . LYS A 1 641 ? -32.925 2.845 63.928 1.00 85.06 641 LYS A O 1
ATOM 5277 N N . GLN A 1 642 ? -33.566 3.935 65.779 1.00 88.12 642 GLN A N 1
ATOM 5278 C CA . GLN A 1 642 ? -33.525 5.279 65.178 1.00 88.12 642 GLN A CA 1
ATOM 5279 C C . GLN A 1 642 ? -32.137 5.604 64.624 1.00 88.12 642 GLN A C 1
ATOM 5281 O O . GLN A 1 642 ? -32.014 5.985 63.463 1.00 88.12 642 GLN A O 1
ATOM 5286 N N . LYS A 1 643 ? -31.085 5.359 65.412 1.00 87.00 643 LYS A N 1
ATOM 5287 C CA . LYS A 1 643 ? -29.702 5.589 64.980 1.00 87.00 643 LYS A CA 1
ATOM 5288 C C . LYS A 1 643 ? -29.304 4.697 63.801 1.00 87.00 643 LYS A C 1
ATOM 5290 O O . LYS A 1 643 ? -28.642 5.158 62.877 1.00 87.00 643 LYS A O 1
ATOM 5295 N N . THR A 1 644 ? -29.735 3.431 63.789 1.00 86.31 644 THR A N 1
ATOM 5296 C CA . THR A 1 644 ? -29.510 2.561 62.621 1.00 86.31 644 THR A CA 1
ATOM 5297 C C . THR A 1 644 ? -30.248 3.055 61.378 1.00 86.31 644 THR A C 1
ATOM 5299 O O . THR A 1 644 ? -29.689 2.996 60.288 1.00 86.31 644 THR A O 1
ATOM 5302 N N . LEU A 1 645 ? -31.465 3.585 61.527 1.00 88.88 645 LEU A N 1
ATOM 5303 C CA . LEU A 1 645 ? -32.257 4.123 60.420 1.00 88.88 645 LEU A CA 1
ATOM 5304 C C . LEU A 1 645 ? -31.605 5.384 59.842 1.00 88.88 645 LEU A C 1
ATOM 5306 O O . LEU A 1 645 ? -31.513 5.519 58.626 1.00 88.88 645 LEU A O 1
ATOM 5310 N N . GLU A 1 646 ? -31.080 6.260 60.696 1.00 89.94 646 GLU A N 1
ATOM 5311 C CA . GLU A 1 646 ? -30.343 7.453 60.276 1.00 89.94 646 GLU A CA 1
ATOM 5312 C C . GLU A 1 646 ? -29.048 7.105 59.522 1.00 89.94 646 GLU A C 1
ATOM 5314 O O . GLU A 1 646 ? -28.777 7.694 58.476 1.00 89.94 646 GLU A O 1
ATOM 5319 N N . ASN A 1 647 ? -28.312 6.079 59.967 1.00 89.19 647 ASN A N 1
ATOM 5320 C CA . ASN A 1 647 ? -27.142 5.555 59.251 1.00 89.19 647 ASN A CA 1
ATOM 5321 C C . ASN A 1 647 ? -27.500 4.937 57.885 1.00 89.19 647 ASN A C 1
ATOM 5323 O O . ASN A 1 647 ? -26.762 5.087 56.911 1.00 89.19 647 ASN A O 1
ATOM 5327 N N . VAL A 1 648 ? -28.627 4.224 57.790 1.00 89.88 648 VAL A N 1
ATOM 5328 C CA . VAL A 1 648 ? -29.114 3.697 56.503 1.00 89.88 648 VAL A CA 1
ATOM 5329 C C . VAL A 1 648 ? -29.529 4.850 55.587 1.00 89.88 648 VAL A C 1
ATOM 5331 O O . VAL A 1 648 ? -29.200 4.833 54.407 1.00 89.88 648 VAL A O 1
ATOM 5334 N N . ASN A 1 649 ? -30.180 5.885 56.121 1.00 91.75 649 ASN A N 1
ATOM 5335 C CA . ASN A 1 649 ? -30.592 7.064 55.360 1.00 91.75 649 ASN A CA 1
ATOM 5336 C C . ASN A 1 649 ? -29.395 7.885 54.846 1.00 91.75 649 ASN A C 1
ATOM 5338 O O . ASN A 1 649 ? -29.411 8.356 53.712 1.00 91.75 649 ASN A O 1
ATOM 5342 N N . SER A 1 650 ? -28.331 8.040 55.641 1.00 91.81 650 SER A N 1
ATOM 5343 C CA . SER A 1 650 ? -27.095 8.677 55.166 1.00 91.81 650 SER A CA 1
ATOM 5344 C C . SER A 1 650 ? -26.404 7.847 54.079 1.00 91.81 650 SER A C 1
ATOM 5346 O O . SER A 1 650 ? -25.922 8.415 53.102 1.00 91.81 650 SER A O 1
ATOM 5348 N N . SER A 1 651 ? -26.437 6.514 54.194 1.00 92.75 651 SER A N 1
ATOM 5349 C CA . SER A 1 651 ? -25.928 5.601 53.160 1.00 92.75 651 SER A CA 1
ATOM 5350 C C . SER A 1 651 ? -26.733 5.697 51.856 1.00 92.75 651 SER A C 1
ATOM 5352 O O . SER A 1 651 ? -26.141 5.751 50.783 1.00 92.75 651 SER A O 1
ATOM 5354 N N . ILE A 1 652 ? -28.068 5.790 51.937 1.00 92.75 652 ILE A N 1
ATOM 5355 C CA . ILE A 1 652 ? -28.957 6.018 50.781 1.00 92.75 652 ILE A CA 1
ATOM 5356 C C . ILE A 1 652 ? -28.591 7.324 50.074 1.00 92.75 652 ILE A C 1
ATOM 5358 O O . ILE A 1 652 ? -28.331 7.305 48.876 1.00 92.75 652 ILE A O 1
ATOM 5362 N N . LYS A 1 653 ? -28.484 8.437 50.812 1.00 93.62 653 LYS A N 1
ATOM 5363 C CA . LYS A 1 653 ? -28.099 9.738 50.237 1.00 93.62 653 LYS A CA 1
ATOM 5364 C C . LYS A 1 653 ? -26.729 9.697 49.562 1.00 93.62 653 LYS A C 1
ATOM 5366 O O . LYS A 1 653 ? -26.539 10.308 48.515 1.00 93.62 653 LYS A O 1
ATOM 5371 N N . HIS A 1 654 ? -25.773 8.983 50.155 1.00 92.81 654 HIS A N 1
ATOM 5372 C CA . HIS A 1 654 ? -24.454 8.811 49.557 1.00 92.81 654 HIS A CA 1
ATOM 5373 C C . HIS A 1 654 ? -24.523 8.018 48.242 1.00 92.81 654 HIS A C 1
ATOM 5375 O O . HIS A 1 654 ? -23.919 8.439 47.259 1.00 92.81 654 HIS A O 1
ATOM 5381 N N . LEU A 1 655 ? -25.296 6.925 48.189 1.00 92.88 655 LEU A N 1
ATOM 5382 C CA . LEU A 1 655 ? -25.511 6.165 46.951 1.00 92.88 655 LEU A CA 1
ATOM 5383 C C . LEU A 1 655 ? -26.248 6.977 45.878 1.00 92.88 655 LEU A C 1
ATOM 5385 O O . LEU A 1 655 ? -25.895 6.877 44.707 1.00 92.88 655 LEU A O 1
ATOM 5389 N N . GLU A 1 656 ? -27.235 7.794 46.254 1.00 93.00 656 GLU A N 1
ATOM 5390 C CA . GLU A 1 656 ? -27.931 8.703 45.329 1.00 93.00 656 GLU A CA 1
ATOM 5391 C C . GLU A 1 656 ? -26.964 9.719 44.708 1.00 93.00 656 GLU A C 1
ATOM 5393 O O . GLU A 1 656 ? -26.992 9.943 43.498 1.00 93.00 656 GLU A O 1
ATOM 5398 N N . GLN A 1 657 ? -26.058 10.285 45.510 1.00 94.12 657 GLN A N 1
ATOM 5399 C CA . GLN A 1 657 ? -25.018 11.180 45.007 1.00 94.12 657 GLN A CA 1
ATOM 5400 C C . GLN A 1 657 ? -24.033 10.449 44.079 1.00 94.12 657 GLN A C 1
ATOM 5402 O O . GLN A 1 657 ? -23.726 10.948 42.998 1.00 94.12 657 GLN A O 1
ATOM 5407 N N . MET A 1 658 ? -23.581 9.251 44.465 1.00 93.06 658 MET A N 1
ATOM 5408 C CA . MET A 1 658 ? -22.714 8.415 43.631 1.00 93.06 658 MET A CA 1
ATOM 5409 C C . MET A 1 658 ? -23.367 8.077 42.284 1.00 93.06 658 MET A C 1
ATOM 5411 O O . MET A 1 658 ? -22.695 8.131 41.256 1.00 93.06 658 MET A O 1
ATOM 5415 N N . LEU A 1 659 ? -24.668 7.765 42.271 1.00 92.50 659 LEU A N 1
ATOM 5416 C CA . LEU A 1 659 ? -25.431 7.510 41.047 1.00 92.50 659 LEU A CA 1
ATOM 5417 C C . LEU A 1 659 ? -25.435 8.734 40.127 1.00 92.50 659 LEU A C 1
ATOM 5419 O O . LEU A 1 659 ? -25.081 8.602 38.956 1.00 92.50 659 LEU A O 1
ATOM 5423 N N . LEU A 1 660 ? -25.727 9.921 40.662 1.00 92.94 660 LEU A N 1
ATOM 5424 C CA . LEU A 1 660 ? -25.723 11.172 39.897 1.00 92.94 660 LEU A CA 1
ATOM 5425 C C . LEU A 1 660 ? -24.345 11.467 39.272 1.00 92.94 660 LEU A C 1
ATOM 5427 O O . LEU A 1 660 ? -24.240 11.841 38.104 1.00 92.94 660 LEU A O 1
ATOM 5431 N N . GLU A 1 661 ? -23.267 11.264 40.034 1.00 91.56 661 GLU A N 1
ATOM 5432 C CA . GLU A 1 661 ? -21.894 11.427 39.543 1.00 91.56 661 GLU A CA 1
ATOM 5433 C C . GLU A 1 661 ? -21.552 10.395 38.454 1.00 91.56 661 GLU A C 1
ATOM 5435 O O . GLU A 1 661 ? -20.888 10.721 37.463 1.00 91.56 661 GLU A O 1
ATOM 5440 N N . THR A 1 662 ? -22.029 9.152 38.594 1.00 91.00 662 THR A N 1
ATOM 5441 C CA . THR A 1 662 ? -21.846 8.127 37.559 1.00 91.00 662 THR A CA 1
ATOM 5442 C C . THR A 1 662 ? -22.625 8.425 36.281 1.00 91.00 662 THR A C 1
ATOM 5444 O O . THR A 1 662 ? -22.053 8.235 35.209 1.00 91.00 662 THR A O 1
ATOM 5447 N N . GLU A 1 663 ? -23.850 8.953 36.368 1.00 90.56 663 GLU A N 1
ATOM 5448 C CA . GLU A 1 663 ? -24.658 9.363 35.208 1.00 90.56 663 GLU A CA 1
ATOM 5449 C C . GLU A 1 663 ? -23.970 10.471 34.410 1.00 90.56 663 GLU A C 1
ATOM 5451 O O . GLU A 1 663 ? -23.796 10.343 33.199 1.00 90.56 663 GLU A O 1
ATOM 5456 N N . ALA A 1 664 ? -23.495 11.524 35.083 1.00 91.12 664 ALA A N 1
ATOM 5457 C CA . ALA A 1 664 ? -22.799 12.626 34.420 1.00 91.12 664 ALA A CA 1
ATOM 5458 C C . ALA A 1 664 ? -21.531 12.151 33.683 1.00 91.12 664 ALA A C 1
ATOM 5460 O O . ALA A 1 664 ? -21.232 12.582 32.566 1.00 91.12 664 ALA A O 1
ATOM 5461 N N . ALA A 1 665 ? -20.784 11.226 34.290 1.00 90.81 665 ALA A N 1
ATOM 5462 C CA . ALA A 1 665 ? -19.618 10.627 33.654 1.00 90.81 665 ALA A CA 1
ATOM 5463 C C . ALA A 1 665 ? -19.992 9.656 32.512 1.00 90.81 665 ALA A C 1
ATOM 5465 O O . ALA A 1 665 ? -19.253 9.576 31.528 1.00 90.81 665 ALA A O 1
ATOM 5466 N N . ASP A 1 666 ? -21.130 8.958 32.586 1.00 91.81 666 ASP A N 1
ATOM 5467 C CA . ASP A 1 666 ? -21.647 8.122 31.491 1.00 91.81 666 ASP A CA 1
ATOM 5468 C C . ASP A 1 666 ? -22.027 8.972 30.279 1.00 91.81 666 ASP A C 1
ATOM 5470 O O . ASP A 1 666 ? -21.632 8.649 29.156 1.00 91.81 666 ASP A O 1
ATOM 5474 N N . GLU A 1 667 ? -22.712 10.096 30.496 1.00 92.19 667 GLU A N 1
ATOM 5475 C CA . GLU A 1 667 ? -23.033 11.057 29.441 1.00 92.19 667 GLU A CA 1
ATOM 5476 C C . GLU A 1 667 ? -21.768 11.610 28.776 1.00 92.19 667 GLU A C 1
ATOM 5478 O O . GLU A 1 667 ? -21.684 11.639 27.544 1.00 92.19 667 GLU A O 1
ATOM 5483 N N . ALA A 1 668 ? -20.745 11.978 29.556 1.00 93.12 668 ALA A N 1
ATOM 5484 C CA . ALA A 1 668 ? -19.470 12.453 29.021 1.00 93.12 668 ALA A CA 1
ATOM 5485 C C . ALA A 1 668 ? -18.826 11.412 28.087 1.00 93.12 668 ALA A C 1
ATOM 5487 O O . ALA A 1 668 ? -18.556 11.710 26.919 1.00 93.12 668 ALA A O 1
ATOM 5488 N N . VAL A 1 669 ? -18.679 10.161 28.539 1.00 93.88 669 VAL A N 1
ATOM 5489 C CA . VAL A 1 669 ? -18.123 9.076 27.707 1.00 93.88 669 VAL A CA 1
ATOM 5490 C C . VAL A 1 669 ? -19.019 8.796 26.494 1.00 93.88 669 VAL A C 1
ATOM 5492 O O . VAL A 1 669 ? -18.521 8.530 25.398 1.00 93.88 669 VAL A O 1
ATOM 5495 N N . GLN A 1 670 ? -20.343 8.902 26.635 1.00 94.50 670 GLN A N 1
ATOM 5496 C CA . GLN A 1 670 ? -21.281 8.717 25.529 1.00 94.50 670 GLN A CA 1
ATOM 5497 C C . GLN A 1 670 ? -21.131 9.803 24.458 1.00 94.50 670 GLN A C 1
ATOM 5499 O O . GLN A 1 670 ? -21.201 9.499 23.262 1.00 94.50 670 GLN A O 1
ATOM 5504 N N . THR A 1 671 ? -20.898 11.058 24.847 1.00 94.81 671 THR A N 1
ATOM 5505 C CA . THR A 1 671 ? -20.632 12.143 23.890 1.00 94.81 671 THR A CA 1
ATOM 5506 C C . THR A 1 671 ? -19.308 11.947 23.155 1.00 94.81 671 THR A C 1
ATOM 5508 O O . THR A 1 671 ? -19.272 12.110 21.931 1.00 94.81 671 THR A O 1
ATOM 5511 N N . GLU A 1 672 ? -18.252 11.515 23.851 1.00 95.06 672 GLU A N 1
ATOM 5512 C CA . GLU A 1 672 ? -16.968 11.180 23.230 1.00 95.06 672 GLU A CA 1
ATOM 5513 C C . GLU A 1 672 ? -17.103 10.012 22.255 1.00 95.06 672 GLU A C 1
ATOM 5515 O O . GLU A 1 672 ? -16.637 10.100 21.117 1.00 95.06 672 GLU A O 1
ATOM 5520 N N . TRP A 1 673 ? -17.811 8.951 22.653 1.00 96.75 673 TRP A N 1
ATOM 5521 C CA . TRP A 1 673 ? -18.090 7.809 21.788 1.00 96.75 673 TRP A CA 1
ATOM 5522 C C . TRP A 1 673 ? -18.827 8.239 20.516 1.00 96.75 673 TRP A C 1
ATOM 5524 O O . TRP A 1 673 ? -18.390 7.913 19.414 1.00 96.75 673 TRP A O 1
ATOM 5534 N N . ARG A 1 674 ? -19.892 9.049 20.642 1.00 94.94 674 ARG A N 1
ATOM 5535 C CA . ARG A 1 674 ? -20.628 9.596 19.486 1.00 94.94 674 ARG A CA 1
ATOM 5536 C C . ARG A 1 674 ? -19.737 10.453 18.590 1.00 94.94 674 ARG A C 1
ATOM 5538 O O . ARG A 1 674 ? -19.925 10.446 17.378 1.00 94.94 674 ARG A O 1
ATOM 5545 N N . SER A 1 675 ? -18.798 11.205 19.164 1.00 95.75 675 SER A N 1
ATOM 5546 C CA . SER A 1 675 ? -17.829 11.996 18.402 1.00 95.75 675 SER A CA 1
ATOM 5547 C C . SER A 1 675 ? -16.901 11.093 17.584 1.00 95.75 675 SER A C 1
ATOM 5549 O O . SER A 1 675 ? -16.791 11.265 16.371 1.00 95.75 675 SER A O 1
ATOM 5551 N N . LYS A 1 676 ? -16.315 10.062 18.209 1.00 95.75 676 LYS A N 1
ATOM 5552 C CA . LYS A 1 676 ? -15.439 9.094 17.524 1.00 95.75 676 LYS A CA 1
ATOM 5553 C C . LYS A 1 676 ? -16.171 8.278 16.467 1.00 95.75 676 LYS A C 1
ATOM 5555 O O . LYS A 1 676 ? -15.642 8.090 15.378 1.00 95.75 676 LYS A O 1
ATOM 5560 N N . ASP A 1 677 ? -17.407 7.878 16.732 1.00 94.69 677 ASP A N 1
ATOM 5561 C CA . ASP A 1 677 ? -18.243 7.167 15.765 1.00 94.69 677 ASP A CA 1
ATOM 5562 C C . ASP A 1 677 ? -18.616 8.032 14.540 1.00 94.69 677 ASP A C 1
ATOM 5564 O O . ASP A 1 677 ? -18.691 7.535 13.416 1.00 94.69 677 ASP A O 1
ATOM 5568 N N . ARG A 1 678 ? -18.795 9.352 14.711 1.00 95.69 678 ARG A N 1
ATOM 5569 C CA . ARG A 1 678 ? -18.945 10.281 13.572 1.00 95.69 678 ARG A CA 1
ATOM 5570 C C . ARG A 1 678 ? -17.659 10.397 12.760 1.00 95.69 678 ARG A C 1
ATOM 5572 O O . ARG A 1 678 ? -17.719 10.283 11.543 1.00 95.69 678 ARG A O 1
ATOM 5579 N N . GLU A 1 679 ? -16.512 10.560 13.421 1.00 95.94 679 GLU A N 1
ATOM 5580 C CA . GLU A 1 679 ? -15.209 10.618 12.744 1.00 95.94 679 GLU A CA 1
ATOM 5581 C C . GLU A 1 679 ? -14.939 9.341 11.926 1.00 95.94 679 GLU A C 1
ATOM 5583 O O . GLU A 1 679 ? -14.422 9.424 10.815 1.00 95.94 679 GLU A O 1
ATOM 5588 N N . VAL A 1 680 ? -15.322 8.162 12.438 1.00 96.56 680 VAL A N 1
ATOM 5589 C CA . VAL A 1 680 ? -15.246 6.895 11.688 1.00 96.56 680 VAL A CA 1
ATOM 5590 C C . VAL A 1 680 ? -16.112 6.948 10.430 1.00 96.56 680 VAL A C 1
ATOM 5592 O O . VAL A 1 680 ? -15.631 6.593 9.356 1.00 96.56 680 VAL A O 1
ATOM 5595 N N . ARG A 1 681 ? -17.358 7.425 10.536 1.00 95.56 681 ARG A N 1
ATOM 5596 C CA . ARG A 1 681 ? -18.272 7.557 9.388 1.00 95.56 681 ARG A CA 1
ATOM 5597 C C . ARG A 1 681 ? -17.766 8.543 8.336 1.00 95.56 681 ARG A C 1
ATOM 5599 O O . ARG A 1 681 ? -17.904 8.283 7.141 1.00 95.56 681 ARG A O 1
ATOM 5606 N N . ASP A 1 682 ? -17.169 9.651 8.763 1.00 95.44 682 ASP A N 1
ATOM 5607 C CA . ASP A 1 682 ? -16.553 10.620 7.856 1.00 95.44 682 ASP A CA 1
ATOM 5608 C C . ASP A 1 682 ? -15.347 10.018 7.128 1.00 95.44 682 ASP A C 1
ATOM 5610 O O . ASP A 1 682 ? -15.273 10.103 5.902 1.00 95.44 682 ASP A O 1
ATOM 5614 N N . LEU A 1 683 ? -14.465 9.323 7.855 1.00 96.50 683 LEU A N 1
ATOM 5615 C CA . LEU A 1 683 ? -13.331 8.614 7.260 1.00 96.50 683 LEU A CA 1
ATOM 5616 C C . LEU A 1 683 ? -13.785 7.503 6.304 1.00 96.50 683 LEU A C 1
ATOM 5618 O O . LEU A 1 683 ? -13.160 7.312 5.267 1.00 96.50 683 LEU A O 1
ATOM 5622 N N . ASP A 1 684 ? -14.882 6.803 6.599 1.00 94.94 684 ASP A N 1
ATOM 5623 C CA . ASP A 1 684 ? -15.467 5.804 5.697 1.00 94.94 684 ASP A CA 1
ATOM 5624 C C . ASP A 1 684 ? -15.932 6.406 4.370 1.00 94.94 684 ASP A C 1
ATOM 5626 O O . ASP A 1 684 ? -15.673 5.849 3.297 1.00 94.94 684 ASP A O 1
ATOM 5630 N N . ARG A 1 685 ? -16.581 7.572 4.428 1.00 95.81 685 ARG A N 1
ATOM 5631 C CA . ARG A 1 685 ? -16.979 8.322 3.235 1.00 95.81 685 ARG A CA 1
ATOM 5632 C C . ARG A 1 685 ? -15.759 8.767 2.428 1.00 95.81 685 ARG A C 1
ATOM 5634 O O . ARG A 1 685 ? -15.719 8.524 1.223 1.00 95.81 685 ARG A O 1
ATOM 5641 N N . GLU A 1 686 ? -14.755 9.359 3.075 1.00 95.31 686 GLU A N 1
ATOM 5642 C CA . GLU A 1 686 ? -13.514 9.792 2.415 1.00 95.31 686 GLU A CA 1
ATOM 5643 C C . GLU A 1 686 ? -12.777 8.623 1.747 1.00 95.31 686 GLU A C 1
ATOM 5645 O O . GLU A 1 686 ? -12.322 8.737 0.606 1.00 95.31 686 GLU A O 1
ATOM 5650 N N . LEU A 1 687 ? -12.701 7.472 2.421 1.00 94.69 687 LEU A N 1
ATOM 5651 C CA . LEU A 1 687 ? -12.068 6.261 1.899 1.00 94.69 687 LEU A CA 1
ATOM 5652 C C . LEU A 1 687 ? -12.828 5.743 0.668 1.00 94.69 687 LEU A C 1
ATOM 5654 O O . LEU A 1 687 ? -12.210 5.452 -0.358 1.00 94.69 687 LEU A O 1
ATOM 5658 N N . GLY A 1 688 ? -14.165 5.729 0.713 1.00 93.50 688 GLY A N 1
ATOM 5659 C CA . GLY A 1 688 ? -15.009 5.396 -0.438 1.00 93.50 688 GLY A CA 1
ATOM 5660 C C . GLY A 1 688 ? -14.802 6.334 -1.635 1.00 93.50 688 GLY A C 1
ATOM 5661 O O . GLY A 1 688 ? -14.663 5.877 -2.775 1.00 93.50 688 GLY A O 1
ATOM 5662 N N . GLU A 1 689 ? -14.711 7.644 -1.394 1.00 94.56 689 GLU A N 1
ATOM 5663 C CA . GLU A 1 689 ? -14.437 8.640 -2.434 1.00 94.56 689 GLU A CA 1
ATOM 5664 C C . GLU A 1 689 ? -13.048 8.460 -3.066 1.00 94.56 689 GLU A C 1
ATOM 5666 O O . GLU A 1 689 ? -12.915 8.518 -4.296 1.00 94.56 689 GLU A O 1
ATOM 5671 N N . GLN A 1 690 ? -12.016 8.211 -2.252 1.00 93.12 690 GLN A N 1
ATOM 5672 C CA . GLN A 1 690 ? -10.657 7.966 -2.741 1.00 93.12 690 GLN A CA 1
ATOM 5673 C C . GLN A 1 690 ? -10.558 6.655 -3.521 1.00 93.12 690 GLN A C 1
ATOM 5675 O O . GLN A 1 690 ? -9.965 6.619 -4.601 1.00 93.12 690 GLN A O 1
ATOM 5680 N N . GLN A 1 691 ? -11.231 5.600 -3.063 1.00 93.75 691 GLN A N 1
ATOM 5681 C CA . GLN A 1 691 ? -11.289 4.333 -3.786 1.00 93.75 691 GLN A CA 1
ATOM 5682 C C . GLN A 1 691 ? -11.953 4.503 -5.160 1.00 93.75 691 GLN A C 1
ATOM 5684 O O . GLN A 1 691 ? -11.456 3.990 -6.166 1.00 93.75 691 GLN A O 1
ATOM 5689 N N . ALA A 1 692 ? -13.032 5.288 -5.245 1.00 93.00 692 ALA A N 1
ATOM 5690 C CA . ALA A 1 692 ? -13.689 5.605 -6.511 1.00 93.00 692 ALA A CA 1
ATOM 5691 C C . ALA A 1 692 ? -12.811 6.464 -7.445 1.00 93.00 692 ALA A C 1
ATOM 5693 O O . ALA A 1 692 ? -12.858 6.294 -8.670 1.00 93.00 692 ALA A O 1
ATOM 5694 N N . LYS A 1 693 ? -12.004 7.390 -6.906 1.00 92.31 693 LYS A N 1
ATOM 5695 C CA . LYS A 1 693 ? -11.010 8.160 -7.682 1.00 92.31 693 LYS A CA 1
ATOM 5696 C C . LYS A 1 693 ? -9.919 7.245 -8.247 1.00 92.31 693 LYS A C 1
ATOM 5698 O O . LYS A 1 693 ? -9.694 7.271 -9.458 1.00 92.31 693 LYS A O 1
ATOM 5703 N N . LEU A 1 694 ? -9.334 6.375 -7.421 1.00 92.31 694 LEU A N 1
ATOM 5704 C CA . LEU A 1 694 ? -8.332 5.393 -7.850 1.00 92.31 694 LEU A CA 1
ATOM 5705 C C . LEU A 1 694 ? -8.878 4.437 -8.913 1.00 92.31 694 LEU A C 1
ATOM 5707 O O . LEU A 1 694 ? -8.221 4.187 -9.919 1.00 92.31 694 LEU A O 1
ATOM 5711 N N . GLN A 1 695 ? -10.112 3.951 -8.767 1.00 92.69 695 GLN A N 1
ATOM 5712 C CA . GLN A 1 695 ? -10.729 3.109 -9.794 1.00 92.69 695 GLN A CA 1
ATOM 5713 C C . GLN A 1 695 ? -10.891 3.837 -11.138 1.00 92.69 695 GLN A C 1
ATOM 5715 O O . GLN A 1 695 ? -10.691 3.228 -12.194 1.00 92.69 695 GLN A O 1
ATOM 5720 N N . ARG A 1 696 ? -11.243 5.131 -11.129 1.00 91.94 696 ARG A N 1
ATOM 5721 C CA . ARG A 1 696 ? -11.335 5.946 -12.353 1.00 91.94 696 ARG A CA 1
ATOM 5722 C C . ARG A 1 696 ? -9.964 6.146 -12.998 1.00 91.94 696 ARG A C 1
ATOM 5724 O O . ARG A 1 696 ? -9.831 5.873 -14.191 1.00 91.94 696 ARG A O 1
ATOM 5731 N N . ALA A 1 697 ? -8.956 6.529 -12.216 1.00 90.75 697 ALA A N 1
ATOM 5732 C CA . ALA A 1 697 ? -7.581 6.682 -12.689 1.00 90.75 697 ALA A CA 1
ATOM 5733 C C . ALA A 1 697 ? -7.008 5.352 -13.218 1.00 90.75 697 ALA A C 1
ATOM 5735 O O . ALA A 1 697 ? -6.421 5.307 -14.296 1.00 90.75 697 ALA A O 1
ATOM 5736 N N . GLY A 1 698 ? -7.287 4.229 -12.551 1.00 90.75 698 GLY A N 1
ATOM 5737 C CA . GLY A 1 698 ? -6.863 2.893 -12.978 1.00 90.75 698 GLY A CA 1
ATOM 5738 C C . GLY A 1 698 ? -7.500 2.459 -14.299 1.00 90.75 698 GLY A C 1
ATOM 5739 O O . GLY A 1 698 ? -6.838 1.864 -15.151 1.00 90.75 698 GLY A O 1
ATOM 5740 N N . LYS A 1 699 ? -8.778 2.792 -14.522 1.00 92.31 699 LYS A N 1
ATOM 5741 C CA . LYS A 1 699 ? -9.447 2.575 -15.818 1.00 92.31 699 LYS A CA 1
ATOM 5742 C C . LYS A 1 699 ? -8.832 3.437 -16.926 1.00 92.31 699 LYS A C 1
ATOM 5744 O O . LYS A 1 699 ? -8.668 2.940 -18.041 1.00 92.31 699 LYS A O 1
ATOM 5749 N N . GLN A 1 700 ? -8.486 4.691 -16.632 1.00 89.44 700 GLN A N 1
ATOM 5750 C CA . GLN A 1 700 ? -7.812 5.585 -17.581 1.00 89.44 700 GLN A CA 1
ATOM 5751 C C . GLN A 1 700 ? -6.411 5.073 -17.933 1.00 89.44 700 GLN A C 1
ATOM 5753 O O . GLN A 1 700 ? -6.116 4.922 -19.116 1.00 89.44 700 GLN A O 1
ATOM 5758 N N . LEU A 1 701 ? -5.607 4.683 -16.939 1.00 90.62 701 LEU A N 1
ATOM 5759 C CA . LEU A 1 701 ? -4.284 4.097 -17.155 1.00 90.62 701 LEU A CA 1
ATOM 5760 C C . LEU A 1 701 ? -4.363 2.844 -18.037 1.00 90.62 701 LEU A C 1
ATOM 5762 O O . LEU A 1 701 ? -3.650 2.745 -19.031 1.00 90.62 701 LEU A O 1
ATOM 5766 N N . LYS A 1 702 ? -5.288 1.916 -17.749 1.00 90.00 702 LYS A N 1
ATOM 5767 C CA . LYS A 1 702 ? -5.498 0.719 -18.587 1.00 90.00 702 LYS A CA 1
ATOM 5768 C C . LYS A 1 702 ? -5.847 1.067 -20.036 1.00 90.00 702 LYS A C 1
ATOM 5770 O O . LYS A 1 702 ? -5.444 0.343 -20.943 1.00 90.00 702 LYS A O 1
ATOM 5775 N N . ARG A 1 703 ? -6.602 2.145 -20.270 1.00 89.25 703 ARG A N 1
ATOM 5776 C CA . ARG A 1 703 ? -6.945 2.607 -21.623 1.00 89.25 703 ARG A CA 1
ATOM 5777 C C . ARG A 1 703 ? -5.712 3.140 -22.356 1.00 89.25 703 ARG A C 1
ATOM 5779 O O . ARG A 1 703 ? -5.479 2.717 -23.483 1.00 89.25 703 ARG A O 1
ATOM 5786 N N . VAL A 1 704 ? -4.923 3.999 -21.709 1.00 86.06 704 VAL A N 1
ATOM 5787 C CA . VAL A 1 704 ? -3.700 4.583 -22.291 1.00 86.06 704 VAL A CA 1
ATOM 5788 C C . VAL A 1 704 ? -2.653 3.501 -22.563 1.00 86.06 704 VAL A C 1
ATOM 5790 O O . VAL A 1 704 ? -2.115 3.431 -23.662 1.00 86.06 704 VAL A O 1
ATOM 5793 N N . VAL A 1 705 ? -2.436 2.576 -21.623 1.00 86.44 705 VAL A N 1
ATOM 5794 C CA . VAL A 1 705 ? -1.503 1.449 -21.805 1.00 86.44 705 VAL A CA 1
ATOM 5795 C C . VAL A 1 705 ? -1.902 0.576 -22.997 1.00 86.44 705 VAL A C 1
ATOM 5797 O O . VAL A 1 705 ? -1.042 0.214 -23.795 1.00 86.44 705 VAL A O 1
ATOM 5800 N N . ARG A 1 706 ? -3.197 0.273 -23.171 1.00 85.56 706 ARG A N 1
ATOM 5801 C CA . ARG A 1 706 ? -3.679 -0.473 -24.348 1.00 85.56 706 ARG A CA 1
ATOM 5802 C C . ARG A 1 706 ? -3.433 0.281 -25.653 1.00 85.56 706 ARG A C 1
ATOM 5804 O O . ARG A 1 706 ? -3.042 -0.344 -26.631 1.00 85.56 706 ARG A O 1
ATOM 5811 N N . GLN A 1 707 ? -3.643 1.598 -25.674 1.00 81.88 707 GLN A N 1
ATOM 5812 C CA . GLN A 1 707 ? -3.350 2.425 -26.850 1.00 81.88 707 GLN A CA 1
ATOM 5813 C C . GLN A 1 707 ? -1.856 2.390 -27.196 1.00 81.88 707 GLN A C 1
ATOM 5815 O O . GLN A 1 707 ? -1.515 2.182 -28.354 1.00 81.88 707 GLN A O 1
ATOM 5820 N N . VAL A 1 708 ? -0.968 2.489 -26.201 1.00 80.00 708 VAL A N 1
ATOM 5821 C CA . VAL A 1 708 ? 0.487 2.371 -26.404 1.00 80.00 708 VAL A CA 1
ATOM 5822 C C . VAL A 1 708 ? 0.877 0.974 -26.906 1.00 80.00 708 VAL A C 1
ATOM 5824 O O . VAL A 1 708 ? 1.690 0.859 -27.819 1.00 80.00 708 VAL A O 1
ATOM 5827 N N . GLN A 1 709 ? 0.291 -0.093 -26.354 1.00 77.50 709 GLN A N 1
ATOM 5828 C CA . GLN A 1 709 ? 0.558 -1.473 -26.787 1.00 77.50 709 GLN A CA 1
ATOM 5829 C C . GLN A 1 709 ? 0.119 -1.727 -28.235 1.00 77.50 709 GLN A C 1
ATOM 5831 O O . GLN A 1 709 ? 0.889 -2.282 -29.011 1.00 77.50 709 GLN A O 1
ATOM 5836 N N . LEU A 1 710 ? -1.069 -1.251 -28.622 1.00 71.62 710 LEU A N 1
ATOM 5837 C CA . LEU A 1 710 ? -1.596 -1.376 -29.987 1.00 71.62 710 LEU A CA 1
ATOM 5838 C C . LEU A 1 710 ? -0.742 -0.661 -31.044 1.00 71.62 710 LEU A C 1
ATOM 5840 O O . LEU A 1 710 ? -0.789 -1.038 -32.211 1.00 71.62 710 LEU A O 1
ATOM 5844 N N . VAL A 1 711 ? 0.007 0.374 -30.653 1.00 67.94 711 VAL A N 1
ATOM 5845 C CA . VAL A 1 711 ? 0.911 1.107 -31.552 1.00 67.94 711 VAL A CA 1
ATOM 5846 C C . VAL A 1 711 ? 2.309 0.477 -31.591 1.00 67.94 711 VAL A C 1
ATOM 5848 O O . VAL A 1 711 ? 2.980 0.544 -32.617 1.00 67.94 711 VAL A O 1
ATOM 5851 N N . LYS A 1 712 ? 2.750 -0.163 -30.500 1.00 62.72 712 LYS A N 1
ATOM 5852 C CA . LYS A 1 712 ? 4.058 -0.833 -30.419 1.00 62.72 712 LYS A CA 1
ATOM 5853 C C . LYS A 1 712 ? 4.115 -2.195 -31.100 1.00 62.72 712 LYS A C 1
ATOM 5855 O O . LYS A 1 712 ? 5.212 -2.634 -31.426 1.00 62.72 712 LYS A O 1
ATOM 5860 N N . GLU A 1 713 ? 2.986 -2.866 -31.304 1.00 53.38 713 GLU A N 1
ATOM 5861 C CA . GLU A 1 713 ? 2.942 -4.070 -32.133 1.00 53.38 713 GLU A CA 1
ATOM 5862 C C . GLU A 1 713 ? 2.906 -3.669 -33.616 1.00 53.38 713 GLU A C 1
ATOM 5864 O O . GLU A 1 713 ? 1.889 -3.149 -34.089 1.00 53.38 713 GLU A O 1
ATOM 5869 N N . PRO A 1 714 ? 3.990 -3.873 -34.391 1.00 49.38 714 PRO A N 1
ATOM 5870 C CA . PRO A 1 714 ? 3.944 -3.578 -35.809 1.00 49.38 714 PRO A CA 1
ATOM 5871 C C . PRO A 1 714 ? 2.973 -4.555 -36.479 1.00 49.38 714 PRO A C 1
ATOM 5873 O O . PRO A 1 714 ? 3.157 -5.769 -36.439 1.00 49.38 714 PRO A O 1
ATOM 5876 N N . LYS A 1 715 ? 1.967 -4.019 -37.179 1.00 52.66 715 LYS A N 1
ATOM 5877 C CA . LYS A 1 715 ? 1.049 -4.778 -38.054 1.00 52.66 715 LYS A CA 1
ATOM 5878 C C . LYS A 1 715 ? 1.749 -5.441 -39.260 1.00 52.66 715 LYS A C 1
ATOM 5880 O O . LYS A 1 715 ? 1.075 -5.991 -40.124 1.00 52.66 715 LYS A O 1
ATOM 5885 N N . PHE A 1 716 ? 3.081 -5.402 -39.325 1.00 50.84 716 PHE A N 1
ATOM 5886 C CA . PHE A 1 716 ? 3.901 -6.085 -40.318 1.00 50.84 716 PHE A CA 1
ATOM 5887 C C . PHE A 1 716 ? 4.984 -6.896 -39.585 1.00 50.84 716 PHE A C 1
ATOM 5889 O O . PHE A 1 716 ? 5.785 -6.302 -38.857 1.00 50.84 716 PHE A O 1
ATOM 5896 N N . PRO A 1 717 ? 5.020 -8.234 -39.716 1.00 56.62 717 PRO A N 1
ATOM 5897 C CA . PRO A 1 717 ? 5.988 -9.049 -39.002 1.00 56.62 717 PRO A CA 1
ATOM 5898 C C . PRO A 1 717 ? 7.367 -8.851 -39.631 1.00 56.62 717 PRO A C 1
ATOM 5900 O O . PRO A 1 717 ? 7.721 -9.499 -40.611 1.00 56.62 717 PRO A O 1
ATOM 5903 N N . VAL A 1 718 ? 8.168 -7.972 -39.031 1.00 58.56 718 VAL A N 1
ATOM 5904 C CA . VAL A 1 718 ? 9.611 -7.841 -39.299 1.00 58.56 718 VAL A CA 1
ATOM 5905 C C . VAL A 1 718 ? 10.292 -9.220 -39.251 1.00 58.56 718 VAL A C 1
ATOM 5907 O O . VAL A 1 718 ? 11.119 -9.531 -40.099 1.00 58.56 718 VAL A O 1
ATOM 5910 N N . GLY A 1 719 ? 9.812 -10.119 -38.382 1.00 59.12 719 GLY A N 1
ATOM 5911 C CA . GLY A 1 719 ? 10.275 -11.507 -38.295 1.00 59.12 719 GLY A CA 1
ATOM 5912 C C . GLY A 1 719 ? 9.934 -12.424 -39.483 1.00 59.12 719 GLY A C 1
ATOM 5913 O O . GLY A 1 719 ? 10.403 -13.561 -39.501 1.00 59.12 719 GLY A O 1
ATOM 5914 N N . LEU A 1 720 ? 9.110 -12.002 -40.450 1.00 61.41 720 LEU A N 1
ATOM 5915 C CA . LEU A 1 720 ? 8.917 -12.729 -41.716 1.00 61.41 720 LEU A CA 1
ATOM 5916 C C . LEU A 1 720 ? 9.986 -12.324 -42.739 1.00 61.41 720 LEU A C 1
ATOM 5918 O O . LEU A 1 720 ? 10.514 -13.182 -43.435 1.00 61.41 720 LEU A O 1
ATOM 5922 N N . ALA A 1 721 ? 10.336 -11.035 -42.777 1.00 63.31 721 ALA A N 1
ATOM 5923 C CA . ALA A 1 721 ? 11.416 -10.521 -43.615 1.00 63.31 721 ALA A CA 1
ATOM 5924 C C . ALA A 1 721 ? 12.788 -11.014 -43.129 1.00 63.31 721 ALA A C 1
ATOM 5926 O O . ALA A 1 721 ? 13.614 -11.410 -43.941 1.00 63.31 721 ALA A O 1
ATOM 5927 N N . GLU A 1 722 ? 13.008 -11.072 -41.811 1.00 70.75 722 GLU A N 1
ATOM 5928 C CA . GLU A 1 722 ? 14.231 -11.648 -41.231 1.00 70.75 722 GLU A CA 1
ATOM 5929 C C . GLU A 1 722 ? 14.387 -13.135 -41.591 1.00 70.75 722 GLU A C 1
ATOM 5931 O O . GLU A 1 722 ? 15.465 -13.556 -41.997 1.00 70.75 722 GLU A O 1
ATOM 5936 N N . ARG A 1 723 ? 13.298 -13.919 -41.557 1.00 73.81 723 ARG A N 1
ATOM 5937 C CA . ARG A 1 723 ? 13.319 -15.333 -41.975 1.00 73.81 723 ARG A CA 1
ATOM 5938 C C . ARG A 1 723 ? 13.550 -15.522 -43.476 1.00 73.81 723 ARG A C 1
ATOM 5940 O O . ARG A 1 723 ? 14.207 -16.483 -43.870 1.00 73.81 723 ARG A O 1
ATOM 5947 N N . ASP A 1 724 ? 13.022 -14.638 -44.319 1.00 78.19 724 ASP A N 1
ATOM 5948 C CA . ASP A 1 724 ? 13.275 -14.666 -45.770 1.00 78.19 724 ASP A CA 1
ATOM 5949 C C . ASP A 1 724 ? 14.749 -14.350 -46.093 1.00 78.19 724 ASP A C 1
ATOM 5951 O O . ASP A 1 724 ? 15.362 -14.982 -46.952 1.00 78.19 724 ASP A O 1
ATOM 5955 N N . ILE A 1 725 ? 15.360 -13.426 -45.343 1.00 78.44 725 ILE A N 1
ATOM 5956 C CA . ILE A 1 725 ? 16.791 -13.110 -45.462 1.00 78.44 725 ILE A CA 1
ATOM 5957 C C . ILE A 1 725 ? 17.648 -14.298 -45.003 1.00 78.44 725 ILE A C 1
ATOM 5959 O O . ILE A 1 725 ? 18.514 -14.742 -45.753 1.00 78.44 725 ILE A O 1
ATOM 5963 N N . GLU A 1 726 ? 17.371 -14.874 -43.829 1.00 81.75 726 GLU A N 1
ATOM 5964 C CA . GLU A 1 726 ? 18.112 -16.036 -43.310 1.00 81.75 726 GLU A CA 1
ATOM 5965 C C . GLU A 1 726 ? 18.018 -17.253 -44.243 1.00 81.75 726 GLU A C 1
ATOM 5967 O O . GLU A 1 726 ? 18.997 -17.970 -44.459 1.00 81.75 726 GLU A O 1
ATOM 5972 N N . THR A 1 727 ? 16.846 -17.497 -44.835 1.00 82.00 727 THR A N 1
ATOM 5973 C CA . THR A 1 727 ? 16.670 -18.611 -45.779 1.00 82.00 727 THR A CA 1
ATOM 5974 C C . THR A 1 727 ? 17.444 -18.400 -47.079 1.00 82.00 727 THR A C 1
ATOM 5976 O O . THR A 1 727 ? 18.024 -19.364 -47.584 1.00 82.00 727 THR A O 1
ATOM 5979 N N . ARG A 1 728 ? 17.534 -17.165 -47.588 1.00 82.56 728 ARG A N 1
ATOM 5980 C CA . ARG A 1 728 ? 18.386 -16.825 -48.740 1.00 82.56 728 ARG A CA 1
ATOM 5981 C C . ARG A 1 728 ? 19.874 -16.982 -48.437 1.00 82.56 728 ARG A C 1
ATOM 5983 O O . ARG A 1 728 ? 20.581 -17.607 -49.220 1.00 82.56 728 ARG A O 1
ATOM 5990 N N . GLU A 1 729 ? 20.336 -16.509 -47.283 1.00 80.50 729 GLU A N 1
ATOM 5991 C CA . GLU A 1 729 ? 21.738 -16.670 -46.871 1.00 80.50 729 GLU A CA 1
ATOM 5992 C C . GLU A 1 729 ? 22.133 -18.153 -46.764 1.00 80.50 729 GLU A C 1
ATOM 5994 O O . GLU A 1 729 ? 23.196 -18.560 -47.238 1.00 80.50 729 GLU A O 1
ATOM 5999 N N . MET A 1 730 ? 21.254 -18.996 -46.214 1.00 82.38 730 MET A N 1
ATOM 6000 C CA . MET A 1 730 ? 21.484 -20.443 -46.140 1.00 82.38 730 MET A CA 1
ATOM 6001 C C . MET A 1 730 ? 21.488 -21.121 -47.518 1.00 82.38 730 MET A C 1
ATOM 6003 O O . MET A 1 730 ? 22.253 -22.066 -47.734 1.00 82.38 730 MET A O 1
ATOM 6007 N N . GLN A 1 731 ? 20.669 -20.649 -48.463 1.00 82.50 731 GLN A N 1
ATOM 6008 C CA . GLN A 1 731 ? 20.698 -21.128 -49.848 1.00 82.50 731 GLN A CA 1
ATOM 6009 C C . GLN A 1 731 ? 22.017 -20.771 -50.543 1.00 82.50 731 GLN A C 1
ATOM 6011 O O . GLN A 1 731 ? 22.605 -21.631 -51.199 1.00 82.50 731 GLN A O 1
ATOM 6016 N N . ASP A 1 732 ? 22.530 -19.556 -50.348 1.00 81.19 732 ASP A N 1
ATOM 6017 C CA . ASP A 1 732 ? 23.799 -19.117 -50.936 1.00 81.19 732 ASP A CA 1
ATOM 6018 C C . ASP A 1 732 ? 24.999 -19.899 -50.382 1.00 81.19 732 ASP A C 1
ATOM 6020 O O . ASP A 1 732 ? 25.882 -20.307 -51.142 1.00 81.19 732 ASP A O 1
ATOM 6024 N N . ILE A 1 733 ? 25.009 -20.194 -49.076 1.00 81.12 733 ILE A N 1
ATOM 6025 C CA . ILE A 1 733 ? 26.036 -21.043 -48.446 1.00 81.12 733 ILE A CA 1
ATOM 6026 C C . ILE A 1 733 ? 26.000 -22.464 -49.025 1.00 81.12 733 ILE A C 1
ATOM 6028 O O . ILE A 1 733 ? 27.048 -23.018 -49.368 1.00 81.12 733 ILE A O 1
ATOM 6032 N N . ASN A 1 734 ? 24.807 -23.047 -49.177 1.00 83.25 734 ASN A N 1
ATOM 6033 C CA . ASN A 1 734 ? 24.649 -24.373 -49.778 1.00 83.25 734 ASN A CA 1
ATOM 6034 C C . ASN A 1 734 ? 25.120 -24.394 -51.240 1.00 83.25 734 ASN A C 1
ATOM 6036 O O . ASN A 1 734 ? 25.837 -25.312 -51.640 1.00 83.25 734 ASN A O 1
ATOM 6040 N N . ASN A 1 735 ? 24.792 -23.364 -52.023 1.00 83.25 735 ASN A N 1
ATOM 6041 C CA . ASN A 1 735 ? 25.241 -23.240 -53.410 1.00 83.25 735 ASN A CA 1
ATOM 6042 C C . ASN A 1 735 ? 26.767 -23.086 -53.511 1.00 83.25 735 ASN A C 1
ATOM 6044 O O . ASN A 1 735 ? 27.391 -23.712 -54.368 1.00 83.25 735 ASN A O 1
ATOM 6048 N N . ALA A 1 736 ? 27.393 -22.324 -52.609 1.00 81.81 736 ALA A N 1
ATOM 6049 C CA . ALA A 1 736 ? 28.848 -22.193 -52.550 1.00 81.81 736 ALA A CA 1
ATOM 6050 C C . ALA A 1 736 ? 29.540 -23.522 -52.195 1.00 81.81 736 ALA A C 1
ATOM 6052 O O . ALA A 1 736 ? 30.562 -23.863 -52.793 1.00 81.81 736 ALA A O 1
ATOM 6053 N N . ALA A 1 737 ? 28.974 -24.303 -51.270 1.00 82.75 737 ALA A N 1
ATOM 6054 C CA . ALA A 1 737 ? 29.482 -25.632 -50.930 1.00 82.75 737 ALA A CA 1
ATOM 6055 C C . ALA A 1 737 ? 29.348 -26.619 -52.106 1.00 82.75 737 ALA A C 1
ATOM 6057 O O . ALA A 1 737 ? 30.290 -27.354 -52.406 1.00 82.75 737 ALA A O 1
ATOM 6058 N N . LEU A 1 738 ? 28.218 -26.596 -52.825 1.00 84.31 738 LEU A N 1
ATOM 6059 C CA . LEU A 1 738 ? 28.023 -27.388 -54.045 1.00 84.31 738 LEU A CA 1
ATOM 6060 C C . LEU A 1 738 ? 28.993 -26.977 -55.163 1.00 84.31 738 LEU A C 1
ATOM 6062 O O . LEU A 1 738 ? 29.512 -27.841 -55.868 1.00 84.31 738 LEU A O 1
ATOM 6066 N N . GLN A 1 739 ? 29.304 -25.684 -55.290 1.00 82.50 739 GLN A N 1
ATOM 6067 C CA . GLN A 1 739 ? 30.311 -25.195 -56.233 1.00 82.50 739 GLN A CA 1
ATOM 6068 C C . GLN A 1 739 ? 31.720 -25.682 -55.864 1.00 82.50 739 GLN A C 1
ATOM 6070 O O . GLN A 1 739 ? 32.450 -26.143 -56.736 1.00 82.50 739 GLN A O 1
ATOM 6075 N N . GLN A 1 740 ? 32.089 -25.668 -54.579 1.00 81.31 740 GLN A N 1
ATOM 6076 C CA . GLN A 1 740 ? 33.371 -26.211 -54.107 1.00 81.31 740 GLN A CA 1
ATOM 6077 C C . GLN A 1 740 ? 33.484 -27.726 -54.326 1.00 81.31 740 GLN A C 1
ATOM 6079 O O . GLN A 1 740 ? 34.555 -28.215 -54.685 1.00 81.31 740 GLN A O 1
ATOM 6084 N N . LEU A 1 741 ? 32.389 -28.472 -54.147 1.00 81.19 741 LEU A N 1
ATOM 6085 C CA . LEU A 1 741 ? 32.329 -29.900 -54.477 1.00 81.19 741 LEU A CA 1
ATOM 6086 C C . LEU A 1 741 ? 32.459 -30.139 -55.986 1.00 81.19 741 LEU A C 1
ATOM 6088 O O . LEU A 1 741 ? 33.136 -31.083 -56.392 1.00 81.19 741 LEU A O 1
ATOM 6092 N N . SER A 1 742 ? 31.878 -29.267 -56.813 1.00 79.19 742 SER A N 1
ATOM 6093 C CA . SER A 1 742 ? 32.040 -29.305 -58.271 1.00 79.19 742 SER A CA 1
ATOM 6094 C C . SER A 1 742 ? 33.493 -29.019 -58.685 1.00 79.19 742 SER A C 1
ATOM 6096 O O . SER A 1 742 ? 34.085 -29.754 -59.478 1.00 79.19 742 SER A O 1
ATOM 6098 N N . ASP A 1 743 ? 34.135 -28.030 -58.062 1.00 79.38 743 ASP A N 1
ATOM 6099 C CA . ASP A 1 743 ? 35.553 -27.714 -58.267 1.00 79.38 743 ASP A CA 1
ATOM 6100 C C . ASP A 1 743 ? 36.483 -28.847 -57.785 1.00 79.38 743 ASP A C 1
ATOM 6102 O O . ASP A 1 743 ? 37.520 -29.111 -58.394 1.00 79.38 743 ASP A O 1
ATOM 6106 N N . LEU A 1 744 ? 36.121 -29.560 -56.715 1.00 81.38 744 LEU A N 1
ATOM 6107 C CA . LEU A 1 744 ? 36.840 -30.756 -56.265 1.00 81.38 744 LEU A CA 1
ATOM 6108 C C . LEU A 1 744 ? 36.719 -31.890 -57.293 1.00 81.38 744 LEU A C 1
ATOM 6110 O O . LEU A 1 744 ? 37.726 -32.499 -57.653 1.00 81.38 744 LEU A O 1
ATOM 6114 N N . CYS A 1 745 ? 35.506 -32.122 -57.801 1.00 80.56 745 CYS A N 1
ATOM 6115 C CA . CYS A 1 745 ? 35.207 -33.130 -58.818 1.00 80.56 745 CYS A CA 1
ATOM 6116 C C . CYS A 1 745 ? 35.943 -32.867 -60.140 1.00 80.56 745 CYS A C 1
ATOM 6118 O O . CYS A 1 745 ? 36.404 -33.806 -60.785 1.00 80.56 745 CYS A O 1
ATOM 6120 N N . THR A 1 746 ? 36.105 -31.599 -60.532 1.00 77.56 746 THR A N 1
ATOM 6121 C CA . THR A 1 746 ? 36.881 -31.233 -61.730 1.00 77.56 746 THR A CA 1
ATOM 6122 C C . THR A 1 746 ? 38.391 -31.397 -61.538 1.00 77.56 746 THR A C 1
ATOM 6124 O O . THR A 1 746 ? 39.088 -31.716 -62.499 1.00 77.56 746 THR A O 1
ATOM 6127 N N . ARG A 1 747 ? 38.911 -31.216 -60.315 1.00 79.06 747 ARG A N 1
ATOM 6128 C CA . ARG A 1 747 ? 40.344 -31.380 -59.999 1.00 79.06 747 ARG A CA 1
ATOM 6129 C C . ARG A 1 747 ? 40.754 -32.833 -59.757 1.00 79.06 747 ARG A C 1
ATOM 6131 O O . ARG A 1 747 ? 41.884 -33.193 -60.074 1.00 79.06 747 ARG A O 1
ATOM 6138 N N . TYR A 1 748 ? 39.859 -33.655 -59.213 1.00 79.00 748 TYR A N 1
ATOM 6139 C CA . TYR A 1 748 ? 40.121 -35.053 -58.867 1.00 79.00 748 TYR A CA 1
ATOM 6140 C C . TYR A 1 748 ? 39.030 -35.957 -59.443 1.00 79.00 748 TYR A C 1
ATOM 6142 O O . TYR A 1 748 ? 38.044 -36.277 -58.778 1.00 79.00 748 TYR A O 1
ATOM 6150 N N . ILE A 1 749 ? 39.230 -36.401 -60.684 1.00 77.06 749 ILE A N 1
ATOM 6151 C CA . ILE A 1 749 ? 38.243 -37.172 -61.461 1.00 77.06 749 ILE A CA 1
ATOM 6152 C C . ILE A 1 749 ? 37.840 -38.482 -60.753 1.00 77.06 749 ILE A C 1
ATOM 6154 O O . ILE A 1 749 ? 36.689 -38.904 -60.832 1.00 77.06 749 ILE A O 1
ATOM 6158 N N . GLU A 1 750 ? 38.744 -39.089 -59.979 1.00 78.56 750 GLU A N 1
ATOM 6159 C CA . GLU A 1 750 ? 38.484 -40.306 -59.192 1.00 78.56 750 GLU A CA 1
ATOM 6160 C C . GLU A 1 750 ? 37.431 -40.111 -58.084 1.00 78.56 750 GLU A C 1
ATOM 6162 O O . GLU A 1 750 ? 36.804 -41.073 -57.645 1.00 78.56 750 GLU A O 1
ATOM 6167 N N . THR A 1 751 ? 37.199 -38.869 -57.643 1.00 80.06 751 THR A N 1
ATOM 6168 C CA . THR A 1 751 ? 36.218 -38.545 -56.589 1.00 80.06 751 THR A CA 1
ATOM 6169 C C . THR A 1 751 ? 34.796 -38.358 -57.124 1.00 80.06 751 THR A C 1
ATOM 6171 O O . THR A 1 751 ? 33.833 -38.468 -56.364 1.00 80.06 751 THR A O 1
ATOM 6174 N N . VAL A 1 752 ? 34.642 -38.161 -58.439 1.00 79.06 752 VAL A N 1
ATOM 6175 C CA . VAL A 1 752 ? 33.361 -37.892 -59.116 1.00 79.06 752 VAL A CA 1
ATOM 6176 C C . VAL A 1 752 ? 32.304 -38.981 -58.871 1.00 79.06 752 VAL A C 1
ATOM 6178 O O . VAL A 1 752 ? 31.170 -38.624 -58.545 1.00 79.06 752 VAL A O 1
ATOM 6181 N N . PRO A 1 753 ? 32.607 -40.295 -58.966 1.00 80.06 753 PRO A N 1
ATOM 6182 C CA . PRO A 1 753 ? 31.595 -41.337 -58.769 1.00 80.06 753 PRO A CA 1
ATOM 6183 C C . PRO A 1 753 ? 31.076 -41.378 -57.328 1.00 80.06 753 PRO A C 1
ATOM 6185 O O . PRO A 1 753 ? 29.893 -41.616 -57.096 1.00 80.06 753 PRO A O 1
ATOM 6188 N N . VAL A 1 754 ? 31.959 -41.120 -56.358 1.00 82.69 754 VAL A N 1
ATOM 6189 C CA . VAL A 1 754 ? 31.634 -41.127 -54.927 1.00 82.69 754 VAL A CA 1
ATOM 6190 C C . VAL A 1 754 ? 30.793 -39.903 -54.569 1.00 82.69 754 VAL A C 1
ATOM 6192 O O . VAL A 1 754 ? 29.760 -40.039 -53.917 1.00 82.69 754 VAL A O 1
ATOM 6195 N N . VAL A 1 755 ? 31.188 -38.717 -55.041 1.00 80.25 755 VAL A N 1
ATOM 6196 C CA . VAL A 1 755 ? 30.454 -37.467 -54.797 1.00 80.25 755 VAL A CA 1
ATOM 6197 C C . VAL A 1 755 ? 29.077 -37.496 -55.466 1.00 80.25 755 VAL A C 1
ATOM 6199 O O . VAL A 1 755 ? 28.085 -37.188 -54.810 1.00 80.25 755 VAL A O 1
ATOM 6202 N N . ASN A 1 756 ? 28.974 -37.954 -56.719 1.00 80.44 756 ASN A N 1
ATOM 6203 C CA . ASN A 1 756 ? 27.680 -38.081 -57.398 1.00 80.44 756 ASN A CA 1
ATOM 6204 C C . ASN A 1 756 ? 26.761 -39.104 -56.724 1.00 80.44 756 ASN A C 1
ATOM 6206 O O . ASN A 1 756 ? 25.560 -38.860 -56.635 1.00 80.44 756 ASN A O 1
ATOM 6210 N N . ARG A 1 757 ? 27.295 -40.217 -56.201 1.00 82.19 757 ARG A N 1
ATOM 6211 C CA . ARG A 1 757 ? 26.498 -41.185 -55.433 1.00 82.19 757 ARG A CA 1
ATOM 6212 C C . ARG A 1 757 ? 25.913 -40.560 -54.162 1.00 82.19 757 ARG A C 1
ATOM 6214 O O . ARG A 1 757 ? 24.721 -40.695 -53.920 1.00 82.19 757 ARG A O 1
ATOM 6221 N N . TYR A 1 758 ? 26.718 -39.843 -53.378 1.00 80.50 758 TYR A N 1
ATOM 6222 C CA . TYR A 1 758 ? 26.224 -39.208 -52.149 1.00 80.50 758 TYR A CA 1
ATOM 6223 C C . TYR A 1 758 ? 25.272 -38.032 -52.410 1.00 80.50 758 TYR A C 1
ATOM 6225 O O . TYR A 1 758 ? 24.361 -37.805 -51.618 1.00 80.50 758 TYR A O 1
ATOM 6233 N N . LEU A 1 759 ? 25.452 -37.294 -53.509 1.00 80.69 759 LEU A N 1
ATOM 6234 C CA . LEU A 1 759 ? 24.550 -36.202 -53.888 1.00 80.69 759 LEU A CA 1
ATOM 6235 C C . LEU A 1 759 ? 23.211 -36.718 -54.429 1.00 80.69 759 LEU A C 1
ATOM 6237 O O . LEU A 1 759 ? 22.168 -36.181 -54.066 1.00 80.69 759 LEU A O 1
ATOM 6241 N N . THR A 1 760 ? 23.223 -37.806 -55.204 1.00 79.31 760 THR A N 1
ATOM 6242 C CA . THR A 1 760 ? 21.993 -38.467 -55.679 1.00 79.31 760 THR A CA 1
ATOM 6243 C C . THR A 1 760 ? 21.223 -39.160 -54.555 1.00 79.31 760 THR A C 1
ATOM 6245 O O . THR A 1 760 ? 20.001 -39.106 -54.556 1.00 79.31 760 THR A O 1
ATOM 6248 N N . GLU A 1 761 ? 21.895 -39.707 -53.535 1.00 83.31 761 GLU A N 1
ATOM 6249 C CA . GLU A 1 761 ? 21.240 -40.192 -52.301 1.00 83.31 761 GLU A CA 1
ATOM 6250 C C . GLU A 1 761 ? 20.546 -39.073 -51.491 1.00 83.31 761 GLU A C 1
ATOM 6252 O O . GLU A 1 761 ? 19.780 -39.363 -50.568 1.00 83.31 761 GLU A O 1
ATOM 6257 N N . LYS A 1 762 ? 20.827 -37.798 -51.795 1.00 78.94 762 LYS A N 1
ATOM 6258 C CA . LYS A 1 762 ? 20.275 -36.616 -51.113 1.00 78.94 762 LYS A CA 1
ATOM 6259 C C . LYS A 1 762 ? 19.467 -35.691 -52.030 1.00 78.94 762 LYS A C 1
ATOM 6261 O O . LYS A 1 762 ? 19.159 -34.583 -51.604 1.00 78.94 762 LYS A O 1
ATOM 6266 N N . ASP A 1 763 ? 19.129 -36.130 -53.245 1.00 78.75 763 ASP A N 1
ATOM 6267 C CA . ASP A 1 763 ? 18.405 -35.348 -54.264 1.00 78.75 763 ASP A CA 1
ATOM 6268 C C . ASP A 1 763 ? 19.055 -33.985 -54.601 1.00 78.75 763 ASP A C 1
ATOM 6270 O O . ASP A 1 763 ? 18.380 -33.010 -54.933 1.00 78.75 763 ASP A O 1
ATOM 6274 N N . LEU A 1 764 ? 20.387 -33.897 -54.523 1.00 75.44 764 LEU A N 1
ATOM 6275 C CA . LEU A 1 764 ? 21.163 -32.697 -54.847 1.00 75.44 764 LEU A CA 1
ATOM 6276 C C . LEU A 1 764 ? 21.936 -32.893 -56.159 1.00 75.44 764 LEU A C 1
ATOM 6278 O O . LEU A 1 764 ? 22.441 -33.978 -56.442 1.00 75.44 764 LEU A O 1
ATOM 6282 N N . ALA A 1 765 ? 22.066 -31.830 -56.958 1.00 73.75 765 ALA A N 1
ATOM 6283 C CA . ALA A 1 765 ? 22.803 -31.843 -58.224 1.00 73.75 765 ALA A CA 1
ATOM 6284 C C . ALA A 1 765 ? 23.981 -30.858 -58.191 1.00 73.75 765 ALA A C 1
ATOM 6286 O O . ALA A 1 765 ? 23.870 -29.762 -57.640 1.00 73.75 765 ALA A O 1
ATOM 6287 N N . LEU A 1 766 ? 25.111 -31.237 -58.798 1.00 72.44 766 LEU A N 1
ATOM 6288 C CA . LEU A 1 766 ? 26.258 -30.338 -58.947 1.00 72.44 766 LEU A CA 1
ATOM 6289 C C . LEU A 1 766 ? 25.976 -29.263 -60.014 1.00 72.44 766 LEU A C 1
ATOM 6291 O O . LEU A 1 766 ? 25.459 -29.592 -61.086 1.00 72.44 766 LEU A O 1
ATOM 6295 N N . PRO A 1 767 ? 26.365 -27.997 -59.780 1.00 67.62 767 PRO A N 1
ATOM 6296 C CA . PRO A 1 767 ? 26.336 -26.956 -60.802 1.00 67.62 767 PRO A CA 1
ATOM 6297 C C . PRO A 1 767 ? 27.233 -27.325 -61.994 1.00 67.62 767 PRO A C 1
ATOM 6299 O O . PRO A 1 767 ? 28.369 -27.775 -61.813 1.00 67.62 767 PRO A O 1
ATOM 6302 N N . VAL A 1 768 ? 26.738 -27.118 -63.219 1.00 55.56 768 VAL A N 1
ATOM 6303 C CA . VAL A 1 768 ? 27.462 -27.419 -64.467 1.00 55.56 768 VAL A CA 1
ATOM 6304 C C . VAL A 1 768 ? 28.658 -26.476 -64.625 1.00 55.56 768 VAL A C 1
ATOM 6306 O O . VAL A 1 768 ? 28.493 -25.284 -64.885 1.00 55.56 768 VAL A O 1
ATOM 6309 N N . VAL A 1 769 ? 29.878 -27.007 -64.518 1.00 50.62 769 VAL A N 1
ATOM 6310 C CA . VAL A 1 769 ? 31.113 -26.247 -64.760 1.00 50.62 769 VAL A CA 1
ATOM 6311 C C . VAL A 1 769 ? 31.357 -26.154 -66.267 1.00 50.62 769 VAL A C 1
ATOM 6313 O O . VAL A 1 769 ? 31.629 -27.156 -66.925 1.00 50.62 769 VAL A O 1
ATOM 6316 N N . ARG A 1 770 ? 31.285 -24.943 -66.836 1.00 39.81 770 ARG A N 1
ATOM 6317 C CA . ARG A 1 770 ? 31.789 -24.679 -68.194 1.00 39.81 770 ARG A CA 1
ATOM 6318 C C . ARG A 1 770 ? 33.318 -24.716 -68.155 1.00 39.81 770 ARG A C 1
ATOM 6320 O O . ARG A 1 770 ? 33.946 -23.799 -67.633 1.00 39.81 770 ARG A O 1
ATOM 6327 N N . SER A 1 771 ? 33.915 -25.780 -68.683 1.00 37.66 771 SER A N 1
ATOM 6328 C CA . SER A 1 771 ? 35.367 -25.954 -68.769 1.00 37.66 771 SER A CA 1
ATOM 6329 C C . SER A 1 771 ? 36.001 -24.881 -69.664 1.00 37.66 771 SER A C 1
ATOM 6331 O O . SER A 1 771 ? 35.915 -24.959 -70.886 1.00 37.66 771 SER A O 1
ATOM 6333 N N . SER A 1 772 ? 36.661 -23.887 -69.065 1.00 30.98 772 SER A N 1
ATOM 6334 C CA . SER A 1 772 ? 37.574 -22.983 -69.774 1.00 30.98 772 SER A CA 1
ATOM 6335 C C . SER A 1 772 ? 39.008 -23.454 -69.538 1.00 30.98 772 SER A C 1
ATOM 6337 O O . SER A 1 772 ? 39.590 -23.244 -68.474 1.00 30.98 772 SER A O 1
ATOM 6339 N N . MET A 1 773 ? 39.553 -24.171 -70.517 1.00 36.69 773 MET A N 1
ATOM 6340 C CA . MET A 1 773 ? 40.953 -24.582 -70.560 1.00 36.69 773 MET A CA 1
ATOM 6341 C C . MET A 1 773 ? 41.799 -23.438 -71.132 1.00 36.69 773 MET A C 1
ATOM 6343 O O . MET A 1 773 ? 41.907 -23.339 -72.345 1.00 36.69 773 MET A O 1
ATOM 6347 N N . THR A 1 774 ? 42.443 -22.626 -70.289 1.00 33.75 774 THR A N 1
ATOM 6348 C CA . THR A 1 774 ? 43.707 -21.940 -70.634 1.00 33.75 774 THR A CA 1
ATOM 6349 C C . THR A 1 774 ? 44.504 -21.592 -69.374 1.00 33.75 774 THR A C 1
ATOM 6351 O O . THR A 1 774 ? 44.096 -20.746 -68.587 1.00 33.75 774 THR A O 1
ATOM 6354 N N . ALA A 1 775 ? 45.642 -22.275 -69.242 1.00 34.19 775 ALA A N 1
ATOM 6355 C CA . ALA A 1 775 ? 46.928 -21.877 -68.666 1.00 34.19 775 ALA A CA 1
ATOM 6356 C C . ALA A 1 775 ? 46.996 -20.999 -67.394 1.00 34.19 775 ALA A C 1
ATOM 6358 O O . ALA A 1 775 ? 46.668 -19.817 -67.360 1.00 34.19 775 ALA A O 1
ATOM 6359 N N . SER A 1 776 ? 47.621 -21.605 -66.389 1.00 32.81 776 SER A N 1
ATOM 6360 C CA . SER A 1 776 ? 48.156 -21.056 -65.149 1.00 32.81 776 SER A CA 1
ATOM 6361 C C . SER A 1 776 ? 49.126 -19.882 -65.344 1.00 32.81 776 SER A C 1
ATOM 6363 O O . SER A 1 776 ? 50.163 -20.044 -65.981 1.00 32.81 776 SER A O 1
ATOM 6365 N N . ILE A 1 777 ? 48.883 -18.768 -64.645 1.00 34.28 777 ILE A N 1
ATOM 6366 C CA . ILE A 1 777 ? 49.948 -17.942 -64.058 1.00 34.28 777 ILE A CA 1
ATOM 6367 C C . ILE A 1 777 ? 49.544 -17.612 -62.619 1.00 34.28 777 ILE A C 1
ATOM 6369 O O . ILE A 1 777 ? 48.548 -16.949 -62.342 1.00 34.28 777 ILE A O 1
ATOM 6373 N N . SER A 1 778 ? 50.344 -18.124 -61.696 1.00 36.97 778 SER A N 1
ATOM 6374 C CA . SER A 1 778 ? 50.363 -17.832 -60.269 1.00 36.97 778 SER A CA 1
ATOM 6375 C C . SER A 1 778 ? 50.408 -16.331 -59.961 1.00 36.97 778 SER A C 1
ATOM 6377 O O . SER A 1 778 ? 51.309 -15.639 -60.427 1.00 36.97 778 SER A O 1
ATOM 6379 N N . SER A 1 779 ? 49.538 -15.851 -59.068 1.00 31.59 779 SER A N 1
ATOM 6380 C CA . SER A 1 779 ? 49.877 -14.728 -58.185 1.00 31.59 779 SER A CA 1
ATOM 6381 C C . SER A 1 779 ? 49.056 -14.743 -56.891 1.00 31.59 779 SER A C 1
ATOM 6383 O O . SER A 1 779 ? 47.834 -14.847 -56.881 1.00 31.59 779 SER A O 1
ATOM 6385 N N . LEU A 1 780 ? 49.789 -14.671 -55.782 1.00 35.50 780 LEU A N 1
ATOM 6386 C CA . LEU A 1 780 ? 49.308 -14.478 -54.420 1.00 35.50 780 LEU A CA 1
ATOM 6387 C C . LEU A 1 780 ? 48.718 -13.068 -54.281 1.00 35.50 780 LEU A C 1
ATOM 6389 O O . LEU A 1 780 ? 49.452 -12.082 -54.367 1.00 35.50 780 LEU A O 1
ATOM 6393 N N . THR A 1 781 ? 47.423 -12.950 -53.998 1.00 32.75 781 THR A N 1
ATOM 6394 C CA . THR A 1 781 ? 46.812 -11.679 -53.588 1.00 32.75 781 THR A CA 1
ATOM 6395 C C . THR A 1 781 ? 46.876 -11.512 -52.076 1.00 32.75 781 THR A C 1
ATOM 6397 O O . THR A 1 781 ? 46.068 -12.046 -51.320 1.00 32.75 781 THR A O 1
ATOM 6400 N N . ILE A 1 782 ? 47.862 -10.720 -51.655 1.00 34.25 782 ILE A N 1
ATOM 6401 C CA . ILE A 1 782 ? 47.923 -10.047 -50.360 1.00 34.25 782 ILE A CA 1
ATOM 6402 C C . ILE A 1 782 ? 46.896 -8.912 -50.365 1.00 34.25 782 ILE A C 1
ATOM 6404 O O . ILE A 1 782 ? 46.978 -7.983 -51.170 1.00 34.25 782 ILE A O 1
ATOM 6408 N N . SER A 1 783 ? 45.963 -8.958 -49.420 1.00 32.16 783 SER A N 1
ATOM 6409 C CA . SER A 1 783 ? 45.013 -7.889 -49.124 1.00 32.16 783 SER A CA 1
ATOM 6410 C C . SER A 1 783 ? 45.761 -6.637 -48.655 1.00 32.16 783 SER A C 1
ATOM 6412 O O . SER A 1 783 ? 46.198 -6.543 -47.507 1.00 32.16 783 SER A O 1
ATOM 6414 N N . ARG A 1 784 ? 45.912 -5.649 -49.542 1.00 32.75 784 ARG A N 1
ATOM 6415 C CA . ARG A 1 784 ? 46.347 -4.294 -49.187 1.00 32.75 784 ARG A CA 1
ATOM 6416 C C . ARG A 1 784 ? 45.181 -3.326 -49.319 1.00 32.75 784 ARG A C 1
ATOM 6418 O O . ARG A 1 784 ? 44.851 -2.849 -50.396 1.00 32.75 784 ARG A O 1
ATOM 6425 N N . SER A 1 785 ? 44.621 -2.990 -48.164 1.00 33.75 785 SER A N 1
ATOM 6426 C CA . SER A 1 785 ? 43.872 -1.765 -47.931 1.00 33.75 785 SER A CA 1
ATOM 6427 C C . SER A 1 785 ? 44.714 -0.531 -48.274 1.00 33.75 785 SER A C 1
ATOM 6429 O O . SER A 1 785 ? 45.877 -0.417 -47.868 1.00 33.75 785 SER A O 1
ATOM 6431 N N . GLY A 1 786 ? 44.096 0.429 -48.953 1.00 29.94 786 GLY A N 1
ATOM 6432 C CA . GLY A 1 786 ? 44.516 1.823 -48.937 1.00 29.94 786 GLY A CA 1
ATOM 6433 C C . GLY A 1 786 ? 44.148 2.570 -50.215 1.00 29.94 786 GLY A C 1
ATOM 6434 O O . GLY A 1 786 ? 44.724 2.306 -51.264 1.00 29.94 786 GLY A O 1
ATOM 6435 N N . SER A 1 787 ? 43.229 3.520 -50.071 1.00 34.16 787 SER A N 1
ATOM 6436 C CA . SER A 1 787 ? 43.460 4.956 -50.283 1.00 34.16 787 SER A CA 1
ATOM 6437 C C . SER A 1 787 ? 44.436 5.351 -51.411 1.00 34.16 787 SER A C 1
ATOM 6439 O O . SER A 1 787 ? 45.647 5.219 -51.246 1.00 34.16 787 SER A O 1
ATOM 6441 N N . GLU A 1 788 ? 43.961 5.942 -52.506 1.00 31.67 788 GLU A N 1
ATOM 6442 C CA . GLU A 1 788 ? 43.762 7.396 -52.659 1.00 31.67 788 GLU A CA 1
ATOM 6443 C C . GLU A 1 788 ? 43.625 7.822 -54.128 1.00 31.67 788 GLU A C 1
ATOM 6445 O O . GLU A 1 788 ? 44.189 7.220 -55.038 1.00 31.67 788 GLU A O 1
ATOM 6450 N N . ALA A 1 789 ? 42.907 8.933 -54.302 1.00 32.59 789 ALA A N 1
ATOM 6451 C CA . ALA A 1 789 ? 43.078 9.914 -55.369 1.00 32.59 789 ALA A CA 1
ATOM 6452 C C . ALA A 1 789 ? 44.581 10.254 -55.593 1.00 32.59 789 ALA A C 1
ATOM 6454 O O . ALA A 1 789 ? 45.411 10.051 -54.719 1.00 32.59 789 ALA A O 1
ATOM 6455 N N . ALA A 1 790 ? 45.057 10.807 -56.704 1.00 32.72 790 ALA A N 1
ATOM 6456 C CA . ALA A 1 790 ? 44.470 11.833 -57.542 1.00 32.72 790 ALA A CA 1
ATOM 6457 C C . ALA A 1 790 ? 45.301 12.028 -58.828 1.00 32.72 790 ALA A C 1
ATOM 6459 O O . ALA A 1 790 ? 46.479 11.672 -58.892 1.00 32.72 790 ALA A O 1
ATOM 6460 N N . SER A 1 791 ? 44.710 12.811 -59.735 1.00 32.66 791 SER A N 1
ATOM 6461 C CA . SER A 1 791 ? 45.320 13.922 -60.491 1.00 32.66 791 SER A CA 1
ATOM 6462 C C . SER A 1 791 ? 45.479 13.780 -62.020 1.00 32.66 791 SER A C 1
ATOM 6464 O O . SER A 1 791 ? 46.425 13.197 -62.531 1.00 32.66 791 SER A O 1
ATOM 6466 N N . THR A 1 792 ? 44.571 14.503 -62.699 1.00 31.59 792 THR A N 1
ATOM 6467 C CA . THR A 1 792 ? 44.793 15.512 -63.764 1.00 31.59 792 THR A CA 1
ATOM 6468 C C . THR A 1 792 ? 45.361 15.100 -65.125 1.00 31.59 792 THR A C 1
ATOM 6470 O O . THR A 1 792 ? 46.542 14.783 -65.228 1.00 31.59 792 THR A O 1
ATOM 6473 N N . SER A 1 793 ? 44.612 15.400 -66.203 1.00 31.39 793 SER A N 1
ATOM 6474 C CA . SER A 1 793 ? 44.856 16.595 -67.050 1.00 31.39 793 SER A CA 1
ATOM 6475 C C . SER A 1 793 ? 43.845 16.783 -68.209 1.00 31.39 793 SER A C 1
ATOM 6477 O O . SER A 1 793 ? 43.803 15.984 -69.130 1.00 31.39 793 SER A O 1
ATOM 6479 N N . ARG A 1 794 ? 43.162 17.943 -68.186 1.00 30.92 794 ARG A N 1
ATOM 6480 C CA . ARG A 1 794 ? 43.158 19.008 -69.224 1.00 30.92 794 ARG A CA 1
ATOM 6481 C C . ARG A 1 794 ? 42.344 18.873 -70.539 1.00 30.92 794 ARG A C 1
ATOM 6483 O O . ARG A 1 794 ? 42.702 18.122 -71.436 1.00 30.92 794 ARG A O 1
ATOM 6490 N N . SER A 1 795 ? 41.448 19.871 -70.691 1.00 31.59 795 SER A N 1
ATOM 6491 C CA . SER A 1 795 ? 41.050 20.678 -71.884 1.00 31.59 795 SER A CA 1
ATOM 6492 C C . SER A 1 795 ? 39.564 20.506 -72.285 1.00 31.59 795 SER A C 1
ATOM 6494 O O . SER A 1 795 ? 39.084 19.387 -72.261 1.00 31.59 795 SER A O 1
ATOM 6496 N N . LYS A 1 796 ? 38.743 21.515 -72.638 1.00 34.09 796 LYS A N 1
ATOM 6497 C CA . LYS A 1 796 ? 38.825 22.992 -72.756 1.00 34.09 796 LYS A CA 1
ATOM 6498 C C . LYS A 1 796 ? 37.376 23.533 -72.977 1.00 34.09 796 LYS A C 1
ATOM 6500 O O . LYS A 1 796 ? 36.538 22.762 -73.423 1.00 34.09 796 LYS A O 1
ATOM 6505 N N . VAL A 1 797 ? 37.181 24.854 -72.804 1.00 31.52 797 VAL A N 1
ATOM 6506 C CA . VAL A 1 797 ? 36.153 25.763 -73.407 1.00 31.52 797 VAL A CA 1
ATOM 6507 C C . VAL A 1 797 ? 35.050 26.356 -72.480 1.00 31.52 797 VAL A C 1
ATOM 6509 O O . VAL A 1 797 ? 34.079 25.692 -72.157 1.00 31.52 797 VAL A O 1
ATOM 6512 N N . THR A 1 798 ? 35.287 27.634 -72.097 1.00 32.16 798 THR A N 1
ATOM 6513 C CA . THR A 1 798 ? 34.434 28.868 -71.998 1.00 32.16 798 THR A CA 1
ATOM 6514 C C . THR A 1 798 ? 32.992 28.809 -71.448 1.00 32.16 798 THR A C 1
ATOM 6516 O O . THR A 1 798 ? 32.268 27.881 -71.750 1.00 32.16 798 THR A O 1
ATOM 6519 N N . SER A 1 799 ? 32.424 29.798 -70.742 1.00 28.12 799 SER A N 1
ATOM 6520 C CA . SER A 1 799 ? 32.746 31.222 -70.530 1.00 28.12 799 SER A CA 1
ATOM 6521 C C . SER A 1 799 ? 32.132 31.730 -69.214 1.00 28.12 799 SER A C 1
ATOM 6523 O O . SER A 1 799 ? 31.008 31.365 -68.879 1.00 28.12 799 SER A O 1
ATOM 6525 N N . PHE A 1 800 ? 32.831 32.646 -68.545 1.00 29.19 800 PHE A N 1
ATOM 6526 C CA . PHE A 1 800 ? 32.345 33.467 -67.433 1.00 29.19 800 PHE A CA 1
ATOM 6527 C C . PHE A 1 800 ? 32.388 34.945 -67.847 1.00 29.19 800 PHE A C 1
ATOM 6529 O O . PHE A 1 800 ? 33.323 35.356 -68.534 1.00 29.19 800 PHE A O 1
ATOM 6536 N N . GLY A 1 801 ? 31.444 35.731 -67.340 1.00 27.28 801 GLY A N 1
ATOM 6537 C CA . GLY A 1 801 ? 31.585 37.150 -66.994 1.00 27.28 801 GLY A CA 1
ATOM 6538 C C . GLY A 1 801 ? 30.469 37.490 -65.997 1.00 27.28 801 GLY A C 1
ATOM 6539 O O . GLY A 1 801 ? 29.430 36.841 -66.043 1.00 27.28 801 GLY A O 1
ATOM 6540 N N . SER A 1 802 ? 30.560 38.428 -65.058 1.00 35.72 802 SER A N 1
ATOM 6541 C CA . SER A 1 802 ? 31.654 39.196 -64.444 1.00 35.72 802 SER A CA 1
ATOM 6542 C C . SER A 1 802 ? 31.088 39.890 -63.181 1.00 35.72 802 SER A C 1
ATOM 6544 O O . SER A 1 802 ? 29.874 39.912 -63.012 1.00 35.72 802 SER A O 1
ATOM 6546 N N . GLU A 1 803 ? 31.994 40.495 -62.391 1.00 30.17 803 GLU A N 1
ATOM 6547 C CA . GLU A 1 803 ? 31.834 41.507 -61.303 1.00 30.17 803 GLU A CA 1
ATOM 6548 C C . GLU A 1 803 ? 31.833 40.971 -59.848 1.00 30.17 803 GLU A C 1
ATOM 6550 O O . GLU A 1 803 ? 30.935 40.244 -59.440 1.00 30.17 803 GLU A O 1
ATOM 6555 N N . MET A 1 804 ? 32.945 41.061 -59.081 1.00 31.56 804 MET A N 1
ATOM 6556 C CA . MET A 1 804 ? 33.530 42.204 -58.307 1.00 31.56 804 MET A CA 1
ATOM 6557 C C . MET A 1 804 ? 32.537 42.806 -57.290 1.00 31.56 804 MET A C 1
ATOM 6559 O O . MET A 1 804 ? 31.428 43.128 -57.672 1.00 31.56 804 MET A O 1
ATOM 6563 N N . SER A 1 805 ? 32.804 42.975 -55.984 1.00 30.02 805 SER A N 1
ATOM 6564 C CA . SER A 1 805 ? 33.975 43.523 -55.257 1.00 30.02 805 SER A CA 1
ATOM 6565 C C . SER A 1 805 ? 33.849 43.236 -53.730 1.00 30.02 805 SER A C 1
ATOM 6567 O O . SER A 1 805 ? 32.742 43.277 -53.210 1.00 30.02 805 SER A O 1
ATOM 6569 N N . LEU A 1 806 ? 34.883 42.744 -53.028 1.00 32.44 806 LEU A N 1
ATOM 6570 C CA . LEU A 1 806 ? 35.839 43.422 -52.108 1.00 32.44 806 LEU A CA 1
ATOM 6571 C C . LEU A 1 806 ? 35.378 43.814 -50.669 1.00 32.44 806 LEU A C 1
ATOM 6573 O O . LEU A 1 806 ? 34.486 44.630 -50.492 1.00 32.44 806 LEU A O 1
ATOM 6577 N N . THR A 1 807 ? 36.161 43.265 -49.713 1.00 33.78 807 THR A N 1
ATOM 6578 C CA . THR A 1 807 ? 36.552 43.657 -48.323 1.00 33.78 807 THR A CA 1
ATOM 6579 C C . THR A 1 807 ? 35.582 43.586 -47.124 1.00 33.78 807 THR A C 1
ATOM 6581 O O . THR A 1 807 ? 34.438 44.019 -47.187 1.00 33.78 807 THR A O 1
ATOM 6584 N N . PRO A 1 808 ? 36.098 43.136 -45.952 1.00 42.16 808 PRO A N 1
ATOM 6585 C CA . PRO A 1 808 ? 35.567 43.527 -44.645 1.00 42.16 808 PRO A CA 1
ATOM 6586 C C . PRO A 1 808 ? 36.654 44.071 -43.694 1.00 42.16 808 PRO A C 1
ATOM 6588 O O . PRO A 1 808 ? 37.761 43.536 -43.627 1.00 42.16 808 PRO A O 1
ATOM 6591 N N . SER A 1 809 ? 36.325 45.091 -42.894 1.00 29.19 809 SER A N 1
ATOM 6592 C CA . SER A 1 809 ? 37.085 45.437 -41.685 1.00 29.19 809 SER A CA 1
ATOM 6593 C C . SER A 1 809 ? 36.252 46.268 -40.693 1.00 29.19 809 SER A C 1
ATOM 6595 O O . SER A 1 809 ? 35.953 47.424 -40.955 1.00 29.19 809 SER A O 1
ATOM 6597 N N . VAL A 1 810 ? 35.991 45.655 -39.528 1.00 33.88 810 VAL A N 1
ATOM 6598 C CA . VAL A 1 810 ? 36.178 46.220 -38.169 1.00 33.88 810 VAL A CA 1
ATOM 6599 C C . VAL A 1 810 ? 35.149 47.222 -37.580 1.00 33.88 810 VAL A C 1
ATOM 6601 O O . VAL A 1 810 ? 35.125 48.394 -37.917 1.00 33.88 810 VAL A O 1
ATOM 6604 N N . ILE A 1 811 ? 34.432 46.698 -36.565 1.00 30.97 811 ILE A N 1
ATOM 6605 C CA . ILE A 1 811 ? 34.188 47.181 -35.176 1.00 30.97 811 ILE A CA 1
ATOM 6606 C C . ILE A 1 811 ? 33.282 48.409 -34.877 1.00 30.97 811 ILE A C 1
ATOM 6608 O O . ILE A 1 811 ? 33.563 49.532 -35.267 1.00 30.97 811 ILE A O 1
ATOM 6612 N N . ASN A 1 812 ? 32.323 48.121 -33.971 1.00 29.47 812 ASN A N 1
ATOM 6613 C CA . ASN A 1 812 ? 31.583 48.924 -32.972 1.00 29.47 812 ASN A CA 1
ATOM 6614 C C . ASN A 1 812 ? 30.743 50.135 -33.408 1.00 29.47 812 ASN A C 1
ATOM 6616 O O . ASN A 1 812 ? 31.268 51.152 -33.839 1.00 29.47 812 ASN A O 1
ATOM 6620 N N . LEU A 1 813 ? 29.457 50.109 -33.040 1.00 28.78 813 LEU A N 1
ATOM 6621 C CA . LEU A 1 813 ? 28.912 50.729 -31.816 1.00 28.78 813 LEU A CA 1
ATOM 6622 C C . LEU A 1 813 ? 27.381 50.564 -31.844 1.00 28.78 813 LEU A C 1
ATOM 6624 O O . LEU A 1 813 ? 26.727 51.107 -32.728 1.00 28.78 813 LEU A O 1
ATOM 6628 N N . ASP A 1 814 ? 26.811 49.856 -30.868 1.00 38.56 814 ASP A N 1
ATOM 6629 C CA . ASP A 1 814 ? 25.404 50.070 -30.493 1.00 38.56 814 ASP A CA 1
ATOM 6630 C C . ASP A 1 814 ? 25.309 51.369 -29.683 1.00 38.56 814 ASP A C 1
ATOM 6632 O O . ASP A 1 814 ? 26.266 51.717 -28.975 1.00 38.56 814 ASP A O 1
ATOM 6636 N N . PRO A 1 815 ? 24.158 52.070 -29.727 1.00 51.88 815 PRO A N 1
ATOM 6637 C CA . PRO A 1 815 ? 23.376 52.069 -28.491 1.00 51.88 815 PRO A CA 1
ATOM 6638 C C . PRO A 1 815 ? 21.838 52.242 -28.611 1.00 51.88 815 PRO A C 1
ATOM 6640 O O . PRO A 1 815 ? 21.308 52.848 -29.534 1.00 51.88 815 PRO A O 1
ATOM 6643 N N . PHE A 1 816 ? 21.177 51.832 -27.518 1.00 32.12 816 PHE A N 1
ATOM 6644 C CA . PHE A 1 816 ? 19.896 52.302 -26.954 1.00 32.12 816 PHE A CA 1
ATOM 6645 C C . PHE A 1 816 ? 18.559 52.016 -27.679 1.00 32.12 816 PHE A C 1
ATOM 6647 O O . PHE A 1 816 ? 18.154 52.730 -28.586 1.00 32.12 816 PHE A O 1
ATOM 6654 N N . GLY A 1 817 ? 17.718 51.210 -27.010 1.00 34.53 817 GLY A N 1
ATOM 6655 C CA . GLY A 1 817 ? 16.662 51.833 -26.198 1.00 34.53 817 GLY A CA 1
ATOM 6656 C C . GLY A 1 817 ? 15.281 51.162 -26.135 1.00 34.53 817 GLY A C 1
ATOM 6657 O O . GLY A 1 817 ? 14.522 51.240 -27.090 1.00 34.53 817 GLY A O 1
ATOM 6658 N N . LYS A 1 818 ? 14.933 50.755 -24.896 1.00 36.78 818 LYS A N 1
ATOM 6659 C CA . LYS A 1 818 ? 13.598 50.755 -24.238 1.00 36.78 818 LYS A CA 1
ATOM 6660 C C . LYS A 1 818 ? 12.618 49.610 -24.565 1.00 36.78 818 LYS A C 1
ATOM 6662 O O . LYS A 1 818 ? 12.489 49.218 -25.710 1.00 36.78 818 LYS A O 1
ATOM 6667 N N . SER A 1 819 ? 11.832 49.077 -23.624 1.00 36.28 819 SER A N 1
ATOM 6668 C CA . SER A 1 819 ? 11.748 49.197 -22.154 1.00 36.28 819 SER A CA 1
ATOM 6669 C C . SER A 1 819 ? 10.685 48.207 -21.628 1.00 36.28 819 SER A C 1
ATOM 6671 O O . SER A 1 819 ? 9.742 47.897 -22.350 1.00 36.28 819 SER A O 1
ATOM 6673 N N . ASP A 1 820 ? 10.832 47.840 -20.345 1.00 35.28 820 ASP A N 1
ATOM 6674 C CA . ASP A 1 820 ? 9.799 47.448 -19.357 1.00 35.28 820 ASP A CA 1
ATOM 6675 C C . ASP A 1 820 ? 9.179 46.029 -19.421 1.00 35.28 820 ASP A C 1
ATOM 6677 O O . ASP A 1 820 ? 8.869 45.513 -20.481 1.00 35.28 820 ASP A O 1
ATOM 6681 N N . SER A 1 821 ? 8.929 45.307 -18.316 1.00 37.09 821 SER A N 1
ATOM 6682 C CA . SER A 1 821 ? 8.921 45.648 -16.883 1.00 37.09 821 SER A CA 1
ATOM 6683 C C . SER A 1 821 ? 8.871 44.392 -15.982 1.00 37.09 821 SER A C 1
ATOM 6685 O O . SER A 1 821 ? 8.361 43.354 -16.386 1.00 37.09 821 SER A O 1
ATOM 6687 N N . GLN A 1 822 ? 9.317 44.599 -14.728 1.00 36.59 822 GLN A N 1
ATOM 6688 C CA . GLN A 1 822 ? 9.013 43.900 -13.453 1.00 36.59 822 GLN A CA 1
ATOM 6689 C C . GLN A 1 822 ? 9.568 42.479 -13.190 1.00 36.59 822 GLN A C 1
ATOM 6691 O O . GLN A 1 822 ? 9.587 41.631 -14.062 1.00 36.59 822 GLN A O 1
ATOM 6696 N N . SER A 1 823 ? 9.921 42.059 -11.965 1.00 33.47 823 SER A N 1
ATOM 6697 C CA . SER A 1 823 ? 10.392 42.685 -10.715 1.00 33.47 823 SER A CA 1
ATOM 6698 C C . SER A 1 823 ? 10.777 41.559 -9.724 1.00 33.47 823 SER A C 1
ATOM 6700 O O . SER A 1 823 ? 10.278 40.444 -9.837 1.00 33.47 823 SER A O 1
ATOM 6702 N N . ALA A 1 824 ? 11.586 41.918 -8.719 1.00 33.09 824 ALA A N 1
ATOM 6703 C CA . ALA A 1 824 ? 11.741 41.294 -7.393 1.00 33.09 824 ALA A CA 1
ATOM 6704 C C . ALA A 1 824 ? 12.536 39.975 -7.256 1.00 33.09 824 ALA A C 1
ATOM 6706 O O . ALA A 1 824 ? 12.117 38.892 -7.648 1.00 33.09 824 ALA A O 1
ATOM 6707 N N . GLY A 1 825 ? 13.679 40.077 -6.566 1.00 31.02 825 GLY A N 1
ATOM 6708 C CA . GLY A 1 825 ? 14.484 38.944 -6.112 1.00 31.02 825 GLY A CA 1
ATOM 6709 C C . GLY A 1 825 ? 14.384 38.673 -4.612 1.00 31.02 825 GLY A C 1
ATOM 6710 O O . GLY A 1 825 ? 13.761 39.430 -3.873 1.00 31.02 825 GLY A O 1
ATOM 6711 N N . ARG A 1 826 ? 15.095 37.640 -4.138 1.00 33.22 826 ARG A N 1
ATOM 6712 C CA . ARG A 1 826 ? 15.671 37.595 -2.781 1.00 33.22 826 ARG A CA 1
ATOM 6713 C C . ARG A 1 826 ? 16.672 36.441 -2.608 1.00 33.22 826 ARG A C 1
ATOM 6715 O O . ARG A 1 826 ? 16.335 35.281 -2.774 1.00 33.22 826 ARG A O 1
ATOM 6722 N N . LYS A 1 827 ? 17.898 36.837 -2.248 1.00 32.50 827 LYS A N 1
ATOM 6723 C CA . LYS A 1 827 ? 18.854 36.274 -1.269 1.00 32.50 827 LYS A CA 1
ATOM 6724 C C . LYS A 1 827 ? 18.665 34.819 -0.787 1.00 32.50 827 LYS A C 1
ATOM 6726 O O . LYS A 1 827 ? 17.687 34.540 -0.108 1.00 32.50 827 LYS A O 1
ATOM 6731 N N . SER A 1 828 ? 19.750 34.038 -0.824 1.00 33.81 828 SER A N 1
ATOM 6732 C CA . SER A 1 828 ? 20.393 33.524 0.403 1.00 33.81 828 SER A CA 1
ATOM 6733 C C . SER A 1 828 ? 21.819 33.036 0.135 1.00 33.81 828 SER A C 1
ATOM 6735 O O . SER A 1 828 ? 22.163 32.623 -0.965 1.00 33.81 828 SER A O 1
ATOM 6737 N N . SER A 1 829 ? 22.638 33.137 1.168 1.00 34.69 829 SER A N 1
ATOM 6738 C CA . SER A 1 829 ? 24.087 33.290 1.181 1.00 34.69 829 SER A CA 1
ATOM 6739 C C . SER A 1 829 ? 24.828 32.123 1.848 1.00 34.69 829 SER A C 1
ATOM 6741 O O . SER A 1 829 ? 24.225 31.382 2.615 1.00 34.69 829 SER A O 1
ATOM 6743 N N . GLN A 1 830 ? 26.166 32.148 1.691 1.00 36.53 830 GLN A N 1
ATOM 6744 C CA . GLN A 1 830 ? 27.214 31.639 2.608 1.00 36.53 830 GLN A CA 1
ATOM 6745 C C . GLN A 1 830 ? 27.506 30.118 2.590 1.00 36.53 830 GLN A C 1
ATOM 6747 O O . GLN A 1 830 ? 26.611 29.312 2.429 1.00 36.53 830 GLN A O 1
ATOM 6752 N N . THR A 1 831 ? 28.737 29.615 2.788 1.00 35.69 831 THR A N 1
ATOM 6753 C CA . THR A 1 831 ? 29.950 30.157 3.448 1.00 35.69 831 THR A CA 1
ATOM 6754 C C . THR A 1 831 ? 31.205 29.317 3.122 1.00 35.69 831 THR A C 1
ATOM 6756 O O . THR A 1 831 ? 31.111 28.096 3.012 1.00 35.69 831 THR A O 1
ATOM 6759 N N . ARG A 1 832 ? 32.389 29.958 3.132 1.00 33.69 832 ARG A N 1
ATOM 6760 C CA . ARG A 1 832 ? 33.692 29.556 3.750 1.00 33.69 832 ARG A CA 1
ATOM 6761 C C . ARG A 1 832 ? 34.782 30.497 3.200 1.00 33.69 832 ARG A C 1
ATOM 6763 O O . ARG A 1 832 ? 34.738 30.802 2.023 1.00 33.69 832 ARG A O 1
ATOM 6770 N N . LYS A 1 833 ? 35.810 30.966 3.913 1.00 34.75 833 LYS A N 1
ATOM 6771 C CA . LYS A 1 833 ? 36.293 30.877 5.307 1.00 34.75 833 LYS A CA 1
ATOM 6772 C C . LYS A 1 833 ? 37.467 31.885 5.418 1.00 34.75 833 LYS A C 1
ATOM 6774 O O . LYS A 1 833 ? 38.002 32.270 4.383 1.00 34.75 833 LYS A O 1
ATOM 6779 N N . SER A 1 834 ? 37.941 32.124 6.650 1.00 34.59 834 SER A N 1
ATOM 6780 C CA . SER A 1 834 ? 39.228 32.749 7.065 1.00 34.59 834 SER A CA 1
ATOM 6781 C C . SER A 1 834 ? 39.173 34.263 7.380 1.00 34.59 834 SER A C 1
ATOM 6783 O O . SER A 1 834 ? 38.503 34.983 6.660 1.00 34.59 834 SER A O 1
ATOM 6785 N N . ILE A 1 835 ? 39.799 34.833 8.426 1.00 36.19 835 ILE A N 1
ATOM 6786 C CA . ILE A 1 835 ? 40.685 34.350 9.512 1.00 36.19 835 ILE A CA 1
ATOM 6787 C C . ILE A 1 835 ? 40.904 35.521 10.523 1.00 36.19 835 ILE A C 1
ATOM 6789 O O . ILE A 1 835 ? 41.025 36.649 10.071 1.00 36.19 835 ILE A O 1
ATOM 6793 N N . LEU A 1 836 ? 41.013 35.211 11.836 1.00 35.03 836 LEU A N 1
ATOM 6794 C CA . LEU A 1 836 ? 41.710 35.931 12.948 1.00 35.03 836 LEU A CA 1
ATOM 6795 C C . LEU A 1 836 ? 41.323 37.403 13.296 1.00 35.03 836 LEU A C 1
ATOM 6797 O O . LEU A 1 836 ? 41.023 38.187 12.420 1.00 35.03 836 LEU A O 1
ATOM 6801 N N . LYS A 1 837 ? 41.385 37.929 14.533 1.00 35.41 837 LYS A N 1
ATOM 6802 C CA . LYS A 1 837 ? 41.767 37.500 15.900 1.00 35.41 837 LYS A CA 1
ATOM 6803 C C . LYS A 1 837 ? 41.313 38.626 16.872 1.00 35.41 837 LYS A C 1
ATOM 6805 O O . LYS A 1 837 ? 41.079 39.734 16.419 1.00 35.41 837 LYS A O 1
ATOM 6810 N N . THR A 1 838 ? 41.380 38.320 18.174 1.00 39.84 838 THR A N 1
ATOM 6811 C CA . THR A 1 838 ? 41.472 39.189 19.379 1.00 39.84 838 THR A CA 1
ATOM 6812 C C . THR A 1 838 ? 40.214 39.420 20.244 1.00 39.84 838 THR A C 1
ATOM 6814 O O . THR A 1 838 ? 39.164 39.885 19.827 1.00 39.84 838 THR A O 1
ATOM 6817 N N . LYS A 1 839 ? 40.400 39.006 21.503 1.00 45.47 839 LYS A N 1
ATOM 6818 C CA . LYS A 1 839 ? 39.634 39.114 22.762 1.00 45.47 839 LYS A CA 1
ATOM 6819 C C . LYS A 1 839 ? 40.331 40.204 23.626 1.00 45.47 839 LYS A C 1
ATOM 6821 O O . LYS A 1 839 ? 41.449 40.566 23.251 1.00 45.47 839 LYS A O 1
ATOM 6826 N N . PRO A 1 840 ? 39.941 40.462 24.897 1.00 61.03 840 PRO A N 1
ATOM 6827 C CA . PRO A 1 840 ? 38.636 40.668 25.569 1.00 61.03 840 PRO A CA 1
ATOM 6828 C C . PRO A 1 840 ? 38.745 41.993 26.416 1.00 61.03 840 PRO A C 1
ATOM 6830 O O . PRO A 1 840 ? 39.524 42.843 25.985 1.00 61.03 840 PRO A O 1
ATOM 6833 N N . PRO A 1 841 ? 38.150 42.221 27.621 1.00 67.69 841 PRO A N 1
ATOM 6834 C CA . PRO A 1 841 ? 37.035 41.583 28.350 1.00 67.69 841 PRO A CA 1
ATOM 6835 C C . PRO A 1 841 ? 35.971 42.554 28.939 1.00 67.69 841 PRO A C 1
ATOM 6837 O O . PRO A 1 841 ? 36.284 43.668 29.353 1.00 67.69 841 PRO A O 1
ATOM 6840 N N . LYS A 1 842 ? 34.736 42.068 29.107 1.00 42.94 842 LYS A N 1
ATOM 6841 C CA . LYS A 1 842 ? 34.006 41.922 30.385 1.00 42.94 842 LYS A CA 1
ATOM 6842 C C . LYS A 1 842 ? 32.745 41.101 30.150 1.00 42.94 842 LYS A C 1
ATOM 6844 O O . LYS A 1 842 ? 32.177 41.234 29.044 1.00 42.94 842 LYS A O 1
#